Protein AF-A0A1Y1XGJ1-F1 (afdb_monomer)

pLDDT: mean 75.58, std 24.19, range [23.09, 98.88]

Sequence (1245 aa):
MKKKKKKLYKRKLYNNNNSNNNNNTNNNNNNNKIDYYIFINKLYLKNTPDSFKKGNGTKIDIKNDQENFYNLPSVIEEHLYDDELILFFPDSYYDMTKVEGDIIFYVYTNITIKGNIEGTIFDYKNEMVWGLLIEFIEVNTSFIFENILIKNFGNEETDSYAIPVLDIYTNFSNITFIINNCNFQNNYNTVLLVDMIDPCFYYNDCYDKTGLMKDEPFMIINNTTFYNNNRSMYLFNIYVDYDILVEFNDCTIDSNVEFLYSDFASFFTFNNCYITGVVNGDNHDNYASFLHSSGYDTLTINNSKIENLYLKNHNPLIESNALSLNIINTTISNCYSDYDYLIKINENMNFNVKFTEYNEGYVTIENSVIKNTFNIFTGKYCNFYIKKTTFSDIIKNKSYYPAISNFKNSEITIIDSKFLNLELVSSLFNKDSTYKFINVNLKDINTNFEALFYFNGLETYINNMTIENVRCSGDGGDSSLFLLNYYKYDSDFNYNTLVKINDLKIINSRSNGPIIKIDGYYNDITITNSTFQSITSYGAIIHNESKVTLNITNVNFINNKNINKYDCGLLHFSGDDTKLSIENSLFENNESKSNGGAICFNDITNMELNLNSNLFNNNKAVNGGALSFEDNKGIIKNNINYRKRRKRNEIIENDNSLNNIIINMENNIFEKNQAENYGGAIYSNYNSINSYINKNNKIKYNEAGIMGGGIYSKNIWNNSKCIFIFDHSSDFQENISNNHLNNYSSKPSYISLDNKIKGNKISLYSGDLLPLSFSLYDEYDNIVEDKAKFLSYVMLTLSLKEKYSNSTTSTNNITRRNNINEKYNTSENINKNIIVDNNTDDIGLIKKINTKLLGNVSSLMGGHFKFNDFKIIGNANTYILNLSINDYNEDVIFKIPEIEITINQGCSENYIKFYDKNDFLSCEIPKCFSSCPVDITAECIANTTIINKNDPHLNKCQCLPGWTGSLCNEKVFINFSGVKKFTNMILKYSTYMNYSECSLNFLFKHIGSSAVIFFYYTFISQGFILGVKVLKKGKNNKYELDDESSLGFEVCGNEIRIIIEEDDNIYNNNDNDSYDGKEGAIMKSKNDKKKSVMITNYYGSVSFSTIDQNNINSFEYFNYIINKSEKRVHSEFIEATLIYIAYFILLLILIIFFKMQNIMRSKNIMDYRLVKDTNNDWPNSKCKLISYSFLDNQRYAKVKFEKADDPSVYFKYKNMNNIEITRENYIQVYKKSSTIIGKKYFILN

Structure (mmCIF, N/CA/C/O backbone):
data_AF-A0A1Y1XGJ1-F1
#
_entry.id   AF-A0A1Y1XGJ1-F1
#
loop_
_atom_site.group_PDB
_atom_site.id
_atom_site.type_symbol
_atom_site.label_atom_id
_atom_site.label_alt_id
_atom_site.label_comp_id
_atom_site.label_asym_id
_atom_site.label_entity_id
_atom_site.label_seq_id
_atom_site.pdbx_PDB_ins_code
_atom_site.Cartn_x
_atom_site.Cartn_y
_atom_site.Cartn_z
_atom_site.occupancy
_atom_site.B_iso_or_equiv
_atom_site.auth_seq_id
_atom_site.auth_comp_id
_atom_site.auth_asym_id
_atom_site.auth_atom_id
_atom_site.pdbx_PDB_model_num
ATOM 1 N N . MET A 1 1 ? -50.749 8.173 63.214 1.00 31.83 1 MET A N 1
ATOM 2 C CA . MET A 1 1 ? -51.413 9.031 62.202 1.00 31.83 1 MET A CA 1
ATOM 3 C C . MET A 1 1 ? -51.655 8.247 60.901 1.00 31.83 1 MET A C 1
ATOM 5 O O . MET A 1 1 ? -50.992 8.481 59.905 1.00 31.83 1 MET A O 1
ATOM 9 N N . LYS A 1 2 ? -52.594 7.286 60.900 1.00 29.39 2 LYS A N 1
ATOM 10 C CA . LYS A 1 2 ? -52.693 6.206 59.888 1.00 29.39 2 LYS A CA 1
ATOM 11 C C . LYS A 1 2 ? -53.858 6.322 58.870 1.00 29.39 2 LYS A C 1
ATOM 13 O O . LYS A 1 2 ? -54.238 5.318 58.289 1.00 29.39 2 LYS A O 1
ATOM 18 N N . LYS A 1 3 ? -54.480 7.494 58.630 1.00 32.25 3 LYS A N 1
ATOM 19 C CA . LYS A 1 3 ? -55.719 7.554 57.796 1.00 32.25 3 LYS A CA 1
ATOM 20 C C . LYS A 1 3 ? -55.912 8.720 56.805 1.00 32.25 3 LYS A C 1
ATOM 22 O O . LYS A 1 3 ? -57.041 8.993 56.413 1.00 32.25 3 LYS A O 1
ATOM 27 N N . LYS A 1 4 ? -54.857 9.380 56.315 1.00 33.22 4 LYS A N 1
ATOM 28 C CA . LYS A 1 4 ? -54.992 10.394 55.239 1.00 33.22 4 LYS A CA 1
ATOM 29 C C . LYS A 1 4 ? -53.827 10.362 54.237 1.00 33.22 4 LYS A C 1
ATOM 31 O O . LYS A 1 4 ? -53.034 11.288 54.188 1.00 33.22 4 LYS A O 1
ATOM 36 N N . LYS A 1 5 ? -53.730 9.310 53.418 1.00 33.22 5 LYS A N 1
ATOM 37 C CA . LYS A 1 5 ? -52.833 9.262 52.240 1.00 33.22 5 LYS A CA 1
ATOM 38 C C . LYS A 1 5 ? -53.422 8.390 51.115 1.00 33.22 5 LYS A C 1
ATOM 40 O O . LYS A 1 5 ? -52.803 7.461 50.628 1.00 33.22 5 LYS A O 1
ATOM 45 N N . LYS A 1 6 ? -54.668 8.658 50.707 1.00 31.70 6 LYS A N 1
ATOM 46 C CA . LYS A 1 6 ? -55.286 7.969 49.556 1.00 31.70 6 LYS A CA 1
ATOM 47 C C . LYS A 1 6 ? -56.127 8.935 48.717 1.00 31.70 6 LYS A C 1
ATOM 49 O O . LYS A 1 6 ? -57.343 8.791 48.668 1.00 31.70 6 LYS A O 1
ATOM 54 N N . LYS A 1 7 ? -55.504 9.983 48.143 1.00 30.27 7 LYS A N 1
ATOM 55 C CA . LYS A 1 7 ? -56.129 10.807 47.075 1.00 30.27 7 LYS A CA 1
ATOM 56 C C . LYS A 1 7 ? -55.228 11.822 46.338 1.00 30.27 7 LYS A C 1
ATOM 58 O O . LYS A 1 7 ? -55.722 12.881 45.967 1.00 30.27 7 LYS A O 1
ATOM 63 N N . LEU A 1 8 ? -53.939 11.548 46.108 1.00 29.52 8 LEU A N 1
ATOM 64 C CA . LEU A 1 8 ? -53.061 12.538 45.448 1.00 29.52 8 LEU A CA 1
ATOM 65 C C . LEU A 1 8 ? -52.013 11.962 44.483 1.00 29.52 8 LEU A C 1
ATOM 67 O O . LEU A 1 8 ? -50.947 12.537 44.333 1.00 29.52 8 LEU A O 1
ATOM 71 N N . TYR A 1 9 ? -52.336 10.880 43.772 1.00 32.56 9 TYR A N 1
ATOM 72 C CA . TYR A 1 9 ? -51.568 10.471 42.592 1.00 32.56 9 TYR A CA 1
ATOM 73 C C . TYR A 1 9 ? -52.515 10.145 41.435 1.00 32.56 9 TYR A C 1
ATOM 75 O O . TYR A 1 9 ? -53.090 9.067 41.341 1.00 32.56 9 TYR A O 1
ATOM 83 N N . LYS A 1 10 ? -52.723 11.144 40.576 1.00 28.08 10 LYS A N 1
ATOM 84 C CA . LYS A 1 10 ? -53.200 10.978 39.200 1.00 28.08 10 LYS A CA 1
ATOM 85 C C . LYS A 1 10 ? -52.397 11.975 38.361 1.00 28.08 10 LYS A C 1
ATOM 87 O O . LYS A 1 10 ? -52.770 13.142 38.250 1.00 28.08 10 LYS A O 1
ATOM 92 N N . ARG A 1 11 ? -51.219 11.539 37.899 1.00 32.34 11 ARG A N 1
ATOM 93 C CA . ARG A 1 11 ? -50.326 12.300 37.010 1.00 32.34 11 ARG A CA 1
ATOM 94 C C . ARG A 1 11 ? -51.017 12.458 35.649 1.00 32.34 11 ARG A C 1
ATOM 96 O O . ARG A 1 11 ? -51.520 11.486 35.093 1.00 32.34 11 ARG A O 1
ATOM 103 N N . LYS A 1 12 ? -51.081 13.695 35.150 1.00 28.39 12 LYS A N 1
ATOM 104 C CA . LYS A 1 12 ? -51.409 14.013 33.755 1.00 28.39 12 LYS A CA 1
ATOM 105 C C . LYS A 1 12 ? -50.150 13.782 32.920 1.00 28.39 12 LYS A C 1
ATOM 107 O O . LYS A 1 12 ? -49.112 14.351 33.243 1.00 28.39 12 LYS A O 1
ATOM 112 N N . LEU A 1 13 ? -50.288 12.976 31.873 1.00 30.11 13 LEU A N 1
ATOM 113 C CA . LEU A 1 13 ? -49.337 12.850 30.773 1.00 30.11 13 LEU A CA 1
ATOM 114 C C . LEU A 1 13 ? -49.080 14.223 30.135 1.00 30.11 13 LEU A C 1
ATOM 116 O O . LEU A 1 13 ? -50.014 14.996 29.896 1.00 30.11 13 LEU A O 1
ATOM 120 N N . TYR A 1 14 ? -47.801 14.513 29.916 1.00 31.12 14 TYR A N 1
ATOM 121 C CA . TYR A 1 14 ? -47.296 15.672 29.195 1.00 31.12 14 TYR A CA 1
ATOM 122 C C . TYR A 1 14 ? -47.614 15.525 27.701 1.00 31.12 14 TYR A C 1
ATOM 124 O O . TYR A 1 14 ? -47.313 14.502 27.101 1.00 31.12 14 TYR A O 1
ATOM 132 N N . ASN A 1 15 ? -48.188 16.570 27.108 1.00 30.42 15 ASN A N 1
ATOM 133 C CA . ASN A 1 15 ? -48.157 16.823 25.672 1.00 30.42 15 ASN A CA 1
ATOM 134 C C . ASN A 1 15 ? -47.327 18.095 25.512 1.00 30.42 15 ASN A C 1
ATOM 136 O O . ASN A 1 15 ? -47.797 19.169 25.888 1.00 30.42 15 ASN A O 1
ATOM 140 N N . ASN A 1 16 ? -46.098 17.980 25.020 1.00 30.44 16 ASN A N 1
ATOM 141 C CA . ASN A 1 16 ? -45.321 19.142 24.612 1.00 30.44 16 ASN A CA 1
ATOM 142 C C . ASN A 1 16 ? -44.412 18.745 23.449 1.00 30.44 16 ASN A C 1
ATOM 144 O O . ASN A 1 16 ? -43.295 18.296 23.651 1.00 30.44 16 ASN A O 1
ATOM 148 N N . ASN A 1 17 ? -44.924 18.908 22.231 1.00 30.72 17 ASN A N 1
ATOM 149 C CA . ASN A 1 17 ? -44.111 19.021 21.030 1.00 30.72 17 ASN A CA 1
ATOM 150 C C . ASN A 1 17 ? -44.609 20.227 20.228 1.00 30.72 17 ASN A C 1
ATOM 152 O O . ASN A 1 17 ? -45.816 20.429 20.089 1.00 30.72 17 ASN A O 1
ATOM 156 N N . ASN A 1 18 ? -43.640 20.984 19.707 1.00 35.47 18 ASN A N 1
ATOM 157 C CA . ASN A 1 18 ? -43.704 22.223 18.921 1.00 35.47 18 ASN A CA 1
ATOM 158 C C . ASN A 1 18 ? -43.711 23.555 19.693 1.00 35.47 18 ASN A C 1
ATOM 160 O O . ASN A 1 18 ? -44.754 24.176 19.875 1.00 35.47 18 ASN A O 1
ATOM 164 N N . SER A 1 19 ? -42.515 24.107 19.932 1.00 27.89 19 SER A N 1
ATOM 165 C CA . SER A 1 19 ? -42.176 25.412 19.339 1.00 27.89 19 SER A CA 1
ATOM 166 C C . SER A 1 19 ? -40.664 25.639 19.284 1.00 27.89 19 SER A C 1
ATOM 168 O O . SER A 1 19 ? -39.977 25.562 20.299 1.00 27.89 19 SER A O 1
ATOM 170 N N . ASN A 1 20 ? -40.195 25.967 18.084 1.00 33.31 20 ASN A N 1
ATOM 171 C CA . ASN A 1 20 ? -38.845 26.403 17.756 1.00 33.31 20 ASN A CA 1
ATOM 172 C C . ASN A 1 20 ? -38.313 27.549 18.631 1.00 33.31 20 ASN A C 1
ATOM 174 O O . ASN A 1 20 ? -39.044 28.459 19.018 1.00 33.31 20 ASN A O 1
ATOM 178 N N . ASN A 1 21 ? -36.991 27.498 18.806 1.00 39.00 21 ASN A N 1
ATOM 179 C CA . ASN A 1 21 ? -36.059 28.534 19.243 1.00 39.00 21 ASN A CA 1
ATOM 180 C C . ASN A 1 21 ? -36.500 29.985 19.001 1.00 39.00 21 ASN A C 1
ATOM 182 O O . ASN A 1 21 ? -36.663 30.415 17.859 1.00 39.00 21 ASN A O 1
ATOM 186 N N . ASN A 1 22 ? -36.567 30.753 20.091 1.00 37.31 22 ASN A N 1
ATOM 187 C CA . ASN A 1 22 ? -35.814 31.996 20.297 1.00 37.31 22 ASN A CA 1
ATOM 188 C C . ASN A 1 22 ? -36.248 32.632 21.625 1.00 37.31 22 ASN A C 1
ATOM 190 O O . ASN A 1 22 ? -37.399 33.042 21.753 1.00 37.31 22 ASN A O 1
ATOM 194 N N . ASN A 1 23 ? -35.332 32.730 22.596 1.00 29.72 23 ASN A N 1
ATOM 195 C CA . ASN A 1 23 ? -34.997 33.977 23.300 1.00 29.72 23 ASN A CA 1
ATOM 196 C C . ASN A 1 23 ? -34.172 33.714 24.566 1.00 29.72 23 ASN A C 1
ATOM 198 O O . ASN A 1 23 ? -34.640 33.127 25.540 1.00 29.72 23 ASN A O 1
ATOM 202 N N . ASN A 1 24 ? -32.966 34.285 24.558 1.00 41.78 24 ASN A N 1
ATOM 203 C CA . ASN A 1 24 ? -32.288 34.792 25.742 1.00 41.78 24 ASN A CA 1
ATOM 204 C C . ASN A 1 24 ? -33.213 35.770 26.477 1.00 41.78 24 ASN A C 1
ATOM 206 O O . ASN A 1 24 ? -33.449 36.856 25.961 1.00 41.78 24 ASN A O 1
ATOM 210 N N . THR A 1 25 ? -33.664 35.423 27.682 1.00 34.25 25 THR A N 1
ATOM 211 C CA . THR A 1 25 ? -33.874 36.376 28.786 1.00 34.25 25 THR A CA 1
ATOM 212 C C . THR A 1 25 ? -34.072 35.622 30.100 1.00 34.25 25 THR A C 1
ATOM 214 O O . THR A 1 25 ? -35.023 34.860 30.238 1.00 34.25 25 THR A O 1
ATOM 217 N N . ASN A 1 26 ? -33.167 35.886 31.048 1.00 44.06 26 ASN A N 1
ATOM 218 C CA . ASN A 1 26 ? -33.301 35.820 32.507 1.00 44.06 26 ASN A CA 1
ATOM 219 C C . ASN A 1 26 ? -34.525 35.087 33.076 1.00 44.06 26 ASN A C 1
ATOM 221 O O . ASN A 1 26 ? -35.620 35.646 33.126 1.00 44.06 26 ASN A O 1
ATOM 225 N N . ASN A 1 27 ? -34.290 33.918 33.677 1.00 31.39 27 ASN A N 1
ATOM 226 C CA . ASN A 1 27 ? -35.223 33.321 34.629 1.00 31.39 27 ASN A CA 1
ATOM 227 C C . ASN A 1 27 ? -34.479 32.887 35.899 1.00 31.39 27 ASN A C 1
ATOM 229 O O . ASN A 1 27 ? -34.024 31.759 36.031 1.00 31.39 27 ASN A O 1
ATOM 233 N N . ASN A 1 28 ? -34.359 33.828 36.839 1.00 38.03 28 ASN A N 1
ATOM 234 C CA . ASN A 1 28 ? -33.647 33.683 38.111 1.00 38.03 28 ASN A CA 1
ATOM 235 C C . ASN A 1 28 ? -34.605 33.423 39.296 1.00 38.03 28 ASN A C 1
ATOM 237 O O . ASN A 1 28 ? -34.380 33.922 40.390 1.00 38.03 28 ASN A O 1
ATOM 241 N N . ASN A 1 29 ? -35.717 32.701 39.087 1.00 38.75 29 ASN A N 1
ATOM 242 C CA . ASN A 1 29 ? -36.775 32.565 40.107 1.00 38.75 29 ASN A CA 1
ATOM 243 C C . ASN A 1 29 ? -37.316 31.142 40.349 1.00 38.75 29 ASN A C 1
ATOM 245 O O . ASN A 1 29 ? -38.343 30.997 41.009 1.00 38.75 29 ASN A O 1
ATOM 249 N N . ASN A 1 30 ? -36.623 30.087 39.902 1.00 37.97 30 ASN A N 1
ATOM 250 C CA . ASN A 1 30 ? -37.012 28.697 40.209 1.00 37.97 30 ASN A CA 1
ATOM 251 C C . ASN A 1 30 ? -36.087 27.950 41.193 1.00 37.97 30 ASN A C 1
ATOM 253 O O . ASN A 1 30 ? -36.411 26.822 41.558 1.00 37.97 30 ASN A O 1
ATOM 257 N N . ASN A 1 31 ? -35.028 28.578 41.720 1.00 38.91 31 ASN A N 1
ATOM 258 C CA . ASN A 1 31 ? -34.104 27.907 42.653 1.00 38.91 31 ASN A CA 1
ATOM 259 C C . ASN A 1 31 ? -34.691 27.682 44.065 1.00 38.91 31 ASN A C 1
ATOM 261 O O . ASN A 1 31 ? -34.346 26.712 44.728 1.00 38.91 31 ASN A O 1
ATOM 265 N N . ASN A 1 32 ? -35.694 28.456 44.493 1.00 41.25 32 ASN A N 1
ATOM 266 C CA . ASN A 1 32 ? -36.212 28.373 45.871 1.00 41.25 32 ASN A CA 1
ATOM 267 C C . ASN A 1 32 ? -37.115 27.155 46.174 1.00 41.25 32 ASN A C 1
ATOM 269 O O . ASN A 1 32 ? -37.531 26.979 47.319 1.00 41.25 32 ASN A O 1
ATOM 273 N N . LYS A 1 33 ? -37.477 26.328 45.180 1.00 38.69 33 LYS A N 1
ATOM 274 C CA . LYS A 1 33 ? -38.339 25.145 45.397 1.00 38.69 33 LYS A CA 1
ATOM 275 C C . LYS A 1 33 ? -37.566 23.839 45.582 1.00 38.69 33 LYS A C 1
ATOM 277 O O . LYS A 1 33 ? -38.102 22.930 46.211 1.00 38.69 33 LYS A O 1
ATOM 282 N N . ILE A 1 34 ? -36.336 23.763 45.077 1.00 45.53 34 ILE A N 1
ATOM 283 C CA . ILE A 1 34 ? -35.458 22.592 45.218 1.00 45.53 34 ILE A CA 1
ATOM 284 C C . ILE A 1 34 ? -34.718 22.649 46.563 1.00 45.53 34 ILE A C 1
ATOM 286 O O . ILE A 1 34 ? -34.665 21.645 47.273 1.00 45.53 34 ILE A O 1
ATOM 290 N N . ASP A 1 35 ? -34.332 23.850 47.007 1.00 40.59 35 ASP A N 1
ATOM 291 C CA . ASP A 1 35 ? -33.740 24.072 48.335 1.00 40.59 35 ASP A CA 1
ATOM 292 C C . ASP A 1 35 ? -34.654 23.618 49.491 1.00 40.59 35 ASP A C 1
ATOM 294 O O . ASP A 1 35 ? -34.175 23.209 50.547 1.00 40.59 35 ASP A O 1
ATOM 298 N N . TYR A 1 36 ? -35.980 23.614 49.299 1.00 40.88 36 TYR A N 1
ATOM 299 C CA . TYR A 1 36 ? -36.936 23.236 50.346 1.00 40.88 36 TYR A CA 1
ATOM 300 C C . TYR A 1 36 ? -37.002 21.719 50.609 1.00 40.88 36 TYR A C 1
ATOM 302 O O . TYR A 1 36 ? -37.255 21.311 51.742 1.00 40.88 36 TYR A O 1
ATOM 310 N N . TYR A 1 37 ? -36.762 20.872 49.600 1.00 41.91 37 TYR A N 1
ATOM 311 C CA . TYR A 1 37 ? -36.787 19.410 49.766 1.00 41.91 37 TYR A CA 1
ATOM 312 C C . TYR A 1 37 ? -35.488 18.883 50.395 1.00 41.91 37 TYR A C 1
ATOM 314 O O . TYR A 1 37 ? -35.533 18.048 51.298 1.00 41.91 37 TYR A O 1
ATOM 322 N N . ILE A 1 38 ? -34.339 19.448 50.011 1.00 47.97 38 ILE A N 1
ATOM 323 C CA . ILE A 1 38 ? -33.024 19.073 50.558 1.00 47.97 38 ILE A CA 1
ATOM 324 C C . ILE A 1 38 ? -32.862 19.577 52.005 1.00 47.97 38 ILE A C 1
ATOM 326 O O . ILE A 1 38 ? -32.312 18.879 52.862 1.00 47.97 38 ILE A O 1
ATOM 330 N N . PHE A 1 39 ? -33.411 20.756 52.329 1.00 44.12 39 PHE A N 1
ATOM 331 C CA . PHE A 1 39 ? -33.395 21.296 53.692 1.00 44.12 39 PHE A CA 1
ATOM 332 C C . PHE A 1 39 ? -34.198 20.440 54.690 1.00 44.12 39 PHE A C 1
ATOM 334 O O . PHE A 1 39 ? -33.794 20.322 55.848 1.00 44.12 39 PHE A O 1
ATOM 341 N N . ILE A 1 40 ? -35.288 19.789 54.259 1.00 47.75 40 ILE A N 1
ATOM 342 C CA . ILE A 1 40 ? -36.094 18.906 55.124 1.00 47.75 40 ILE A CA 1
ATOM 343 C C . ILE A 1 40 ? -35.353 17.602 55.461 1.00 47.75 40 ILE A C 1
ATOM 345 O O . ILE A 1 40 ? -35.381 17.190 56.622 1.00 47.75 40 ILE A O 1
ATOM 349 N N . ASN A 1 41 ? -34.619 17.002 54.516 1.00 46.16 41 ASN A N 1
ATOM 350 C CA . ASN A 1 41 ? -33.834 15.788 54.788 1.00 46.16 41 ASN A CA 1
ATOM 351 C C . ASN A 1 41 ? -32.653 16.062 55.737 1.00 46.16 41 ASN A C 1
ATOM 353 O O . ASN A 1 41 ? -32.426 15.300 56.677 1.00 46.16 41 ASN A O 1
ATOM 357 N N . LYS A 1 42 ? -31.973 17.213 55.605 1.00 45.03 42 LYS A N 1
ATOM 358 C CA . LYS A 1 42 ? -30.940 17.641 56.573 1.00 45.03 42 LYS A CA 1
ATOM 359 C C . LYS A 1 42 ? -31.499 17.931 57.974 1.00 45.03 42 LYS A C 1
ATOM 361 O O . LYS A 1 42 ? -30.800 17.713 58.961 1.00 45.03 42 LYS A O 1
ATOM 366 N N . LEU A 1 43 ? -32.743 18.404 58.088 1.00 47.31 43 LEU A N 1
ATOM 367 C CA . LEU A 1 43 ? -33.412 18.618 59.381 1.00 47.31 43 LEU A CA 1
ATOM 368 C C . LEU A 1 43 ? -33.844 17.308 60.054 1.00 47.31 43 LEU A C 1
ATOM 370 O O . LEU A 1 43 ? -33.859 17.242 61.283 1.00 47.31 43 LEU A O 1
ATOM 374 N N . TYR A 1 44 ? -34.146 16.269 59.272 1.00 51.31 44 TYR A N 1
ATOM 375 C CA . TYR A 1 44 ? -34.367 14.917 59.790 1.00 51.31 44 TYR A CA 1
ATOM 376 C C . TYR A 1 44 ? -33.059 14.274 60.278 1.00 51.31 44 TYR A C 1
ATOM 378 O O . TYR A 1 44 ? -33.033 13.710 61.370 1.00 51.31 44 TYR A O 1
ATOM 386 N N . LEU A 1 45 ? -31.955 14.459 59.545 1.00 51.44 45 LEU A N 1
ATOM 387 C CA . LEU A 1 45 ? -30.630 13.935 59.908 1.00 51.44 45 LEU A CA 1
ATOM 388 C C . LEU A 1 45 ? -29.993 14.642 61.114 1.00 51.44 45 LEU A C 1
ATOM 390 O O . LEU A 1 45 ? -29.223 14.041 61.847 1.00 51.44 45 LEU A O 1
ATOM 394 N N . LYS A 1 46 ? -30.336 15.902 61.402 1.00 45.69 46 LYS A N 1
ATOM 395 C CA . LYS A 1 46 ? -29.827 16.592 62.605 1.00 45.69 46 LYS A CA 1
ATOM 396 C C . LYS A 1 46 ? -30.435 16.086 63.924 1.00 45.69 46 LYS A C 1
ATOM 398 O O . LYS A 1 46 ? -29.985 16.507 64.985 1.00 45.69 46 LYS A O 1
ATOM 403 N N . ASN A 1 47 ? -31.454 15.224 63.858 1.00 49.09 47 ASN A N 1
ATOM 404 C CA . ASN A 1 47 ? -32.125 14.626 65.017 1.00 49.09 47 ASN A CA 1
ATOM 405 C C . ASN A 1 47 ? -31.815 13.127 65.197 1.00 49.09 47 ASN A C 1
ATOM 407 O O . ASN A 1 47 ? -32.445 12.484 66.039 1.00 49.09 47 ASN A O 1
ATOM 411 N N . THR A 1 48 ? -30.868 12.553 64.447 1.00 50.47 48 THR A N 1
ATOM 412 C CA . THR A 1 48 ? -30.407 11.180 64.698 1.00 50.47 48 THR A CA 1
ATOM 413 C C . THR A 1 48 ? -29.510 11.153 65.944 1.00 50.47 48 THR A C 1
ATOM 415 O O . THR A 1 48 ? -28.559 11.930 66.011 1.00 50.47 48 THR A O 1
ATOM 418 N N . PRO A 1 49 ? -29.790 10.311 66.957 1.00 49.06 49 PRO A N 1
ATOM 419 C CA . PRO A 1 49 ? -28.990 10.249 68.179 1.00 49.06 49 PRO A CA 1
ATOM 420 C C . PRO A 1 49 ? -27.536 9.839 67.899 1.00 49.06 49 PRO A C 1
ATOM 422 O O . PRO A 1 49 ? -27.312 8.806 67.275 1.00 49.06 49 PRO A O 1
ATOM 425 N N . ASP A 1 50 ? -26.564 10.562 68.468 1.00 52.81 50 ASP A N 1
ATOM 426 C CA . ASP A 1 50 ? -25.107 10.293 68.420 1.00 52.81 50 ASP A CA 1
ATOM 427 C C . ASP A 1 50 ? -24.669 8.947 69.067 1.00 52.81 50 ASP A C 1
ATOM 429 O O . ASP A 1 50 ? -23.524 8.779 69.482 1.00 52.81 50 ASP A O 1
ATOM 433 N N . SER A 1 51 ? -25.567 7.969 69.236 1.00 48.16 51 SER A N 1
ATOM 434 C CA . SER A 1 51 ? -25.302 6.747 70.012 1.00 48.16 51 SER A CA 1
ATOM 435 C C . SER A 1 51 ? -25.964 5.476 69.473 1.00 48.16 51 SER A C 1
ATOM 437 O O . SER A 1 51 ? -26.343 4.599 70.255 1.00 48.16 51 SER A O 1
ATOM 439 N N . PHE A 1 52 ? -26.071 5.322 68.150 1.00 54.09 52 PHE A N 1
ATOM 440 C CA . PHE A 1 52 ? -26.352 3.998 67.590 1.00 54.09 52 PHE A CA 1
ATOM 441 C C . PHE A 1 52 ? -25.176 3.061 67.900 1.00 54.09 52 PHE A C 1
ATOM 443 O O . PHE A 1 52 ? -24.063 3.210 67.396 1.00 54.09 52 PHE A O 1
ATOM 450 N N . LYS A 1 53 ? -25.407 2.130 68.831 1.00 53.41 53 LYS A N 1
ATOM 451 C CA . LYS A 1 53 ? -24.488 1.031 69.119 1.00 53.41 53 LYS A CA 1
ATOM 452 C C . LYS A 1 53 ? -24.457 0.124 67.893 1.00 53.41 53 LYS A C 1
ATOM 454 O O . LYS A 1 53 ? -25.486 -0.464 67.581 1.00 53.41 53 LYS A O 1
ATOM 459 N N . LYS A 1 54 ? -23.277 -0.005 67.284 1.00 51.41 54 LYS A N 1
ATOM 460 C CA . LYS A 1 54 ? -22.949 -1.031 66.286 1.00 51.41 54 LYS A CA 1
ATOM 461 C C . LYS A 1 54 ? -23.486 -2.394 66.727 1.00 51.41 54 LYS A C 1
ATOM 463 O O . LYS A 1 54 ? -23.134 -2.869 67.814 1.00 51.41 54 LYS A O 1
ATOM 468 N N . GLY A 1 55 ? -24.424 -2.933 65.960 1.00 58.44 55 GLY A N 1
ATOM 469 C CA . GLY A 1 55 ? -25.110 -4.193 66.224 1.00 58.44 55 GLY A CA 1
ATOM 470 C C . GLY A 1 55 ? -24.666 -5.239 65.211 1.00 58.44 55 GLY A C 1
ATOM 471 O O . GLY A 1 55 ? -24.544 -4.918 64.040 1.00 58.44 55 GLY A O 1
ATOM 472 N N . ASN A 1 56 ? -24.438 -6.480 65.658 1.00 78.06 56 ASN A N 1
ATOM 473 C CA . ASN A 1 56 ? -24.030 -7.601 64.800 1.00 78.06 56 ASN A CA 1
ATOM 474 C C . ASN A 1 56 ? -24.875 -7.689 63.512 1.00 78.06 56 ASN A C 1
ATOM 476 O O . ASN A 1 56 ? -26.084 -7.494 63.584 1.00 78.06 56 ASN A O 1
ATOM 480 N N . GLY A 1 57 ? -24.255 -8.060 62.385 1.00 87.31 57 GLY A N 1
ATOM 481 C CA . GLY A 1 57 ? -24.937 -8.201 61.093 1.00 87.31 57 GLY A CA 1
ATOM 482 C C . GLY A 1 57 ? -26.222 -9.038 61.151 1.00 87.31 57 GLY A C 1
ATOM 483 O O . GLY A 1 57 ? -26.272 -10.092 61.797 1.00 87.31 57 GLY A O 1
ATOM 484 N N . THR A 1 58 ? -27.258 -8.564 60.461 1.00 94.81 58 THR A N 1
ATOM 485 C CA . THR A 1 58 ? -28.605 -9.139 60.445 1.00 94.81 58 THR A CA 1
ATOM 486 C C . THR A 1 58 ? -28.854 -9.876 59.136 1.00 94.81 58 THR A C 1
ATOM 488 O O . THR A 1 58 ? -28.692 -9.327 58.049 1.00 94.81 58 THR A O 1
ATOM 491 N N . LYS A 1 59 ? -29.319 -11.127 59.229 1.00 96.50 59 LYS A N 1
ATOM 492 C CA . LYS A 1 59 ? -29.803 -11.906 58.084 1.00 96.50 59 LYS A CA 1
ATOM 493 C C . LYS A 1 59 ? -31.313 -12.117 58.185 1.00 96.50 59 LYS A C 1
ATOM 495 O O . LYS A 1 59 ? -31.788 -12.615 59.204 1.00 96.50 59 LYS A O 1
ATOM 500 N N . ILE A 1 60 ? -32.039 -11.811 57.111 1.00 96.44 60 ILE A N 1
ATOM 501 C CA . ILE A 1 60 ? -33.496 -11.948 57.016 1.00 96.44 60 ILE A CA 1
ATOM 502 C C . ILE A 1 60 ? -33.841 -12.863 55.844 1.00 96.44 60 ILE A C 1
ATOM 504 O O . ILE A 1 60 ? -33.466 -12.590 54.707 1.00 96.44 60 ILE A O 1
ATOM 508 N N . ASP A 1 61 ? -34.586 -13.934 56.116 1.00 97.06 61 ASP A N 1
ATOM 509 C CA . ASP A 1 61 ? -35.116 -14.814 55.074 1.00 97.06 61 ASP A CA 1
ATOM 510 C C . ASP A 1 61 ? -36.470 -14.263 54.575 1.00 97.06 61 ASP A C 1
ATOM 512 O O . ASP A 1 61 ? -37.433 -14.177 55.340 1.00 97.06 61 ASP A O 1
ATOM 516 N N . ILE A 1 62 ? -36.560 -13.899 53.294 1.00 97.25 62 ILE A N 1
ATOM 517 C CA . ILE A 1 62 ? -37.754 -13.338 52.644 1.00 97.25 62 ILE A CA 1
ATOM 518 C C . ILE A 1 62 ? -38.420 -14.423 51.800 1.00 97.25 62 ILE A C 1
ATOM 520 O O . ILE A 1 62 ? -37.910 -14.758 50.740 1.00 97.25 62 ILE A O 1
ATOM 524 N N . LYS A 1 63 ? -39.558 -14.984 52.220 1.00 95.69 63 LYS A N 1
ATOM 525 C CA . LYS A 1 63 ? -40.295 -16.004 51.440 1.00 95.69 63 LYS A CA 1
ATOM 526 C C . LYS A 1 63 ? -41.447 -15.398 50.636 1.00 95.69 63 LYS A C 1
ATOM 528 O O . LYS A 1 63 ? -42.091 -14.462 51.102 1.00 95.69 63 LYS A O 1
ATOM 533 N N . ASN A 1 64 ? -41.723 -15.940 49.448 1.00 90.25 64 ASN A N 1
ATOM 534 C CA . ASN A 1 64 ? -42.663 -15.380 48.458 1.00 90.25 64 ASN A CA 1
ATOM 535 C C . ASN A 1 64 ? -44.122 -15.304 48.970 1.00 90.25 64 ASN A C 1
ATOM 537 O O . ASN A 1 64 ? -44.920 -14.486 48.519 1.00 90.25 64 ASN A O 1
ATOM 541 N N . ASP A 1 65 ? -44.495 -16.141 49.937 1.00 86.44 65 ASP A N 1
ATOM 542 C CA . ASP A 1 65 ? -45.841 -16.204 50.516 1.00 86.44 65 ASP A CA 1
ATOM 543 C C . ASP A 1 65 ? -45.980 -15.499 51.878 1.00 86.44 65 ASP A C 1
ATOM 545 O O . ASP A 1 65 ? -47.047 -15.553 52.493 1.00 86.44 65 ASP A O 1
ATOM 549 N N . GLN A 1 66 ? -44.937 -14.807 52.345 1.00 92.31 66 GLN A N 1
ATOM 550 C CA . GLN A 1 66 ? -44.925 -14.145 53.649 1.00 92.31 66 GLN A CA 1
ATOM 551 C C . GLN A 1 66 ? -45.168 -12.637 53.552 1.00 92.31 66 GLN A C 1
ATOM 553 O O . GLN A 1 66 ? -44.771 -11.986 52.589 1.00 92.31 66 GLN A O 1
ATOM 558 N N . GLU A 1 67 ? -45.778 -12.065 54.598 1.00 91.75 67 GLU A N 1
ATOM 559 C CA . GLU A 1 67 ? -46.053 -10.621 54.722 1.00 91.75 67 GLU A CA 1
ATOM 560 C C . GLU A 1 67 ? -44.795 -9.763 54.500 1.00 91.75 67 GLU A C 1
ATOM 562 O O . GLU A 1 67 ? -44.874 -8.705 53.879 1.00 91.75 67 GLU A O 1
ATOM 567 N N . ASN A 1 68 ? -43.626 -10.270 54.904 1.00 90.88 68 ASN A N 1
ATOM 568 C CA . ASN A 1 68 ? -42.330 -9.621 54.706 1.00 90.88 68 ASN A CA 1
ATOM 569 C C . ASN A 1 68 ? -41.985 -9.362 53.228 1.00 90.88 68 ASN A C 1
ATOM 571 O O . ASN A 1 68 ? -41.317 -8.377 52.945 1.00 90.88 68 ASN A O 1
ATOM 575 N N . PHE A 1 69 ? -42.422 -10.209 52.286 1.00 94.94 69 PHE A N 1
ATOM 576 C CA . PHE A 1 69 ? -42.190 -9.983 50.854 1.00 94.94 69 PHE A CA 1
ATOM 577 C C . PHE A 1 69 ? -43.120 -8.899 50.296 1.00 94.94 69 PHE A C 1
ATOM 579 O O . PHE A 1 69 ? -42.665 -7.971 49.632 1.00 94.94 69 PHE A O 1
ATOM 586 N N . TYR A 1 70 ? -44.416 -8.968 50.618 1.00 93.50 70 TYR A N 1
ATOM 587 C CA . TYR A 1 70 ? -45.395 -7.958 50.191 1.00 93.50 70 TYR A CA 1
ATOM 588 C C . TYR A 1 70 ? -45.061 -6.561 50.732 1.00 93.50 70 TYR A C 1
ATOM 590 O O . TYR A 1 70 ? -45.306 -5.566 50.054 1.00 93.50 70 TYR A O 1
ATOM 598 N N . ASN A 1 71 ? -44.481 -6.496 51.936 1.00 93.38 71 ASN A N 1
ATOM 599 C CA . ASN A 1 71 ? -44.091 -5.267 52.623 1.00 93.38 71 ASN A CA 1
ATOM 600 C C . ASN A 1 71 ? -42.561 -5.100 52.729 1.00 93.38 71 ASN A C 1
ATOM 602 O O . ASN A 1 71 ? -42.056 -4.573 53.725 1.00 93.38 71 ASN A O 1
ATOM 606 N N . LEU A 1 72 ? -41.823 -5.552 51.708 1.00 93.69 72 LEU A N 1
ATOM 607 C CA . LEU A 1 72 ? -40.358 -5.502 51.665 1.00 93.69 72 LEU A CA 1
ATOM 608 C C . LEU A 1 72 ? -39.765 -4.112 51.990 1.00 93.69 72 LEU A C 1
ATOM 610 O O . LEU A 1 72 ? -38.795 -4.076 52.748 1.00 93.69 72 LEU A O 1
ATOM 614 N N . PRO A 1 73 ? -40.343 -2.973 51.541 1.00 92.81 73 PRO A N 1
ATOM 615 C CA . PRO A 1 73 ? -39.839 -1.650 51.918 1.00 92.81 73 PRO A CA 1
ATOM 616 C C . PRO A 1 73 ? -39.810 -1.409 53.434 1.00 92.81 73 PRO A C 1
ATOM 618 O O . PRO A 1 73 ? -38.825 -0.893 53.951 1.00 92.81 73 PRO A O 1
ATOM 621 N N . SER A 1 74 ? -40.843 -1.842 54.171 1.00 92.81 74 SER A N 1
ATOM 622 C CA . SER A 1 74 ? -40.859 -1.683 55.635 1.00 92.81 74 SER A CA 1
ATOM 623 C C . SER A 1 74 ? -39.812 -2.567 56.315 1.00 92.81 74 SER A C 1
ATOM 625 O O . SER A 1 74 ? -39.212 -2.150 57.299 1.00 92.81 74 SER A O 1
ATOM 627 N N . VAL A 1 75 ? -39.580 -3.778 55.791 1.00 93.19 75 VAL A N 1
ATOM 628 C CA . VAL A 1 75 ? -38.549 -4.690 56.315 1.00 93.19 75 VAL A CA 1
ATOM 629 C C . VAL A 1 75 ? -37.158 -4.081 56.141 1.00 93.19 75 VAL A C 1
ATOM 631 O O . VAL A 1 75 ? -36.334 -4.173 57.043 1.00 93.19 75 VAL A O 1
ATOM 634 N N . ILE A 1 76 ? -36.904 -3.428 55.005 1.00 92.81 76 ILE A N 1
ATOM 635 C CA . ILE A 1 76 ? -35.647 -2.715 54.763 1.00 92.81 76 ILE A CA 1
ATOM 636 C C . ILE A 1 76 ? -35.511 -1.551 55.749 1.00 92.81 76 ILE A C 1
ATOM 638 O O . ILE A 1 76 ? -34.511 -1.495 56.460 1.00 92.81 76 ILE A O 1
ATOM 642 N N . GLU A 1 77 ? -36.523 -0.676 55.852 1.00 91.31 77 GLU A N 1
ATOM 643 C CA . GLU A 1 77 ? -36.511 0.497 56.746 1.00 91.31 77 GLU A CA 1
ATOM 644 C C . GLU A 1 77 ? -36.215 0.144 58.216 1.00 91.31 77 GLU A C 1
ATOM 646 O O . GLU A 1 77 ? -35.512 0.894 58.895 1.00 91.31 77 GLU A O 1
ATOM 651 N N . GLU A 1 78 ? -36.714 -0.995 58.710 1.00 93.12 78 GLU A N 1
ATOM 652 C CA . GLU A 1 78 ? -36.489 -1.457 60.088 1.00 93.12 78 GLU A CA 1
ATOM 653 C C . GLU A 1 78 ? -35.030 -1.864 60.375 1.00 93.12 78 GLU A C 1
ATOM 655 O O . GLU A 1 78 ? -34.620 -1.843 61.537 1.00 93.12 78 GLU A O 1
ATOM 660 N N . HIS A 1 79 ? -34.242 -2.175 59.339 1.00 92.25 79 HIS A N 1
ATOM 661 C CA . HIS A 1 79 ? -32.894 -2.749 59.443 1.00 92.25 79 HIS A CA 1
ATOM 662 C C . HIS A 1 79 ? -31.785 -1.923 58.761 1.00 92.25 79 HIS A C 1
ATOM 664 O O . HIS A 1 79 ? -30.641 -2.368 58.681 1.00 92.25 79 HIS A O 1
ATOM 670 N N . LEU A 1 80 ? -32.079 -0.697 58.305 1.00 85.50 80 LEU A N 1
ATOM 671 C CA . LEU A 1 80 ? -31.117 0.182 57.609 1.00 85.50 80 LEU A CA 1
ATOM 672 C C . LEU A 1 80 ? -29.868 0.562 58.432 1.00 85.50 80 LEU A C 1
ATOM 674 O O . LEU A 1 80 ? -28.881 1.012 57.854 1.00 85.50 80 LEU A O 1
ATOM 678 N N . TYR A 1 81 ? -29.913 0.426 59.761 1.00 86.75 81 TYR A N 1
ATOM 679 C CA . TYR A 1 81 ? -28.855 0.871 60.681 1.00 86.75 81 TYR A CA 1
ATOM 680 C C . TYR A 1 81 ? -28.042 -0.276 61.313 1.00 86.75 81 TYR A C 1
ATOM 682 O O . TYR A 1 81 ? -27.282 -0.030 62.252 1.00 86.75 81 TYR A O 1
ATOM 690 N N . ASP A 1 82 ? -28.210 -1.513 60.840 1.00 89.50 82 ASP A N 1
ATOM 691 C CA . ASP A 1 82 ? -27.435 -2.673 61.306 1.00 89.50 82 ASP A CA 1
ATOM 692 C C . ASP A 1 82 ? -25.995 -2.660 60.725 1.00 89.50 82 ASP A C 1
ATOM 694 O O . ASP A 1 82 ? -25.742 -2.036 59.695 1.00 89.50 82 ASP A O 1
ATOM 698 N N . ASP A 1 83 ? -25.015 -3.344 61.344 1.00 89.19 83 ASP A N 1
ATOM 699 C CA . ASP A 1 83 ? -23.613 -3.347 60.845 1.00 89.19 83 ASP A CA 1
ATOM 700 C C . ASP A 1 83 ? -23.451 -4.057 59.484 1.00 89.1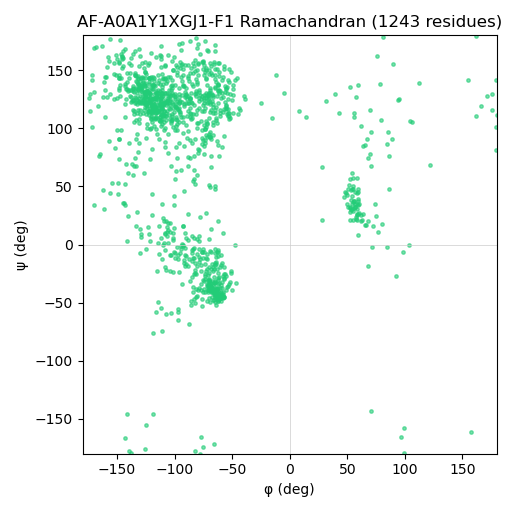9 83 ASP A C 1
ATOM 702 O O . ASP A 1 83 ? -22.447 -3.868 58.799 1.00 89.19 83 ASP A O 1
ATOM 706 N N . GLU A 1 84 ? -24.414 -4.898 59.114 1.00 95.00 84 GLU A N 1
ATOM 707 C CA . GLU A 1 84 ? -24.541 -5.547 57.809 1.00 95.00 84 GLU A CA 1
ATOM 708 C C . GLU A 1 84 ? -25.987 -6.039 57.667 1.00 95.00 84 GLU A C 1
ATOM 710 O O . GLU A 1 84 ? -26.550 -6.570 58.628 1.00 95.00 84 GLU A O 1
ATOM 715 N N . LEU A 1 85 ? -26.585 -5.903 56.484 1.00 96.12 85 LEU A N 1
ATOM 716 C CA . LEU A 1 85 ? -27.925 -6.412 56.190 1.00 96.12 85 LEU A CA 1
ATOM 717 C C . LEU A 1 85 ? -27.876 -7.434 55.053 1.00 96.12 85 LEU A C 1
ATOM 719 O O . LEU A 1 85 ? -27.543 -7.096 53.922 1.00 96.12 85 LEU A O 1
ATOM 723 N N . ILE A 1 86 ? -28.276 -8.675 55.329 1.00 97.31 86 ILE A N 1
ATOM 724 C CA . ILE A 1 86 ? -28.379 -9.747 54.333 1.00 97.31 86 ILE A CA 1
ATOM 725 C C . ILE A 1 86 ? -29.851 -10.125 54.138 1.00 97.31 86 ILE A C 1
ATOM 727 O O . ILE A 1 86 ? -30.456 -10.767 54.997 1.00 97.31 86 ILE A O 1
ATOM 731 N N . LEU A 1 87 ? -30.415 -9.788 52.981 1.00 97.56 87 LEU A N 1
ATOM 732 C CA . LEU A 1 87 ? -31.743 -10.215 52.544 1.00 97.56 87 LEU A CA 1
ATOM 733 C C . LEU A 1 87 ? -31.615 -11.491 51.707 1.00 97.56 87 LEU A C 1
ATOM 735 O O . LEU A 1 87 ? -31.170 -11.458 50.559 1.00 97.56 87 LEU A O 1
ATOM 739 N N . PHE A 1 88 ? -31.989 -12.630 52.289 1.00 98.19 88 PHE A N 1
ATOM 740 C CA . PHE A 1 88 ? -31.907 -13.936 51.642 1.00 98.19 88 PHE A CA 1
ATOM 741 C C . PHE A 1 88 ? -33.270 -14.366 51.089 1.00 98.19 88 PHE A C 1
ATOM 743 O O . PHE A 1 88 ? -34.243 -14.452 51.832 1.00 98.19 88 PHE A O 1
ATOM 750 N N . PHE A 1 89 ? -33.333 -14.684 49.799 1.00 98.06 89 PHE A N 1
ATOM 751 C CA . PHE A 1 89 ? -34.535 -15.100 49.074 1.00 98.06 89 PHE A CA 1
ATOM 752 C C . PHE A 1 89 ? -34.453 -16.603 48.752 1.00 98.06 89 PHE A C 1
ATOM 754 O O . PHE A 1 89 ? -33.988 -16.976 47.671 1.00 98.06 89 PHE A O 1
ATOM 761 N N . PRO A 1 90 ? -34.839 -17.492 49.691 1.00 97.69 90 PRO A N 1
ATOM 762 C CA . PRO A 1 90 ? -34.627 -18.933 49.560 1.00 97.69 90 PRO A CA 1
ATOM 763 C C . PRO A 1 90 ? -35.492 -19.608 48.491 1.00 97.69 90 PRO A C 1
ATOM 765 O O . PRO A 1 90 ? -35.113 -20.678 48.015 1.00 97.69 90 PRO A O 1
ATOM 768 N N . ASP A 1 91 ? -36.647 -19.041 48.135 1.00 97.88 91 ASP A N 1
ATOM 769 C CA . ASP A 1 91 ? -37.545 -19.667 47.164 1.00 97.88 91 ASP A CA 1
ATOM 770 C C . ASP A 1 91 ? -36.986 -19.506 45.740 1.00 97.88 91 ASP A C 1
ATOM 772 O O . ASP A 1 91 ? -36.188 -18.613 45.461 1.00 97.88 91 ASP A O 1
ATOM 776 N N . SER A 1 92 ? -37.376 -20.375 44.807 1.00 97.69 92 SER A N 1
ATOM 777 C CA . SER A 1 92 ? -36.882 -20.314 43.421 1.00 97.69 92 SER A CA 1
ATOM 778 C C . SER A 1 92 ? -37.555 -19.242 42.566 1.00 97.69 92 SER A C 1
ATOM 780 O O . SER A 1 92 ? -37.049 -18.904 41.498 1.00 97.69 92 SER A O 1
ATOM 782 N N . TYR A 1 93 ? -38.689 -18.697 43.009 1.00 98.12 93 TYR A N 1
ATOM 783 C CA . TYR A 1 93 ? -39.494 -17.768 42.223 1.00 98.12 93 TYR A CA 1
ATOM 784 C C . TYR A 1 93 ? -40.212 -16.753 43.107 1.00 98.12 93 TYR A C 1
ATOM 786 O O . TYR A 1 93 ? -40.857 -17.141 44.083 1.00 98.12 93 TYR A O 1
ATOM 794 N N . TYR A 1 94 ? -40.168 -15.485 42.697 1.00 97.56 94 TYR A N 1
ATOM 795 C CA . TYR A 1 94 ? -40.868 -14.347 43.284 1.00 97.56 94 TYR A CA 1
ATOM 796 C C . TYR A 1 94 ? -41.568 -13.548 42.186 1.00 97.56 94 TYR A C 1
ATOM 798 O O . TYR A 1 94 ? -40.997 -13.237 41.140 1.00 97.56 94 TYR A O 1
ATOM 806 N N . ASP A 1 95 ? -42.831 -13.224 42.447 1.00 96.44 95 ASP A N 1
ATOM 807 C CA . ASP A 1 95 ? -43.655 -12.390 41.578 1.00 96.44 95 ASP A CA 1
ATOM 808 C C . ASP A 1 95 ? -43.531 -10.937 42.037 1.00 96.44 95 ASP A C 1
ATOM 810 O O . ASP A 1 95 ? -44.213 -10.518 42.975 1.00 96.44 95 ASP A O 1
ATOM 814 N N . MET A 1 96 ? -42.631 -10.186 41.400 1.00 95.88 96 MET A N 1
ATOM 815 C CA . MET A 1 96 ? -42.256 -8.839 41.843 1.00 95.88 96 MET A CA 1
ATOM 816 C C . MET A 1 96 ? -43.398 -7.830 41.699 1.00 95.88 96 MET A C 1
ATOM 818 O O . MET A 1 96 ? -43.404 -6.809 42.381 1.00 95.88 96 MET A O 1
ATOM 822 N N . THR A 1 97 ? -44.427 -8.150 40.906 1.00 93.56 97 THR A N 1
ATOM 823 C CA . THR A 1 97 ? -45.645 -7.330 40.776 1.00 93.56 97 THR A CA 1
ATOM 824 C C . THR A 1 97 ? -46.463 -7.237 42.070 1.00 93.56 97 THR A C 1
ATOM 826 O O . THR A 1 97 ? -47.329 -6.373 42.207 1.00 93.56 97 THR A O 1
ATOM 829 N N . LYS A 1 98 ? -46.196 -8.120 43.042 1.00 94.69 98 LYS A N 1
ATOM 830 C CA . LYS A 1 98 ? -46.897 -8.172 44.330 1.00 94.69 98 LYS A CA 1
ATOM 831 C C . LYS A 1 98 ? -46.269 -7.313 45.426 1.00 94.69 98 LYS A C 1
ATOM 833 O O . LYS A 1 98 ? -46.886 -7.185 46.483 1.00 94.69 98 LYS A O 1
ATOM 838 N N . VAL A 1 99 ? -45.071 -6.765 45.219 1.00 93.56 99 VAL A N 1
ATOM 839 C CA . VAL A 1 99 ? -44.428 -5.907 46.224 1.00 93.56 99 VAL A CA 1
ATOM 840 C C . VAL A 1 99 ? -45.146 -4.556 46.262 1.00 93.56 99 VAL A C 1
ATOM 842 O O . VAL A 1 99 ? -45.322 -3.899 45.236 1.00 93.56 99 VAL A O 1
ATOM 845 N N . GLU A 1 100 ? -45.602 -4.137 47.444 1.00 90.31 100 GLU A N 1
ATOM 846 C CA . GLU A 1 100 ? -46.321 -2.874 47.598 1.00 90.31 100 GLU A CA 1
ATOM 847 C C . GLU A 1 100 ? -45.351 -1.698 47.811 1.00 90.31 100 GLU A C 1
ATOM 849 O O . GLU A 1 100 ? -44.793 -1.525 48.891 1.00 90.31 100 GLU A O 1
ATOM 854 N N . GLY A 1 101 ? -45.234 -0.825 46.804 1.00 86.31 101 GLY A N 1
ATOM 855 C CA . GLY A 1 101 ? -44.504 0.448 46.900 1.00 86.31 101 GLY A CA 1
ATOM 856 C C . GLY A 1 101 ? -43.091 0.424 46.313 1.00 86.31 101 GLY A C 1
ATOM 857 O O . GLY A 1 101 ? -42.655 -0.584 45.764 1.00 86.31 101 GLY A O 1
ATOM 858 N N . ASP A 1 102 ? -42.416 1.571 46.399 1.00 85.81 102 ASP A N 1
ATOM 859 C CA . ASP A 1 102 ? -41.024 1.747 45.979 1.00 85.81 102 ASP A CA 1
ATOM 860 C C . ASP A 1 102 ? -40.080 0.993 46.917 1.00 85.81 102 ASP A C 1
ATOM 862 O O . ASP A 1 102 ? -40.207 1.105 48.140 1.00 85.81 102 ASP A O 1
ATOM 866 N N . ILE A 1 103 ? -39.111 0.265 46.362 1.00 93.56 103 ILE A N 1
ATOM 867 C CA . ILE A 1 103 ? -38.051 -0.361 47.152 1.00 93.56 103 ILE A CA 1
ATOM 868 C C . ILE A 1 103 ? -36.843 0.575 47.124 1.00 93.56 103 ILE A C 1
ATOM 870 O O . ILE A 1 103 ? -36.161 0.681 46.107 1.00 93.56 103 ILE A O 1
ATOM 874 N N . ILE A 1 104 ? -36.601 1.262 48.242 1.00 94.94 104 ILE A N 1
ATOM 875 C CA . ILE A 1 104 ? -35.511 2.232 48.388 1.00 94.94 104 ILE A CA 1
ATOM 876 C C . ILE A 1 104 ? -34.526 1.726 49.445 1.00 94.94 104 ILE A C 1
ATOM 878 O O . ILE A 1 104 ? -34.911 1.454 50.582 1.00 94.94 104 ILE A O 1
ATOM 882 N N . PHE A 1 105 ? -33.252 1.627 49.078 1.00 94.69 105 PHE A N 1
ATOM 883 C CA . PHE A 1 105 ? -32.139 1.282 49.952 1.00 94.69 105 PHE A CA 1
ATOM 884 C C . PHE A 1 105 ? -31.291 2.521 50.225 1.00 94.69 105 PHE A C 1
ATOM 886 O O . PHE A 1 105 ? -30.615 3.015 49.330 1.00 94.69 105 PHE A O 1
ATOM 893 N N . TYR A 1 106 ? -31.276 2.986 51.473 1.00 94.50 106 TYR A N 1
ATOM 894 C CA . TYR A 1 106 ? -30.309 3.983 51.934 1.00 94.50 106 TYR A CA 1
ATOM 895 C C . TYR A 1 106 ? -29.076 3.259 52.487 1.00 94.50 106 TYR A C 1
ATOM 897 O O . TYR A 1 106 ? -29.116 2.693 53.579 1.00 94.50 106 TYR A O 1
ATOM 905 N N . VAL A 1 107 ? -27.986 3.222 51.724 1.00 92.12 107 VAL A N 1
ATOM 906 C CA . VAL A 1 107 ? -26.804 2.410 52.045 1.00 92.12 107 VAL A CA 1
ATOM 907 C C . VAL A 1 107 ? -25.921 3.145 53.062 1.00 92.12 107 VAL A C 1
ATOM 909 O O . VAL A 1 107 ? -25.055 3.945 52.701 1.00 92.12 107 VAL A O 1
ATOM 912 N N . TYR A 1 108 ? -26.172 2.884 54.348 1.00 91.06 108 TYR A N 1
ATOM 913 C CA . TYR A 1 108 ? -25.324 3.295 55.484 1.00 91.06 108 TYR A CA 1
ATOM 914 C C . TYR A 1 108 ? -24.289 2.232 55.873 1.00 91.06 108 TYR A C 1
ATOM 916 O O . TYR A 1 108 ? -23.364 2.489 56.632 1.00 91.06 108 TYR A O 1
ATOM 924 N N . THR A 1 109 ? -24.485 1.009 55.397 1.00 92.12 109 THR A N 1
ATOM 925 C CA . THR A 1 109 ? -23.799 -0.199 55.846 1.00 92.12 109 THR A CA 1
ATOM 926 C C . THR A 1 109 ? -23.645 -1.163 54.674 1.00 92.12 109 THR A C 1
ATOM 928 O O . THR A 1 109 ? -24.159 -0.895 53.588 1.00 92.12 109 THR A O 1
ATOM 931 N N . ASN A 1 110 ? -22.964 -2.291 54.865 1.00 94.88 110 ASN A N 1
ATOM 932 C CA . ASN A 1 110 ? -22.900 -3.317 53.829 1.00 94.88 110 ASN A CA 1
ATOM 933 C C . ASN A 1 110 ? -24.263 -4.002 53.677 1.00 94.88 110 ASN A C 1
ATOM 935 O O . ASN A 1 110 ? -24.821 -4.508 54.651 1.00 94.88 110 ASN A O 1
ATOM 939 N N . ILE A 1 111 ? -24.792 -4.040 52.455 1.00 96.56 111 ILE A N 1
ATOM 940 C CA . ILE A 1 111 ? -26.081 -4.670 52.149 1.00 96.56 111 ILE A CA 1
ATOM 941 C C . ILE A 1 111 ? -25.864 -5.787 51.131 1.00 96.56 111 ILE A C 1
ATOM 943 O O . ILE A 1 111 ? -25.184 -5.597 50.129 1.00 96.56 111 ILE A O 1
ATOM 947 N N . THR A 1 112 ? -26.458 -6.955 51.366 1.00 97.81 112 THR A N 1
ATOM 948 C CA . THR A 1 112 ? -26.435 -8.095 50.445 1.00 97.81 112 THR A CA 1
ATOM 949 C C . THR A 1 112 ? -27.852 -8.571 50.140 1.00 97.81 112 THR A C 1
ATOM 951 O O . THR A 1 112 ? -28.580 -8.981 51.042 1.00 97.81 112 THR A O 1
ATOM 954 N N . ILE A 1 113 ? -28.231 -8.595 48.863 1.00 97.94 113 ILE A N 1
ATOM 955 C CA . ILE A 1 113 ? -29.427 -9.271 48.351 1.00 97.94 113 ILE A CA 1
ATOM 956 C C . ILE A 1 113 ? -28.982 -10.585 47.715 1.00 97.94 113 ILE A C 1
ATOM 958 O O . ILE A 1 113 ? -28.217 -10.594 46.751 1.00 97.94 113 ILE A O 1
ATOM 962 N N . LYS A 1 114 ? -29.455 -11.708 48.259 1.00 98.38 114 LYS A N 1
ATOM 963 C CA . LYS A 1 114 ? -28.965 -13.037 47.889 1.00 98.38 114 LYS A CA 1
ATOM 964 C C . LYS A 1 114 ? -30.099 -14.006 47.582 1.00 98.38 114 LYS A C 1
ATOM 966 O O . LYS A 1 114 ? -30.928 -14.277 48.447 1.00 98.38 114 LYS A O 1
ATOM 971 N N . GLY A 1 115 ? -30.095 -14.578 46.384 1.00 98.19 115 GLY A N 1
ATOM 972 C CA . GLY A 1 115 ? -30.940 -15.707 46.006 1.00 98.19 115 GLY A CA 1
ATOM 973 C C . GLY A 1 115 ? -30.387 -17.059 46.464 1.00 98.19 115 GLY A C 1
ATOM 974 O O . GLY A 1 115 ? -29.307 -17.165 47.058 1.00 98.19 115 GLY A O 1
ATOM 975 N N . ASN A 1 116 ? -31.136 -18.122 46.188 1.00 96.75 116 ASN A N 1
ATOM 976 C CA . ASN A 1 116 ? -30.701 -19.492 46.430 1.00 96.75 116 ASN A CA 1
ATOM 977 C C . ASN A 1 116 ? -29.584 -19.910 45.446 1.00 96.75 116 ASN A C 1
ATOM 979 O O . ASN A 1 116 ? -29.332 -19.249 44.445 1.00 96.75 116 ASN A O 1
ATOM 983 N N . ILE A 1 117 ? -28.908 -21.028 45.723 1.00 94.38 117 ILE A N 1
ATOM 984 C CA . ILE A 1 117 ? -27.745 -21.482 44.936 1.00 94.38 117 ILE A CA 1
ATOM 985 C C . ILE A 1 117 ? -28.077 -21.894 43.491 1.00 94.38 117 ILE A C 1
ATOM 987 O O . ILE A 1 117 ? -27.193 -21.899 42.640 1.00 94.38 117 ILE A O 1
ATOM 991 N N . GLU A 1 118 ? -29.332 -22.248 43.213 1.00 94.00 118 GLU A N 1
ATOM 992 C CA . GLU A 1 118 ? -29.812 -22.596 41.869 1.00 94.00 118 GLU A CA 1
ATOM 993 C C . GLU A 1 118 ? -30.224 -21.349 41.065 1.00 94.00 118 GLU A C 1
ATOM 995 O O . GLU A 1 118 ? -30.493 -21.449 39.868 1.00 94.00 118 GLU A O 1
ATOM 1000 N N . GLY A 1 119 ? -30.238 -20.177 41.708 1.00 94.75 119 GLY A N 1
ATOM 1001 C CA . GLY A 1 119 ? -30.733 -18.923 41.162 1.00 94.75 119 GLY A CA 1
ATOM 1002 C C . GLY A 1 119 ? -32.190 -18.672 41.551 1.00 94.75 119 GLY A C 1
ATOM 1003 O O . GLY A 1 119 ? -33.084 -19.478 41.287 1.00 94.75 119 GLY A O 1
ATOM 1004 N N . THR A 1 120 ? -32.451 -17.516 42.155 1.00 98.25 120 THR A N 1
ATOM 1005 C CA . THR A 1 120 ? -33.813 -17.069 42.477 1.00 98.25 120 THR A CA 1
ATOM 1006 C C . THR A 1 120 ? -34.371 -16.189 41.363 1.00 98.25 120 THR A C 1
ATOM 1008 O O . THR A 1 120 ? -33.739 -15.211 40.981 1.00 98.25 120 THR A O 1
ATOM 1011 N N . ILE A 1 121 ? -35.570 -16.491 40.855 1.00 98.44 121 ILE A N 1
ATOM 1012 C CA . ILE A 1 121 ? -36.216 -15.712 39.788 1.00 98.44 121 ILE A CA 1
ATOM 1013 C C . ILE A 1 121 ? -37.038 -14.557 40.371 1.00 98.44 121 ILE A C 1
ATOM 1015 O O . ILE A 1 121 ? -37.997 -14.793 41.101 1.00 98.44 121 ILE A O 1
ATOM 1019 N N . PHE A 1 122 ? -36.719 -13.330 39.969 1.00 97.88 122 PHE A N 1
ATOM 1020 C CA . PHE A 1 122 ? -37.511 -12.112 40.132 1.00 97.88 122 PHE A CA 1
ATOM 1021 C C . PHE A 1 122 ? -38.214 -11.800 38.804 1.00 97.88 122 PHE A C 1
ATOM 1023 O O . PHE A 1 122 ? -37.601 -11.324 37.848 1.00 97.88 122 PHE A O 1
ATOM 1030 N N . ASP A 1 123 ? -39.505 -12.128 38.720 1.00 97.56 123 ASP A N 1
ATOM 1031 C CA . ASP A 1 123 ? -40.308 -11.964 37.504 1.00 97.56 123 ASP A CA 1
ATOM 1032 C C . ASP A 1 123 ? -41.247 -10.764 37.629 1.00 97.56 123 ASP A C 1
ATOM 1034 O O . ASP A 1 123 ? -42.089 -10.710 38.529 1.00 97.56 123 ASP A O 1
ATOM 1038 N N . TYR A 1 124 ? -41.107 -9.822 36.702 1.00 96.25 124 TYR A N 1
ATOM 1039 C CA . TYR A 1 124 ? -41.873 -8.579 36.661 1.00 96.25 124 TYR A CA 1
ATOM 1040 C C . TYR A 1 124 ? -43.067 -8.635 35.695 1.00 96.25 124 TYR A C 1
ATOM 1042 O O . TYR A 1 124 ? -43.841 -7.685 35.626 1.00 96.25 124 TYR A O 1
ATOM 1050 N N . LYS A 1 125 ? -43.265 -9.756 34.979 1.00 95.62 125 LYS A N 1
ATOM 1051 C CA . LYS A 1 125 ? -44.442 -10.031 34.123 1.00 95.62 125 LYS A CA 1
ATOM 1052 C C . LYS A 1 125 ? -44.770 -8.962 33.068 1.00 95.62 125 LYS A C 1
ATOM 1054 O O . LYS A 1 125 ? -45.922 -8.825 32.663 1.00 95.62 125 LYS A O 1
ATOM 1059 N N . ASN A 1 126 ? -43.758 -8.254 32.583 1.00 93.75 126 ASN A N 1
ATOM 1060 C CA . ASN A 1 126 ? -43.863 -7.110 31.677 1.00 93.75 126 ASN A CA 1
ATOM 1061 C C . ASN A 1 126 ? -44.705 -5.958 32.255 1.00 93.75 126 ASN A C 1
ATOM 1063 O O . ASN A 1 126 ? -45.317 -5.175 31.523 1.00 93.75 126 ASN A O 1
ATOM 1067 N N . GLU A 1 127 ? -44.786 -5.862 33.582 1.00 90.62 127 GLU A N 1
ATOM 1068 C CA . GLU A 1 127 ? -45.417 -4.740 34.257 1.00 90.62 127 GLU A CA 1
ATOM 1069 C C . GLU A 1 127 ? -44.369 -3.687 34.613 1.00 90.62 127 GLU A C 1
ATOM 1071 O O . GLU A 1 127 ? -43.249 -3.986 35.032 1.00 90.62 127 GLU A O 1
ATOM 1076 N N . MET A 1 128 ? -44.754 -2.423 34.457 1.00 79.62 128 MET A N 1
ATOM 1077 C CA . MET A 1 128 ? -43.968 -1.290 34.924 1.00 79.62 128 MET A CA 1
ATOM 1078 C C . MET A 1 128 ? -44.265 -1.069 36.411 1.00 79.62 128 MET A C 1
ATOM 1080 O O . MET A 1 128 ? -45.047 -0.191 36.786 1.00 79.62 128 MET A O 1
ATOM 1084 N N . VAL A 1 129 ? -43.690 -1.922 37.254 1.00 82.50 129 VAL A N 1
ATOM 1085 C CA . VAL A 1 129 ? -43.649 -1.713 38.706 1.00 82.50 129 VAL A CA 1
ATOM 1086 C C . VAL A 1 129 ? -42.347 -1.016 39.105 1.00 82.50 129 VAL A C 1
ATOM 1088 O O . VAL A 1 129 ? -41.483 -0.751 38.272 1.00 82.50 129 VAL A O 1
ATOM 1091 N N . TRP A 1 130 ? -42.241 -0.645 40.376 1.00 82.19 130 TRP A N 1
ATOM 1092 C CA . TRP A 1 130 ? -41.103 0.095 40.907 1.00 82.19 130 TRP A CA 1
ATOM 1093 C C . TRP A 1 130 ? -39.812 -0.741 40.846 1.00 82.19 130 TRP A C 1
ATOM 1095 O O . TRP A 1 130 ? -39.822 -1.930 41.173 1.00 82.19 130 TRP A O 1
ATOM 1105 N N . GLY A 1 131 ? -38.716 -0.119 40.401 1.00 88.12 131 GLY A N 1
ATOM 1106 C CA . GLY A 1 131 ? -37.368 -0.691 40.464 1.00 88.12 131 GLY A CA 1
ATOM 1107 C C . GLY A 1 131 ? -36.782 -0.652 41.880 1.00 88.12 131 GLY A C 1
ATOM 1108 O O . GLY A 1 131 ? -37.458 -0.273 42.840 1.00 88.12 131 GLY A O 1
ATOM 1109 N N . LEU A 1 132 ? -35.515 -1.043 42.010 1.00 94.69 132 LEU A N 1
ATOM 1110 C CA . LEU A 1 132 ? -34.728 -0.915 43.236 1.00 94.69 132 LEU A CA 1
ATOM 1111 C C . LEU A 1 132 ? -33.927 0.389 43.177 1.00 94.69 132 LEU A C 1
ATOM 1113 O O . LEU A 1 132 ? -32.974 0.475 42.408 1.00 94.69 132 LEU A O 1
ATOM 1117 N N . LEU A 1 133 ? -34.290 1.379 43.993 1.00 95.56 133 LEU A N 1
ATOM 1118 C CA . LEU A 1 133 ? -33.509 2.607 44.159 1.00 95.56 133 LEU A CA 1
ATOM 1119 C C . LEU A 1 133 ? -32.482 2.413 45.274 1.00 95.56 133 LEU A C 1
ATOM 1121 O O . LEU A 1 133 ? -32.843 2.053 46.390 1.00 95.56 133 LEU A O 1
ATOM 1125 N N . ILE A 1 134 ? -31.209 2.649 44.987 1.00 96.19 134 ILE A N 1
ATOM 1126 C CA . ILE A 1 134 ? -30.072 2.395 45.870 1.00 96.19 134 ILE A CA 1
ATOM 1127 C C . ILE A 1 134 ? -29.304 3.702 46.026 1.00 96.19 134 ILE A C 1
ATOM 1129 O O . ILE A 1 134 ? -28.572 4.115 45.134 1.00 96.19 134 ILE A O 1
ATOM 1133 N N . GLU A 1 135 ? -29.473 4.361 47.167 1.00 95.69 135 GLU A N 1
ATOM 1134 C CA . GLU A 1 135 ? -28.844 5.640 47.478 1.00 95.69 135 GLU A CA 1
ATOM 1135 C C . GLU A 1 135 ? -27.689 5.431 48.464 1.00 95.69 135 GLU A C 1
ATOM 1137 O O . GLU A 1 135 ? -27.905 5.096 49.632 1.00 95.69 135 GLU A O 1
ATOM 1142 N N . PHE A 1 136 ? -26.451 5.630 48.013 1.00 93.25 136 PHE A N 1
ATOM 1143 C CA . PHE A 1 136 ? -25.275 5.540 48.877 1.00 93.25 136 PHE A CA 1
ATOM 1144 C C . PHE A 1 136 ? -25.113 6.806 49.718 1.00 93.25 136 PHE A C 1
ATOM 1146 O O . PHE A 1 136 ? -24.902 7.901 49.192 1.00 93.25 136 PHE A O 1
ATOM 1153 N N . ILE A 1 137 ? -25.184 6.648 51.045 1.00 90.62 137 ILE A N 1
ATOM 1154 C CA . ILE A 1 137 ? -25.099 7.760 52.004 1.00 90.62 137 ILE A CA 1
ATOM 1155 C C . ILE A 1 137 ? -23.729 7.815 52.704 1.00 90.62 137 ILE A C 1
ATOM 1157 O O . ILE A 1 137 ? -23.320 8.889 53.151 1.00 90.62 137 ILE A O 1
ATOM 1161 N N . GLU A 1 138 ? -22.993 6.698 52.758 1.00 85.88 138 GLU A N 1
ATOM 1162 C CA . GLU A 1 138 ? -21.655 6.607 53.359 1.00 85.88 138 GLU A CA 1
ATOM 1163 C C . GLU A 1 138 ? -20.588 6.039 52.405 1.00 85.88 138 GLU A C 1
ATOM 1165 O O . GLU A 1 138 ? -20.859 5.174 51.573 1.00 85.88 138 GLU A O 1
ATOM 1170 N N . VAL A 1 139 ? -19.340 6.495 52.573 1.00 85.88 139 VAL A N 1
ATOM 1171 C CA . VAL A 1 139 ? -18.148 5.974 51.874 1.00 85.88 139 VAL A CA 1
ATOM 1172 C C . VAL A 1 139 ? -17.684 4.633 52.455 1.00 85.88 139 VAL A C 1
ATOM 1174 O O . VAL A 1 139 ? -17.875 4.361 53.635 1.00 85.88 139 VAL A O 1
ATOM 1177 N N . ASN A 1 140 ? -16.957 3.840 51.665 1.00 88.56 140 ASN A N 1
ATOM 1178 C CA . ASN A 1 140 ? -16.468 2.494 52.002 1.00 88.56 140 ASN A CA 1
ATOM 1179 C C . ASN A 1 140 ? -17.582 1.493 52.358 1.00 88.56 140 ASN A C 1
ATOM 1181 O O . ASN A 1 140 ? -17.345 0.552 53.116 1.00 88.56 140 ASN A O 1
ATOM 1185 N N . THR A 1 141 ? -18.789 1.701 51.840 1.00 92.88 141 THR A N 1
ATOM 1186 C CA . THR A 1 141 ? -19.889 0.742 51.946 1.00 92.88 141 THR A CA 1
ATOM 1187 C C . THR A 1 141 ? -19.994 -0.071 50.662 1.00 92.88 141 THR A C 1
ATOM 1189 O O . THR A 1 141 ? -19.561 0.365 49.588 1.00 92.88 141 THR A O 1
ATOM 1192 N N . SER A 1 142 ? -20.548 -1.275 50.782 1.00 95.06 142 SER A N 1
ATOM 1193 C CA . SER A 1 142 ? -20.770 -2.162 49.647 1.00 95.06 142 SER A CA 1
ATOM 1194 C C . SER A 1 142 ? -22.222 -2.598 49.530 1.00 95.06 142 SER A C 1
ATOM 1196 O O . SER A 1 142 ? -22.922 -2.781 50.528 1.00 95.06 142 SER A O 1
ATOM 1198 N N . PHE A 1 143 ? -22.664 -2.785 48.291 1.00 97.19 143 PHE A N 1
ATOM 1199 C CA . PHE A 1 143 ? -23.960 -3.368 47.983 1.00 97.19 143 PHE A CA 1
ATOM 1200 C C . PHE A 1 143 ? -23.756 -4.573 47.068 1.00 97.19 143 PHE A C 1
ATOM 1202 O O . PHE A 1 143 ? -23.195 -4.441 45.982 1.00 97.19 143 PHE A O 1
ATOM 1209 N N . ILE A 1 144 ? -24.185 -5.751 47.516 1.00 98.00 144 ILE A N 1
ATOM 1210 C CA . ILE A 1 144 ? -23.942 -7.031 46.848 1.00 98.00 144 ILE A CA 1
ATOM 1211 C C . ILE A 1 144 ? -25.269 -7.624 46.371 1.00 98.00 144 ILE A C 1
ATOM 1213 O O . ILE A 1 144 ? -26.214 -7.757 47.145 1.00 98.00 144 ILE A O 1
ATOM 1217 N N . PHE A 1 145 ? -25.324 -8.034 45.109 1.00 96.94 145 PHE A N 1
ATOM 1218 C CA . PHE A 1 145 ? -26.445 -8.727 44.481 1.00 96.94 145 PHE A CA 1
ATOM 1219 C C . PHE A 1 145 ? -25.967 -10.099 43.989 1.00 96.94 145 PHE A C 1
ATOM 1221 O O . PHE A 1 145 ? -25.055 -10.170 43.168 1.00 96.94 145 PHE A O 1
ATOM 1228 N N . GLU A 1 146 ? -26.516 -11.200 44.509 1.00 98.38 146 GLU A N 1
ATOM 1229 C CA . GLU A 1 146 ? -25.952 -12.542 44.291 1.00 98.38 146 GLU A CA 1
ATOM 1230 C C . GLU A 1 146 ? -27.013 -13.609 43.971 1.00 98.38 146 GLU A C 1
ATOM 1232 O O . GLU A 1 146 ? -27.988 -13.751 44.706 1.00 98.38 146 GLU A O 1
ATOM 1237 N N . ASN A 1 147 ? -26.773 -14.440 42.949 1.00 98.31 147 ASN A N 1
ATOM 1238 C CA . ASN A 1 147 ? -27.593 -15.609 42.577 1.00 98.31 147 ASN A CA 1
ATOM 1239 C C . ASN A 1 147 ? -29.061 -15.284 42.232 1.00 98.31 147 ASN A C 1
ATOM 1241 O O . ASN A 1 147 ? -29.984 -15.966 42.691 1.00 98.31 147 ASN A O 1
ATOM 1245 N N . ILE A 1 148 ? -29.303 -14.237 41.440 1.00 98.25 148 ILE A N 1
ATOM 1246 C CA . ILE A 1 148 ? -30.659 -13.783 41.090 1.00 98.25 148 ILE A CA 1
ATOM 1247 C C . ILE A 1 148 ? -30.831 -13.692 39.570 1.00 98.25 148 ILE A C 1
ATOM 1249 O O . ILE A 1 148 ? -29.964 -13.195 38.853 1.00 98.25 148 ILE A O 1
ATOM 1253 N N . LEU A 1 149 ? -31.982 -14.150 39.079 1.00 98.19 149 LEU A N 1
ATOM 1254 C CA . LEU A 1 149 ? -32.441 -13.961 37.708 1.00 98.19 149 LEU A CA 1
ATOM 1255 C C . LEU A 1 149 ? -33.565 -12.927 37.688 1.00 98.19 149 LEU A C 1
ATOM 1257 O O . LEU A 1 149 ? -34.647 -13.192 38.197 1.00 98.19 149 LEU A O 1
ATOM 1261 N N . ILE A 1 150 ? -33.342 -11.780 37.062 1.00 97.62 150 ILE A N 1
ATOM 1262 C CA . ILE A 1 150 ? -34.341 -10.733 36.835 1.00 97.62 150 ILE A CA 1
ATOM 1263 C C . ILE A 1 150 ? -34.867 -10.859 35.411 1.00 97.62 150 ILE A C 1
ATOM 1265 O O . ILE A 1 150 ? -34.080 -10.889 34.460 1.00 97.62 150 ILE A O 1
ATOM 1269 N N . LYS A 1 151 ? -36.192 -10.888 35.240 1.00 97.44 151 LYS A N 1
ATOM 1270 C CA . LYS A 1 151 ? -36.780 -10.915 33.898 1.00 97.44 151 LYS A CA 1
ATOM 1271 C C . LYS A 1 151 ? -38.086 -10.156 33.737 1.00 97.44 151 LYS A C 1
ATOM 1273 O O . LYS A 1 151 ? -38.844 -9.990 34.695 1.00 97.44 151 LYS A O 1
ATOM 1278 N N . ASN A 1 152 ? -38.387 -9.845 32.474 1.00 95.88 152 ASN A N 1
ATOM 1279 C CA . ASN A 1 152 ? -39.662 -9.289 32.021 1.00 95.88 152 ASN A CA 1
ATOM 1280 C C . ASN A 1 152 ? -39.994 -7.945 32.696 1.00 95.88 152 ASN A C 1
ATOM 1282 O O . ASN A 1 152 ? -41.131 -7.734 33.113 1.00 95.88 152 ASN A O 1
ATOM 1286 N N . PHE A 1 153 ? -39.013 -7.064 32.898 1.00 94.50 153 PHE A N 1
ATOM 1287 C CA . PHE A 1 153 ? -39.247 -5.743 33.482 1.00 94.50 153 PHE A CA 1
ATOM 1288 C C . PHE A 1 153 ? -39.626 -4.710 32.408 1.00 94.50 153 PHE A C 1
ATOM 1290 O O . PHE A 1 153 ? -38.877 -4.514 31.447 1.00 94.50 153 PHE A O 1
ATOM 1297 N N . GLY A 1 154 ? -40.760 -4.022 32.589 1.00 91.31 154 GLY A N 1
ATOM 1298 C CA . GLY A 1 154 ? -41.275 -3.022 31.638 1.00 91.31 154 GLY A CA 1
ATOM 1299 C C . GLY A 1 154 ? -42.027 -3.616 30.436 1.00 91.31 154 GLY A C 1
ATOM 1300 O O . GLY A 1 154 ? -42.164 -4.831 30.312 1.00 91.31 154 GLY A O 1
ATOM 1301 N N . ASN A 1 155 ? -42.554 -2.760 29.552 1.00 89.00 155 ASN A N 1
ATOM 1302 C CA . ASN A 1 155 ? -43.260 -3.177 28.331 1.00 89.00 155 ASN A CA 1
ATOM 1303 C C . ASN A 1 155 ? -43.057 -2.211 27.157 1.00 89.00 155 ASN A C 1
ATOM 1305 O O . ASN A 1 155 ? -42.687 -1.055 27.354 1.00 89.00 155 ASN A O 1
ATOM 1309 N N . GLU A 1 156 ? -43.381 -2.680 25.947 1.00 82.12 156 GLU A N 1
ATOM 1310 C CA . GLU A 1 156 ? -43.173 -1.954 24.685 1.00 82.12 156 GLU A CA 1
ATOM 1311 C C . GLU A 1 156 ? -43.821 -0.563 24.607 1.00 82.12 156 GLU A C 1
ATOM 1313 O O . GLU A 1 156 ? -43.349 0.297 23.866 1.00 82.12 156 GLU A O 1
ATOM 1318 N N . GLU A 1 157 ? -44.886 -0.313 25.373 1.00 82.31 157 GLU A N 1
ATOM 1319 C CA . GLU A 1 157 ? -45.605 0.968 25.354 1.00 82.31 157 GLU A CA 1
ATOM 1320 C C . GLU A 1 157 ? -44.894 2.072 26.152 1.00 82.31 157 GLU A C 1
ATOM 1322 O O . GLU A 1 157 ? -45.290 3.239 26.087 1.00 82.31 157 GLU A O 1
ATOM 1327 N N . THR A 1 158 ? -43.873 1.716 26.934 1.00 70.69 158 THR A N 1
ATOM 1328 C CA . THR A 1 158 ? -43.152 2.658 27.792 1.00 70.69 158 THR A CA 1
ATOM 1329 C C . THR A 1 158 ? -41.916 3.213 27.098 1.00 70.69 158 THR A C 1
ATOM 1331 O O . THR A 1 158 ? -41.262 2.535 26.315 1.00 70.69 158 THR A O 1
ATOM 1334 N N . ASP A 1 159 ? -41.610 4.483 27.351 1.00 71.06 159 ASP A N 1
ATOM 1335 C CA . ASP A 1 159 ? -40.372 5.090 26.868 1.00 71.06 159 ASP A CA 1
ATOM 1336 C C . ASP A 1 159 ? -39.182 4.342 27.491 1.00 71.06 159 ASP A C 1
ATOM 1338 O O . ASP A 1 159 ? -39.194 4.090 28.695 1.00 71.06 159 ASP A O 1
ATOM 1342 N N . SER A 1 160 ? -38.161 3.968 26.719 1.00 62.19 160 SER A N 1
ATOM 1343 C CA . SER A 1 160 ? -37.020 3.186 27.229 1.00 62.19 160 SER A CA 1
ATOM 1344 C C . SER A 1 160 ? -36.202 3.930 28.292 1.00 62.19 160 SER A C 1
ATOM 1346 O O . SER A 1 160 ? -35.446 3.305 29.032 1.00 62.19 160 SER A O 1
ATOM 1348 N N . TYR A 1 161 ? -36.390 5.249 28.409 1.00 63.59 161 TYR A N 1
ATOM 1349 C CA . TYR A 1 161 ? -35.874 6.096 29.494 1.00 63.59 161 TYR A CA 1
ATOM 1350 C C . TYR A 1 161 ? -36.691 6.022 30.797 1.00 63.59 161 TYR A C 1
ATOM 1352 O O . TYR A 1 161 ? -36.479 6.803 31.724 1.00 63.59 161 TYR A O 1
ATOM 1360 N N . ALA A 1 162 ? -37.666 5.121 30.871 1.00 69.62 162 ALA A N 1
ATOM 1361 C CA . ALA A 1 162 ? -38.436 4.853 32.072 1.00 69.62 162 ALA A CA 1
ATOM 1362 C C . ALA A 1 162 ? -37.585 4.259 33.216 1.00 69.62 162 ALA A C 1
ATOM 1364 O O . ALA A 1 162 ? -36.420 3.913 33.042 1.00 69.62 162 ALA A O 1
ATOM 1365 N N . ILE A 1 163 ? -38.215 4.153 34.395 1.00 87.75 163 ILE A N 1
ATOM 1366 C CA . ILE A 1 163 ? -37.665 3.629 35.661 1.00 87.75 163 ILE A CA 1
ATOM 1367 C C . ILE A 1 163 ? -36.766 2.408 35.384 1.00 87.75 163 ILE A C 1
ATOM 1369 O O . ILE A 1 163 ? -37.265 1.482 34.740 1.00 87.75 163 ILE A O 1
ATOM 1373 N N . PRO A 1 164 ? -35.494 2.393 35.824 1.00 92.81 164 PRO A N 1
ATOM 1374 C CA . PRO A 1 164 ? -34.587 1.262 35.634 1.00 92.81 164 PRO A CA 1
ATOM 1375 C C . PRO A 1 164 ? -34.885 0.130 36.634 1.00 92.81 164 PRO A C 1
ATOM 1377 O O . PRO A 1 164 ? -35.557 0.348 37.645 1.00 92.81 164 PRO A O 1
ATOM 1380 N N . VAL A 1 165 ? -34.374 -1.083 36.389 1.00 94.19 165 VAL A N 1
ATOM 1381 C CA . VAL A 1 165 ? -34.496 -2.176 37.377 1.00 94.19 165 VAL A CA 1
ATOM 1382 C C . VAL A 1 165 ? -33.686 -1.858 38.632 1.00 94.19 165 VAL A C 1
ATOM 1384 O O . VAL A 1 165 ? -34.189 -2.021 39.742 1.00 94.19 165 VAL A O 1
ATOM 1387 N N . LEU A 1 166 ? -32.439 -1.429 38.447 1.00 95.69 166 LEU A N 1
ATOM 1388 C CA . LEU A 1 166 ? -31.507 -1.017 39.489 1.00 95.69 166 LEU A CA 1
ATOM 1389 C C . LEU A 1 166 ? -31.138 0.446 39.232 1.00 95.69 166 LEU A C 1
ATOM 1391 O O . LEU A 1 166 ? -30.510 0.745 38.219 1.00 95.69 166 LEU A O 1
ATOM 1395 N N . ASP A 1 167 ? -31.550 1.340 40.124 1.00 95.38 167 ASP A N 1
ATOM 1396 C CA . ASP A 1 167 ? -31.253 2.772 40.080 1.00 95.38 167 ASP A CA 1
ATOM 1397 C C . ASP A 1 167 ? -30.243 3.101 41.180 1.00 95.38 167 ASP A C 1
ATOM 1399 O O . ASP A 1 167 ? -30.581 3.043 42.360 1.00 95.38 167 ASP A O 1
ATOM 1403 N N . ILE A 1 168 ? -28.989 3.368 40.828 1.00 95.00 168 ILE A N 1
ATOM 1404 C CA . ILE A 1 168 ? -27.921 3.637 41.791 1.00 95.00 168 ILE A CA 1
ATOM 1405 C C . ILE A 1 168 ? -27.645 5.129 41.814 1.00 95.00 168 ILE A C 1
ATOM 1407 O O . ILE A 1 168 ? -27.139 5.686 40.847 1.00 95.00 168 ILE A O 1
ATOM 1411 N N . TYR A 1 169 ? -27.879 5.750 42.960 1.00 93.81 169 TYR A N 1
ATOM 1412 C CA . TYR A 1 169 ? -27.558 7.143 43.203 1.00 93.81 169 TYR A CA 1
ATOM 1413 C C . TYR A 1 169 ? -26.414 7.253 44.211 1.00 93.81 169 TYR A C 1
ATOM 1415 O O . TYR A 1 169 ? -26.472 6.696 45.311 1.00 93.81 169 TYR A O 1
ATOM 1423 N N . THR A 1 170 ? -25.367 8.001 43.871 1.00 91.00 170 THR A N 1
ATOM 1424 C CA . THR A 1 170 ? -24.249 8.243 44.790 1.00 91.00 170 THR A CA 1
ATOM 1425 C C . THR A 1 170 ? -23.612 9.610 44.580 1.00 91.00 170 THR A C 1
ATOM 1427 O O . THR A 1 170 ? -23.498 10.110 43.465 1.00 91.00 170 THR A O 1
ATOM 1430 N N . ASN A 1 171 ? -23.148 10.200 45.683 1.00 86.62 171 ASN A N 1
ATOM 1431 C CA . ASN A 1 171 ? -22.297 11.394 45.677 1.00 86.62 171 ASN A CA 1
ATOM 1432 C C . ASN A 1 171 ? -20.836 11.047 46.035 1.00 86.62 171 ASN A C 1
ATOM 1434 O O . ASN A 1 171 ? -20.042 11.928 46.371 1.00 86.62 171 ASN A O 1
ATOM 1438 N N . PHE A 1 172 ? -20.501 9.754 46.066 1.00 84.69 172 PHE A N 1
ATOM 1439 C CA . PHE A 1 172 ? -19.227 9.228 46.538 1.00 84.69 172 PHE A CA 1
ATOM 1440 C C . PHE A 1 172 ? -18.614 8.283 45.506 1.00 84.69 172 PHE A C 1
ATOM 1442 O O . PHE A 1 172 ? -19.283 7.370 45.029 1.00 84.69 172 PHE A O 1
ATOM 1449 N N . SER A 1 173 ? -17.319 8.454 45.236 1.00 80.50 173 SER A N 1
ATOM 1450 C CA . SER A 1 173 ? -16.544 7.572 44.353 1.00 80.50 173 SER A CA 1
ATOM 1451 C C . SER A 1 173 ? -16.032 6.306 45.051 1.00 80.50 173 SER A C 1
ATOM 1453 O O . SER A 1 173 ? -15.802 5.290 44.411 1.00 80.50 173 SER A O 1
ATOM 1455 N N . ASN A 1 174 ? -15.856 6.346 46.373 1.00 84.94 174 ASN A N 1
ATOM 1456 C CA . ASN A 1 174 ? -15.297 5.243 47.158 1.00 84.94 174 ASN A CA 1
ATOM 1457 C C . ASN A 1 174 ? -16.414 4.363 47.743 1.00 84.94 174 ASN A C 1
ATOM 1459 O O . ASN A 1 174 ? -16.603 4.322 48.960 1.00 84.94 174 ASN A O 1
ATOM 1463 N N . ILE A 1 175 ? -17.182 3.722 46.870 1.00 91.25 175 ILE A N 1
ATOM 1464 C CA . ILE A 1 175 ? -18.191 2.706 47.198 1.00 91.25 175 ILE A CA 1
ATOM 1465 C C . ILE A 1 175 ? -17.964 1.483 46.308 1.00 91.25 175 ILE A C 1
ATOM 1467 O O . ILE A 1 175 ? -17.283 1.589 45.290 1.00 91.25 175 ILE A O 1
ATOM 1471 N N . THR A 1 176 ? -18.526 0.330 46.672 1.00 94.56 176 THR A N 1
ATOM 1472 C CA . THR A 1 176 ? -18.389 -0.885 45.855 1.00 94.56 176 THR A CA 1
ATOM 1473 C C . THR A 1 176 ? -19.743 -1.531 45.600 1.00 94.56 176 THR A C 1
ATOM 1475 O O . THR A 1 176 ? -20.398 -2.022 46.519 1.00 94.56 176 THR A O 1
ATOM 1478 N N . PHE A 1 177 ? -20.155 -1.580 44.338 1.00 96.50 177 PHE A N 1
ATOM 1479 C CA . PHE A 1 177 ? -21.350 -2.298 43.907 1.00 96.50 177 PHE A CA 1
ATOM 1480 C C . PHE A 1 177 ? -20.966 -3.627 43.250 1.00 96.50 177 PHE A C 1
ATOM 1482 O O . PHE A 1 177 ? -20.202 -3.641 42.289 1.00 96.50 177 PHE A O 1
ATOM 1489 N N . ILE A 1 178 ? -21.472 -4.754 43.752 1.00 98.00 178 ILE A N 1
ATOM 1490 C CA . ILE A 1 178 ? -21.075 -6.088 43.285 1.00 98.00 178 ILE A CA 1
ATOM 1491 C C . ILE A 1 178 ? -22.296 -6.860 42.787 1.00 98.00 178 ILE A C 1
ATOM 1493 O O . ILE A 1 178 ? -23.215 -7.116 43.559 1.00 98.00 178 ILE A O 1
ATOM 1497 N N . ILE A 1 179 ? -22.279 -7.308 41.531 1.00 98.12 179 ILE A N 1
ATOM 1498 C CA . ILE A 1 179 ? -23.244 -8.271 40.981 1.00 98.12 179 ILE A CA 1
ATOM 1499 C C . ILE A 1 179 ? -22.517 -9.594 40.744 1.00 98.12 179 ILE A C 1
ATOM 1501 O O . ILE A 1 179 ? -21.568 -9.653 39.971 1.00 98.12 179 ILE A O 1
ATOM 1505 N N . ASN A 1 180 ? -22.976 -10.673 41.369 1.00 98.38 180 ASN A N 1
ATOM 1506 C CA . ASN A 1 180 ? -22.355 -11.991 41.288 1.00 98.38 180 ASN A CA 1
ATOM 1507 C C . ASN A 1 180 ? -23.366 -13.051 40.845 1.00 98.38 180 ASN A C 1
ATOM 1509 O O . ASN A 1 180 ? -24.406 -13.233 41.478 1.00 98.38 180 ASN A O 1
ATOM 1513 N N . ASN A 1 181 ? -23.028 -13.818 39.807 1.00 98.06 181 ASN A N 1
ATOM 1514 C CA . ASN A 1 181 ? -23.812 -14.977 39.368 1.00 98.06 181 ASN A CA 1
ATOM 1515 C C . ASN A 1 181 ? -25.295 -14.643 39.099 1.00 98.06 181 ASN A C 1
ATOM 1517 O O . ASN A 1 181 ? -26.197 -15.312 39.604 1.00 98.06 181 ASN A O 1
ATOM 1521 N N . CYS A 1 182 ? -25.552 -13.561 38.362 1.00 98.25 182 CYS A N 1
ATOM 1522 C CA . CYS A 1 182 ? -26.907 -13.089 38.072 1.00 98.25 182 CYS A CA 1
ATOM 1523 C C . CYS A 1 182 ? -27.274 -13.233 36.587 1.00 98.25 182 CYS A C 1
ATOM 1525 O O . CYS A 1 182 ? -26.416 -13.403 35.721 1.00 98.25 182 CYS A O 1
ATOM 1527 N N . ASN A 1 183 ? -28.568 -13.164 36.273 1.00 97.88 183 ASN A N 1
ATOM 1528 C CA . ASN A 1 183 ? -29.060 -13.154 34.895 1.00 97.88 183 ASN A CA 1
ATOM 1529 C C . ASN A 1 183 ? -30.128 -12.071 34.714 1.00 97.88 183 ASN A C 1
ATOM 1531 O O . ASN A 1 183 ? -31.105 -12.041 35.454 1.00 97.88 183 ASN A O 1
ATOM 1535 N N . PHE A 1 184 ? -29.956 -11.207 33.720 1.00 97.56 184 PHE A N 1
ATOM 1536 C CA . PHE A 1 184 ? -30.919 -10.185 33.331 1.00 97.56 184 PHE A CA 1
ATOM 1537 C C . PHE A 1 184 ? -31.480 -10.537 31.959 1.00 97.56 184 PHE A C 1
ATOM 1539 O O . PHE A 1 184 ? -30.750 -10.514 30.966 1.00 97.56 184 PHE A O 1
ATOM 1546 N N . GLN A 1 185 ? -32.767 -10.877 31.904 1.00 96.75 185 GLN A N 1
ATOM 1547 C CA . GLN A 1 185 ? -33.388 -11.447 30.715 1.00 96.75 185 GLN A CA 1
ATOM 1548 C C . GLN A 1 185 ? -34.677 -10.730 30.290 1.00 96.75 185 GLN A C 1
ATOM 1550 O O . GLN A 1 185 ? -35.609 -10.608 31.079 1.00 96.75 185 GLN A O 1
ATOM 1555 N N . ASN A 1 186 ? -34.805 -10.400 29.001 1.00 94.94 186 ASN A N 1
ATOM 1556 C CA . ASN A 1 186 ? -36.044 -9.867 28.412 1.00 94.94 186 ASN A CA 1
ATOM 1557 C C . ASN A 1 186 ? -36.563 -8.603 29.126 1.00 94.94 186 ASN A C 1
ATOM 1559 O O . ASN A 1 186 ? -37.769 -8.463 29.337 1.00 94.94 186 ASN A O 1
ATOM 1563 N N . ASN A 1 187 ? -35.672 -7.713 29.563 1.00 93.75 187 ASN A N 1
ATOM 1564 C CA . ASN A 1 187 ? -36.073 -6.450 30.180 1.00 93.75 187 ASN A CA 1
ATOM 1565 C C . ASN A 1 187 ? -36.197 -5.365 29.105 1.00 93.75 187 ASN A C 1
ATOM 1567 O O . ASN A 1 187 ? -35.281 -5.158 28.305 1.00 93.75 187 ASN A O 1
ATOM 1571 N N . TYR A 1 188 ? -37.347 -4.694 29.068 1.00 90.50 188 TYR A N 1
ATOM 1572 C CA . TYR A 1 188 ? -37.649 -3.669 28.070 1.00 90.50 188 TYR A CA 1
ATOM 1573 C C . TYR A 1 188 ? -37.106 -2.282 28.453 1.00 90.50 188 TYR A C 1
ATOM 1575 O O . TYR A 1 188 ? -36.779 -1.481 27.577 1.00 90.50 188 TYR A O 1
ATOM 1583 N N . ASN A 1 189 ? -36.965 -2.007 29.750 1.00 90.31 189 ASN A N 1
ATOM 1584 C CA . ASN A 1 189 ? -36.334 -0.783 30.253 1.00 90.31 189 ASN A CA 1
ATOM 1585 C C . ASN A 1 189 ? -34.855 -1.023 30.590 1.00 90.31 189 ASN A C 1
ATOM 1587 O O . ASN A 1 189 ? -34.394 -2.166 30.613 1.00 90.31 189 ASN A O 1
ATOM 1591 N N . THR A 1 190 ? -34.139 0.058 30.912 1.00 91.75 190 THR A N 1
ATOM 1592 C CA . THR A 1 190 ? -32.774 0.026 31.450 1.00 91.75 190 THR A CA 1
ATOM 1593 C C . THR A 1 190 ? -32.658 -0.940 32.633 1.00 91.75 190 THR A C 1
ATOM 1595 O O . THR A 1 190 ? -33.374 -0.808 33.626 1.00 91.75 190 THR A O 1
ATOM 1598 N N . VAL A 1 191 ? -31.742 -1.906 32.560 1.00 94.19 191 VAL A N 1
ATOM 1599 C CA . VAL A 1 191 ? -31.485 -2.814 33.689 1.00 94.19 191 VAL A CA 1
ATOM 1600 C C . VAL A 1 191 ? -30.763 -2.077 34.817 1.00 94.19 191 VAL A C 1
ATOM 1602 O O . VAL A 1 191 ? -31.193 -2.147 35.963 1.00 94.19 191 VAL A O 1
ATOM 1605 N N . LEU A 1 192 ? -29.699 -1.344 34.502 1.00 95.12 192 LEU A N 1
ATOM 1606 C CA . LEU A 1 192 ? -28.871 -0.660 35.487 1.00 95.12 192 LEU A CA 1
ATOM 1607 C C . LEU A 1 192 ? -28.666 0.809 35.105 1.00 95.12 192 LEU A C 1
ATOM 1609 O O . LEU A 1 192 ? -28.142 1.100 34.032 1.00 95.12 192 LEU A O 1
ATOM 1613 N N . LEU A 1 193 ? -29.058 1.720 35.990 1.00 94.38 193 LEU A N 1
ATOM 1614 C CA . LEU A 1 193 ? -28.769 3.149 35.915 1.00 94.38 193 LEU A CA 1
ATOM 1615 C C . LEU A 1 193 ? -27.826 3.512 37.061 1.00 94.38 193 LEU A C 1
ATOM 1617 O O . LEU A 1 193 ? -28.074 3.119 38.198 1.00 94.38 193 LEU A O 1
ATOM 1621 N N . VAL A 1 194 ? -26.756 4.247 36.770 1.00 93.00 194 VAL A N 1
ATOM 1622 C CA . VAL A 1 194 ? -25.909 4.851 37.805 1.00 93.00 194 VAL A CA 1
ATOM 1623 C C . VAL A 1 194 ? -25.871 6.351 37.592 1.00 93.00 194 VAL A C 1
ATOM 1625 O O . VAL A 1 194 ? -25.310 6.817 36.603 1.00 93.00 194 VAL A O 1
ATOM 1628 N N . ASP A 1 195 ? -26.420 7.079 38.553 1.00 91.62 195 ASP A N 1
ATOM 1629 C CA . ASP A 1 195 ? -26.371 8.527 38.644 1.00 91.62 195 ASP A CA 1
ATOM 1630 C C . ASP A 1 195 ? -25.320 8.920 39.685 1.00 91.62 195 ASP A C 1
ATOM 1632 O O . ASP A 1 195 ? -25.521 8.780 40.899 1.00 91.62 195 ASP A O 1
ATOM 1636 N N . MET A 1 196 ? -24.184 9.432 39.208 1.00 88.25 196 MET A N 1
ATOM 1637 C CA . MET A 1 196 ? -23.175 10.019 40.083 1.00 88.25 196 MET A CA 1
ATOM 1638 C C . MET A 1 196 ? -23.256 11.541 40.021 1.00 88.25 196 MET A C 1
ATOM 1640 O O . MET A 1 196 ? -22.961 12.164 38.998 1.00 88.25 196 MET A O 1
ATOM 1644 N N . ILE A 1 197 ? -23.674 12.148 41.132 1.00 83.69 197 ILE A N 1
ATOM 1645 C CA . ILE A 1 197 ? -23.818 13.600 41.243 1.00 83.69 197 ILE A CA 1
ATOM 1646 C C . ILE A 1 197 ? -22.688 14.140 42.105 1.00 83.69 197 ILE A C 1
ATOM 1648 O O . ILE A 1 197 ? -22.541 13.772 43.269 1.00 83.69 197 ILE A O 1
ATOM 1652 N N . ASP A 1 198 ? -21.897 15.052 41.542 1.00 75.94 198 ASP A N 1
ATOM 1653 C CA . ASP A 1 198 ? -20.874 15.742 42.310 1.00 75.94 198 ASP A CA 1
ATOM 1654 C C . ASP A 1 198 ? -21.552 16.592 43.402 1.00 75.94 198 ASP A C 1
ATOM 1656 O O . ASP A 1 198 ? -22.308 17.527 43.089 1.00 75.94 198 ASP A O 1
ATOM 1660 N N . PRO A 1 199 ? -21.292 16.321 44.696 1.00 70.62 199 PRO A N 1
ATOM 1661 C CA . PRO A 1 199 ? -21.826 17.151 45.762 1.00 70.62 199 PRO A CA 1
ATOM 1662 C C . PRO A 1 199 ? -21.398 18.620 45.608 1.00 70.62 199 PRO A C 1
ATOM 1664 O O . PRO A 1 199 ? -22.127 19.508 46.052 1.00 70.62 199 PRO A O 1
ATOM 1667 N N . CYS A 1 200 ? -20.273 18.907 44.946 1.00 73.25 200 CYS A N 1
ATOM 1668 C CA . CYS A 1 200 ? -19.802 20.257 44.651 1.00 73.25 200 CYS A CA 1
ATOM 1669 C C . CYS A 1 200 ? -20.732 21.089 43.781 1.00 73.25 200 CYS A C 1
ATOM 1671 O O . CYS A 1 200 ? -20.741 22.311 43.929 1.00 73.25 200 CYS A O 1
ATOM 1673 N N . PHE A 1 201 ? -21.536 20.477 42.907 1.00 70.06 201 PHE A N 1
ATOM 1674 C CA . PHE A 1 201 ? -22.427 21.234 42.022 1.00 70.06 201 PHE A CA 1
ATOM 1675 C C . PHE A 1 201 ? -23.379 22.145 42.813 1.00 70.06 201 PHE A C 1
ATOM 1677 O O . PHE A 1 201 ? -23.760 23.226 42.364 1.00 70.06 201 PHE A O 1
ATOM 1684 N N . TYR A 1 202 ? -23.720 21.738 44.038 1.00 70.88 202 TYR A N 1
ATOM 1685 C CA . TYR A 1 202 ? -24.580 22.501 44.937 1.00 70.88 202 TYR A CA 1
ATOM 1686 C C . TYR A 1 202 ? -23.819 23.343 45.970 1.00 70.88 202 TYR A C 1
ATOM 1688 O O . TYR A 1 202 ? -24.432 24.193 46.621 1.00 70.88 202 TYR A O 1
ATOM 1696 N N . TYR A 1 203 ? -22.510 23.136 46.150 1.00 70.12 203 TYR A N 1
ATOM 1697 C CA . TYR A 1 203 ? -21.734 23.777 47.212 1.00 70.12 203 TYR A CA 1
ATOM 1698 C C . TYR A 1 203 ? -20.398 24.321 46.696 1.00 70.12 203 TYR A C 1
ATOM 1700 O O . TYR A 1 203 ? -19.485 23.568 46.384 1.00 70.12 203 TYR A O 1
ATOM 1708 N N . ASN A 1 204 ? -20.243 25.646 46.738 1.00 68.94 204 ASN A N 1
ATOM 1709 C CA . ASN A 1 204 ? -19.047 26.358 46.264 1.00 68.94 204 ASN A CA 1
ATOM 1710 C C . ASN A 1 204 ? -17.725 26.042 47.019 1.00 68.94 204 ASN A C 1
ATOM 1712 O O . ASN A 1 204 ? -16.679 26.504 46.577 1.00 68.94 204 ASN A O 1
ATOM 1716 N N . ASP A 1 205 ? -17.738 25.273 48.119 1.00 64.81 205 ASP A N 1
ATOM 1717 C CA . ASP A 1 205 ? -16.602 25.115 49.061 1.00 64.81 205 ASP A CA 1
ATOM 1718 C C . ASP A 1 205 ? -16.071 23.664 49.198 1.00 64.81 205 ASP A C 1
ATOM 1720 O O . ASP A 1 205 ? -15.538 23.265 50.233 1.00 64.81 205 ASP A O 1
ATOM 1724 N N . CYS A 1 206 ? -16.252 22.813 48.195 1.00 65.12 206 CYS A N 1
ATOM 1725 C CA . CYS A 1 206 ? -16.021 21.363 48.312 1.00 65.12 206 CYS A CA 1
ATOM 1726 C C . CYS A 1 206 ? -14.624 20.855 47.877 1.00 65.12 206 CYS A C 1
ATOM 1728 O O . CYS A 1 206 ? -14.332 19.674 48.074 1.00 65.12 206 CYS A O 1
ATOM 1730 N N . TYR A 1 207 ? -13.749 21.725 47.355 1.00 61.91 207 TYR A N 1
ATOM 1731 C CA . TYR A 1 207 ? -12.448 21.347 46.772 1.00 61.91 207 TYR A CA 1
ATOM 1732 C C . TYR A 1 207 ? -11.473 20.633 47.733 1.00 61.91 207 TYR A C 1
ATOM 1734 O O . TYR A 1 207 ? -10.560 19.959 47.274 1.00 61.91 207 TYR A O 1
ATOM 1742 N N . ASP A 1 208 ? -11.675 20.712 49.053 1.00 60.00 208 ASP A N 1
ATOM 1743 C CA . ASP A 1 208 ? -10.772 20.096 50.041 1.00 60.00 208 ASP A CA 1
ATOM 1744 C C . ASP A 1 208 ? -11.195 18.685 50.504 1.00 60.00 208 ASP A C 1
ATOM 1746 O O . ASP A 1 208 ? -10.513 18.077 51.333 1.00 60.00 208 ASP A O 1
ATOM 1750 N N . LYS A 1 209 ? -12.328 18.145 50.026 1.00 54.81 209 LYS A N 1
ATOM 1751 C CA . LYS A 1 209 ? -12.888 16.867 50.525 1.00 54.81 209 LYS A CA 1
ATOM 1752 C C . LYS A 1 209 ? -12.917 15.717 49.526 1.00 54.81 209 LYS A C 1
ATOM 1754 O O . LYS A 1 209 ? -13.354 14.626 49.896 1.00 54.81 209 LYS A O 1
ATOM 1759 N N . THR A 1 210 ? -12.435 15.911 48.306 1.00 56.34 210 THR A N 1
ATOM 1760 C CA . THR A 1 210 ? -12.290 14.822 47.339 1.00 56.34 210 THR A CA 1
ATOM 1761 C C . THR A 1 210 ? -11.107 13.955 47.763 1.00 56.34 210 THR A C 1
ATOM 1763 O O . THR A 1 210 ? -9.959 14.208 47.401 1.00 56.34 210 THR A O 1
ATOM 1766 N N . GLY A 1 211 ? -11.374 12.971 48.624 1.00 58.03 211 GLY A N 1
ATOM 1767 C CA . GLY A 1 211 ? -10.402 11.932 48.944 1.00 58.03 211 GLY A CA 1
ATOM 1768 C C . GLY A 1 211 ? -9.845 11.354 47.645 1.00 58.03 211 GLY A C 1
ATOM 1769 O O . GLY A 1 211 ? -10.612 11.112 46.715 1.00 58.03 211 GLY A O 1
ATOM 1770 N N . LEU A 1 212 ? -8.518 11.206 47.589 1.00 58.81 212 LEU A N 1
ATOM 1771 C CA . LEU A 1 212 ? -7.789 10.609 46.469 1.00 58.81 212 LEU A CA 1
ATOM 1772 C C . LEU A 1 212 ? -8.562 9.403 45.930 1.00 58.81 212 LEU A C 1
ATOM 1774 O O . LEU A 1 212 ? -8.936 8.526 46.716 1.00 58.81 212 LEU A O 1
ATOM 1778 N N . MET A 1 213 ? -8.807 9.384 44.617 1.00 61.47 213 MET A N 1
ATOM 1779 C CA . MET A 1 213 ? -9.395 8.221 43.960 1.00 61.47 213 MET A CA 1
ATOM 1780 C C . MET A 1 213 ? -8.572 6.990 44.336 1.00 61.47 213 MET A C 1
ATOM 1782 O O . MET A 1 213 ? -7.340 7.019 44.296 1.00 61.47 213 MET A O 1
ATOM 1786 N N . LYS A 1 214 ? -9.254 5.938 44.782 1.00 65.56 214 LYS A N 1
ATOM 1787 C CA . LYS A 1 214 ? -8.617 4.641 44.974 1.00 65.56 214 LYS A CA 1
ATOM 1788 C C . LYS A 1 214 ? -8.563 3.925 43.633 1.00 65.56 214 LYS A C 1
ATOM 1790 O O . LYS A 1 214 ? -9.503 4.028 42.856 1.00 65.56 214 LYS A O 1
ATOM 1795 N N . ASP A 1 215 ? -7.543 3.096 43.454 1.00 79.38 215 ASP A N 1
ATOM 1796 C CA . ASP A 1 215 ? -7.429 2.147 42.339 1.00 79.38 215 ASP A CA 1
ATOM 1797 C C . ASP A 1 215 ? -8.467 0.993 42.409 1.00 79.38 215 ASP A C 1
ATOM 1799 O O . ASP A 1 215 ? -8.305 -0.029 41.746 1.00 79.38 215 ASP A O 1
ATOM 1803 N N . GLU A 1 216 ? -9.501 1.097 43.255 1.00 87.69 216 GLU A N 1
ATOM 1804 C CA . GLU A 1 216 ? -10.515 0.054 43.452 1.00 87.69 216 GLU A CA 1
ATOM 1805 C C . GLU A 1 216 ? -11.718 0.298 42.522 1.00 87.69 216 GLU A C 1
ATOM 1807 O O . GLU A 1 216 ? -12.178 1.437 42.411 1.00 87.69 216 GLU A O 1
ATOM 1812 N N . PRO A 1 217 ? -12.261 -0.746 41.869 1.00 90.69 217 PRO A N 1
ATOM 1813 C CA . PRO A 1 217 ? -13.416 -0.608 40.993 1.00 90.69 217 PRO A CA 1
ATOM 1814 C C . PRO A 1 217 ? -14.669 -0.183 41.764 1.00 90.69 217 PRO A C 1
ATOM 1816 O O . PRO A 1 217 ? -15.014 -0.754 42.801 1.00 90.69 217 PRO A O 1
ATOM 1819 N N . PHE A 1 218 ? -15.381 0.793 41.202 1.00 92.88 218 PHE A N 1
ATOM 1820 C CA . PHE A 1 218 ? -16.677 1.260 41.689 1.00 92.88 218 PHE A CA 1
ATOM 1821 C C . PHE A 1 218 ? -17.733 0.155 41.583 1.00 92.88 218 PHE A C 1
ATOM 1823 O O . PHE A 1 218 ? -18.555 -0.041 42.481 1.00 92.88 218 PHE A O 1
ATOM 1830 N N . MET A 1 219 ? -17.698 -0.592 40.477 1.00 95.62 219 MET A N 1
ATOM 1831 C CA . MET A 1 219 ? -18.643 -1.664 40.205 1.00 95.62 219 MET A CA 1
ATOM 1832 C C . MET A 1 219 ? -17.942 -2.905 39.661 1.00 95.62 219 MET A C 1
ATOM 1834 O O . MET A 1 219 ? -17.114 -2.812 38.758 1.00 95.62 219 MET A O 1
ATOM 1838 N N . ILE A 1 220 ? -18.315 -4.071 40.191 1.00 97.56 220 ILE A N 1
ATOM 1839 C CA . ILE A 1 220 ? -17.792 -5.378 39.790 1.00 97.56 220 ILE A CA 1
ATOM 1840 C C . ILE A 1 220 ? -18.963 -6.294 39.430 1.00 97.56 220 ILE A C 1
ATOM 1842 O O . ILE A 1 220 ? -19.837 -6.557 40.254 1.00 97.56 220 ILE A O 1
ATOM 1846 N N . ILE A 1 221 ? -18.970 -6.820 38.211 1.00 98.19 221 ILE A N 1
ATOM 1847 C CA . ILE A 1 221 ? -20.007 -7.707 37.684 1.00 98.19 221 ILE A CA 1
ATOM 1848 C C . ILE A 1 221 ? -19.345 -9.029 37.297 1.00 98.19 221 ILE A C 1
ATOM 1850 O O . ILE A 1 221 ? -18.605 -9.097 36.322 1.00 98.19 221 ILE A O 1
ATOM 1854 N N . ASN A 1 222 ? -19.606 -10.093 38.054 1.00 98.50 222 ASN A N 1
ATOM 1855 C CA . ASN A 1 222 ? -18.979 -11.400 37.873 1.00 98.50 222 ASN A CA 1
ATOM 1856 C C . ASN A 1 222 ? -19.993 -12.462 37.442 1.00 98.50 222 ASN A C 1
ATOM 1858 O O . ASN A 1 222 ? -21.093 -12.550 38.001 1.00 98.50 222 ASN A O 1
ATOM 1862 N N . ASN A 1 223 ? -19.594 -13.320 36.500 1.00 98.12 223 ASN A N 1
ATOM 1863 C CA . ASN A 1 223 ? -20.345 -14.498 36.057 1.00 98.12 223 ASN A CA 1
ATOM 1864 C C . ASN A 1 223 ? -21.821 -14.188 35.747 1.00 98.12 223 ASN A C 1
ATOM 1866 O O . ASN A 1 223 ? -22.727 -14.882 36.206 1.00 98.12 223 ASN A O 1
ATOM 1870 N N . THR A 1 224 ? -22.074 -13.080 35.050 1.00 97.88 224 THR A N 1
ATOM 1871 C CA . THR A 1 224 ? -23.428 -12.553 34.838 1.00 97.88 224 THR A CA 1
ATOM 1872 C C . THR A 1 224 ? -23.823 -12.630 33.370 1.00 97.88 224 THR A C 1
ATOM 1874 O O . THR A 1 224 ? -23.006 -12.403 32.478 1.00 97.88 224 THR A O 1
ATOM 1877 N N . THR A 1 225 ? -25.087 -12.968 33.109 1.00 97.75 225 THR A N 1
ATOM 1878 C CA . THR A 1 225 ? -25.648 -13.012 31.751 1.00 97.75 225 THR A CA 1
ATOM 1879 C C . THR A 1 225 ? -26.620 -11.858 31.524 1.00 97.75 225 THR A C 1
ATOM 1881 O O . THR A 1 225 ? -27.529 -11.652 32.322 1.00 97.75 225 THR A O 1
ATOM 1884 N N . PHE A 1 226 ? -26.459 -11.135 30.418 1.00 96.44 226 PHE A N 1
ATOM 1885 C CA . PHE A 1 226 ? -27.416 -10.151 29.913 1.00 96.44 226 PHE A CA 1
ATOM 1886 C C . PHE A 1 226 ? -27.999 -10.688 28.612 1.00 96.44 226 PHE A C 1
ATOM 1888 O O . PHE A 1 226 ? -27.298 -10.724 27.601 1.00 96.44 226 PHE A O 1
ATOM 1895 N N . TYR A 1 227 ? -29.257 -11.122 28.633 1.00 95.94 227 TYR A N 1
ATOM 1896 C CA . TYR A 1 227 ? -29.908 -11.755 27.491 1.00 95.94 227 TYR A CA 1
ATOM 1897 C C . TYR A 1 227 ? -31.144 -10.978 27.025 1.00 95.94 227 TYR A C 1
ATOM 1899 O O . TYR A 1 227 ? -32.124 -10.856 27.760 1.00 95.94 227 TYR A O 1
ATOM 1907 N N . ASN A 1 228 ? -31.140 -10.532 25.768 1.00 92.94 228 ASN A N 1
ATOM 1908 C CA . ASN A 1 228 ? -32.307 -9.941 25.108 1.00 92.94 228 ASN A CA 1
ATOM 1909 C C . ASN A 1 228 ? -32.931 -8.763 25.885 1.00 92.94 228 ASN A C 1
ATOM 1911 O O . ASN A 1 228 ? -34.151 -8.677 26.025 1.00 92.94 228 ASN A O 1
ATOM 1915 N N . ASN A 1 229 ? -32.101 -7.877 26.442 1.00 91.50 229 ASN A N 1
ATOM 1916 C CA . ASN A 1 229 ? -32.568 -6.634 27.055 1.00 91.50 229 ASN A CA 1
ATOM 1917 C C . ASN A 1 229 ? -32.540 -5.497 26.026 1.00 91.50 229 ASN A C 1
ATOM 1919 O O . ASN A 1 229 ? -31.662 -5.446 25.163 1.00 91.50 229 ASN A O 1
ATOM 1923 N N . ASN A 1 230 ? -33.486 -4.567 26.121 1.00 86.94 230 ASN A N 1
ATOM 1924 C CA . ASN A 1 230 ? -33.510 -3.392 25.249 1.00 86.94 230 ASN A CA 1
ATOM 1925 C C . ASN A 1 230 ? -32.363 -2.429 25.602 1.00 86.94 230 ASN A C 1
ATOM 1927 O O . ASN A 1 230 ? -31.620 -1.998 24.729 1.00 86.94 230 ASN A O 1
ATOM 1931 N N . ARG A 1 231 ? -32.163 -2.153 26.895 1.00 83.44 231 ARG A N 1
ATOM 1932 C CA . ARG A 1 231 ? -31.011 -1.396 27.395 1.00 83.44 231 ARG A CA 1
ATOM 1933 C C . ARG A 1 231 ? -30.466 -2.051 28.658 1.00 83.44 231 ARG A C 1
ATOM 1935 O O . ARG A 1 231 ? -31.199 -2.210 29.632 1.00 83.44 231 ARG A O 1
ATOM 1942 N N . SER A 1 232 ? -29.192 -2.429 28.663 1.00 83.25 232 SER A N 1
ATOM 1943 C CA . SER A 1 232 ? -28.589 -3.065 29.841 1.00 83.25 232 SER A CA 1
ATOM 1944 C C . SER A 1 232 ? -28.072 -2.047 30.853 1.00 83.25 232 SER A C 1
ATOM 1946 O O . SER A 1 232 ? -28.434 -2.126 32.021 1.00 83.25 232 SER A O 1
ATOM 1948 N N . MET A 1 233 ? -27.257 -1.077 30.445 1.00 86.81 233 MET A N 1
ATOM 1949 C CA . MET A 1 233 ? -26.614 -0.172 31.395 1.00 86.81 233 MET A CA 1
ATOM 1950 C C . MET A 1 233 ? -26.534 1.260 30.874 1.00 86.81 233 MET A C 1
ATOM 1952 O O . MET A 1 233 ? -26.128 1.497 29.738 1.00 86.81 233 MET A O 1
ATOM 1956 N N . TYR A 1 234 ? -26.892 2.208 31.736 1.00 87.50 234 TYR A N 1
ATOM 1957 C CA . TYR A 1 234 ? -26.764 3.641 31.510 1.00 87.50 234 TYR A CA 1
ATOM 1958 C C . TYR A 1 234 ? -25.969 4.247 32.669 1.00 87.50 234 TYR A C 1
ATOM 1960 O O . TYR A 1 234 ? -26.379 4.155 33.824 1.00 87.50 234 TYR A O 1
ATOM 1968 N N . LEU A 1 235 ? -24.818 4.840 32.371 1.00 84.31 235 LEU A N 1
ATOM 1969 C CA . LEU A 1 235 ? -23.995 5.546 33.345 1.00 84.31 235 LEU A CA 1
ATOM 1970 C C . LEU A 1 235 ? -24.085 7.043 33.082 1.00 84.31 235 LEU A C 1
ATOM 1972 O O . LEU A 1 235 ? -23.565 7.557 32.088 1.00 84.31 235 LEU A O 1
ATOM 1976 N N . PHE A 1 236 ? -24.741 7.741 34.000 1.00 83.56 236 PHE A N 1
ATOM 1977 C CA . PHE A 1 236 ? -24.849 9.183 33.983 1.00 83.56 236 PHE A CA 1
ATOM 1978 C C . PHE A 1 236 ? -23.806 9.784 34.923 1.00 83.56 236 PHE A C 1
ATOM 1980 O O . PHE A 1 236 ? -23.988 9.858 36.141 1.00 83.56 236 PHE A O 1
ATOM 1987 N N . ASN A 1 237 ? -22.692 10.223 34.341 1.00 76.69 237 ASN A N 1
ATOM 1988 C CA . ASN A 1 237 ? -21.681 10.986 35.057 1.00 76.69 237 ASN A CA 1
ATOM 1989 C C . ASN A 1 237 ? -21.736 12.442 34.595 1.00 76.69 237 ASN A C 1
ATOM 1991 O O . ASN A 1 237 ? -21.402 12.762 33.454 1.00 76.69 237 ASN A O 1
ATOM 1995 N N . ILE A 1 238 ? -22.180 13.334 35.480 1.00 72.88 238 ILE A N 1
ATOM 1996 C CA . ILE A 1 238 ? -22.329 14.762 35.161 1.00 72.88 238 ILE A CA 1
ATOM 1997 C C . ILE A 1 238 ? -20.956 15.471 35.135 1.00 72.88 238 ILE A C 1
ATOM 1999 O O . ILE A 1 238 ? -20.864 16.607 34.670 1.00 72.88 238 ILE A O 1
ATOM 2003 N N . TYR A 1 239 ? -19.880 14.826 35.609 1.00 69.12 239 TYR A N 1
ATOM 2004 C CA . TYR A 1 239 ? -18.590 15.476 35.845 1.00 69.12 239 TYR A CA 1
ATOM 2005 C C . TYR A 1 239 ? -17.387 14.760 35.224 1.00 69.12 239 TYR A C 1
ATOM 2007 O O . TYR A 1 239 ? -17.291 13.540 35.204 1.00 69.12 239 TYR A O 1
ATOM 2015 N N . VAL A 1 240 ? -16.436 15.570 34.749 1.00 62.81 240 VAL A N 1
ATOM 2016 C CA . VAL A 1 240 ? -15.225 15.136 34.028 1.00 62.81 240 VAL A CA 1
ATOM 2017 C C . VAL A 1 240 ? -14.121 14.640 34.975 1.00 62.81 240 VAL A C 1
ATOM 2019 O O . VAL A 1 240 ? -13.223 13.936 34.533 1.00 62.81 240 VAL A O 1
ATOM 2022 N N . ASP A 1 241 ? -14.185 14.978 36.268 1.00 69.50 241 ASP A N 1
ATOM 2023 C CA . ASP A 1 241 ? -13.072 14.777 37.212 1.00 69.50 241 ASP A CA 1
ATOM 2024 C C . ASP A 1 241 ? -13.115 13.441 37.980 1.00 69.50 241 ASP A C 1
ATOM 2026 O O . ASP A 1 241 ? -12.232 13.177 38.798 1.00 69.50 241 ASP A O 1
ATOM 2030 N N . TYR A 1 242 ? -14.134 12.606 37.756 1.00 73.44 242 TYR A N 1
ATOM 2031 C CA . TYR A 1 242 ? -14.268 11.325 38.446 1.00 73.44 242 TYR A CA 1
ATOM 2032 C C . TYR A 1 242 ? -14.290 10.153 37.467 1.00 73.44 242 TYR A C 1
ATOM 2034 O O . TYR A 1 242 ? -15.284 9.926 36.778 1.00 73.44 242 TYR A O 1
ATOM 2042 N N . ASP A 1 243 ? -13.218 9.372 37.510 1.00 82.00 243 ASP A N 1
ATOM 2043 C CA . ASP A 1 243 ? -13.046 8.102 36.814 1.00 82.00 243 ASP A CA 1
ATOM 2044 C C . ASP A 1 243 ? -13.913 6.988 37.443 1.00 82.00 243 ASP A C 1
ATOM 2046 O O . ASP A 1 243 ? -13.594 6.442 38.504 1.00 82.00 243 ASP A O 1
ATOM 2050 N N . ILE A 1 244 ? -15.030 6.622 36.806 1.00 88.50 244 ILE A N 1
ATOM 2051 C CA . ILE A 1 244 ? -15.859 5.488 37.260 1.00 88.50 244 ILE A CA 1
ATOM 2052 C C . ILE A 1 244 ? -15.303 4.192 36.666 1.00 88.50 244 ILE A C 1
ATOM 2054 O O . ILE A 1 244 ? -15.475 3.935 35.476 1.00 88.50 244 ILE A O 1
ATOM 2058 N N . LEU A 1 245 ? -14.669 3.352 37.489 1.00 92.75 245 LEU A N 1
ATOM 2059 C CA . LEU A 1 245 ? -14.172 2.038 37.066 1.00 92.75 245 LEU A CA 1
ATOM 2060 C C . LEU A 1 245 ? -15.244 0.946 37.226 1.00 92.75 245 LEU A C 1
ATOM 2062 O O . LEU A 1 245 ? -15.639 0.609 38.343 1.00 92.75 245 LEU A O 1
ATOM 2066 N N . VAL A 1 246 ? -15.677 0.368 36.105 1.00 94.94 246 VAL A N 1
ATOM 2067 C CA . VAL A 1 246 ? -16.626 -0.752 36.027 1.00 94.94 246 VAL A CA 1
ATOM 2068 C C . VAL A 1 246 ? -15.946 -1.980 35.424 1.00 94.94 246 VAL A C 1
ATOM 2070 O O . VAL A 1 246 ? -15.458 -1.946 34.292 1.00 94.94 246 VAL A O 1
ATOM 2073 N N . GLU A 1 247 ? -15.957 -3.089 36.159 1.00 97.56 247 GLU A N 1
ATOM 2074 C CA . GLU A 1 247 ? -15.369 -4.362 35.743 1.00 97.56 247 GLU A CA 1
ATOM 2075 C C . GLU A 1 247 ? -16.434 -5.430 35.480 1.00 97.56 247 GLU A C 1
ATOM 2077 O O . GLU A 1 247 ? -17.286 -5.706 36.320 1.00 97.56 247 GLU A O 1
ATOM 2082 N N . PHE A 1 248 ? -16.338 -6.086 34.327 1.00 98.06 248 PHE A N 1
ATOM 2083 C CA . PHE A 1 248 ? -17.115 -7.254 33.933 1.00 98.06 248 PHE A CA 1
ATOM 2084 C C . PHE A 1 248 ? -16.179 -8.457 33.839 1.00 98.06 248 PHE A C 1
ATOM 2086 O O . PHE A 1 248 ? -15.259 -8.459 33.023 1.00 98.06 248 PHE A O 1
ATOM 2093 N N . ASN A 1 249 ? -16.421 -9.499 34.627 1.00 98.56 249 ASN A N 1
ATOM 2094 C CA . ASN A 1 249 ? -15.620 -10.720 34.637 1.00 98.56 249 ASN A CA 1
ATOM 2095 C C . ASN A 1 249 ? -16.504 -11.931 34.327 1.00 98.56 249 ASN A C 1
ATOM 2097 O O . ASN A 1 249 ? -17.574 -12.092 34.916 1.00 98.56 249 ASN A O 1
ATOM 2101 N N . ASP A 1 250 ? -16.068 -12.786 33.402 1.00 98.38 250 ASP A N 1
ATOM 2102 C CA . ASP A 1 250 ? -16.760 -14.035 33.041 1.00 98.38 250 ASP A CA 1
ATOM 2103 C C . ASP A 1 250 ? -18.228 -13.825 32.609 1.00 98.38 250 ASP A C 1
ATOM 2105 O O . ASP A 1 250 ? -19.100 -14.657 32.861 1.00 98.38 250 ASP A O 1
ATOM 2109 N N . CYS A 1 251 ? -18.537 -12.682 31.990 1.00 98.12 251 CYS A N 1
ATOM 2110 C CA . CYS A 1 251 ? -19.908 -12.313 31.635 1.00 98.12 251 CYS A CA 1
ATOM 2111 C C . CYS A 1 251 ? -20.293 -12.750 30.216 1.00 98.12 251 CYS A C 1
ATOM 2113 O O . CYS A 1 251 ? -19.460 -12.805 29.311 1.00 98.12 251 CYS A O 1
ATOM 2115 N N . THR A 1 252 ? -21.584 -13.008 30.007 1.00 97.62 252 THR A N 1
ATOM 2116 C CA . THR A 1 252 ? -22.168 -13.263 28.681 1.00 97.62 252 THR A CA 1
ATOM 2117 C C . THR A 1 252 ? -23.162 -12.165 28.327 1.00 97.62 252 THR A C 1
ATOM 2119 O O . THR A 1 252 ? -24.082 -11.883 29.088 1.00 97.62 252 THR A O 1
ATOM 2122 N N . ILE A 1 253 ? -22.989 -11.546 27.165 1.00 95.75 253 ILE A N 1
ATOM 2123 C CA . ILE A 1 253 ? -23.833 -10.469 26.650 1.00 95.75 253 ILE A CA 1
ATOM 2124 C C . ILE A 1 253 ? -24.391 -10.966 25.323 1.00 95.75 253 ILE A C 1
ATOM 2126 O O . ILE A 1 253 ? -23.641 -11.101 24.359 1.00 95.75 253 ILE A O 1
ATOM 2130 N N . ASP A 1 254 ? -25.684 -11.286 25.307 1.00 95.38 254 ASP A N 1
ATOM 2131 C CA . ASP A 1 254 ? -26.360 -11.921 24.178 1.00 95.38 254 ASP A CA 1
ATOM 2132 C C . ASP A 1 254 ? -27.657 -11.201 23.794 1.00 95.38 254 ASP A C 1
ATOM 2134 O O . ASP A 1 254 ? -28.580 -11.055 24.592 1.00 95.38 254 ASP A O 1
ATOM 2138 N N . SER A 1 255 ? -27.746 -10.776 22.540 1.00 90.56 255 SER A N 1
ATOM 2139 C CA . SER A 1 255 ? -28.961 -10.270 21.891 1.00 90.56 255 SER A CA 1
ATOM 2140 C C . SER A 1 255 ? -29.550 -9.002 22.518 1.00 90.56 255 SER A C 1
ATOM 2142 O O . SER A 1 255 ? -30.741 -8.750 22.377 1.00 90.56 255 SER A O 1
ATOM 2144 N N . ASN A 1 256 ? -28.737 -8.181 23.187 1.00 87.44 256 ASN A N 1
ATOM 2145 C CA . ASN A 1 256 ? -29.187 -6.890 23.726 1.00 87.44 256 ASN A CA 1
ATOM 2146 C C . ASN A 1 256 ? -29.237 -5.829 22.612 1.00 87.44 256 ASN A C 1
ATOM 2148 O O . ASN A 1 256 ? -28.405 -5.869 21.704 1.00 87.44 256 ASN A O 1
ATOM 2152 N N . VAL A 1 257 ? -30.196 -4.898 22.668 1.00 86.25 257 VAL A N 1
ATOM 2153 C CA . VAL A 1 257 ? -30.314 -3.810 21.672 1.00 86.25 257 VAL A CA 1
ATOM 2154 C C . VAL A 1 257 ? -29.253 -2.736 21.930 1.00 86.25 257 VAL A C 1
ATOM 2156 O O . VAL A 1 257 ? -28.475 -2.423 21.033 1.00 86.25 257 VAL A O 1
ATOM 2159 N N . GLU A 1 258 ? -29.183 -2.222 23.157 1.00 87.00 258 GLU A N 1
ATOM 2160 C CA . GLU A 1 258 ? -28.158 -1.294 23.643 1.00 87.00 258 GLU A CA 1
ATOM 2161 C C . GLU A 1 258 ? -27.524 -1.866 24.917 1.00 87.00 258 GLU A C 1
ATOM 2163 O O . GLU A 1 258 ? -28.230 -2.256 25.852 1.00 87.00 258 GLU A O 1
ATOM 2168 N N . PHE A 1 259 ? -26.192 -1.961 24.964 1.00 90.69 259 PHE A N 1
ATOM 2169 C CA . PHE A 1 259 ? -25.516 -2.522 26.137 1.00 90.69 259 PHE A CA 1
ATOM 2170 C C . PHE A 1 259 ? -25.019 -1.443 27.103 1.00 90.69 259 PHE A C 1
ATOM 2172 O O . PHE A 1 259 ? -25.539 -1.380 28.216 1.00 90.69 259 PHE A O 1
ATOM 2179 N N . LEU A 1 260 ? -24.061 -0.603 26.693 1.00 91.94 260 LEU A N 1
ATOM 2180 C CA . LEU A 1 260 ? -23.531 0.497 27.504 1.00 91.94 260 LEU A CA 1
ATOM 2181 C C . LEU A 1 260 ? -23.817 1.861 26.882 1.00 91.94 260 LEU A C 1
ATOM 2183 O O . LEU A 1 260 ? -23.437 2.114 25.739 1.00 91.94 260 LEU A O 1
ATOM 2187 N N . TYR A 1 261 ? -24.355 2.762 27.696 1.00 91.44 261 TYR A N 1
ATOM 2188 C CA . TYR A 1 261 ? -24.363 4.196 27.440 1.00 91.44 261 TYR A CA 1
ATOM 2189 C C . TYR A 1 261 ? -23.593 4.925 28.550 1.00 91.44 261 TYR A C 1
ATOM 2191 O O . TYR A 1 261 ? -23.811 4.642 29.729 1.00 91.44 261 TYR A O 1
ATOM 2199 N N . SER A 1 262 ? -22.710 5.855 28.185 1.00 91.31 262 SER A N 1
ATOM 2200 C CA . SER A 1 262 ? -21.881 6.634 29.114 1.00 91.31 262 SER A CA 1
ATOM 2201 C C . SER A 1 262 ? -21.811 8.099 28.695 1.00 91.31 262 SER A C 1
ATOM 2203 O O . SER A 1 262 ? -21.449 8.399 27.555 1.00 91.31 262 SER A O 1
ATOM 2205 N N . ASP A 1 263 ? -22.124 9.024 29.605 1.00 84.25 263 ASP A N 1
ATOM 2206 C CA . ASP A 1 263 ? -22.018 10.448 29.283 1.00 84.25 263 ASP A CA 1
ATOM 2207 C C . ASP A 1 263 ? -20.571 10.973 29.399 1.00 84.25 263 ASP A C 1
ATOM 2209 O O . ASP A 1 263 ? -20.137 11.607 28.441 1.00 84.25 263 ASP A O 1
ATOM 2213 N N . PHE A 1 264 ? -19.763 10.660 30.430 1.00 80.25 264 PHE A N 1
ATOM 2214 C CA . PHE A 1 264 ? -18.344 11.091 30.509 1.00 80.25 264 PHE A CA 1
ATOM 2215 C C . PHE A 1 264 ? -17.455 10.233 31.451 1.00 80.25 264 PHE A C 1
ATOM 2217 O O . PHE A 1 264 ? -17.931 9.697 32.453 1.00 80.25 264 PHE A O 1
ATOM 2224 N N . ALA A 1 265 ? -16.145 10.195 31.155 1.00 81.44 265 ALA A N 1
ATOM 2225 C CA . ALA A 1 265 ? -15.020 9.780 32.017 1.00 81.44 265 ALA A CA 1
ATOM 2226 C C . ALA A 1 265 ? -15.165 8.423 32.746 1.00 81.44 265 ALA A C 1
ATOM 2228 O O . ALA A 1 265 ? -14.831 8.278 33.919 1.00 81.44 265 ALA A O 1
ATOM 2229 N N . SER A 1 266 ? -15.664 7.401 32.055 1.00 88.50 266 SER A N 1
ATOM 2230 C CA . SER A 1 266 ? -15.823 6.049 32.603 1.00 88.50 266 SER A CA 1
ATOM 2231 C C . SER A 1 266 ? -14.753 5.079 32.090 1.00 88.50 266 SER A C 1
ATOM 2233 O O . SER A 1 266 ? -14.342 5.121 30.930 1.00 88.50 266 SER A O 1
ATOM 2235 N N . PHE A 1 267 ? -14.318 4.166 32.959 1.00 93.69 267 PHE A N 1
ATOM 2236 C CA . PHE A 1 267 ? -13.342 3.113 32.684 1.00 93.69 267 PHE A CA 1
ATOM 2237 C C . PHE A 1 267 ? -14.055 1.769 32.709 1.00 93.69 267 PHE A C 1
ATOM 2239 O O . PHE A 1 267 ? -14.424 1.258 33.761 1.00 93.69 267 PHE A O 1
ATOM 2246 N N . PHE A 1 268 ? -14.231 1.167 31.544 1.00 95.81 268 PHE A N 1
ATOM 2247 C CA . PHE A 1 268 ? -14.855 -0.139 31.399 1.00 95.81 268 PHE A CA 1
ATOM 2248 C C . PHE A 1 268 ? -13.797 -1.204 31.172 1.00 95.81 268 PHE A C 1
ATOM 2250 O O . PHE A 1 268 ? -12.978 -1.077 30.261 1.00 95.81 268 PHE A O 1
ATOM 2257 N N . THR A 1 269 ? -13.852 -2.292 31.934 1.00 97.69 269 THR A N 1
ATOM 2258 C CA . THR A 1 269 ? -12.992 -3.459 31.720 1.00 97.69 269 THR A CA 1
ATOM 2259 C C . THR A 1 269 ? -13.832 -4.719 31.563 1.00 97.69 269 THR A C 1
ATOM 2261 O O . THR A 1 269 ? -14.578 -5.078 32.461 1.00 97.69 269 THR A O 1
ATOM 2264 N N . PHE A 1 270 ? -13.685 -5.420 30.440 1.00 98.19 270 PHE A N 1
ATOM 2265 C CA . PHE A 1 270 ? -14.307 -6.715 30.164 1.00 98.19 270 PHE A CA 1
ATOM 2266 C C . PHE A 1 270 ? -13.239 -7.803 30.148 1.00 98.19 270 PHE A C 1
ATOM 2268 O O . PHE A 1 270 ? -12.423 -7.852 29.230 1.00 98.19 270 PHE A O 1
ATOM 2275 N N . ASN A 1 271 ? -13.253 -8.697 31.130 1.00 98.56 271 ASN A N 1
ATOM 2276 C CA . ASN A 1 271 ? -12.323 -9.811 31.255 1.00 98.56 271 ASN A CA 1
ATOM 2277 C C . ASN A 1 271 ? -13.045 -11.142 31.031 1.00 98.56 271 ASN A C 1
ATOM 2279 O O . ASN A 1 271 ? -14.028 -11.449 31.704 1.00 98.56 271 ASN A O 1
ATOM 2283 N N . ASN A 1 272 ? -12.529 -11.955 30.107 1.00 98.44 272 ASN A N 1
ATOM 2284 C CA . ASN A 1 272 ? -13.066 -13.287 29.801 1.00 98.44 272 ASN A CA 1
ATOM 2285 C C . ASN A 1 272 ? -14.575 -13.283 29.478 1.00 98.44 272 ASN A C 1
ATOM 2287 O O . ASN A 1 272 ? -15.323 -14.166 29.889 1.00 98.44 272 ASN A O 1
ATOM 2291 N N . CYS A 1 273 ? -15.035 -12.255 28.764 1.00 98.31 273 CYS A N 1
ATOM 2292 C CA . CYS A 1 273 ? -16.441 -12.078 28.430 1.00 98.31 273 CYS A CA 1
ATOM 2293 C C . CYS A 1 273 ? -16.773 -12.636 27.038 1.00 98.31 273 CYS A C 1
ATOM 2295 O O . CYS A 1 273 ? -15.942 -12.642 26.121 1.00 98.31 273 CYS A O 1
ATOM 2297 N N . TYR A 1 274 ? -18.022 -13.064 26.865 1.00 98.00 274 TYR A N 1
ATOM 2298 C CA . TYR A 1 274 ? -18.578 -13.497 25.588 1.00 98.00 274 TYR A CA 1
ATOM 2299 C C . TYR A 1 274 ? -19.672 -12.536 25.128 1.00 98.00 274 TYR A C 1
ATOM 2301 O O . TYR A 1 274 ? -20.706 -12.411 25.776 1.00 98.00 274 TYR A O 1
ATOM 2309 N N . ILE A 1 275 ? -19.437 -11.856 24.010 1.00 96.00 275 ILE A N 1
ATOM 2310 C CA . ILE A 1 275 ? -20.353 -10.884 23.413 1.00 96.00 275 ILE A CA 1
ATOM 2311 C C . ILE A 1 275 ? -20.831 -11.463 22.080 1.00 96.00 275 ILE A C 1
ATOM 2313 O O . ILE A 1 275 ? -20.048 -11.661 21.148 1.00 96.00 275 ILE A O 1
ATOM 2317 N N . THR A 1 276 ? -22.117 -11.761 21.977 1.00 95.25 276 THR A N 1
ATOM 2318 C CA . THR A 1 276 ? -22.740 -12.280 20.756 1.00 95.25 276 THR A CA 1
ATOM 2319 C C . THR A 1 276 ? -24.150 -11.738 20.619 1.00 95.25 276 THR A C 1
ATOM 2321 O O . THR A 1 276 ? -24.639 -11.152 21.566 1.00 95.25 276 THR A O 1
ATOM 2324 N N . GLY A 1 277 ? -24.783 -11.876 19.454 1.00 81.19 277 GLY A N 1
ATOM 2325 C CA . GLY A 1 277 ? -26.142 -11.390 19.216 1.00 81.19 277 GLY A CA 1
ATOM 2326 C C . GLY A 1 277 ? -26.323 -9.889 19.503 1.00 81.19 277 GLY A C 1
ATOM 2327 O O . GLY A 1 277 ? -26.374 -9.443 20.638 1.00 81.19 277 GLY A O 1
ATOM 2328 N N . VAL A 1 278 ? -26.507 -9.065 18.481 1.00 65.75 278 VAL A N 1
ATOM 2329 C CA . VAL A 1 278 ? -27.105 -7.735 18.686 1.00 65.75 278 VAL A CA 1
ATOM 2330 C C . VAL A 1 278 ? -28.219 -7.605 17.669 1.00 65.75 278 VAL A C 1
ATOM 2332 O O . VAL A 1 278 ? -28.032 -7.908 16.488 1.00 65.75 278 VAL A O 1
ATOM 2335 N N . VAL A 1 279 ? -29.398 -7.257 18.176 1.00 58.12 279 VAL A N 1
ATOM 2336 C CA . VAL A 1 279 ? -30.670 -7.266 17.458 1.00 58.12 279 VAL A CA 1
ATOM 2337 C C . VAL A 1 279 ? -31.075 -5.827 17.159 1.00 58.12 279 VAL A C 1
ATOM 2339 O O . VAL A 1 279 ? -30.891 -4.930 17.976 1.00 58.12 279 VAL A O 1
ATOM 2342 N N . ASN A 1 280 ? -31.624 -5.624 15.964 1.00 58.84 280 ASN A N 1
ATOM 2343 C CA . ASN A 1 280 ? -32.214 -4.375 15.501 1.00 58.84 280 ASN A CA 1
ATOM 2344 C C . ASN A 1 280 ? -33.133 -3.733 16.557 1.00 58.84 280 ASN A C 1
ATOM 2346 O O . ASN A 1 280 ? -34.224 -4.230 16.806 1.00 58.84 280 ASN A O 1
ATOM 2350 N N . GLY A 1 281 ? -32.754 -2.587 17.113 1.00 62.88 281 GLY A N 1
ATOM 2351 C CA . GLY A 1 281 ? -33.727 -1.614 17.612 1.00 62.88 281 GLY A CA 1
ATOM 2352 C C . GLY A 1 281 ? -34.615 -1.071 16.481 1.00 62.88 281 GLY A C 1
ATOM 2353 O O . GLY A 1 281 ? -34.179 -0.254 15.680 1.00 62.88 281 GLY A O 1
ATOM 2354 N N . ASP A 1 282 ? -35.867 -1.500 16.387 1.00 61.69 282 ASP A N 1
ATOM 2355 C CA . ASP A 1 282 ? -36.781 -1.033 15.329 1.00 61.69 282 ASP A CA 1
ATOM 2356 C C . ASP A 1 282 ? -37.190 0.458 15.471 1.00 61.69 282 ASP A C 1
ATOM 2358 O O . ASP A 1 282 ? -37.821 1.016 14.572 1.00 61.69 282 ASP A O 1
ATOM 2362 N N . ASN A 1 283 ? -36.810 1.130 16.567 1.00 61.81 283 ASN A N 1
ATOM 2363 C CA . ASN A 1 283 ? -37.200 2.509 16.878 1.00 61.81 283 ASN A CA 1
ATOM 2364 C C . ASN A 1 283 ? -36.081 3.529 16.602 1.00 61.81 283 ASN A C 1
ATOM 2366 O O . ASN A 1 283 ? -34.943 3.357 17.035 1.00 61.81 283 ASN A O 1
ATOM 2370 N N . HIS A 1 284 ? -36.443 4.630 15.930 1.00 56.91 284 HIS A N 1
ATOM 2371 C CA . HIS A 1 284 ? -35.543 5.706 15.483 1.00 56.91 284 HIS A CA 1
ATOM 2372 C C . HIS A 1 284 ? -34.741 6.416 16.590 1.00 56.91 284 HIS A C 1
ATOM 2374 O O . HIS A 1 284 ? -33.755 7.072 16.260 1.00 56.91 284 HIS A O 1
ATOM 2380 N N . ASP A 1 285 ? -35.121 6.268 17.862 1.00 63.72 285 ASP A N 1
ATOM 2381 C CA . ASP A 1 285 ? -34.509 6.994 18.983 1.00 63.72 285 ASP A CA 1
ATOM 2382 C C . ASP A 1 285 ? -33.523 6.149 19.817 1.00 63.72 285 ASP A C 1
ATOM 2384 O O . ASP A 1 285 ? -32.806 6.702 20.648 1.00 63.72 285 ASP A O 1
ATOM 2388 N N . ASN A 1 286 ? -33.439 4.827 19.598 1.00 62.03 286 ASN A N 1
ATOM 2389 C CA . ASN A 1 286 ? -32.579 3.960 20.412 1.00 62.03 286 ASN A CA 1
ATOM 2390 C C . ASN A 1 286 ? -31.210 3.738 19.766 1.00 62.03 286 ASN A C 1
ATOM 2392 O O . ASN A 1 286 ? -31.095 3.242 18.637 1.00 62.03 286 ASN A O 1
ATOM 2396 N N . TYR A 1 287 ? -30.153 4.069 20.514 1.00 71.38 287 TYR A N 1
ATOM 2397 C CA . TYR A 1 287 ? -28.779 3.870 20.082 1.00 71.38 287 TYR A CA 1
ATOM 2398 C C . TYR A 1 287 ? -28.403 2.389 20.165 1.00 71.38 287 TYR A C 1
ATOM 2400 O O . TYR A 1 287 ? -27.852 1.932 21.154 1.00 71.38 287 TYR A O 1
ATOM 2408 N N . ALA A 1 288 ? -28.713 1.610 19.125 1.00 79.50 288 ALA A N 1
ATOM 2409 C CA . ALA A 1 288 ? -28.320 0.202 19.083 1.00 79.50 288 ALA A CA 1
ATOM 2410 C C . ALA A 1 288 ? -26.789 0.061 18.940 1.00 79.50 288 ALA A C 1
ATOM 2412 O O . ALA A 1 288 ? -26.269 0.053 17.822 1.00 79.50 288 ALA A O 1
ATOM 2413 N N . SER A 1 289 ? -26.073 -0.010 20.064 1.00 87.94 289 SER A N 1
ATOM 2414 C CA . SER A 1 289 ? -24.617 -0.172 20.142 1.00 87.94 289 SER A CA 1
ATOM 2415 C C . SER A 1 289 ? -24.210 -1.013 21.363 1.00 87.94 289 SER A C 1
ATOM 2417 O O . SER A 1 289 ? -24.953 -1.175 22.333 1.00 87.94 289 SER A O 1
ATOM 2419 N N . PHE A 1 290 ? -23.001 -1.578 21.317 1.00 92.06 290 PHE A N 1
ATOM 2420 C CA . PHE A 1 290 ? -22.376 -2.194 22.491 1.00 92.06 290 PHE A CA 1
ATOM 2421 C C . PHE A 1 290 ? -21.862 -1.126 23.462 1.00 92.06 290 PHE A C 1
ATOM 2423 O O . PHE A 1 290 ? -22.036 -1.268 24.669 1.00 92.06 290 PHE A O 1
ATOM 2430 N N . LEU A 1 291 ? -21.264 -0.057 22.932 1.00 93.31 291 LEU A N 1
ATOM 2431 C CA . LEU A 1 291 ? -20.907 1.139 23.690 1.00 93.31 291 LEU A CA 1
ATOM 2432 C C . LEU A 1 291 ? -21.290 2.384 22.890 1.00 93.31 291 LEU A C 1
ATOM 2434 O O . LEU A 1 291 ? -20.827 2.562 21.761 1.00 93.31 291 LEU A O 1
ATOM 2438 N N . HIS A 1 292 ? -22.092 3.254 23.493 1.00 92.44 292 HIS A N 1
ATOM 2439 C CA . HIS A 1 292 ? -22.240 4.648 23.100 1.00 92.44 292 HIS A CA 1
ATOM 2440 C C . HIS A 1 292 ? -21.664 5.534 24.205 1.00 92.44 292 HIS A C 1
ATOM 2442 O O . HIS A 1 292 ? -22.042 5.407 25.367 1.00 92.44 292 HIS A O 1
ATOM 2448 N N . SER A 1 293 ? -20.736 6.415 23.852 1.00 91.25 293 SER A N 1
ATOM 2449 C CA . SER A 1 293 ? -20.053 7.271 24.815 1.00 91.25 293 SER A CA 1
ATOM 2450 C C . SER A 1 293 ? -19.946 8.707 24.315 1.00 91.25 293 SER A C 1
ATOM 2452 O O . SER A 1 293 ? -19.539 8.963 23.180 1.00 91.25 293 SER A O 1
ATOM 2454 N N . SER A 1 294 ? -20.298 9.666 25.165 1.00 87.62 294 SER A N 1
ATOM 2455 C CA . SER A 1 294 ? -20.259 11.085 24.807 1.00 87.62 294 SER A CA 1
ATOM 2456 C C . SER A 1 294 ? -18.918 11.767 25.152 1.00 87.62 294 SER A C 1
ATOM 2458 O O . SER A 1 294 ? -18.655 12.874 24.663 1.00 87.62 294 SER A O 1
ATOM 2460 N N . GLY A 1 295 ? -18.024 11.083 25.887 1.00 80.12 295 GLY A N 1
ATOM 2461 C CA . GLY A 1 295 ? -16.800 11.651 26.469 1.00 80.12 295 GLY A CA 1
ATOM 2462 C C . GLY A 1 295 ? -15.560 10.741 26.486 1.00 80.12 295 GLY A C 1
ATOM 2463 O O . GLY A 1 295 ? -15.524 9.706 25.829 1.00 80.12 295 GLY A O 1
ATOM 2464 N N . TYR A 1 296 ? -14.541 11.158 27.256 1.00 85.81 296 TYR A N 1
ATOM 2465 C CA . TYR A 1 296 ? -13.187 10.574 27.370 1.00 85.81 296 TYR A CA 1
ATOM 2466 C C . TYR A 1 296 ? -13.129 9.205 28.069 1.00 85.81 296 TYR A C 1
ATOM 2468 O O . TYR A 1 296 ? -12.367 9.000 29.015 1.00 85.81 296 TYR A O 1
ATOM 2476 N N . ASP A 1 297 ? -13.951 8.264 27.631 1.00 91.44 297 ASP A N 1
ATOM 2477 C CA . ASP A 1 297 ? -14.010 6.951 28.253 1.00 91.44 297 ASP A CA 1
ATOM 2478 C C . ASP A 1 297 ? -12.786 6.101 27.893 1.00 91.44 297 ASP A C 1
ATOM 2480 O O . ASP A 1 297 ? -12.153 6.253 26.841 1.00 91.44 297 ASP A O 1
ATOM 2484 N N . THR A 1 298 ? -12.474 5.153 28.771 1.00 94.56 298 THR A N 1
ATOM 2485 C CA . THR A 1 298 ? -11.529 4.074 28.495 1.00 94.56 298 THR A CA 1
ATOM 2486 C C . THR A 1 298 ? -12.287 2.758 28.437 1.00 94.56 298 THR A C 1
ATOM 2488 O O . THR A 1 298 ? -12.982 2.395 29.379 1.00 94.56 298 THR A O 1
ATOM 2491 N N . LEU A 1 299 ? -12.137 2.006 27.350 1.00 96.62 299 LEU A N 1
ATOM 2492 C CA . LEU A 1 299 ? -12.711 0.674 27.195 1.00 96.62 299 LEU A CA 1
ATOM 2493 C C . LEU A 1 299 ? -11.592 -0.349 27.016 1.00 96.62 299 LEU A C 1
ATOM 2495 O O . LEU A 1 299 ? -10.866 -0.320 26.027 1.00 96.62 299 LEU A O 1
ATOM 2499 N N . THR A 1 300 ? -11.491 -1.295 27.942 1.00 98.12 300 THR A N 1
ATOM 2500 C CA . THR A 1 300 ? -10.576 -2.434 27.876 1.00 98.12 300 THR A CA 1
ATOM 2501 C C . THR A 1 300 ? -11.361 -3.728 27.696 1.00 98.12 300 THR A C 1
ATOM 2503 O O . THR A 1 300 ? -12.215 -4.066 28.506 1.00 98.12 300 THR A O 1
ATOM 2506 N N . ILE A 1 301 ? -11.059 -4.483 26.643 1.00 98.44 301 ILE A N 1
ATOM 2507 C CA . ILE A 1 301 ? -11.627 -5.800 26.344 1.00 98.44 301 ILE A CA 1
ATOM 2508 C C . ILE A 1 301 ? -10.483 -6.809 26.321 1.00 98.44 301 ILE A C 1
ATOM 2510 O O . ILE A 1 301 ? -9.601 -6.748 25.465 1.00 98.44 301 ILE A O 1
ATOM 2514 N N . ASN A 1 302 ? -10.488 -7.737 27.268 1.00 98.62 302 ASN A N 1
ATOM 2515 C CA . ASN A 1 302 ? -9.386 -8.641 27.551 1.00 98.62 302 ASN A CA 1
ATOM 2516 C C . ASN A 1 302 ? -9.853 -10.101 27.598 1.00 98.62 302 ASN A C 1
ATOM 2518 O O . ASN A 1 302 ? -10.882 -10.417 28.198 1.00 98.62 302 ASN A O 1
ATOM 2522 N N . ASN A 1 303 ? -9.085 -11.008 26.989 1.00 98.50 303 ASN A N 1
ATOM 2523 C CA . ASN A 1 303 ? -9.359 -12.453 26.963 1.00 98.50 303 ASN A CA 1
ATOM 2524 C C . ASN A 1 303 ? -10.778 -12.805 26.481 1.00 98.50 303 ASN A C 1
ATOM 2526 O O . ASN A 1 303 ? -11.344 -13.805 26.908 1.00 98.50 303 ASN A O 1
ATOM 2530 N N . SER A 1 304 ? -11.384 -11.961 25.648 1.00 98.62 304 SER A N 1
ATOM 2531 C CA . SER A 1 304 ? -12.818 -12.016 25.364 1.00 98.62 304 SER A CA 1
ATOM 2532 C C . SER A 1 304 ? -13.101 -12.457 23.928 1.00 98.62 304 SER A C 1
ATOM 2534 O O . SER A 1 304 ? -12.209 -12.573 23.079 1.00 98.62 304 SER A O 1
ATOM 2536 N N . LYS A 1 305 ? -14.371 -12.719 23.631 1.00 98.44 305 LYS A N 1
ATOM 2537 C CA . LYS A 1 305 ? -14.816 -13.100 22.290 1.00 98.44 305 LYS A CA 1
ATOM 2538 C C . LYS A 1 305 ? -16.049 -12.298 21.892 1.00 98.44 305 LYS A C 1
ATOM 2540 O O . LYS A 1 305 ? -17.038 -12.310 22.612 1.00 98.44 305 LYS A O 1
ATOM 2545 N N . ILE A 1 306 ? -15.975 -11.639 20.739 1.00 97.06 306 ILE A N 1
ATOM 2546 C CA . ILE A 1 306 ? -17.053 -10.869 20.117 1.00 97.06 306 ILE A CA 1
ATOM 2547 C C . ILE A 1 306 ? -17.400 -11.549 18.795 1.00 97.06 306 ILE A C 1
ATOM 2549 O O . ILE A 1 306 ? -16.570 -11.570 17.885 1.00 97.06 306 ILE A O 1
ATOM 2553 N N . GLU A 1 307 ? -18.588 -12.134 18.655 1.00 96.56 307 GLU A N 1
ATOM 2554 C CA . GLU A 1 307 ? -18.932 -12.800 17.397 1.00 96.56 307 GLU A CA 1
ATOM 2555 C C . GLU A 1 307 ? -20.407 -12.824 17.014 1.00 96.56 307 GLU A C 1
ATOM 2557 O O . GLU A 1 307 ? -21.294 -12.740 17.858 1.00 96.56 307 GLU A O 1
ATOM 2562 N N . ASN A 1 308 ? -20.652 -13.043 15.719 1.00 94.56 308 ASN A N 1
ATOM 2563 C CA . ASN A 1 308 ? -21.984 -13.219 15.135 1.00 94.56 308 ASN A CA 1
ATOM 2564 C C . ASN A 1 308 ? -22.889 -12.001 15.376 1.00 94.56 308 ASN A C 1
ATOM 2566 O O . ASN A 1 308 ? -24.036 -12.129 15.801 1.00 94.56 308 ASN A O 1
ATOM 2570 N N . LEU A 1 309 ? -22.349 -10.814 15.098 1.00 91.56 309 LEU A N 1
ATOM 2571 C CA . LEU A 1 309 ? -23.053 -9.543 15.229 1.00 91.56 309 LEU A CA 1
ATOM 2572 C C . LEU A 1 309 ? -23.436 -9.014 13.851 1.00 91.56 309 LEU A C 1
ATOM 2574 O O . LEU A 1 309 ? -22.600 -8.970 12.947 1.00 91.56 309 LEU A O 1
ATOM 2578 N N . TYR A 1 310 ? -24.683 -8.574 13.690 1.00 90.38 310 TYR A N 1
ATOM 2579 C CA . TYR A 1 310 ? -25.095 -7.840 12.499 1.00 90.38 310 TYR A CA 1
ATOM 2580 C C . TYR A 1 310 ? -25.944 -6.624 12.871 1.00 90.38 310 TYR A C 1
ATOM 2582 O O . TYR A 1 310 ? -27.111 -6.756 13.224 1.00 90.38 310 TYR A O 1
ATOM 2590 N N . LEU A 1 311 ? -25.339 -5.441 12.776 1.00 87.94 311 LEU A N 1
ATOM 2591 C CA . LEU A 1 311 ? -25.937 -4.164 13.156 1.00 87.94 311 LEU A CA 1
ATOM 2592 C C . LEU A 1 311 ? -26.678 -3.555 11.954 1.00 87.94 311 LEU A C 1
ATOM 2594 O O . LEU A 1 311 ? -26.026 -3.138 10.997 1.00 87.94 311 LEU A O 1
ATOM 2598 N N . LYS A 1 312 ? -28.020 -3.501 11.983 1.00 81.50 312 LYS A N 1
ATOM 2599 C CA . LYS A 1 312 ? -28.839 -2.971 10.864 1.00 81.50 312 LYS A CA 1
ATOM 2600 C C . LYS A 1 312 ? -29.418 -1.557 11.072 1.00 81.50 312 LYS A C 1
ATOM 2602 O O . LYS A 1 312 ? -30.279 -1.141 10.304 1.00 81.50 312 LYS A O 1
ATOM 2607 N N . ASN A 1 313 ? -28.985 -0.824 12.102 1.00 73.12 313 ASN A N 1
ATOM 2608 C CA . ASN A 1 313 ? -29.646 0.416 12.552 1.00 73.12 313 ASN A CA 1
ATOM 2609 C C . ASN A 1 313 ? -28.780 1.663 12.473 1.00 73.12 313 ASN A C 1
ATOM 2611 O O . ASN A 1 313 ? -28.041 1.769 11.509 1.00 73.12 313 ASN A O 1
ATOM 2615 N N . HIS A 1 314 ? -28.944 2.618 13.411 1.00 73.12 314 HIS A N 1
ATOM 2616 C CA . HIS A 1 314 ? -28.400 3.967 13.349 1.00 73.12 314 HIS A CA 1
ATOM 2617 C C . HIS A 1 314 ? -27.005 4.179 13.988 1.00 73.12 314 HIS A C 1
ATOM 2619 O O . HIS A 1 314 ? -26.460 5.277 13.866 1.00 73.12 314 HIS A O 1
ATOM 2625 N N . ASN A 1 315 ? -26.394 3.160 14.611 1.00 86.75 315 ASN A N 1
ATOM 2626 C CA . ASN A 1 315 ? -25.070 3.301 15.233 1.00 86.75 315 ASN A CA 1
ATOM 2627 C C . ASN A 1 315 ? -24.134 2.101 14.975 1.00 86.75 315 ASN A C 1
ATOM 2629 O O . ASN A 1 315 ? -24.602 0.990 14.709 1.00 86.75 315 ASN A O 1
ATOM 2633 N N . PRO A 1 316 ? -22.805 2.317 15.015 1.00 92.38 316 PRO A N 1
ATOM 2634 C CA . PRO A 1 316 ? -21.804 1.251 14.967 1.00 92.38 316 PRO A CA 1
ATOM 2635 C C . PRO A 1 316 ? -21.740 0.468 16.296 1.00 92.38 316 PRO A C 1
ATOM 2637 O O . PRO A 1 316 ? -22.391 0.824 17.274 1.00 92.38 316 PRO A O 1
ATOM 2640 N N . LEU A 1 317 ? -20.934 -0.603 16.352 1.00 93.12 317 LEU A N 1
ATOM 2641 C CA . LEU A 1 317 ? -20.766 -1.430 17.559 1.00 93.12 317 LEU A CA 1
ATOM 2642 C C . LEU A 1 317 ? -20.272 -0.585 18.734 1.00 93.12 317 LEU A C 1
ATOM 2644 O O . LEU A 1 317 ? -20.774 -0.713 19.844 1.00 93.12 317 LEU A O 1
ATOM 2648 N N . ILE A 1 318 ? -19.283 0.266 18.475 1.00 94.75 318 ILE A N 1
ATOM 2649 C CA . ILE A 1 318 ? -18.753 1.224 19.439 1.00 94.75 318 ILE A CA 1
ATOM 2650 C C . ILE A 1 318 ? -18.785 2.599 18.783 1.00 94.75 318 ILE A C 1
ATOM 2652 O O . ILE A 1 318 ? -18.191 2.789 17.719 1.00 94.75 318 ILE A O 1
ATOM 2656 N N . GLU A 1 319 ? -19.444 3.554 19.426 1.00 94.19 319 GLU A N 1
ATOM 2657 C CA . GLU A 1 319 ? -19.374 4.971 19.089 1.00 94.19 319 GLU A CA 1
ATOM 2658 C C . GLU A 1 319 ? -18.944 5.761 20.315 1.00 94.19 319 GLU A C 1
ATOM 2660 O O . GLU A 1 319 ? -19.555 5.646 21.373 1.00 94.19 319 GLU A O 1
ATOM 2665 N N . SER A 1 320 ? -17.885 6.554 20.184 1.00 93.31 320 SER A N 1
ATOM 2666 C CA . SER A 1 320 ? -17.416 7.391 21.283 1.00 93.31 320 SER A CA 1
ATOM 2667 C C . SER A 1 320 ? -16.693 8.647 20.797 1.00 93.31 320 SER A C 1
ATOM 2669 O O . SER A 1 320 ? -16.173 8.678 19.678 1.00 93.31 320 SER A O 1
ATOM 2671 N N . ASN A 1 321 ? -16.646 9.688 21.627 1.00 90.19 321 ASN A N 1
ATOM 2672 C CA . ASN A 1 321 ? -15.832 10.882 21.404 1.00 9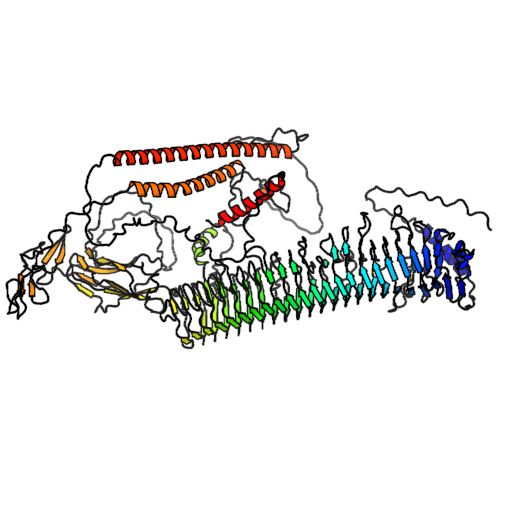0.19 321 ASN A CA 1
ATOM 2673 C C . ASN A 1 321 ? -14.534 10.774 22.223 1.00 90.19 321 ASN A C 1
ATOM 2675 O O . ASN A 1 321 ? -14.593 10.760 23.440 1.00 90.19 321 ASN A O 1
ATOM 2679 N N . ALA A 1 322 ? -13.361 10.759 21.582 1.00 88.69 322 ALA A N 1
ATOM 2680 C CA . ALA A 1 322 ? -12.061 10.655 22.273 1.00 88.69 322 ALA A CA 1
ATOM 2681 C C . ALA A 1 322 ? -11.854 9.388 23.151 1.00 88.69 322 ALA A C 1
ATOM 2683 O O . ALA A 1 322 ? -11.200 9.443 24.191 1.00 88.69 322 ALA A O 1
ATOM 2684 N N . LEU A 1 323 ? -12.354 8.232 22.698 1.00 93.06 323 LEU A N 1
ATOM 2685 C CA . LEU A 1 323 ? -12.175 6.929 23.356 1.00 93.06 323 LEU A CA 1
ATOM 2686 C C . LEU A 1 323 ? -10.709 6.485 23.443 1.00 93.06 323 LEU A C 1
ATOM 2688 O O . LEU A 1 323 ? -9.983 6.504 22.444 1.00 93.06 323 LEU A O 1
ATOM 2692 N N . SER A 1 324 ? -10.335 5.943 24.600 1.00 94.88 324 SER A N 1
ATOM 2693 C CA . SER A 1 324 ? -9.151 5.096 24.773 1.00 94.88 324 SER A CA 1
ATOM 2694 C C . SER A 1 324 ? -9.549 3.620 24.737 1.00 94.88 324 SER A C 1
ATOM 2696 O O . SER A 1 324 ? -10.175 3.116 25.663 1.00 94.88 324 SER A O 1
ATOM 2698 N N . LEU A 1 325 ? -9.226 2.908 23.659 1.00 97.06 325 LEU A N 1
ATOM 2699 C CA . LEU A 1 325 ? -9.690 1.540 23.416 1.00 97.06 325 LEU A CA 1
ATOM 2700 C C . LEU A 1 325 ? -8.540 0.532 23.477 1.00 97.06 325 LEU A C 1
ATOM 2702 O O . LEU A 1 325 ? -7.627 0.585 22.660 1.00 97.06 325 LEU A O 1
ATOM 2706 N N . ASN A 1 326 ? -8.627 -0.454 24.367 1.00 98.38 326 ASN A N 1
ATOM 2707 C CA . ASN A 1 326 ? -7.664 -1.545 24.503 1.00 98.38 326 ASN A CA 1
ATOM 2708 C C . ASN A 1 326 ? -8.331 -2.895 24.210 1.00 98.38 326 ASN A C 1
ATOM 2710 O O . ASN A 1 326 ? -9.218 -3.322 24.938 1.00 98.38 326 ASN A O 1
ATOM 2714 N N . ILE A 1 327 ? -7.889 -3.603 23.171 1.00 98.50 327 ILE A N 1
ATOM 2715 C CA . ILE A 1 327 ? -8.372 -4.941 22.798 1.00 98.50 327 ILE A CA 1
ATOM 2716 C C . ILE A 1 327 ? -7.209 -5.928 22.928 1.00 98.50 327 ILE A C 1
ATOM 2718 O O . ILE A 1 327 ? -6.267 -5.897 22.137 1.00 98.50 327 ILE A O 1
ATOM 2722 N N . ILE A 1 328 ? -7.251 -6.807 23.927 1.00 98.75 328 ILE A N 1
ATOM 2723 C CA . ILE A 1 328 ? -6.135 -7.684 24.305 1.00 98.75 328 ILE A CA 1
ATOM 2724 C C . ILE A 1 328 ? -6.600 -9.141 24.318 1.00 98.75 328 ILE A C 1
ATOM 2726 O O . ILE A 1 328 ? -7.638 -9.464 24.893 1.00 98.75 328 ILE A O 1
ATOM 2730 N N . ASN A 1 329 ? -5.838 -10.034 23.679 1.00 98.56 329 ASN A N 1
ATOM 2731 C CA . ASN A 1 329 ? -6.128 -11.474 23.613 1.00 98.56 329 ASN A CA 1
ATOM 2732 C C . ASN A 1 329 ? -7.596 -11.782 23.255 1.00 98.56 329 ASN A C 1
ATOM 2734 O O . ASN A 1 329 ? -8.242 -12.630 23.868 1.00 98.56 329 ASN A O 1
ATOM 2738 N N . THR A 1 330 ? -8.149 -11.026 22.307 1.00 98.69 330 THR A N 1
ATOM 2739 C CA . THR A 1 330 ? -9.581 -11.037 22.004 1.00 98.69 330 THR A CA 1
ATOM 2740 C C . THR A 1 330 ? -9.823 -11.494 20.571 1.00 98.69 330 THR A C 1
ATOM 2742 O O . THR A 1 330 ? -9.048 -11.204 19.658 1.00 98.69 330 THR A O 1
ATOM 2745 N N . THR A 1 331 ? -10.905 -12.245 20.357 1.00 98.56 331 THR A N 1
ATOM 2746 C CA . THR A 1 331 ? -11.350 -12.636 19.011 1.00 98.56 331 THR A CA 1
ATOM 2747 C C . THR A 1 331 ? -12.586 -11.842 18.618 1.00 98.56 331 THR A C 1
ATOM 2749 O O . THR A 1 331 ? -13.594 -11.926 19.309 1.00 98.56 331 THR A O 1
ATOM 2752 N N . ILE A 1 332 ? -12.531 -11.126 17.494 1.00 97.62 332 ILE A N 1
ATOM 2753 C CA . ILE A 1 332 ? -13.680 -10.468 16.861 1.00 97.62 332 ILE A CA 1
ATOM 2754 C C . ILE A 1 332 ? -13.973 -11.199 15.551 1.00 97.62 332 ILE A C 1
ATOM 2756 O O . ILE A 1 332 ? -13.116 -11.238 14.665 1.00 97.62 332 ILE A O 1
ATOM 2760 N N . SER A 1 333 ? -15.150 -11.811 15.408 1.00 97.19 333 SER A N 1
ATOM 2761 C CA . SER A 1 333 ? -15.456 -12.570 14.191 1.00 97.19 333 SER A CA 1
ATOM 2762 C C . SER A 1 333 ? -16.910 -12.582 13.756 1.00 97.19 333 SER A C 1
ATOM 2764 O O . SER A 1 333 ? -17.796 -12.720 14.584 1.00 97.19 333 SER A O 1
ATOM 2766 N N . ASN A 1 334 ? -17.163 -12.556 12.445 1.00 95.19 334 ASN A N 1
ATOM 2767 C CA . ASN A 1 334 ? -18.526 -12.531 11.892 1.00 95.19 334 ASN A CA 1
ATOM 2768 C C . ASN A 1 334 ? -19.316 -11.311 12.404 1.00 95.19 334 ASN A C 1
ATOM 2770 O O . ASN A 1 334 ? -20.459 -11.443 12.842 1.00 95.19 334 ASN A O 1
ATOM 2774 N N . CYS A 1 335 ? -18.670 -10.142 12.409 1.00 93.44 335 CYS A N 1
ATOM 2775 C CA . CYS A 1 335 ? -19.258 -8.884 12.862 1.00 93.44 335 CYS A CA 1
ATOM 2776 C C . CYS A 1 335 ? -19.445 -7.943 11.670 1.00 93.44 335 CYS A C 1
ATOM 2778 O O . CYS A 1 335 ? -18.477 -7.577 10.994 1.00 93.44 335 CYS A O 1
ATOM 2780 N N . TYR A 1 336 ? -20.686 -7.536 11.431 1.00 91.31 336 TYR A N 1
ATOM 2781 C CA . TYR A 1 336 ? -21.097 -6.736 10.283 1.00 91.31 336 TYR A CA 1
ATOM 2782 C C . TYR A 1 336 ? -21.951 -5.553 10.727 1.00 91.31 336 TYR A C 1
ATOM 2784 O O . TYR A 1 336 ? -22.625 -5.605 11.755 1.00 91.31 336 TYR A O 1
ATOM 2792 N N . SER A 1 337 ? -21.939 -4.494 9.925 1.00 89.81 337 SER A N 1
ATOM 2793 C CA . SER A 1 337 ? -22.697 -3.276 10.187 1.00 89.81 337 SER A CA 1
ATOM 2794 C C . SER A 1 337 ? -23.146 -2.634 8.883 1.00 89.81 337 SER A C 1
ATOM 2796 O O . SER A 1 337 ? -22.352 -2.525 7.947 1.00 89.81 337 SER A O 1
ATOM 2798 N N . ASP A 1 338 ? -24.386 -2.160 8.831 1.00 88.62 338 ASP A N 1
ATOM 2799 C CA . ASP A 1 338 ? -24.892 -1.373 7.703 1.00 88.62 338 ASP A CA 1
ATOM 2800 C C . ASP A 1 338 ? -24.241 0.038 7.636 1.00 88.62 338 ASP A C 1
ATOM 2802 O O . ASP A 1 338 ? -24.406 0.739 6.640 1.00 88.62 338 ASP A O 1
ATOM 2806 N N . TYR A 1 339 ? -23.422 0.423 8.634 1.00 85.81 339 TYR A N 1
ATOM 2807 C CA . TYR A 1 339 ? -22.562 1.627 8.631 1.00 85.81 339 TYR A CA 1
ATOM 2808 C C . TYR A 1 339 ? -21.319 1.542 7.765 1.00 85.81 339 TYR A C 1
ATOM 2810 O O . TYR A 1 339 ? -20.565 2.511 7.691 1.00 85.81 339 TYR A O 1
ATOM 2818 N N . ASP A 1 340 ? -21.052 0.371 7.201 1.00 89.50 340 ASP A N 1
ATOM 2819 C CA . ASP A 1 340 ? -19.768 -0.038 6.651 1.00 89.50 340 ASP A CA 1
ATOM 2820 C C . ASP A 1 340 ? -18.640 -0.241 7.677 1.00 89.50 340 ASP A C 1
ATOM 2822 O O . ASP A 1 340 ? -17.672 -0.921 7.335 1.00 89.50 340 ASP A O 1
ATOM 2826 N N . TYR A 1 341 ? -18.744 0.294 8.904 1.00 93.31 341 TYR A N 1
ATOM 2827 C CA . TYR A 1 341 ? -17.735 0.171 9.965 1.00 93.31 341 TYR A CA 1
ATOM 2828 C C . TYR A 1 341 ? -18.287 -0.327 11.314 1.00 93.31 341 TYR A C 1
ATOM 2830 O O . TYR A 1 341 ? -19.472 -0.171 11.614 1.00 93.31 341 TYR A O 1
ATOM 2838 N N . LEU A 1 342 ? -17.416 -0.917 12.145 1.00 94.06 342 LEU A N 1
ATOM 2839 C CA . LEU A 1 342 ? -17.761 -1.422 13.483 1.00 94.06 342 LEU A CA 1
ATOM 2840 C C . LEU A 1 342 ? -17.502 -0.415 14.608 1.00 94.06 342 LEU A C 1
ATOM 2842 O O . LEU A 1 342 ? -18.233 -0.414 15.587 1.00 94.06 342 LEU A O 1
ATOM 2846 N N . ILE A 1 343 ? -16.469 0.416 14.505 1.00 95.69 343 ILE A N 1
ATOM 2847 C CA . ILE A 1 343 ? -15.997 1.277 15.592 1.00 95.69 343 ILE A CA 1
ATOM 2848 C C . ILE A 1 343 ? -15.787 2.687 15.050 1.00 95.69 343 ILE A C 1
ATOM 2850 O O . ILE A 1 343 ? -15.036 2.894 14.092 1.00 95.69 343 ILE A O 1
ATOM 2854 N N . LYS A 1 344 ? -16.437 3.661 15.681 1.00 95.25 344 LYS A N 1
ATOM 2855 C CA . LYS A 1 344 ? -16.327 5.086 15.377 1.00 95.25 344 LYS A CA 1
ATOM 2856 C C . LYS A 1 344 ? -15.804 5.829 16.594 1.00 95.25 344 LYS A C 1
ATOM 2858 O O . LYS A 1 344 ? -16.447 5.825 17.639 1.00 95.25 344 LYS A O 1
ATOM 2863 N N . ILE A 1 345 ? -14.657 6.486 16.436 1.00 94.25 345 ILE A N 1
ATOM 2864 C CA . ILE A 1 345 ? -14.107 7.378 17.461 1.00 94.25 345 ILE A CA 1
ATOM 2865 C C . ILE A 1 345 ? -14.053 8.780 16.864 1.00 94.25 345 ILE A C 1
ATOM 2867 O O . ILE A 1 345 ? -13.287 9.048 15.935 1.00 94.25 345 ILE A O 1
ATOM 2871 N N . ASN A 1 346 ? -14.922 9.660 17.345 1.00 90.19 346 ASN A N 1
ATOM 2872 C CA . ASN A 1 346 ? -14.974 11.040 16.893 1.00 90.19 346 ASN A CA 1
ATOM 2873 C C . ASN A 1 346 ? -13.888 11.876 17.571 1.00 90.19 346 ASN A C 1
ATOM 2875 O O . ASN A 1 346 ? -13.511 11.643 18.721 1.00 90.19 346 ASN A O 1
ATOM 2879 N N . GLU A 1 347 ? -13.442 12.900 16.848 1.00 82.06 347 GLU A N 1
ATOM 2880 C CA . GLU A 1 347 ? -12.671 14.002 17.412 1.00 82.06 347 GLU A CA 1
ATOM 2881 C C . GLU A 1 347 ? -13.542 14.783 18.403 1.00 82.06 347 GLU A C 1
ATOM 2883 O O . GLU A 1 347 ? -14.737 14.992 18.162 1.00 82.06 347 GLU A O 1
ATOM 2888 N N . ASN A 1 348 ? -12.948 15.253 19.498 1.00 68.94 348 ASN A N 1
ATOM 2889 C CA . ASN A 1 348 ? -13.658 16.101 20.442 1.00 68.94 348 ASN A CA 1
ATOM 2890 C C . ASN A 1 348 ? -13.857 17.508 19.847 1.00 68.94 348 ASN A C 1
ATOM 2892 O O . ASN A 1 348 ? -12.972 18.356 19.918 1.00 68.94 348 ASN A O 1
ATOM 2896 N N . MET A 1 349 ? -15.011 17.756 19.220 1.00 59.34 349 MET A N 1
ATOM 2897 C CA . MET A 1 349 ? -15.263 19.019 18.511 1.00 59.34 349 MET A CA 1
ATOM 2898 C C . MET A 1 349 ? -15.742 20.179 19.398 1.00 59.34 349 MET A C 1
ATOM 2900 O O . MET A 1 349 ? -15.777 21.307 18.911 1.00 59.34 349 MET A O 1
ATOM 2904 N N . ASN A 1 350 ? -16.132 19.956 20.661 1.00 55.19 350 ASN A N 1
ATOM 2905 C CA . ASN A 1 350 ? -17.033 20.905 21.338 1.00 55.19 350 ASN A CA 1
ATOM 2906 C C . ASN A 1 350 ? -16.577 21.491 22.677 1.00 55.19 350 ASN A C 1
ATOM 2908 O O . ASN A 1 350 ? -17.247 22.398 23.175 1.00 55.19 350 ASN A O 1
ATOM 2912 N N . PHE A 1 351 ? -15.443 21.087 23.244 1.00 56.59 351 PHE A N 1
ATOM 2913 C CA . PHE A 1 351 ? -14.961 21.733 24.463 1.00 56.59 351 PHE A CA 1
ATOM 2914 C C . PHE A 1 351 ? -13.874 22.765 24.148 1.00 56.59 351 PHE A C 1
ATOM 2916 O O . PHE A 1 351 ? -12.694 22.456 24.074 1.00 56.59 351 PHE A O 1
ATOM 2923 N N . ASN A 1 352 ? -14.280 24.043 24.078 1.00 54.16 352 ASN A N 1
ATOM 2924 C CA . ASN A 1 352 ? -13.413 25.239 24.166 1.00 54.16 352 ASN A CA 1
ATOM 2925 C C . ASN A 1 352 ? -12.603 25.319 25.484 1.00 54.16 352 ASN A C 1
ATOM 2927 O O . ASN A 1 352 ? -12.028 26.359 25.818 1.00 54.16 352 ASN A O 1
ATOM 2931 N N . VAL A 1 353 ? -12.598 24.253 26.278 1.00 55.72 353 VAL A N 1
ATOM 2932 C CA . VAL A 1 353 ? -11.842 24.169 27.514 1.00 55.72 353 VAL A CA 1
ATOM 2933 C C . VAL A 1 353 ? -10.423 23.786 27.128 1.00 55.72 353 VAL A C 1
ATOM 2935 O O . VAL A 1 353 ? -10.211 22.863 26.351 1.00 55.72 353 VAL A O 1
ATOM 2938 N N . LYS A 1 354 ? -9.451 24.544 27.637 1.00 49.53 354 LYS A N 1
ATOM 2939 C CA . LYS A 1 354 ? -8.009 24.415 27.383 1.00 49.53 354 LYS A CA 1
ATOM 2940 C C . LYS A 1 354 ? -7.407 23.097 27.915 1.00 49.53 354 LYS A C 1
ATOM 2942 O O . LYS A 1 354 ? -6.361 23.121 28.552 1.00 49.53 354 LYS A O 1
ATOM 2947 N N . PHE A 1 355 ? -8.023 21.950 27.658 1.00 55.16 355 PHE A N 1
ATOM 2948 C CA . PHE A 1 355 ? -7.418 20.636 27.862 1.00 55.16 355 PHE A CA 1
ATOM 2949 C C . PHE A 1 355 ? -6.562 20.278 26.641 1.00 55.16 355 PHE A C 1
ATOM 2951 O O . PHE A 1 355 ? -6.773 19.272 25.982 1.00 55.16 355 PHE A O 1
ATOM 2958 N N . THR A 1 356 ? -5.599 21.135 26.296 1.00 52.59 356 THR A N 1
ATOM 2959 C CA . THR A 1 356 ? -4.677 20.893 25.172 1.00 52.59 356 THR A CA 1
ATOM 2960 C C . THR A 1 356 ? -3.605 19.847 25.490 1.00 52.59 356 THR A C 1
ATOM 2962 O O . THR A 1 356 ? -2.813 19.521 24.616 1.00 52.59 356 THR A O 1
ATOM 2965 N N . GLU A 1 357 ? -3.552 19.340 26.725 1.00 58.16 357 GLU A N 1
ATOM 2966 C CA . GLU A 1 357 ? -2.551 18.358 27.169 1.00 58.16 357 GLU A CA 1
ATOM 2967 C C . GLU A 1 357 ? -3.131 16.963 27.450 1.00 58.16 357 GLU A C 1
ATOM 2969 O O . GLU A 1 357 ? -2.363 16.012 27.569 1.00 58.16 357 GLU A O 1
ATOM 2974 N N . TYR A 1 358 ? -4.459 16.807 27.523 1.00 53.75 358 TYR A N 1
ATOM 2975 C CA . TYR A 1 358 ? -5.074 15.550 27.953 1.00 53.75 358 TYR A CA 1
ATOM 2976 C C . TYR A 1 358 ? -5.760 14.813 26.795 1.00 53.75 358 TYR A C 1
ATOM 2978 O O . TYR A 1 358 ? -6.848 15.169 26.350 1.00 53.75 358 TYR A O 1
ATOM 2986 N N . ASN A 1 359 ? -5.070 13.747 26.379 1.00 58.03 359 ASN A N 1
ATOM 2987 C CA . ASN A 1 359 ? -5.536 12.547 25.683 1.00 58.03 359 ASN A CA 1
ATOM 2988 C C . ASN A 1 359 ? -6.099 12.731 24.266 1.00 58.03 359 ASN A C 1
ATOM 2990 O O . ASN A 1 359 ? -7.307 12.734 24.034 1.00 58.03 359 ASN A O 1
ATOM 2994 N N . GLU A 1 360 ? -5.191 12.731 23.286 1.00 70.62 360 GLU A N 1
ATOM 2995 C CA . GLU A 1 360 ? -5.510 12.157 21.976 1.00 70.62 360 GLU A CA 1
ATOM 2996 C C . GLU A 1 360 ? -6.004 10.720 22.205 1.00 70.62 360 GLU A C 1
ATOM 2998 O O . GLU A 1 360 ? -5.320 9.931 22.864 1.00 70.62 360 GLU A O 1
ATOM 3003 N N . GLY A 1 361 ? -7.199 10.381 21.710 1.00 83.12 361 GLY A N 1
ATOM 3004 C CA . GLY A 1 361 ? -7.713 9.016 21.823 1.00 83.12 361 GLY A CA 1
ATOM 3005 C C . GLY A 1 361 ? -6.689 8.024 21.264 1.00 83.12 361 GLY A C 1
ATOM 3006 O O . GLY A 1 361 ? -6.029 8.303 20.258 1.00 83.12 361 GLY A O 1
ATOM 3007 N N . TYR A 1 362 ? -6.544 6.863 21.896 1.00 93.06 362 TYR A N 1
ATOM 3008 C CA . TYR A 1 362 ? -5.625 5.823 21.437 1.00 93.06 362 TYR A CA 1
ATOM 3009 C C . TYR A 1 362 ? -6.335 4.479 21.313 1.00 93.06 362 TYR A C 1
ATOM 3011 O O . TYR A 1 362 ? -7.215 4.142 22.101 1.00 93.06 362 TYR A O 1
ATOM 3019 N N . VAL A 1 363 ? -5.944 3.698 20.309 1.00 97.00 363 VAL A N 1
ATOM 3020 C CA . VAL A 1 363 ? -6.438 2.339 20.089 1.00 97.00 363 VAL A CA 1
ATOM 3021 C C . VAL A 1 363 ? -5.273 1.366 20.167 1.00 97.00 363 VAL A C 1
ATOM 3023 O O . VAL A 1 363 ? -4.392 1.362 19.309 1.00 97.00 363 VAL A O 1
ATOM 3026 N N . THR A 1 364 ? -5.303 0.484 21.158 1.00 98.25 364 THR A N 1
ATOM 3027 C CA . THR A 1 364 ? -4.364 -0.625 21.318 1.00 98.25 364 THR A CA 1
ATOM 3028 C C . THR A 1 364 ? -5.049 -1.934 20.949 1.00 98.25 364 THR A C 1
ATOM 3030 O O . THR A 1 364 ? -6.099 -2.264 21.494 1.00 98.25 364 THR A O 1
ATOM 3033 N N . ILE A 1 365 ? -4.446 -2.724 20.059 1.00 98.56 365 ILE A N 1
ATOM 3034 C CA . ILE A 1 365 ? -4.903 -4.083 19.739 1.00 98.56 365 ILE A CA 1
ATOM 3035 C C . ILE A 1 365 ? -3.719 -5.033 19.878 1.00 98.56 365 ILE A C 1
ATOM 3037 O O . ILE A 1 365 ? -2.777 -4.962 19.091 1.00 98.56 365 ILE A O 1
ATOM 3041 N N . GLU A 1 366 ? -3.749 -5.936 20.857 1.00 98.75 366 GLU A N 1
ATOM 3042 C CA . GLU A 1 366 ? -2.651 -6.864 21.128 1.00 98.75 366 GLU A CA 1
ATOM 3043 C C . GLU A 1 366 ? -3.110 -8.329 21.179 1.00 98.75 366 GLU A C 1
ATOM 3045 O O . GLU A 1 366 ? -4.150 -8.656 21.749 1.00 98.75 366 GLU A O 1
ATOM 3050 N N . ASN A 1 367 ? -2.313 -9.232 20.592 1.00 98.56 367 ASN A N 1
ATOM 3051 C CA . ASN A 1 367 ? -2.523 -10.690 20.620 1.00 98.56 367 ASN A CA 1
ATOM 3052 C C . ASN A 1 367 ? -3.935 -11.122 20.174 1.00 98.56 367 ASN A C 1
ATOM 3054 O O . ASN A 1 367 ? -4.475 -12.096 20.688 1.00 98.56 367 ASN A O 1
ATOM 3058 N N . SER A 1 368 ? -4.552 -10.382 19.253 1.00 98.69 368 SER A N 1
ATOM 3059 C CA . SER A 1 368 ? -5.971 -10.539 18.922 1.00 98.69 368 SER A CA 1
ATOM 3060 C C . SER A 1 368 ? -6.186 -11.097 17.512 1.00 98.69 368 SER A C 1
ATOM 3062 O O . SER A 1 368 ? -5.291 -11.091 16.661 1.00 98.69 368 SER A O 1
ATOM 3064 N N . VAL A 1 369 ? -7.389 -11.607 17.254 1.00 98.69 369 VAL A N 1
ATOM 3065 C CA . VAL A 1 369 ? -7.798 -12.125 15.941 1.00 98.69 369 VAL A CA 1
ATOM 3066 C C . VAL A 1 369 ? -9.055 -11.399 15.498 1.00 98.69 369 VAL A C 1
ATOM 3068 O O . VAL A 1 369 ? -10.075 -11.474 16.174 1.00 98.69 369 VAL A O 1
ATOM 3071 N N . ILE A 1 370 ? -8.997 -10.731 14.350 1.00 98.19 370 ILE A N 1
ATOM 3072 C CA . ILE A 1 370 ? -10.145 -10.065 13.737 1.00 98.19 370 ILE A CA 1
ATOM 3073 C C . ILE A 1 370 ? -10.391 -10.730 12.389 1.00 98.19 370 ILE A C 1
ATOM 3075 O O . ILE A 1 370 ? -9.532 -10.679 11.510 1.00 98.19 370 ILE A O 1
ATOM 3079 N N . LYS A 1 371 ? -11.529 -11.406 12.224 1.00 97.44 371 LYS A N 1
ATOM 3080 C CA . LYS A 1 371 ? -11.791 -12.168 10.998 1.00 97.44 371 LYS A CA 1
ATOM 3081 C C . LYS A 1 371 ? -13.221 -12.087 10.508 1.00 97.44 371 LYS A C 1
ATOM 3083 O O . LYS A 1 371 ? -14.147 -12.070 11.310 1.00 97.44 371 LYS A O 1
ATOM 3088 N N . ASN A 1 372 ? -13.409 -12.136 9.193 1.00 95.62 372 ASN A N 1
ATOM 3089 C CA . ASN A 1 372 ? -14.740 -12.134 8.589 1.00 95.62 372 ASN A CA 1
ATOM 3090 C C . ASN A 1 372 ? -15.616 -10.982 9.116 1.00 95.62 372 ASN A C 1
ATOM 3092 O O . ASN A 1 372 ? -16.720 -11.188 9.622 1.00 95.62 372 ASN A O 1
ATOM 3096 N N . THR A 1 373 ? -15.073 -9.769 9.066 1.00 93.56 373 THR A N 1
ATOM 3097 C CA . THR A 1 373 ? -15.757 -8.540 9.478 1.00 93.56 373 THR A CA 1
ATOM 3098 C C . THR A 1 373 ? -15.850 -7.565 8.312 1.00 93.56 373 THR A C 1
ATOM 3100 O O . THR A 1 373 ? -15.147 -7.709 7.312 1.00 93.56 373 THR A O 1
ATOM 3103 N N . PHE A 1 374 ? -16.700 -6.549 8.448 1.00 89.19 374 PHE A N 1
ATOM 3104 C CA . PHE A 1 374 ? -16.602 -5.340 7.625 1.00 89.19 374 PHE A CA 1
ATOM 3105 C C . PHE A 1 374 ? -15.472 -4.431 8.108 1.00 89.19 374 PHE A C 1
ATOM 3107 O O . PHE A 1 374 ? -14.581 -4.871 8.847 1.00 89.19 374 PHE A O 1
ATOM 3114 N N . ASN A 1 375 ? -15.478 -3.181 7.643 1.00 92.75 375 ASN A N 1
ATOM 3115 C CA . ASN A 1 375 ? -14.454 -2.229 8.005 1.00 92.75 375 ASN A CA 1
ATOM 3116 C C . ASN A 1 375 ? -14.489 -2.013 9.515 1.00 92.75 375 ASN A C 1
ATOM 3118 O O . ASN A 1 375 ? -15.541 -2.089 10.149 1.00 92.75 375 ASN A O 1
ATOM 3122 N N . ILE A 1 376 ? -13.330 -1.800 10.122 1.00 95.19 376 ILE A N 1
ATOM 3123 C CA . ILE A 1 376 ? -13.258 -1.875 11.580 1.00 95.19 376 ILE A CA 1
ATOM 3124 C C . ILE A 1 376 ? -13.365 -0.477 12.173 1.00 95.19 376 ILE A C 1
ATOM 3126 O O . ILE A 1 376 ? -14.278 -0.227 12.950 1.00 95.19 376 ILE A O 1
ATOM 3130 N N . PHE A 1 377 ? -12.492 0.441 11.764 1.00 96.12 377 PHE A N 1
ATOM 3131 C CA . PHE A 1 377 ? -12.302 1.727 12.430 1.00 96.12 377 PHE A CA 1
ATOM 3132 C C . PHE A 1 377 ? -12.599 2.923 11.513 1.00 96.12 377 PHE A C 1
ATOM 3134 O O . PHE A 1 377 ? -12.146 2.975 10.366 1.00 96.12 377 PHE A O 1
ATOM 3141 N N . THR A 1 378 ? -13.286 3.941 12.038 1.00 95.44 378 THR A N 1
ATOM 3142 C CA . THR A 1 378 ? -13.423 5.268 11.412 1.00 95.44 378 THR A CA 1
ATOM 3143 C C . THR A 1 378 ? -13.312 6.400 12.440 1.00 95.44 378 THR A C 1
ATOM 3145 O O . THR A 1 378 ? -13.713 6.232 13.591 1.00 95.44 378 THR A O 1
ATOM 3148 N N . GLY A 1 379 ? -12.766 7.549 12.032 1.00 92.81 379 GLY A N 1
ATOM 3149 C CA . GLY A 1 379 ? -12.517 8.683 12.926 1.00 92.81 379 GLY A CA 1
ATOM 3150 C C . GLY A 1 379 ? -11.428 9.631 12.420 1.00 92.81 379 GLY A C 1
ATOM 3151 O O . GLY A 1 379 ? -11.109 9.640 11.226 1.00 92.81 379 GLY A O 1
ATOM 3152 N N . LYS A 1 380 ? -10.867 10.451 13.315 1.00 90.94 380 LYS A N 1
ATOM 3153 C CA . LYS A 1 380 ? -9.720 11.348 13.067 1.00 90.94 380 LYS A CA 1
ATOM 3154 C C . LYS A 1 380 ? -8.892 11.518 14.346 1.00 90.94 380 LYS A C 1
ATOM 3156 O O . LYS A 1 380 ? -9.447 11.344 15.423 1.00 90.94 380 LYS A O 1
ATOM 3161 N N . TYR A 1 381 ? -7.617 11.892 14.204 1.00 89.44 381 TYR A N 1
ATOM 3162 C CA . TYR A 1 381 ? -6.717 12.262 15.311 1.00 89.44 381 TYR A CA 1
ATOM 3163 C C . TYR A 1 381 ? -6.643 11.212 16.429 1.00 89.44 381 TYR A C 1
ATOM 3165 O O . TYR A 1 381 ? -6.946 11.494 17.586 1.00 89.44 381 TYR A O 1
ATOM 3173 N N . CYS A 1 382 ? -6.293 9.975 16.072 1.00 91.12 382 CYS A N 1
ATOM 3174 C CA . CYS A 1 382 ? -6.210 8.877 17.029 1.00 91.12 382 CYS A CA 1
ATOM 3175 C C . CYS A 1 382 ? -4.977 8.019 16.770 1.00 91.12 382 CYS A C 1
ATOM 3177 O O . CYS A 1 382 ? -4.725 7.617 15.636 1.00 91.12 382 CYS A O 1
ATOM 3179 N N . ASN A 1 383 ? -4.229 7.701 17.820 1.00 93.88 383 ASN A N 1
ATOM 3180 C CA . ASN A 1 383 ? -3.009 6.912 17.694 1.00 93.88 383 ASN A CA 1
ATOM 3181 C C . ASN A 1 383 ? -3.331 5.416 17.780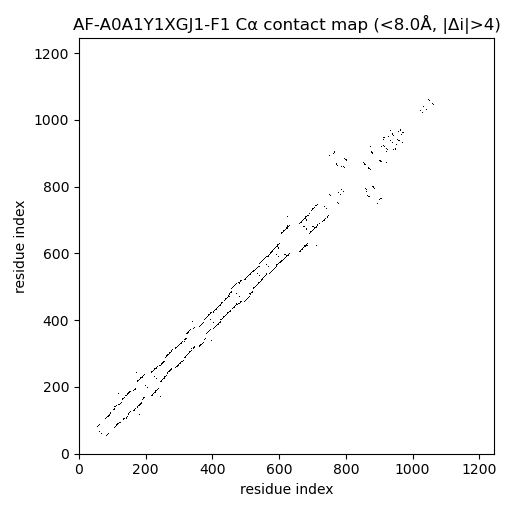 1.00 93.88 383 ASN A C 1
ATOM 3183 O O . ASN A 1 383 ? -3.974 4.962 18.724 1.00 93.88 383 ASN A O 1
ATOM 3187 N N . PHE A 1 384 ? -2.877 4.632 16.803 1.00 96.81 384 PHE A N 1
ATOM 3188 C CA . PHE A 1 384 ? -3.093 3.187 16.750 1.00 96.81 384 PHE A CA 1
ATOM 3189 C C . PHE A 1 384 ? -1.811 2.424 17.070 1.00 96.81 384 PHE A C 1
ATOM 3191 O O . PHE A 1 384 ? -0.773 2.615 16.431 1.00 96.81 384 PHE A O 1
ATOM 3198 N N . TYR A 1 385 ? -1.921 1.466 17.986 1.00 98.25 385 TYR A N 1
ATOM 3199 C CA . TYR A 1 385 ? -0.880 0.502 18.306 1.00 98.25 385 TYR A CA 1
ATOM 3200 C C . TYR A 1 385 ? -1.405 -0.928 18.151 1.00 98.25 385 TYR A C 1
ATOM 3202 O O . TYR A 1 385 ? -2.097 -1.466 19.013 1.00 98.25 385 TYR A O 1
ATOM 3210 N N . ILE A 1 386 ? -1.072 -1.562 17.028 1.00 98.56 386 ILE A N 1
ATOM 3211 C CA . ILE A 1 386 ? -1.518 -2.914 16.681 1.00 98.56 386 ILE A CA 1
ATOM 3212 C C . ILE A 1 386 ? -0.328 -3.866 16.778 1.00 98.56 386 ILE A C 1
ATOM 3214 O O . ILE A 1 386 ? 0.669 -3.704 16.078 1.00 98.56 386 ILE A O 1
ATOM 3218 N N . LYS A 1 387 ? -0.420 -4.894 17.619 1.00 98.81 387 LYS A N 1
ATOM 3219 C CA . LYS A 1 387 ? 0.683 -5.815 17.900 1.00 98.81 387 LYS A CA 1
ATOM 3220 C C . LYS A 1 387 ? 0.225 -7.267 17.914 1.00 98.81 387 LYS A C 1
ATOM 3222 O O . LYS A 1 387 ? -0.803 -7.592 18.500 1.00 98.81 387 LYS A O 1
ATOM 3227 N N . LYS A 1 388 ? 1.001 -8.165 17.294 1.00 98.62 388 LYS A N 1
ATOM 3228 C CA . LYS A 1 388 ? 0.747 -9.621 17.296 1.00 98.62 388 LYS A CA 1
ATOM 3229 C C . LYS A 1 388 ? -0.697 -9.987 16.919 1.00 98.62 388 LYS A C 1
ATOM 3231 O O . LYS A 1 388 ? -1.271 -10.924 17.467 1.00 98.62 388 LYS A O 1
ATOM 3236 N N . THR A 1 389 ? -1.295 -9.223 16.008 1.00 98.69 389 THR A N 1
ATOM 3237 C CA . THR A 1 389 ? -2.713 -9.338 15.655 1.00 98.69 389 THR A CA 1
ATOM 3238 C C . THR A 1 389 ? -2.866 -9.941 14.264 1.00 98.69 389 THR A C 1
ATOM 3240 O O . THR A 1 389 ? -2.053 -9.691 13.372 1.00 98.69 389 THR A O 1
ATOM 3243 N N . THR A 1 390 ? -3.888 -10.774 14.073 1.00 98.81 390 THR A N 1
ATOM 3244 C CA . THR A 1 390 ? -4.211 -11.367 12.768 1.00 98.81 390 THR A CA 1
ATOM 3245 C C . THR A 1 390 ? -5.534 -10.821 12.250 1.00 98.81 390 THR A C 1
ATOM 3247 O O . THR A 1 390 ? -6.562 -11.008 12.893 1.00 98.81 390 THR A O 1
ATOM 3250 N N . PHE A 1 391 ? -5.498 -10.200 11.072 1.00 98.44 391 PHE A N 1
ATOM 3251 C CA . PHE A 1 391 ? -6.663 -9.825 10.278 1.00 98.44 391 PHE A CA 1
ATOM 3252 C C . PHE A 1 391 ? -6.856 -10.864 9.177 1.00 98.44 391 PHE A C 1
ATOM 3254 O O . PHE A 1 391 ? -5.937 -11.062 8.376 1.00 98.44 391 PHE A O 1
ATOM 3261 N N . SER A 1 392 ? -8.001 -11.545 9.122 1.00 98.00 392 SER A N 1
ATOM 3262 C CA . SER A 1 392 ? -8.241 -12.538 8.068 1.00 98.00 392 SER A CA 1
ATOM 3263 C C . SER A 1 392 ? -9.647 -12.544 7.488 1.00 98.00 392 SER A C 1
ATOM 3265 O O . SER A 1 392 ? -10.607 -12.137 8.132 1.00 98.00 392 SER A O 1
ATOM 3267 N N . ASP A 1 393 ? -9.781 -13.036 6.258 1.00 96.38 393 ASP A N 1
ATOM 3268 C CA . ASP A 1 393 ? -11.079 -13.350 5.648 1.00 96.38 393 ASP A CA 1
ATOM 3269 C C . ASP A 1 393 ? -12.023 -12.134 5.555 1.00 96.38 393 ASP A C 1
ATOM 3271 O O . ASP A 1 393 ? -13.235 -12.263 5.708 1.00 96.38 393 ASP A O 1
ATOM 3275 N N . ILE A 1 394 ? -11.480 -10.932 5.334 1.00 92.44 394 ILE A N 1
ATOM 3276 C CA . ILE A 1 394 ? -12.277 -9.714 5.121 1.00 92.44 394 ILE A CA 1
ATOM 3277 C C . ILE A 1 394 ? -12.740 -9.717 3.663 1.00 92.44 394 ILE A C 1
ATOM 3279 O O . ILE A 1 394 ? -11.948 -9.480 2.748 1.00 92.44 394 ILE A O 1
ATOM 3283 N N . ILE A 1 395 ? -14.019 -10.024 3.442 1.00 81.94 395 ILE A N 1
ATOM 3284 C CA . ILE A 1 395 ? -14.577 -10.238 2.104 1.00 81.94 395 ILE A CA 1
ATOM 3285 C C . ILE A 1 395 ? -15.400 -9.027 1.661 1.00 81.94 395 ILE A C 1
ATOM 3287 O O . ILE A 1 395 ? -16.414 -8.690 2.267 1.00 81.94 395 ILE A O 1
ATOM 3291 N N . LYS A 1 396 ? -14.967 -8.431 0.548 1.00 66.88 396 LYS A N 1
ATOM 3292 C CA . LYS A 1 396 ? -15.691 -7.594 -0.417 1.00 66.88 396 LYS A CA 1
ATOM 3293 C C . LYS A 1 396 ? -16.873 -6.819 0.164 1.00 66.88 396 LYS A C 1
ATOM 3295 O O . LYS A 1 396 ? -18.028 -7.040 -0.209 1.00 66.88 396 LYS A O 1
ATOM 3300 N N . ASN A 1 397 ? -16.562 -5.871 1.043 1.00 64.50 397 ASN A N 1
ATOM 3301 C CA . ASN A 1 397 ? -17.534 -4.877 1.472 1.00 64.50 397 ASN A CA 1
ATOM 3302 C C . ASN A 1 397 ? -17.926 -3.997 0.265 1.00 64.50 397 ASN A C 1
ATOM 3304 O O . ASN A 1 397 ? -17.103 -3.751 -0.612 1.00 64.50 397 ASN A O 1
ATOM 3308 N N . LYS A 1 398 ? -19.180 -3.539 0.173 1.00 77.50 398 LYS A N 1
ATOM 3309 C CA . LYS A 1 398 ? -19.584 -2.526 -0.827 1.00 77.50 398 LYS A CA 1
ATOM 3310 C C . LYS A 1 398 ? -19.050 -1.134 -0.477 1.00 77.50 398 LYS A C 1
ATOM 3312 O O . LYS A 1 398 ? -19.128 -0.232 -1.308 1.00 77.50 398 LYS A O 1
ATOM 3317 N N . SER A 1 399 ? -18.533 -0.982 0.737 1.00 83.69 399 SER A N 1
ATOM 3318 C CA . SER A 1 399 ? -17.973 0.250 1.255 1.00 83.69 399 SER A CA 1
ATOM 3319 C C . SER A 1 399 ? -16.755 0.746 0.481 1.00 83.69 399 SER A C 1
ATOM 3321 O O . SER A 1 399 ? -15.835 -0.012 0.185 1.00 83.69 399 SER A O 1
ATOM 3323 N N . TYR A 1 400 ? -16.705 2.057 0.253 1.00 89.25 400 TYR A N 1
ATOM 3324 C CA . TYR A 1 400 ? -15.510 2.747 -0.235 1.00 89.25 400 TYR A CA 1
ATOM 3325 C C . TYR A 1 400 ? -14.525 3.117 0.886 1.00 89.25 400 TYR A C 1
ATOM 3327 O O . TYR A 1 400 ? -13.449 3.642 0.597 1.00 89.25 400 TYR A O 1
ATOM 3335 N N . TYR A 1 401 ? -14.861 2.871 2.157 1.00 92.81 401 TYR A N 1
ATOM 3336 C CA . TYR A 1 401 ? -13.955 3.140 3.272 1.00 92.81 401 TYR A CA 1
ATOM 3337 C C . TYR A 1 401 ? -12.807 2.119 3.305 1.00 92.81 401 TYR A C 1
ATOM 3339 O O . TYR A 1 401 ? -12.997 0.978 2.874 1.00 92.81 401 TYR A O 1
ATOM 3347 N N . PRO A 1 402 ? -11.626 2.479 3.834 1.00 95.06 402 PRO A N 1
ATOM 3348 C CA . PRO A 1 402 ? -10.540 1.533 4.049 1.00 95.06 402 PRO A CA 1
ATOM 3349 C C . PRO A 1 402 ? -10.940 0.363 4.951 1.00 95.06 402 PRO A C 1
ATOM 3351 O O . PRO A 1 402 ? -11.692 0.545 5.909 1.00 95.06 402 PRO A O 1
ATOM 3354 N N . ALA A 1 403 ? -10.420 -0.826 4.655 1.00 95.06 403 ALA A N 1
ATOM 3355 C CA . ALA A 1 403 ? -10.846 -2.069 5.297 1.00 95.06 403 ALA A CA 1
ATOM 3356 C C . ALA A 1 403 ? -10.513 -2.151 6.796 1.00 95.06 403 ALA A C 1
ATOM 3358 O O . ALA A 1 403 ? -11.261 -2.755 7.557 1.00 95.06 403 ALA A O 1
ATOM 3359 N N . ILE A 1 404 ? -9.403 -1.557 7.241 1.00 95.69 404 ILE A N 1
ATOM 3360 C CA . ILE A 1 404 ? -9.001 -1.601 8.652 1.00 95.69 404 ILE A CA 1
ATOM 3361 C C . ILE A 1 404 ? -9.310 -0.280 9.333 1.00 95.69 404 ILE A C 1
ATOM 3363 O O . ILE A 1 404 ? -10.069 -0.263 10.297 1.00 95.69 404 ILE A O 1
ATOM 3367 N N . SER A 1 405 ? -8.746 0.823 8.837 1.00 95.06 405 SER A N 1
ATOM 3368 C CA . SER A 1 405 ? -8.901 2.130 9.476 1.00 95.06 405 SER A CA 1
ATOM 3369 C C . SER A 1 405 ? -9.036 3.262 8.470 1.00 95.06 405 SER A C 1
ATOM 3371 O O . SER A 1 405 ? -8.171 3.469 7.618 1.00 95.06 405 SER A O 1
ATOM 3373 N N . ASN A 1 406 ? -10.119 4.026 8.607 1.00 94.81 406 ASN A N 1
ATOM 3374 C CA . ASN A 1 406 ? -10.373 5.263 7.878 1.00 94.81 406 ASN A CA 1
ATOM 3375 C C . ASN A 1 406 ? -9.885 6.524 8.624 1.00 94.81 406 ASN A C 1
ATOM 3377 O O . ASN A 1 406 ? -10.300 7.635 8.292 1.00 94.81 406 ASN A O 1
ATOM 3381 N N . PHE A 1 407 ? -9.036 6.378 9.640 1.00 93.50 407 PHE A N 1
ATOM 3382 C CA . PHE A 1 407 ? -8.581 7.512 10.440 1.00 93.50 407 PHE A CA 1
ATOM 3383 C C . PHE A 1 407 ? -7.650 8.443 9.666 1.00 93.50 407 PHE A C 1
ATOM 3385 O O . PHE A 1 407 ? -6.683 7.995 9.050 1.00 93.50 407 PHE A O 1
ATOM 3392 N N . LYS A 1 408 ? -7.947 9.745 9.718 1.00 92.75 408 LYS A N 1
ATOM 3393 C CA . LYS A 1 408 ? -7.111 10.814 9.150 1.00 92.75 408 LYS A CA 1
ATOM 3394 C C . LYS A 1 408 ? -6.245 11.461 10.225 1.00 92.75 408 LYS A C 1
ATOM 3396 O O . LYS A 1 408 ? -6.661 11.525 11.383 1.00 92.75 408 LYS A O 1
ATOM 3401 N N . ASN A 1 409 ? -5.105 12.009 9.818 1.00 90.75 409 ASN A N 1
ATOM 3402 C CA . ASN A 1 409 ? -4.149 12.736 10.651 1.00 90.75 409 ASN A CA 1
ATOM 3403 C C . ASN A 1 409 ? -3.777 11.942 11.911 1.00 90.75 409 ASN A C 1
ATOM 3405 O O . ASN A 1 409 ? -3.898 12.440 13.023 1.00 90.75 409 ASN A O 1
ATOM 3409 N N . SER A 1 410 ? -3.458 10.662 11.736 1.00 93.19 410 SER A N 1
ATOM 3410 C CA . SER A 1 410 ? -3.260 9.703 12.826 1.00 93.19 410 SER A CA 1
ATOM 3411 C C . SER A 1 410 ? -1.910 9.002 12.697 1.00 93.19 410 SER A C 1
ATOM 3413 O O . SER A 1 410 ? -1.425 8.827 11.577 1.00 93.19 410 SER A O 1
ATOM 3415 N N . GLU A 1 411 ? -1.320 8.575 13.816 1.00 95.50 411 GLU A N 1
ATOM 3416 C CA . GLU A 1 411 ? -0.129 7.719 13.814 1.00 95.50 411 GLU A CA 1
ATOM 3417 C C . GLU A 1 411 ? -0.525 6.253 13.975 1.00 95.50 411 GLU A C 1
ATOM 3419 O O . GLU A 1 411 ? -1.161 5.867 14.953 1.00 95.50 411 GLU A O 1
ATOM 3424 N N . ILE A 1 412 ? -0.153 5.414 13.004 1.00 97.31 412 ILE A N 1
ATOM 3425 C CA . ILE A 1 412 ? -0.526 3.998 12.986 1.00 97.31 412 ILE A CA 1
ATOM 3426 C C . ILE A 1 412 ? 0.733 3.128 13.024 1.00 97.31 412 ILE A C 1
ATOM 3428 O O . ILE A 1 412 ? 1.464 3.004 12.038 1.00 97.31 412 ILE A O 1
ATOM 3432 N N . THR A 1 413 ? 0.962 2.472 14.163 1.00 98.38 413 THR A N 1
ATOM 3433 C CA . THR A 1 413 ? 2.059 1.520 14.375 1.00 98.38 413 THR A CA 1
ATOM 3434 C C . THR A 1 413 ? 1.543 0.081 14.391 1.00 98.38 413 THR A C 1
ATOM 3436 O O . THR A 1 413 ? 0.661 -0.269 15.172 1.00 98.38 413 THR A O 1
ATOM 3439 N N . ILE A 1 414 ? 2.121 -0.778 13.546 1.00 98.69 414 ILE A N 1
ATOM 3440 C CA . ILE A 1 414 ? 1.747 -2.188 13.383 1.00 98.69 414 ILE A CA 1
ATOM 3441 C C . ILE A 1 414 ? 2.988 -3.075 13.543 1.00 98.69 414 ILE A C 1
ATOM 3443 O O . ILE A 1 414 ? 3.953 -2.942 12.790 1.00 98.69 414 ILE A O 1
ATOM 3447 N N . ILE A 1 415 ? 2.956 -4.001 14.504 1.00 98.81 415 ILE A N 1
ATOM 3448 C CA . ILE A 1 415 ? 4.095 -4.837 14.911 1.00 98.81 415 ILE A CA 1
ATOM 3449 C C . ILE A 1 415 ? 3.701 -6.322 14.926 1.00 98.81 415 ILE A C 1
ATOM 3451 O O . ILE A 1 415 ? 2.644 -6.682 15.443 1.00 98.81 415 ILE A O 1
ATOM 3455 N N . ASP A 1 416 ? 4.541 -7.204 14.380 1.00 98.69 416 ASP A N 1
ATOM 3456 C CA . ASP A 1 416 ? 4.393 -8.674 14.433 1.00 98.69 416 ASP A CA 1
ATOM 3457 C C . ASP A 1 416 ? 3.010 -9.192 13.967 1.00 98.69 416 ASP A C 1
ATOM 3459 O O . ASP A 1 416 ? 2.497 -10.189 14.481 1.00 98.69 416 ASP A O 1
ATOM 3463 N N . SER A 1 417 ? 2.360 -8.495 13.032 1.00 98.81 417 SER A N 1
ATOM 3464 C CA . SER A 1 417 ? 0.947 -8.714 12.676 1.00 98.81 417 SER A CA 1
ATOM 3465 C C . SER A 1 417 ? 0.763 -9.302 11.273 1.00 98.81 417 SER A C 1
ATOM 3467 O O . SER A 1 417 ? 1.657 -9.233 10.425 1.00 98.81 417 SER A O 1
ATOM 3469 N N . LYS A 1 418 ? -0.400 -9.918 11.024 1.00 98.81 418 LYS A N 1
ATOM 3470 C CA . LYS A 1 418 ? -0.705 -10.655 9.786 1.00 98.81 418 LYS A CA 1
ATOM 3471 C C . LYS A 1 418 ? -2.007 -10.179 9.139 1.00 98.81 418 LYS A C 1
ATOM 3473 O O . LYS A 1 418 ? -2.989 -9.982 9.844 1.00 98.81 418 LYS A O 1
ATOM 3478 N N . PHE A 1 419 ? -2.025 -10.084 7.812 1.00 98.56 419 PHE A N 1
ATOM 3479 C CA . PHE A 1 419 ? -3.198 -9.786 6.984 1.00 98.56 419 PHE A CA 1
ATOM 3480 C C . PHE A 1 419 ? -3.365 -10.898 5.945 1.00 98.56 419 PHE A C 1
ATOM 3482 O O . PHE A 1 419 ? -2.502 -11.061 5.083 1.00 98.56 419 PHE A O 1
ATOM 3489 N N . LEU A 1 420 ? -4.423 -11.698 6.055 1.00 98.50 420 LEU A N 1
ATOM 3490 C CA . LEU A 1 420 ? -4.570 -12.961 5.326 1.00 98.50 420 LEU A CA 1
ATOM 3491 C C . LEU A 1 420 ? -5.909 -13.022 4.586 1.00 98.50 420 LEU A C 1
ATOM 3493 O O . LEU A 1 420 ? -6.941 -12.752 5.188 1.00 98.50 420 LEU A O 1
ATOM 3497 N N . ASN A 1 421 ? -5.920 -13.458 3.326 1.00 97.62 421 ASN A N 1
ATOM 3498 C CA . ASN A 1 421 ? -7.156 -13.737 2.583 1.00 97.62 421 ASN A CA 1
ATOM 3499 C C . ASN A 1 421 ? -8.139 -12.544 2.562 1.00 97.62 421 ASN A C 1
ATOM 3501 O O . ASN A 1 421 ? -9.240 -12.621 3.106 1.00 97.62 421 ASN A O 1
ATOM 3505 N N . LEU A 1 422 ? -7.721 -11.411 1.988 1.00 97.31 422 LEU A N 1
ATOM 3506 C CA . LEU A 1 422 ? -8.546 -10.196 1.933 1.00 97.31 422 LEU A CA 1
ATOM 3507 C C . LEU A 1 422 ? -9.037 -9.930 0.504 1.00 97.31 422 LEU A C 1
ATOM 3509 O O . LEU A 1 422 ? -8.234 -9.870 -0.426 1.00 97.31 422 LEU A O 1
ATOM 3513 N N . GLU A 1 423 ? -10.337 -9.692 0.331 1.00 96.50 423 GLU A N 1
ATOM 3514 C CA . GLU A 1 423 ? -10.922 -9.209 -0.926 1.00 96.50 423 GLU A CA 1
ATOM 3515 C C . GLU A 1 423 ? -11.421 -7.773 -0.749 1.00 96.50 423 GLU A C 1
ATOM 3517 O O . GLU A 1 423 ? -12.470 -7.543 -0.156 1.00 96.50 423 GLU A O 1
ATOM 3522 N N . LEU A 1 424 ? -10.686 -6.791 -1.263 1.00 95.69 424 LEU A N 1
ATOM 3523 C CA . LEU A 1 424 ? -10.915 -5.378 -0.969 1.00 95.69 424 LEU A CA 1
ATOM 3524 C C . LEU A 1 424 ? -11.458 -4.618 -2.181 1.00 95.69 424 LEU A C 1
ATOM 3526 O O . LEU A 1 424 ? -11.038 -4.850 -3.319 1.00 95.69 424 LEU A O 1
ATOM 3530 N N . VAL A 1 425 ? -12.365 -3.671 -1.919 1.00 94.88 425 VAL A N 1
ATOM 3531 C CA . VAL A 1 425 ? -12.781 -2.657 -2.908 1.00 94.88 425 VAL A CA 1
ATOM 3532 C C . VAL A 1 425 ? -12.225 -1.256 -2.647 1.00 94.88 425 VAL A C 1
ATOM 3534 O O . VAL A 1 425 ? -12.503 -0.314 -3.387 1.00 94.88 425 VAL A O 1
ATOM 3537 N N . SER A 1 426 ? -11.423 -1.145 -1.596 1.00 94.62 426 SER A N 1
ATOM 3538 C CA . SER A 1 426 ? -10.803 0.066 -1.072 1.00 94.62 426 SER A CA 1
ATOM 3539 C C . SER A 1 426 ? -9.354 -0.229 -0.648 1.00 94.62 426 SER A C 1
ATOM 3541 O O . SER A 1 426 ? -8.847 -1.343 -0.841 1.00 94.62 426 SER A O 1
ATOM 3543 N N . SER A 1 427 ? -8.663 0.773 -0.100 1.00 96.00 427 SER A N 1
ATOM 3544 C CA . SER A 1 427 ? -7.345 0.608 0.520 1.00 96.00 427 SER A CA 1
ATOM 3545 C C . SER A 1 427 ? -7.436 -0.125 1.867 1.00 96.00 427 SER A C 1
ATOM 3547 O O . SER A 1 427 ? -8.509 -0.295 2.447 1.00 96.00 427 SER A O 1
ATOM 3549 N N . LEU A 1 428 ? -6.297 -0.568 2.402 1.00 96.31 428 LEU A N 1
ATOM 3550 C CA . LEU A 1 428 ? -6.250 -1.190 3.729 1.00 96.31 428 LEU A CA 1
ATOM 3551 C C . LEU A 1 428 ? -6.400 -0.142 4.848 1.00 96.31 428 LEU A C 1
ATOM 3553 O O . LEU A 1 428 ? -7.104 -0.369 5.833 1.00 96.31 428 LEU A O 1
ATOM 3557 N N . PHE A 1 429 ? -5.787 1.027 4.647 1.00 96.88 429 PHE A N 1
ATOM 3558 C CA . PHE A 1 429 ? -5.795 2.163 5.567 1.00 96.88 429 PHE A CA 1
ATOM 3559 C C . PHE A 1 429 ? -6.075 3.482 4.833 1.00 96.88 429 PHE A C 1
ATOM 3561 O O . PHE A 1 429 ? -6.031 3.542 3.600 1.00 96.88 429 PHE A O 1
ATOM 3568 N N . ASN A 1 430 ? -6.387 4.538 5.583 1.00 95.94 430 ASN A N 1
ATOM 3569 C CA . ASN A 1 430 ? -6.587 5.881 5.046 1.00 95.94 430 ASN A CA 1
ATOM 3570 C C . ASN A 1 430 ? -5.289 6.462 4.458 1.00 95.94 430 ASN A C 1
ATOM 3572 O O . ASN A 1 430 ? -4.191 6.105 4.866 1.00 95.94 430 ASN A O 1
ATOM 3576 N N . LYS A 1 431 ? -5.389 7.398 3.519 1.00 95.19 431 LYS A N 1
ATOM 3577 C CA . LYS A 1 431 ? -4.203 7.983 2.889 1.00 95.19 431 LYS A CA 1
ATOM 3578 C C . LYS A 1 431 ? -3.522 9.102 3.675 1.00 95.19 431 LYS A C 1
ATOM 3580 O O . LYS A 1 431 ? -2.340 9.348 3.457 1.00 95.19 431 LYS A O 1
ATOM 3585 N N . ASP A 1 432 ? -4.242 9.747 4.586 1.00 94.25 432 ASP A N 1
ATOM 3586 C CA . ASP A 1 432 ? -3.815 10.974 5.264 1.00 94.25 432 ASP A CA 1
ATOM 3587 C C . ASP A 1 432 ? -3.274 10.693 6.687 1.00 94.25 432 A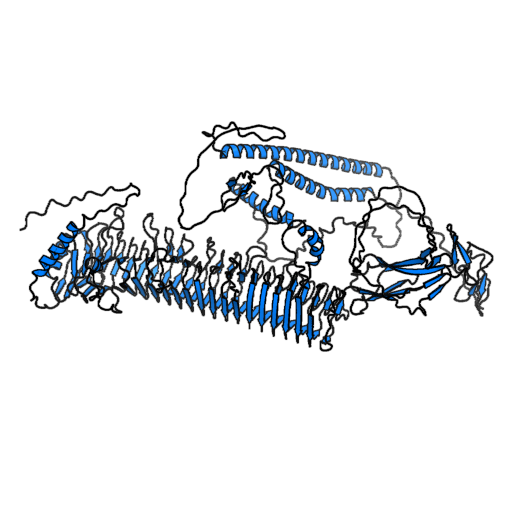SP A C 1
ATOM 3589 O O . ASP A 1 432 ? -3.619 11.412 7.617 1.00 94.25 432 ASP A O 1
ATOM 3593 N N . SER A 1 433 ? -2.477 9.633 6.890 1.00 94.31 433 SER A N 1
ATOM 3594 C CA . SER A 1 433 ? -1.911 9.243 8.205 1.00 94.31 433 SER A CA 1
ATOM 3595 C C . SER A 1 433 ? -0.436 8.807 8.111 1.00 94.31 433 SER A C 1
ATOM 3597 O O . SER A 1 433 ? 0.043 8.491 7.019 1.00 94.31 433 SER A O 1
ATOM 3599 N N . THR A 1 434 ? 0.301 8.818 9.230 1.00 95.69 434 THR A N 1
ATOM 3600 C CA . THR A 1 434 ? 1.682 8.300 9.315 1.00 95.69 434 THR A CA 1
ATOM 3601 C C . THR A 1 434 ? 1.664 6.813 9.653 1.00 95.69 434 THR A C 1
ATOM 3603 O O . THR A 1 434 ? 0.802 6.333 10.393 1.00 95.69 434 THR A O 1
ATOM 3606 N N . TYR A 1 435 ? 2.621 6.062 9.104 1.00 97.50 435 TYR A N 1
ATOM 3607 C CA . TYR A 1 435 ? 2.606 4.603 9.199 1.00 97.50 435 TYR A CA 1
ATOM 3608 C C . TYR A 1 435 ? 3.954 4.012 9.589 1.00 97.50 435 TYR A C 1
ATOM 3610 O O . TYR A 1 435 ? 4.987 4.322 8.995 1.00 97.50 435 TYR A O 1
ATOM 3618 N N . LYS A 1 436 ? 3.924 3.069 10.534 1.00 98.50 436 LYS A N 1
ATOM 3619 C CA . LYS A 1 436 ? 5.088 2.301 10.978 1.00 98.50 436 LYS A CA 1
ATOM 3620 C C . LYS A 1 436 ? 4.774 0.808 10.994 1.00 98.50 436 LYS A C 1
ATOM 3622 O O . LYS A 1 436 ? 4.060 0.329 11.867 1.00 98.50 436 LYS A O 1
ATOM 3627 N N . PHE A 1 437 ? 5.342 0.055 10.059 1.00 98.62 437 PHE A N 1
ATOM 3628 C CA . PHE A 1 437 ? 5.178 -1.394 9.951 1.00 98.62 437 PHE A CA 1
ATOM 3629 C C . PHE A 1 437 ? 6.464 -2.118 10.359 1.00 98.62 437 PHE A C 1
ATOM 3631 O O . PHE A 1 437 ? 7.519 -1.873 9.777 1.00 98.62 437 PHE A O 1
ATOM 3638 N N . ILE A 1 438 ? 6.387 -3.030 11.330 1.00 98.81 438 ILE A N 1
ATOM 3639 C CA . ILE A 1 438 ? 7.518 -3.839 11.808 1.00 98.81 438 ILE A CA 1
ATOM 3640 C C . ILE A 1 438 ? 7.112 -5.316 11.841 1.00 98.81 438 ILE A C 1
ATOM 3642 O O . ILE A 1 438 ? 6.161 -5.673 12.530 1.00 98.81 438 ILE A O 1
ATOM 3646 N N . ASN A 1 439 ? 7.842 -6.189 11.141 1.00 98.75 439 ASN A N 1
ATOM 3647 C CA . ASN A 1 439 ? 7.583 -7.639 11.121 1.00 98.75 439 ASN A CA 1
ATOM 3648 C C . ASN A 1 439 ? 6.150 -7.994 10.664 1.00 98.75 439 ASN A C 1
ATOM 3650 O O . ASN A 1 439 ? 5.464 -8.805 11.290 1.00 98.75 439 ASN A O 1
ATOM 3654 N N . VAL A 1 440 ? 5.667 -7.358 9.594 1.00 98.81 440 VAL A N 1
ATOM 3655 C CA . VAL A 1 440 ? 4.282 -7.513 9.113 1.00 98.81 440 VAL A CA 1
ATOM 3656 C C . VAL A 1 440 ? 4.215 -8.482 7.933 1.00 98.81 440 VAL A C 1
ATOM 3658 O O . VAL A 1 440 ? 5.041 -8.418 7.025 1.00 98.81 440 VAL A O 1
ATOM 3661 N N . ASN A 1 441 ? 3.217 -9.367 7.916 1.00 98.81 441 ASN A N 1
ATOM 3662 C CA . ASN A 1 441 ? 3.000 -10.313 6.818 1.00 98.81 441 ASN A CA 1
ATOM 3663 C C . ASN A 1 441 ? 1.635 -10.103 6.147 1.00 98.81 441 ASN A C 1
ATOM 3665 O O . ASN A 1 441 ? 0.607 -10.143 6.817 1.00 98.81 441 ASN A O 1
ATOM 3669 N N . LEU A 1 442 ? 1.622 -9.931 4.829 1.00 98.75 442 LEU A N 1
ATOM 3670 C CA . LEU A 1 442 ? 0.436 -9.814 3.991 1.00 98.75 442 LEU A CA 1
ATOM 3671 C C . LEU A 1 442 ? 0.407 -10.990 3.018 1.00 98.75 442 LEU A C 1
ATOM 3673 O O . LEU A 1 442 ? 1.375 -11.210 2.291 1.00 98.75 442 LEU A O 1
ATOM 3677 N N . LYS A 1 443 ? -0.693 -11.741 2.981 1.00 98.81 443 LYS A N 1
ATOM 3678 C CA . LYS A 1 443 ? -0.806 -12.923 2.127 1.00 98.81 443 LYS A CA 1
ATOM 3679 C C . LYS A 1 443 ? -2.205 -13.083 1.544 1.00 98.81 443 LYS A C 1
ATOM 3681 O O . LYS A 1 443 ? -3.191 -12.931 2.259 1.00 98.81 443 LYS A O 1
ATOM 3686 N N . ASP A 1 444 ? -2.268 -13.446 0.264 1.00 98.38 444 ASP A N 1
ATOM 3687 C CA . ASP A 1 444 ? -3.510 -13.765 -0.448 1.00 98.38 444 ASP A CA 1
ATOM 3688 C C . ASP A 1 444 ? -4.502 -12.584 -0.430 1.00 98.38 444 ASP A C 1
ATOM 3690 O O . ASP A 1 444 ? -5.623 -12.689 0.059 1.00 98.38 444 ASP A O 1
ATOM 3694 N N . ILE A 1 445 ? -4.078 -11.418 -0.930 1.00 98.44 445 ILE A N 1
ATOM 3695 C CA . ILE A 1 445 ? -4.911 -10.203 -0.964 1.00 98.44 445 ILE A CA 1
ATOM 3696 C C . ILE A 1 445 ? -5.273 -9.868 -2.404 1.00 98.44 445 ILE A C 1
ATOM 3698 O O . ILE A 1 445 ? -4.402 -9.766 -3.262 1.00 98.44 445 ILE A O 1
ATOM 3702 N N . ASN A 1 446 ? -6.547 -9.625 -2.675 1.00 97.75 446 ASN A N 1
ATOM 3703 C CA . ASN A 1 446 ? -7.019 -9.112 -3.950 1.00 97.75 446 ASN A CA 1
ATOM 3704 C C . ASN A 1 446 ? -7.720 -7.775 -3.716 1.00 97.75 446 ASN A C 1
ATOM 3706 O O . ASN A 1 446 ? -8.715 -7.725 -3.003 1.00 97.75 446 ASN A O 1
ATOM 3710 N N . THR A 1 447 ? -7.234 -6.702 -4.329 1.00 96.44 447 THR A N 1
ATOM 3711 C CA . THR A 1 447 ? -7.891 -5.390 -4.295 1.00 96.44 447 THR A CA 1
ATOM 3712 C C . THR A 1 447 ? -8.231 -4.946 -5.708 1.00 96.44 447 THR A C 1
ATOM 3714 O O . THR A 1 447 ? -7.463 -5.198 -6.634 1.00 96.44 447 THR A O 1
ATOM 3717 N N . ASN A 1 448 ? -9.377 -4.301 -5.912 1.00 95.38 448 ASN A N 1
ATOM 3718 C CA . ASN A 1 448 ? -9.674 -3.592 -7.163 1.00 95.38 448 ASN A CA 1
ATOM 3719 C C . ASN A 1 448 ? -9.596 -2.063 -7.011 1.00 95.38 448 ASN A C 1
ATOM 3721 O O . ASN A 1 448 ? -10.062 -1.345 -7.895 1.00 95.38 448 ASN A O 1
ATOM 3725 N N . PHE A 1 449 ? -9.032 -1.581 -5.903 1.00 95.50 449 PHE A N 1
ATOM 3726 C CA . PHE A 1 449 ? -8.836 -0.160 -5.655 1.00 95.50 449 PHE A CA 1
ATOM 3727 C C . PHE A 1 449 ? -7.600 0.385 -6.389 1.00 95.50 449 PHE A C 1
ATOM 3729 O O . PHE A 1 449 ? -6.819 -0.367 -6.984 1.00 95.50 449 PHE A O 1
ATOM 3736 N N . GLU A 1 450 ? -7.431 1.707 -6.346 1.00 96.12 450 GLU A N 1
ATOM 3737 C CA . GLU A 1 450 ? -6.259 2.392 -6.897 1.00 96.12 450 GLU A CA 1
ATOM 3738 C C . GLU A 1 450 ? -4.972 1.923 -6.213 1.00 96.12 450 GLU A C 1
ATOM 3740 O O . GLU A 1 450 ? -4.021 1.585 -6.897 1.00 96.12 450 GLU A O 1
ATOM 3745 N N . ALA A 1 451 ? -4.942 1.796 -4.884 1.00 97.50 451 ALA A N 1
ATOM 3746 C CA . ALA A 1 451 ? -3.778 1.250 -4.187 1.00 97.50 451 ALA A CA 1
ATOM 3747 C C . ALA A 1 451 ? -4.152 0.462 -2.929 1.00 97.50 451 ALA A C 1
ATOM 3749 O O . ALA A 1 451 ? -5.057 0.857 -2.194 1.00 97.50 451 ALA A O 1
ATOM 3750 N N . LEU A 1 452 ? -3.438 -0.629 -2.628 1.00 97.56 452 LEU A N 1
ATOM 3751 C CA . LEU A 1 452 ? -3.609 -1.304 -1.331 1.00 97.56 452 LEU A CA 1
ATOM 3752 C C . LEU A 1 452 ? -3.172 -0.382 -0.183 1.00 97.56 452 LEU A C 1
ATOM 3754 O O . LEU A 1 452 ? -3.893 -0.223 0.804 1.00 97.56 452 LEU A O 1
ATOM 3758 N N . PHE A 1 453 ? -2.012 0.248 -0.358 1.00 97.69 453 PHE A N 1
ATOM 3759 C CA . PHE A 1 453 ? -1.466 1.286 0.501 1.00 97.69 453 PHE A CA 1
ATOM 3760 C C . PHE A 1 453 ? -1.357 2.586 -0.287 1.00 97.69 453 PHE A C 1
ATOM 3762 O O . PHE A 1 453 ? -0.596 2.675 -1.248 1.00 97.69 453 PHE A O 1
ATOM 3769 N N . TYR A 1 454 ? -2.103 3.599 0.132 1.00 96.19 454 TYR A N 1
ATOM 3770 C CA . TYR A 1 454 ? -1.993 4.951 -0.398 1.00 96.19 454 TYR A CA 1
ATOM 3771 C C . TYR A 1 454 ? -1.406 5.809 0.723 1.00 96.19 454 TYR A C 1
ATOM 3773 O O . TYR A 1 454 ? -2.034 5.924 1.765 1.00 96.19 454 TYR A O 1
ATOM 3781 N N . PHE A 1 455 ? -0.222 6.389 0.529 1.00 95.31 455 PHE A N 1
ATOM 3782 C CA . PHE A 1 455 ? 0.386 7.345 1.455 1.00 95.31 455 PHE A CA 1
ATOM 3783 C C . PHE A 1 455 ? 0.400 8.748 0.836 1.00 95.31 455 PHE A C 1
ATOM 3785 O O . PHE A 1 455 ? 0.983 8.949 -0.232 1.00 95.31 455 PHE A O 1
ATOM 3792 N N . ASN A 1 456 ? -0.262 9.706 1.494 1.00 92.38 456 ASN A N 1
ATOM 3793 C CA . ASN A 1 456 ? -0.387 11.089 1.039 1.00 92.38 456 ASN A CA 1
ATOM 3794 C C . ASN A 1 456 ? 0.506 12.034 1.861 1.00 92.38 456 ASN A C 1
ATOM 3796 O O . ASN A 1 456 ? 0.040 12.720 2.767 1.00 92.38 456 ASN A O 1
ATOM 3800 N N . GLY A 1 457 ? 1.802 12.051 1.550 1.00 79.50 457 GLY A N 1
ATOM 3801 C CA . GLY A 1 457 ? 2.724 13.078 2.037 1.00 79.50 457 GLY A CA 1
ATOM 3802 C C . GLY A 1 457 ? 3.182 13.029 3.492 1.00 79.50 457 GLY A C 1
ATOM 3803 O O . GLY A 1 457 ? 3.568 14.059 4.043 1.00 79.50 457 GLY A O 1
ATOM 3804 N N . LEU A 1 458 ? 3.159 11.849 4.108 1.00 85.50 458 LEU A N 1
ATOM 3805 C CA . LEU A 1 458 ? 3.520 11.643 5.511 1.00 85.50 458 LEU A CA 1
ATOM 3806 C C . LEU A 1 458 ? 4.647 10.614 5.659 1.00 85.50 458 LEU A C 1
ATOM 3808 O O . LEU A 1 458 ? 4.841 9.759 4.789 1.00 85.50 458 LEU A O 1
ATOM 3812 N N . GLU A 1 459 ? 5.407 10.703 6.757 1.00 93.44 459 GLU A N 1
ATOM 3813 C CA . GLU A 1 459 ? 6.499 9.763 7.035 1.00 93.44 459 GLU A CA 1
ATOM 3814 C C . GLU A 1 459 ? 5.958 8.329 7.106 1.00 93.44 459 GLU A C 1
ATOM 3816 O O . GLU A 1 459 ? 4.961 8.039 7.775 1.00 93.44 459 GLU A O 1
ATOM 3821 N N . THR A 1 460 ? 6.624 7.430 6.383 1.00 96.38 460 THR A N 1
ATOM 3822 C CA . THR A 1 460 ? 6.281 6.010 6.350 1.00 96.38 460 THR A CA 1
ATOM 3823 C C . THR A 1 460 ? 7.530 5.172 6.584 1.00 96.38 460 THR A C 1
ATOM 3825 O O . THR A 1 460 ? 8.528 5.295 5.870 1.00 96.38 460 THR A O 1
ATOM 3828 N N . TYR A 1 461 ? 7.462 4.281 7.570 1.00 98.25 461 TYR A N 1
ATOM 3829 C CA . TYR A 1 461 ? 8.532 3.356 7.927 1.00 98.25 461 TYR A CA 1
ATOM 3830 C C . TYR A 1 461 ? 8.063 1.909 7.771 1.00 98.25 461 TYR A C 1
ATOM 3832 O O . TYR A 1 461 ? 7.130 1.472 8.441 1.00 98.25 461 TYR A O 1
ATOM 3840 N N . ILE A 1 462 ? 8.724 1.148 6.905 1.00 98.56 462 ILE A N 1
ATOM 3841 C CA . ILE A 1 462 ? 8.475 -0.277 6.677 1.00 98.56 462 ILE A CA 1
ATOM 3842 C C . ILE A 1 462 ? 9.754 -1.037 7.018 1.00 98.56 462 ILE A C 1
ATOM 3844 O O . ILE A 1 462 ? 10.794 -0.789 6.417 1.00 98.56 462 ILE A O 1
ATOM 3848 N N . ASN A 1 463 ? 9.680 -1.973 7.963 1.00 98.75 463 ASN A N 1
ATOM 3849 C CA . ASN A 1 463 ? 10.806 -2.798 8.381 1.00 98.75 463 ASN A CA 1
ATOM 3850 C C . ASN A 1 463 ? 10.407 -4.272 8.491 1.00 98.75 463 ASN A C 1
ATOM 3852 O O . ASN A 1 463 ? 9.521 -4.622 9.272 1.00 98.75 463 ASN A O 1
ATOM 3856 N N . ASN A 1 464 ? 11.086 -5.138 7.739 1.00 98.69 464 ASN A N 1
ATOM 3857 C CA . ASN A 1 464 ? 10.843 -6.582 7.711 1.00 98.69 464 ASN A CA 1
ATOM 3858 C C . ASN A 1 464 ? 9.377 -6.930 7.378 1.00 98.69 464 ASN A C 1
ATOM 3860 O O . ASN A 1 464 ? 8.676 -7.579 8.155 1.00 98.69 464 ASN A O 1
ATOM 3864 N N . MET A 1 465 ? 8.888 -6.459 6.227 1.00 98.75 465 MET A N 1
ATOM 3865 C CA . MET A 1 465 ? 7.534 -6.755 5.742 1.00 98.75 465 MET A CA 1
ATOM 3866 C C . MET A 1 465 ? 7.575 -7.818 4.640 1.00 98.75 465 MET A C 1
ATOM 3868 O O . MET A 1 465 ? 8.374 -7.723 3.714 1.00 98.75 465 MET A O 1
ATOM 3872 N N . THR A 1 466 ? 6.694 -8.818 4.701 1.00 98.88 466 THR A N 1
ATOM 3873 C CA . THR A 1 466 ? 6.515 -9.817 3.633 1.00 98.88 466 THR A CA 1
ATOM 3874 C C . THR A 1 466 ? 5.132 -9.677 3.007 1.00 98.88 466 THR A C 1
ATOM 3876 O O . THR A 1 466 ? 4.143 -9.560 3.719 1.00 98.88 466 THR A O 1
ATOM 3879 N N . ILE A 1 467 ? 5.067 -9.677 1.678 1.00 98.81 467 ILE A N 1
ATOM 3880 C CA . ILE A 1 467 ? 3.858 -9.547 0.869 1.00 98.81 467 ILE A CA 1
ATOM 3881 C C . ILE A 1 467 ? 3.862 -10.678 -0.163 1.00 98.81 467 ILE A C 1
ATOM 3883 O O . ILE A 1 467 ? 4.697 -10.696 -1.066 1.00 98.81 467 ILE A O 1
ATOM 3887 N N . GLU A 1 468 ? 2.937 -11.625 -0.043 1.00 98.88 468 GLU A N 1
ATOM 3888 C CA . GLU A 1 468 ? 2.863 -12.815 -0.895 1.00 98.88 468 GLU A CA 1
ATOM 3889 C C . GLU A 1 468 ? 1.497 -12.926 -1.582 1.00 98.88 468 GLU A C 1
ATOM 3891 O O . GLU A 1 468 ? 0.454 -12.801 -0.943 1.00 98.88 468 GLU A O 1
ATOM 3896 N N . ASN A 1 469 ? 1.502 -13.218 -2.886 1.00 98.69 469 ASN A N 1
ATOM 3897 C CA . ASN A 1 469 ? 0.289 -13.488 -3.664 1.00 98.69 469 ASN A CA 1
ATOM 3898 C C . ASN A 1 469 ? -0.750 -12.351 -3.573 1.00 98.69 469 ASN A C 1
ATOM 3900 O O . ASN A 1 469 ? -1.935 -12.578 -3.323 1.00 98.69 469 ASN A O 1
ATOM 3904 N N . VAL A 1 470 ? -0.295 -11.107 -3.760 1.00 98.69 470 VAL A N 1
ATOM 3905 C CA . VAL A 1 470 ? -1.184 -9.939 -3.796 1.00 98.69 470 VAL A CA 1
ATOM 3906 C C . VAL A 1 470 ? -1.530 -9.571 -5.230 1.00 98.69 470 VAL A C 1
ATOM 3908 O O . VAL A 1 470 ? -0.660 -9.520 -6.099 1.00 98.69 470 VAL A O 1
ATOM 3911 N N . ARG A 1 471 ? -2.809 -9.305 -5.488 1.00 98.50 471 ARG A N 1
ATOM 3912 C CA . ARG A 1 471 ? -3.345 -8.928 -6.792 1.00 98.50 471 ARG A CA 1
ATOM 3913 C C . ARG A 1 471 ? -4.016 -7.554 -6.726 1.00 98.50 471 ARG A C 1
ATOM 3915 O O . ARG A 1 471 ? -5.073 -7.414 -6.119 1.00 98.50 471 ARG A O 1
ATOM 3922 N N . CYS A 1 472 ? -3.455 -6.573 -7.425 1.00 98.19 472 CYS A N 1
ATOM 3923 C CA . CYS A 1 472 ? -4.049 -5.248 -7.612 1.00 98.19 472 CYS A CA 1
ATOM 3924 C C . CYS A 1 472 ? -4.744 -5.192 -8.983 1.00 98.19 472 CYS A C 1
ATOM 3926 O O . CYS A 1 472 ? -4.102 -5.123 -10.028 1.00 98.19 472 CYS A O 1
ATOM 3928 N N . SER A 1 473 ? -6.069 -5.316 -8.985 1.00 96.75 473 SER A N 1
ATOM 3929 C CA . SER A 1 473 ? -6.928 -5.445 -10.170 1.00 96.75 473 SER A CA 1
ATOM 3930 C C . SER A 1 473 ? -7.695 -4.161 -10.512 1.00 96.75 473 SER A C 1
ATOM 3932 O O . SER A 1 473 ? -8.712 -4.247 -11.204 1.00 96.75 473 SER A O 1
ATOM 3934 N N . GLY A 1 474 ? -7.265 -3.001 -10.008 1.00 93.25 474 GLY A N 1
ATOM 3935 C CA . GLY A 1 474 ? -7.886 -1.711 -10.318 1.00 93.25 474 GLY A CA 1
ATOM 3936 C C . GLY A 1 474 ? -7.727 -1.309 -11.788 1.00 93.25 474 GLY A C 1
ATOM 3937 O O . GLY A 1 474 ? -7.268 -2.099 -12.625 1.00 93.25 474 GLY A O 1
ATOM 3938 N N . ASP A 1 475 ? -8.119 -0.078 -12.111 1.00 90.06 475 ASP A N 1
ATOM 3939 C CA . ASP A 1 475 ? -8.003 0.448 -13.471 1.00 90.06 475 ASP A CA 1
ATOM 3940 C C . ASP A 1 475 ? -6.540 0.440 -13.954 1.00 90.06 475 ASP A C 1
ATOM 3942 O O . ASP A 1 475 ? -5.592 0.655 -13.195 1.00 90.06 475 ASP A O 1
ATOM 3946 N N . GLY A 1 476 ? -6.360 0.113 -15.238 1.00 82.56 476 GLY A N 1
ATOM 3947 C CA . GLY A 1 476 ? -5.037 -0.088 -15.826 1.00 82.56 476 GLY A CA 1
ATOM 3948 C C . GLY A 1 476 ? -4.193 1.186 -15.805 1.00 82.56 476 GLY A C 1
ATOM 3949 O O . GLY A 1 476 ? -4.648 2.214 -16.298 1.00 82.56 476 GLY A O 1
ATOM 3950 N N . GLY A 1 477 ? -2.969 1.091 -15.278 1.00 82.94 477 GLY A N 1
ATOM 3951 C CA . GLY A 1 477 ? -2.025 2.207 -15.123 1.00 82.94 477 GLY A CA 1
ATOM 3952 C C . GLY A 1 477 ? -2.100 2.938 -13.776 1.00 82.94 477 GLY A C 1
ATOM 3953 O O . GLY A 1 477 ? -1.078 3.438 -13.308 1.00 82.94 477 GLY A O 1
ATOM 3954 N N . ASP A 1 478 ? -3.261 2.932 -13.119 1.00 88.44 478 ASP A N 1
ATOM 3955 C CA . ASP A 1 478 ? -3.450 3.602 -11.824 1.00 88.44 478 ASP A CA 1
ATOM 3956 C C . ASP A 1 478 ? -3.411 2.631 -10.642 1.00 88.44 478 ASP A C 1
ATOM 3958 O O . ASP A 1 478 ? -3.060 3.030 -9.537 1.00 88.44 478 ASP A O 1
ATOM 3962 N N . SER A 1 479 ? -3.703 1.344 -10.868 1.00 95.88 479 SER A N 1
ATOM 3963 C CA . SER A 1 479 ? -3.654 0.340 -9.804 1.00 95.88 479 SER A CA 1
ATOM 3964 C C . SER A 1 479 ? -2.224 0.060 -9.325 1.00 95.88 479 SER A C 1
ATOM 3966 O O . SER A 1 479 ? -1.349 -0.253 -10.135 1.00 95.88 479 SER A O 1
ATOM 3968 N N . SER A 1 480 ? -2.001 0.090 -8.013 1.00 97.88 480 SER A N 1
ATOM 3969 C CA . SER A 1 480 ? -0.721 -0.224 -7.389 1.00 97.88 480 SER A CA 1
ATOM 3970 C C . SER A 1 480 ? -0.845 -0.965 -6.058 1.00 97.88 480 SER A C 1
ATOM 3972 O O . SER A 1 480 ? -1.922 -1.144 -5.488 1.00 97.88 480 SER A O 1
ATOM 3974 N N . LEU A 1 481 ? 0.277 -1.486 -5.565 1.00 98.12 481 LEU A N 1
ATOM 3975 C CA . LEU A 1 481 ? 0.369 -1.980 -4.193 1.00 98.12 481 LEU A CA 1
ATOM 3976 C C . LEU A 1 481 ? 0.643 -0.811 -3.242 1.00 98.12 481 LEU A C 1
ATOM 3978 O O . LEU A 1 481 ? -0.039 -0.676 -2.231 1.00 98.12 481 LEU A O 1
ATOM 3982 N N . PHE A 1 482 ? 1.608 0.032 -3.606 1.00 98.12 482 PHE A N 1
ATOM 3983 C CA . PHE A 1 482 ? 1.966 1.264 -2.919 1.00 98.12 482 PHE A CA 1
ATOM 3984 C C . PHE A 1 482 ? 1.789 2.451 -3.868 1.00 98.12 482 PHE A C 1
ATOM 3986 O O . PHE A 1 482 ? 2.383 2.478 -4.947 1.00 98.12 482 PHE A O 1
ATOM 3993 N N . LEU A 1 483 ? 1.007 3.442 -3.454 1.00 97.19 483 LEU A N 1
ATOM 3994 C CA . LEU A 1 483 ? 0.929 4.755 -4.085 1.00 97.19 483 LEU A CA 1
ATOM 3995 C C . LEU A 1 483 ? 1.501 5.791 -3.120 1.00 97.19 483 LEU A C 1
ATOM 3997 O O . LEU A 1 483 ? 0.903 6.076 -2.082 1.00 97.19 483 LEU A O 1
ATOM 4001 N N . LEU A 1 484 ? 2.669 6.325 -3.465 1.00 96.06 484 LEU A N 1
ATOM 4002 C CA . LEU A 1 484 ? 3.348 7.394 -2.744 1.00 96.06 484 LEU A CA 1
ATOM 4003 C C . LEU A 1 484 ? 3.025 8.690 -3.473 1.00 96.06 484 LEU A C 1
ATOM 4005 O O . LEU A 1 484 ? 3.548 8.905 -4.560 1.00 96.06 484 LEU A O 1
ATOM 4009 N N . ASN A 1 485 ? 2.133 9.511 -2.931 1.00 92.50 485 ASN A N 1
ATOM 4010 C CA . ASN A 1 485 ? 1.669 10.710 -3.619 1.00 92.50 485 ASN A CA 1
ATOM 4011 C C . ASN A 1 485 ? 1.817 11.928 -2.708 1.00 92.50 485 ASN A C 1
ATOM 4013 O O . ASN A 1 485 ? 1.310 11.928 -1.591 1.00 92.50 485 ASN A O 1
ATOM 4017 N N . TYR A 1 486 ? 2.513 12.961 -3.171 1.00 86.06 486 TYR A N 1
ATOM 4018 C CA . TYR A 1 486 ? 2.674 14.209 -2.427 1.00 86.06 486 TYR A CA 1
ATOM 4019 C C . TYR A 1 486 ? 2.115 15.407 -3.195 1.00 86.06 486 TYR A C 1
ATOM 4021 O O . TYR A 1 486 ? 2.750 15.925 -4.121 1.00 86.06 486 TYR A O 1
ATOM 4029 N N . TYR A 1 487 ? 0.957 15.911 -2.771 1.00 79.56 487 TYR A N 1
ATOM 4030 C CA . TYR A 1 487 ? 0.422 17.171 -3.283 1.00 79.56 487 TYR A CA 1
ATOM 4031 C C . TYR A 1 487 ? 0.878 18.348 -2.421 1.00 79.56 487 TYR A C 1
ATOM 4033 O O . TYR A 1 487 ? 0.534 18.444 -1.244 1.00 79.56 487 TYR A O 1
ATOM 4041 N N . LYS A 1 488 ? 1.600 19.294 -3.030 1.00 70.44 488 LYS A N 1
ATOM 4042 C CA . LYS A 1 488 ? 1.929 20.574 -2.397 1.00 70.44 488 LYS A CA 1
ATOM 4043 C C . LYS A 1 488 ? 0.651 21.415 -2.281 1.00 70.44 488 LYS A C 1
ATOM 4045 O O . LYS A 1 488 ? 0.264 22.068 -3.246 1.00 70.44 488 LYS A O 1
ATOM 4050 N N . TYR A 1 489 ? -0.022 21.358 -1.131 1.00 60.66 489 TYR A N 1
ATOM 4051 C CA . TYR A 1 489 ? -1.271 22.097 -0.901 1.00 60.66 489 TYR A CA 1
ATOM 4052 C C . TYR A 1 489 ? -1.051 23.561 -0.497 1.00 60.66 489 TYR A C 1
ATOM 4054 O O . TYR A 1 489 ? -1.974 24.359 -0.616 1.00 60.66 489 TYR A O 1
ATOM 4062 N N . ASP A 1 490 ? 0.166 23.931 -0.084 1.00 63.31 490 ASP A N 1
ATOM 4063 C CA . ASP A 1 490 ? 0.488 25.302 0.304 1.00 63.31 490 ASP A CA 1
ATOM 4064 C C . ASP A 1 490 ? 1.950 25.645 -0.019 1.00 63.31 490 ASP A C 1
ATOM 4066 O O . ASP A 1 490 ? 2.836 24.787 0.065 1.00 63.31 490 ASP A O 1
ATOM 4070 N N . SER A 1 491 ? 2.228 26.883 -0.437 1.00 62.09 491 SER A N 1
ATOM 4071 C CA . SER A 1 491 ? 3.582 27.304 -0.833 1.00 62.09 491 SER A CA 1
ATOM 4072 C C . SER A 1 491 ? 4.590 27.237 0.313 1.00 62.09 491 SER A C 1
ATOM 4074 O O . SER A 1 491 ? 5.789 27.114 0.039 1.00 62.09 491 SER A O 1
ATOM 4076 N N . ASP A 1 492 ? 4.091 27.249 1.550 1.00 65.62 492 ASP A N 1
ATOM 4077 C CA . ASP A 1 492 ? 4.840 27.644 2.740 1.00 65.62 492 ASP A CA 1
ATOM 4078 C C . ASP A 1 492 ? 5.388 26.463 3.560 1.00 65.62 492 ASP A C 1
ATOM 4080 O O . ASP A 1 492 ? 6.258 26.659 4.409 1.00 65.62 492 ASP A O 1
ATOM 4084 N N . PHE A 1 493 ? 4.966 25.226 3.277 1.00 62.44 493 PHE A N 1
ATOM 4085 C CA . PHE A 1 493 ? 5.408 24.043 4.021 1.00 62.44 493 PHE A CA 1
ATOM 4086 C C . PHE A 1 493 ? 6.281 23.103 3.172 1.00 62.44 493 PHE A C 1
ATOM 4088 O O . PHE A 1 493 ? 5.798 22.374 2.308 1.00 62.44 493 PHE A O 1
ATOM 4095 N N . ASN A 1 494 ? 7.591 23.100 3.448 1.00 58.97 494 ASN A N 1
ATOM 4096 C CA . ASN A 1 494 ? 8.582 22.172 2.881 1.00 58.97 494 ASN A CA 1
ATOM 4097 C C . ASN A 1 494 ? 8.569 20.817 3.616 1.00 58.97 494 ASN A C 1
ATOM 4099 O O . ASN A 1 494 ? 9.576 20.414 4.202 1.00 58.97 494 ASN A O 1
ATOM 4103 N N . TYR A 1 495 ? 7.440 20.110 3.626 1.00 66.25 495 TYR A N 1
ATOM 4104 C CA . TYR A 1 495 ? 7.443 18.722 4.095 1.00 66.25 495 TYR A CA 1
ATOM 4105 C C . TYR A 1 495 ? 7.869 17.807 2.946 1.00 66.25 495 TYR A C 1
ATOM 4107 O O . TYR A 1 495 ? 7.152 17.669 1.962 1.00 66.25 495 TYR A O 1
ATOM 4115 N N . ASN A 1 496 ? 9.042 17.188 3.063 1.00 69.44 496 ASN A N 1
ATOM 4116 C CA . ASN A 1 496 ? 9.441 16.105 2.170 1.00 69.44 496 ASN A CA 1
ATOM 4117 C C . ASN A 1 496 ? 8.790 14.808 2.663 1.00 69.44 496 ASN A C 1
ATOM 4119 O O . ASN A 1 496 ? 8.929 14.475 3.842 1.00 69.44 496 ASN A O 1
ATOM 4123 N N . THR A 1 497 ? 8.131 14.051 1.783 1.00 79.75 497 THR A N 1
ATOM 4124 C CA . THR A 1 497 ? 7.703 12.688 2.125 1.00 79.75 497 THR A CA 1
ATOM 4125 C C . THR A 1 497 ? 8.946 11.834 2.336 1.00 79.75 497 THR A C 1
ATOM 4127 O O . THR A 1 497 ? 9.686 11.595 1.382 1.00 79.75 497 THR A O 1
ATOM 4130 N N . LEU A 1 498 ? 9.177 11.387 3.570 1.00 91.44 498 LEU A N 1
ATOM 4131 C CA . LEU A 1 498 ? 10.262 10.474 3.910 1.00 91.44 498 LEU A CA 1
ATOM 4132 C C . LEU A 1 498 ? 9.712 9.050 3.989 1.00 91.44 498 LEU A C 1
ATOM 4134 O O . LEU A 1 498 ? 8.968 8.714 4.912 1.00 91.44 498 LEU A O 1
ATOM 4138 N N . VAL A 1 499 ? 10.083 8.205 3.028 1.00 96.38 499 VAL A N 1
ATOM 4139 C CA . VAL A 1 499 ? 9.684 6.792 3.004 1.00 96.38 499 VAL A CA 1
ATOM 4140 C C . VAL A 1 499 ? 10.916 5.916 3.177 1.00 96.38 499 VAL A C 1
ATOM 4142 O O . VAL A 1 499 ? 11.803 5.881 2.325 1.00 96.38 499 VAL A O 1
ATOM 4145 N N . LYS A 1 500 ? 10.971 5.182 4.288 1.00 98.25 500 LYS A N 1
ATOM 4146 C CA . LYS A 1 500 ? 12.060 4.250 4.607 1.00 98.25 500 LYS A CA 1
ATOM 4147 C C . LYS A 1 500 ? 11.540 2.823 4.547 1.00 98.25 500 LYS A C 1
ATOM 4149 O O . LYS A 1 500 ? 10.698 2.436 5.352 1.00 98.25 500 LYS A O 1
ATOM 4154 N N . ILE A 1 501 ? 12.063 2.042 3.612 1.00 98.50 501 ILE A N 1
ATOM 4155 C CA . ILE A 1 501 ? 11.721 0.638 3.393 1.00 98.50 501 ILE A CA 1
ATOM 4156 C C . ILE A 1 501 ? 12.975 -0.196 3.642 1.00 98.50 501 ILE A C 1
ATOM 4158 O O . ILE A 1 501 ? 13.951 -0.081 2.910 1.00 98.50 501 ILE A O 1
ATOM 4162 N N . ASN A 1 502 ? 12.949 -1.054 4.655 1.00 98.75 502 ASN A N 1
ATOM 4163 C CA . ASN A 1 502 ? 14.021 -1.989 4.966 1.00 98.75 502 ASN A CA 1
ATOM 4164 C C . ASN A 1 502 ? 13.474 -3.420 5.055 1.00 98.75 502 ASN A C 1
ATOM 4166 O O . ASN A 1 502 ? 12.418 -3.652 5.645 1.00 98.75 502 ASN A O 1
ATOM 4170 N N . ASP A 1 503 ? 14.197 -4.384 4.486 1.00 98.69 503 ASP A N 1
ATOM 4171 C CA . ASP A 1 503 ? 13.848 -5.811 4.531 1.00 98.69 503 ASP A CA 1
ATOM 4172 C C . ASP A 1 503 ? 12.431 -6.129 3.983 1.00 98.69 503 ASP A C 1
ATOM 4174 O O . ASP A 1 503 ? 11.718 -6.984 4.511 1.00 98.69 503 ASP A O 1
ATOM 4178 N N . LEU A 1 504 ? 11.985 -5.443 2.920 1.00 98.81 504 LEU A N 1
ATOM 4179 C CA . LEU A 1 504 ? 10.698 -5.710 2.260 1.00 98.81 504 LEU A CA 1
ATOM 4180 C C . LEU A 1 504 ? 10.810 -6.889 1.283 1.00 98.81 504 LEU A C 1
ATOM 4182 O O . LEU A 1 504 ? 11.696 -6.914 0.432 1.00 98.81 504 LEU A O 1
ATOM 4186 N N . LYS A 1 505 ? 9.874 -7.840 1.336 1.00 98.88 505 LYS A N 1
ATOM 4187 C CA . LYS A 1 505 ? 9.775 -8.972 0.401 1.00 98.88 505 LYS A CA 1
ATOM 4188 C C . LYS A 1 505 ? 8.422 -8.972 -0.300 1.00 98.88 505 LYS A C 1
ATOM 4190 O O . LYS A 1 505 ? 7.411 -9.154 0.363 1.00 98.88 505 LYS A O 1
ATOM 4195 N N . ILE A 1 506 ? 8.395 -8.829 -1.624 1.00 98.81 506 ILE A N 1
ATOM 4196 C CA . ILE A 1 506 ? 7.183 -8.953 -2.449 1.00 98.81 506 ILE A CA 1
ATOM 4197 C C . ILE A 1 506 ? 7.345 -10.149 -3.386 1.00 98.81 506 ILE A C 1
ATOM 4199 O O . ILE A 1 506 ? 8.249 -10.160 -4.221 1.00 98.81 506 ILE A O 1
ATOM 4203 N N . ILE A 1 507 ? 6.477 -11.154 -3.251 1.00 98.81 507 ILE A N 1
ATOM 4204 C CA . ILE A 1 507 ? 6.621 -12.456 -3.914 1.00 98.81 507 ILE A CA 1
ATOM 4205 C C . ILE A 1 507 ? 5.308 -12.872 -4.590 1.00 98.81 507 ILE A C 1
ATOM 4207 O O . ILE A 1 507 ? 4.244 -12.843 -3.975 1.00 98.81 507 ILE A O 1
ATOM 4211 N N . ASN A 1 508 ? 5.386 -13.333 -5.843 1.00 98.69 508 ASN A N 1
ATOM 4212 C CA . ASN A 1 508 ? 4.255 -13.902 -6.599 1.00 98.69 508 ASN A CA 1
ATOM 4213 C C . ASN A 1 508 ? 3.051 -12.947 -6.762 1.00 98.69 508 ASN A C 1
ATOM 4215 O O . ASN A 1 508 ? 1.908 -13.395 -6.849 1.00 98.69 508 ASN A O 1
ATOM 4219 N N . SER A 1 509 ? 3.293 -11.637 -6.810 1.00 98.69 509 SER A N 1
ATOM 4220 C CA . SER A 1 509 ? 2.236 -10.618 -6.879 1.00 98.69 509 SER A CA 1
ATOM 4221 C C . SER A 1 509 ? 1.930 -10.167 -8.312 1.00 98.69 509 SER A C 1
ATOM 4223 O O . SER A 1 509 ? 2.750 -10.295 -9.226 1.00 98.69 509 SER A O 1
ATOM 4225 N N . ARG A 1 510 ? 0.726 -9.628 -8.527 1.00 98.56 510 ARG A N 1
ATOM 4226 C CA . ARG A 1 510 ? 0.261 -9.115 -9.822 1.00 98.56 510 ARG A CA 1
ATOM 4227 C C . ARG A 1 510 ? -0.366 -7.733 -9.681 1.00 98.56 510 ARG A C 1
ATOM 4229 O O . ARG A 1 510 ? -1.094 -7.499 -8.724 1.00 98.56 510 ARG A O 1
ATOM 4236 N N . SER A 1 511 ? -0.151 -6.848 -10.651 1.00 98.19 511 SER A N 1
ATOM 4237 C CA . SER A 1 511 ? -0.787 -5.521 -10.674 1.00 98.19 511 SER A CA 1
ATOM 4238 C C . SER A 1 511 ? -1.233 -5.120 -12.081 1.00 98.19 511 SER A C 1
ATOM 4240 O O . SER A 1 511 ? -0.559 -5.428 -13.064 1.00 98.19 511 SER A O 1
ATOM 4242 N N . ASN A 1 512 ? -2.373 -4.436 -12.187 1.00 97.75 512 ASN A N 1
ATOM 4243 C CA . ASN A 1 512 ? -2.852 -3.794 -13.417 1.00 97.75 512 ASN A CA 1
ATOM 4244 C C . ASN A 1 512 ? -2.166 -2.443 -13.704 1.00 97.75 512 ASN A C 1
ATOM 4246 O O . ASN A 1 512 ? -2.418 -1.836 -14.744 1.00 97.75 512 ASN A O 1
ATOM 4250 N N . GLY A 1 513 ? -1.304 -1.977 -12.811 1.00 97.19 513 GLY A N 1
ATOM 4251 C CA . GLY A 1 513 ? -0.392 -0.862 -13.030 1.00 97.19 513 GLY A CA 1
ATOM 4252 C C . GLY A 1 513 ? 0.949 -1.174 -12.367 1.00 97.19 513 GLY A C 1
ATOM 4253 O O . GLY A 1 513 ? 1.347 -2.348 -12.334 1.00 97.19 513 GLY A O 1
ATOM 4254 N N . PRO A 1 514 ? 1.648 -0.162 -11.835 1.00 98.00 514 PRO A N 1
ATOM 4255 C CA . PRO A 1 514 ? 2.879 -0.384 -11.096 1.00 98.00 514 PRO A CA 1
ATOM 4256 C C . PRO A 1 514 ? 2.696 -1.175 -9.796 1.00 98.00 514 PRO A C 1
ATOM 4258 O O . PRO A 1 514 ? 1.577 -1.357 -9.325 1.00 98.00 514 PRO A O 1
ATOM 4261 N N . ILE A 1 515 ? 3.777 -1.662 -9.179 1.00 98.06 515 ILE A N 1
ATOM 4262 C CA . ILE A 1 515 ? 3.707 -2.157 -7.788 1.00 98.06 515 ILE A CA 1
ATOM 4263 C C . ILE A 1 515 ? 3.894 -0.992 -6.822 1.00 98.06 515 ILE A C 1
ATOM 4265 O O . ILE A 1 515 ? 3.086 -0.819 -5.917 1.00 98.06 515 ILE A O 1
ATOM 4269 N N . ILE A 1 516 ? 4.919 -0.175 -7.040 1.00 98.31 516 ILE A N 1
ATOM 4270 C CA . ILE A 1 516 ? 5.176 1.073 -6.328 1.00 98.31 516 ILE A CA 1
ATOM 4271 C C . ILE A 1 516 ? 5.046 2.202 -7.348 1.00 98.31 516 ILE A C 1
ATOM 4273 O O . ILE A 1 516 ? 5.838 2.283 -8.284 1.00 98.31 516 ILE A O 1
ATOM 4277 N N . LYS A 1 517 ? 4.045 3.063 -7.177 1.00 97.62 517 LYS A N 1
ATOM 4278 C CA . LYS A 1 517 ? 3.877 4.294 -7.955 1.00 97.62 517 LYS A CA 1
ATOM 4279 C C . LYS A 1 517 ? 4.297 5.477 -7.086 1.00 97.62 517 LYS A C 1
ATOM 4281 O O . LYS A 1 517 ? 3.799 5.618 -5.971 1.00 97.62 517 LYS A O 1
ATOM 4286 N N . ILE A 1 518 ? 5.228 6.279 -7.586 1.00 96.69 518 ILE A N 1
ATOM 4287 C CA . ILE A 1 518 ? 5.750 7.493 -6.959 1.00 96.69 518 ILE A CA 1
ATOM 4288 C C . ILE A 1 518 ? 5.230 8.670 -7.784 1.00 96.69 518 ILE A C 1
ATOM 4290 O O . ILE A 1 518 ? 5.602 8.833 -8.947 1.00 96.69 518 ILE A O 1
ATOM 4294 N N . ASP A 1 519 ? 4.332 9.435 -7.178 1.00 94.06 519 ASP A N 1
ATOM 4295 C CA . ASP A 1 519 ? 3.646 10.586 -7.756 1.00 94.06 519 ASP A CA 1
ATOM 4296 C C . ASP A 1 519 ? 3.714 11.798 -6.796 1.00 94.06 519 ASP A C 1
ATOM 4298 O O . ASP A 1 519 ? 4.153 11.717 -5.641 1.00 94.06 519 ASP A O 1
ATOM 4302 N N . GLY A 1 520 ? 3.346 12.973 -7.294 1.00 89.81 520 GLY A N 1
ATOM 4303 C CA . GLY A 1 520 ? 3.406 14.235 -6.572 1.00 89.81 520 GLY A CA 1
ATOM 4304 C C . GLY A 1 520 ? 4.659 15.066 -6.857 1.00 89.81 520 GLY A C 1
ATOM 4305 O O . GLY A 1 520 ? 5.371 14.860 -7.839 1.00 89.81 520 GLY A O 1
ATOM 4306 N N . TYR A 1 521 ? 4.902 16.070 -6.008 1.00 88.94 521 TYR A N 1
ATOM 4307 C CA . TYR A 1 521 ? 5.898 17.116 -6.265 1.00 88.94 521 TYR A CA 1
ATOM 4308 C C . TYR A 1 521 ? 7.336 16.716 -5.909 1.00 88.94 521 TYR A C 1
ATOM 4310 O O . TYR A 1 521 ? 8.227 16.923 -6.727 1.00 88.94 521 TYR A O 1
ATOM 4318 N N . TYR A 1 522 ? 7.573 16.191 -4.702 1.00 91.38 522 TYR A N 1
ATOM 4319 C CA . TYR A 1 522 ? 8.898 15.784 -4.225 1.00 91.38 522 TYR A CA 1
ATOM 4320 C C . TYR A 1 522 ? 8.788 14.600 -3.259 1.00 91.38 522 TYR A C 1
ATOM 4322 O O . TYR A 1 522 ? 7.989 14.648 -2.325 1.00 91.38 522 TYR A O 1
ATOM 4330 N N . ASN A 1 523 ? 9.615 13.571 -3.450 1.00 92.62 523 ASN A N 1
ATOM 4331 C CA . ASN A 1 523 ? 9.670 12.392 -2.583 1.00 92.62 523 ASN A CA 1
ATOM 4332 C C . ASN A 1 523 ? 11.126 12.033 -2.218 1.00 92.62 523 ASN A C 1
ATOM 4334 O O . ASN A 1 523 ? 12.011 12.088 -3.071 1.00 92.62 523 ASN A O 1
ATOM 4338 N N . ASP A 1 524 ? 11.373 11.645 -0.964 1.00 95.50 524 ASP A N 1
ATOM 4339 C CA . ASP A 1 524 ? 12.658 11.122 -0.478 1.00 95.50 524 ASP A CA 1
ATOM 4340 C C . ASP A 1 524 ? 12.467 9.678 0.003 1.00 95.50 524 ASP A C 1
ATOM 4342 O O . ASP A 1 524 ? 11.794 9.408 1.003 1.00 95.50 524 ASP A O 1
ATOM 4346 N N . ILE A 1 525 ? 12.991 8.729 -0.769 1.00 97.56 525 ILE A N 1
ATOM 4347 C CA . ILE A 1 525 ? 12.690 7.308 -0.626 1.00 97.56 525 ILE A CA 1
ATOM 4348 C C . ILE A 1 525 ? 13.994 6.527 -0.485 1.00 97.56 525 ILE A C 1
ATOM 4350 O O . ILE A 1 525 ? 14.918 6.655 -1.284 1.00 97.56 525 ILE A O 1
ATOM 4354 N N . THR A 1 526 ? 14.055 5.653 0.514 1.00 98.38 526 THR A N 1
ATOM 4355 C CA . THR A 1 526 ? 15.164 4.714 0.707 1.00 98.38 526 THR A CA 1
ATOM 4356 C C . THR A 1 526 ? 14.630 3.288 0.783 1.00 98.38 526 THR A C 1
ATOM 4358 O O . THR A 1 526 ? 13.740 3.011 1.585 1.00 98.38 526 THR A O 1
ATOM 4361 N N . ILE A 1 527 ? 15.178 2.384 -0.034 1.00 98.62 527 ILE A N 1
ATOM 4362 C CA . ILE A 1 527 ? 14.842 0.955 -0.084 1.00 98.62 527 ILE A CA 1
ATOM 4363 C C . ILE A 1 527 ? 16.114 0.134 0.152 1.00 98.62 527 ILE A C 1
ATOM 4365 O O . ILE A 1 527 ? 17.025 0.147 -0.674 1.00 98.62 527 ILE A O 1
ATOM 4369 N N . THR A 1 528 ? 16.174 -0.613 1.253 1.00 98.81 528 THR A N 1
ATOM 4370 C CA . THR A 1 528 ? 17.341 -1.424 1.631 1.00 98.81 528 THR A CA 1
ATOM 4371 C C . THR A 1 528 ? 16.985 -2.888 1.870 1.00 98.81 528 THR A C 1
ATOM 4373 O O . THR A 1 528 ? 15.880 -3.205 2.315 1.00 98.81 528 THR A O 1
ATOM 4376 N N . ASN A 1 529 ? 17.921 -3.798 1.577 1.00 98.75 529 ASN A N 1
ATOM 4377 C CA . ASN A 1 529 ? 17.848 -5.228 1.928 1.00 98.75 529 ASN A CA 1
ATOM 4378 C C . ASN A 1 529 ? 16.561 -5.942 1.457 1.00 98.75 529 ASN A C 1
ATOM 4380 O O . ASN A 1 529 ? 16.051 -6.853 2.106 1.00 98.75 529 ASN A O 1
ATOM 4384 N N . SER A 1 530 ? 15.987 -5.501 0.338 1.00 98.81 530 SER A N 1
ATOM 4385 C CA . SER A 1 530 ? 14.637 -5.891 -0.089 1.00 98.81 530 SER A CA 1
ATOM 4386 C C . SER A 1 530 ? 14.652 -6.878 -1.265 1.00 98.81 530 SER A C 1
ATOM 4388 O O . SER A 1 530 ? 15.660 -7.065 -1.942 1.00 98.81 530 SER A O 1
ATOM 4390 N N . THR A 1 531 ? 13.544 -7.572 -1.519 1.00 98.88 531 THR A N 1
ATOM 4391 C CA . THR A 1 531 ? 13.412 -8.555 -2.607 1.00 98.88 531 THR A CA 1
ATOM 4392 C C . THR A 1 531 ? 12.059 -8.432 -3.305 1.00 98.88 531 THR A C 1
ATOM 4394 O O . THR A 1 531 ? 11.010 -8.511 -2.672 1.00 98.88 531 THR A O 1
ATOM 4397 N N . PHE A 1 532 ? 12.092 -8.302 -4.628 1.00 98.88 532 PHE A N 1
ATOM 4398 C CA . PHE A 1 532 ? 10.958 -8.290 -5.544 1.00 98.88 532 PHE A CA 1
ATOM 4399 C C . PHE A 1 532 ? 11.085 -9.509 -6.459 1.00 98.88 532 PHE A C 1
ATOM 4401 O O . PHE A 1 532 ? 11.999 -9.572 -7.288 1.00 98.88 532 PHE A O 1
ATOM 4408 N N . GLN A 1 533 ? 10.213 -10.501 -6.286 1.00 98.88 533 GLN A N 1
ATOM 4409 C CA . GLN A 1 533 ? 10.355 -11.794 -6.947 1.00 98.88 533 GLN A CA 1
ATOM 4410 C C . GLN A 1 533 ? 9.058 -12.281 -7.595 1.00 98.88 533 GLN A C 1
ATOM 4412 O O . GLN A 1 533 ? 7.999 -12.327 -6.964 1.00 98.88 533 GLN A O 1
ATOM 4417 N N . SER A 1 534 ? 9.164 -12.752 -8.840 1.00 98.75 534 SER A N 1
ATOM 4418 C CA . SER A 1 534 ? 8.053 -13.363 -9.584 1.00 98.75 534 SER A CA 1
ATOM 4419 C C . SER A 1 534 ? 6.824 -12.446 -9.706 1.00 98.75 534 SER A C 1
ATOM 4421 O O . SER A 1 534 ? 5.682 -12.911 -9.667 1.00 98.75 534 SER A O 1
ATOM 4423 N N . ILE A 1 535 ? 7.042 -11.137 -9.833 1.00 98.81 535 ILE A N 1
ATOM 4424 C CA . ILE A 1 535 ? 5.983 -10.139 -9.994 1.00 98.81 535 ILE A CA 1
ATOM 4425 C C . ILE A 1 535 ? 5.599 -10.025 -11.471 1.00 98.81 535 ILE A C 1
ATOM 4427 O O . ILE A 1 535 ? 6.462 -9.997 -12.343 1.00 98.81 535 ILE A O 1
ATOM 4431 N N . THR A 1 536 ? 4.303 -9.929 -11.774 1.00 98.62 536 THR A N 1
ATOM 4432 C CA . THR A 1 536 ? 3.816 -9.580 -13.122 1.00 98.62 536 THR A CA 1
ATOM 4433 C C . THR A 1 536 ? 2.933 -8.339 -13.069 1.00 98.62 536 THR A C 1
ATOM 4435 O O . THR A 1 536 ? 1.839 -8.388 -12.511 1.00 98.62 536 THR A O 1
ATOM 4438 N N . SER A 1 537 ? 3.368 -7.244 -13.683 1.00 98.00 537 SER A N 1
ATOM 4439 C CA . SER A 1 537 ? 2.660 -5.959 -13.678 1.00 98.00 537 SER A CA 1
ATOM 4440 C C . SER A 1 537 ? 2.329 -5.482 -15.093 1.00 98.00 537 SER A C 1
ATOM 4442 O O . SER A 1 537 ? 3.112 -5.661 -16.028 1.00 98.00 537 SER A O 1
ATOM 4444 N N . TYR A 1 538 ? 1.165 -4.852 -15.270 1.00 97.06 538 TYR A N 1
ATOM 4445 C CA . TYR A 1 538 ? 0.833 -4.076 -16.472 1.00 97.06 538 TYR A CA 1
ATOM 4446 C C . TYR A 1 538 ? 1.396 -2.647 -16.345 1.00 97.06 538 TYR A C 1
ATOM 4448 O O . TYR A 1 538 ? 0.688 -1.651 -16.447 1.00 97.06 538 TYR A O 1
ATOM 4456 N N . GLY A 1 539 ? 2.699 -2.575 -16.095 1.00 95.44 539 GLY A N 1
ATOM 4457 C CA . GLY A 1 539 ? 3.485 -1.368 -15.869 1.00 95.44 539 GLY A CA 1
ATOM 4458 C C . GLY A 1 539 ? 4.805 -1.711 -15.176 1.00 95.44 539 GLY A C 1
ATOM 4459 O O . GLY A 1 539 ? 5.060 -2.886 -14.886 1.00 95.44 539 GLY A O 1
ATOM 4460 N N . ALA A 1 540 ? 5.644 -0.718 -14.900 1.00 97.50 540 ALA A N 1
ATOM 4461 C CA . ALA A 1 540 ? 6.892 -0.915 -14.159 1.00 97.50 540 ALA A CA 1
ATOM 4462 C C . ALA A 1 540 ? 6.640 -1.412 -12.717 1.00 97.50 540 ALA A C 1
ATOM 4464 O O . ALA A 1 540 ? 5.627 -1.103 -12.109 1.00 97.50 540 ALA A O 1
ATOM 4465 N N . ILE A 1 541 ? 7.550 -2.175 -12.113 1.00 98.31 541 ILE A N 1
ATOM 4466 C CA . ILE A 1 541 ? 7.472 -2.514 -10.679 1.00 98.31 541 ILE A CA 1
ATOM 4467 C C . ILE A 1 541 ? 7.566 -1.242 -9.838 1.00 98.31 541 ILE A C 1
ATOM 4469 O O . ILE A 1 541 ? 6.756 -1.062 -8.935 1.00 98.31 541 ILE A O 1
ATOM 4473 N N . ILE A 1 542 ? 8.528 -0.369 -10.139 1.00 98.50 542 ILE A N 1
ATOM 4474 C CA . ILE A 1 542 ? 8.640 0.959 -9.535 1.00 98.50 542 ILE A CA 1
ATOM 4475 C C . ILE A 1 542 ? 8.493 1.974 -10.660 1.00 98.50 542 ILE A C 1
ATOM 4477 O O . ILE A 1 542 ? 9.303 1.975 -11.580 1.00 98.50 542 ILE A O 1
ATOM 4481 N N . HIS A 1 543 ? 7.478 2.824 -10.588 1.00 97.81 543 HIS A N 1
ATOM 4482 C CA . HIS A 1 543 ? 7.255 3.900 -11.547 1.00 97.81 543 HIS A CA 1
ATOM 4483 C C . HIS A 1 543 ? 7.313 5.241 -10.819 1.00 97.81 543 HIS A C 1
ATOM 4485 O O . HIS A 1 543 ? 6.593 5.431 -9.842 1.00 97.81 543 HIS A O 1
ATOM 4491 N N . ASN A 1 544 ? 8.163 6.152 -11.285 1.00 96.94 544 ASN A N 1
ATOM 4492 C CA . ASN A 1 544 ? 8.298 7.502 -10.764 1.00 96.94 544 ASN A CA 1
ATOM 4493 C C . ASN A 1 544 ? 7.955 8.560 -11.814 1.00 96.94 544 ASN A C 1
ATOM 4495 O O . ASN A 1 544 ? 8.658 8.685 -12.819 1.00 96.94 544 ASN A O 1
ATOM 4499 N N . GLU A 1 545 ? 6.960 9.383 -11.499 1.00 95.12 545 GLU A N 1
ATOM 4500 C CA . GLU A 1 545 ? 6.563 10.571 -12.267 1.00 95.12 545 GLU A CA 1
ATOM 4501 C C . GLU A 1 545 ? 6.941 11.880 -11.530 1.00 95.12 545 GLU A C 1
ATOM 4503 O O . GLU A 1 545 ? 6.804 12.976 -12.074 1.00 95.12 545 GLU A O 1
ATOM 4508 N N . SER A 1 546 ? 7.463 11.779 -10.300 1.00 93.38 546 SER A N 1
ATOM 4509 C CA . SER A 1 546 ? 7.797 12.901 -9.407 1.00 93.38 546 SER A CA 1
ATOM 4510 C C . SER A 1 546 ? 9.249 13.358 -9.487 1.00 93.38 546 SER A C 1
ATOM 4512 O O . SER A 1 546 ? 10.130 12.613 -9.922 1.00 93.38 546 SER A O 1
ATOM 4514 N N . LYS A 1 547 ? 9.538 14.530 -8.902 1.00 93.25 547 LYS A N 1
ATOM 4515 C CA . LYS A 1 547 ? 10.900 14.817 -8.429 1.00 93.25 547 LYS A CA 1
ATOM 4516 C C . LYS A 1 547 ? 11.207 13.875 -7.273 1.00 93.25 547 LYS A C 1
ATOM 4518 O O . LYS A 1 547 ? 10.428 13.791 -6.321 1.00 93.25 547 LYS A O 1
ATOM 4523 N N . VAL A 1 548 ? 12.317 13.153 -7.340 1.00 95.19 548 VAL A N 1
ATOM 4524 C CA . VAL A 1 548 ? 12.610 12.117 -6.346 1.00 95.19 548 VAL A CA 1
ATOM 4525 C C . VAL A 1 548 ? 14.086 12.090 -5.993 1.00 95.19 548 VAL A C 1
ATOM 4527 O O . VAL A 1 548 ? 14.937 12.208 -6.870 1.00 95.19 548 VAL A O 1
ATOM 4530 N N . THR A 1 549 ? 14.381 11.894 -4.710 1.00 96.69 549 THR A N 1
ATOM 4531 C CA . THR A 1 549 ? 15.654 11.332 -4.254 1.00 96.69 549 THR A CA 1
ATOM 4532 C C . THR A 1 549 ? 15.385 9.885 -3.856 1.00 96.69 549 THR A C 1
ATOM 4534 O O . THR A 1 549 ? 14.692 9.640 -2.874 1.00 96.69 549 THR A O 1
ATOM 4537 N N . LEU A 1 550 ? 15.860 8.925 -4.650 1.00 97.75 550 LEU A N 1
ATOM 4538 C CA . LEU A 1 550 ? 15.633 7.496 -4.439 1.00 97.75 550 LEU A CA 1
ATOM 4539 C C . LEU A 1 550 ? 16.964 6.766 -4.251 1.00 97.75 550 LEU A C 1
ATOM 4541 O O . LEU A 1 550 ? 17.792 6.732 -5.159 1.00 97.75 550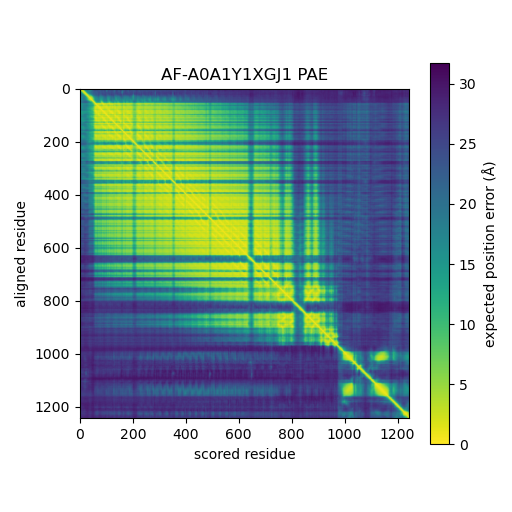 LEU A O 1
ATOM 4545 N N . ASN A 1 551 ? 17.134 6.131 -3.094 1.00 98.56 551 ASN A N 1
ATOM 4546 C CA . ASN A 1 551 ? 18.286 5.288 -2.780 1.00 98.56 551 ASN A CA 1
ATOM 4547 C C . ASN A 1 551 ? 17.852 3.821 -2.675 1.00 98.56 551 ASN A C 1
ATOM 4549 O O . ASN A 1 551 ? 16.989 3.485 -1.866 1.00 98.56 551 ASN A O 1
ATOM 4553 N N . ILE A 1 552 ? 18.454 2.941 -3.472 1.00 98.69 552 ILE A N 1
ATOM 4554 C CA . ILE A 1 552 ? 18.205 1.496 -3.488 1.00 98.69 552 ILE A CA 1
ATOM 4555 C C . ILE A 1 552 ? 19.520 0.783 -3.161 1.00 98.69 552 ILE A C 1
ATOM 4557 O O . ILE A 1 552 ? 20.491 0.907 -3.900 1.00 98.69 552 ILE A O 1
ATOM 4561 N N . THR A 1 553 ? 19.572 0.009 -2.080 1.00 98.81 553 THR A N 1
ATOM 4562 C CA . THR A 1 553 ? 20.808 -0.679 -1.670 1.00 98.81 553 THR A CA 1
ATOM 4563 C C . THR A 1 553 ? 20.540 -2.123 -1.281 1.00 98.81 553 THR A C 1
ATOM 4565 O O . THR A 1 553 ? 19.665 -2.394 -0.460 1.00 98.81 553 THR A O 1
ATOM 4568 N N . ASN A 1 554 ? 21.327 -3.060 -1.817 1.00 98.75 554 ASN A N 1
ATOM 4569 C CA . ASN A 1 554 ? 21.187 -4.491 -1.526 1.00 98.75 554 ASN A CA 1
ATOM 4570 C C . ASN A 1 554 ? 19.762 -5.010 -1.815 1.00 98.75 554 ASN A C 1
ATOM 4572 O O . ASN A 1 554 ? 19.116 -5.612 -0.956 1.00 98.75 554 ASN A O 1
ATOM 4576 N N . VAL A 1 555 ? 19.235 -4.710 -3.009 1.00 98.88 555 VAL A N 1
ATOM 4577 C CA . VAL A 1 555 ? 17.883 -5.113 -3.425 1.00 98.88 555 VAL A CA 1
ATOM 4578 C C . VAL A 1 555 ? 17.937 -6.126 -4.565 1.00 98.88 555 VAL A C 1
ATOM 4580 O O . VAL A 1 555 ? 18.706 -5.977 -5.510 1.00 98.88 555 VAL A O 1
ATOM 4583 N N . ASN A 1 556 ? 17.085 -7.148 -4.492 1.00 98.88 556 ASN A N 1
ATOM 4584 C CA . ASN A 1 556 ? 16.988 -8.203 -5.500 1.00 98.88 556 ASN A CA 1
ATOM 4585 C C . ASN A 1 556 ? 15.698 -8.069 -6.321 1.00 98.88 556 ASN A C 1
ATOM 4587 O O . ASN A 1 556 ? 14.608 -8.150 -5.762 1.00 98.88 556 ASN A O 1
ATOM 4591 N N . PHE A 1 557 ? 15.807 -7.949 -7.641 1.00 98.75 557 PHE A N 1
ATOM 4592 C CA . PHE A 1 557 ? 14.710 -8.022 -8.608 1.00 98.75 557 PHE A CA 1
ATOM 4593 C C . PHE A 1 557 ? 14.872 -9.296 -9.446 1.00 98.75 557 PHE A C 1
ATOM 4595 O O . PHE A 1 557 ? 15.710 -9.341 -10.347 1.00 98.75 557 PHE A O 1
ATOM 4602 N N . ILE A 1 558 ? 14.095 -10.340 -9.141 1.00 98.88 558 ILE A N 1
ATOM 4603 C CA . ILE A 1 558 ? 14.268 -11.684 -9.711 1.00 98.88 558 ILE A CA 1
ATOM 4604 C C . ILE A 1 558 ? 12.992 -12.168 -10.418 1.00 98.88 558 ILE A C 1
ATOM 4606 O O . ILE A 1 558 ? 11.926 -12.244 -9.808 1.00 98.88 558 ILE A O 1
ATOM 4610 N N . ASN A 1 559 ? 13.108 -12.608 -11.673 1.00 98.75 559 ASN A N 1
ATOM 4611 C CA . ASN A 1 559 ? 12.014 -13.216 -12.451 1.00 98.75 559 ASN A CA 1
ATOM 4612 C C . ASN A 1 559 ? 10.759 -12.327 -12.587 1.00 98.75 559 ASN A C 1
ATOM 4614 O O . ASN A 1 559 ? 9.638 -12.844 -12.628 1.00 98.75 559 ASN A O 1
ATOM 4618 N N . ASN A 1 560 ? 10.908 -11.003 -12.625 1.00 98.81 560 ASN A N 1
ATOM 4619 C CA . ASN A 1 560 ? 9.763 -10.103 -12.731 1.00 98.81 560 ASN A CA 1
ATOM 4620 C C . ASN A 1 560 ? 9.456 -9.721 -14.182 1.00 98.81 560 ASN A C 1
ATOM 4622 O O . ASN A 1 560 ? 10.332 -9.749 -15.048 1.00 98.81 560 ASN A O 1
ATOM 4626 N N . LYS A 1 561 ? 8.201 -9.346 -14.443 1.00 98.75 561 LYS A N 1
ATOM 4627 C CA . LYS A 1 561 ? 7.714 -9.010 -15.782 1.00 98.75 561 LYS A CA 1
ATOM 4628 C C . LYS A 1 561 ? 6.900 -7.722 -15.805 1.00 98.75 561 LYS A C 1
ATOM 4630 O O . LYS A 1 561 ? 5.839 -7.673 -15.184 1.00 98.75 561 LYS A O 1
ATOM 4635 N N . ASN A 1 562 ? 7.323 -6.758 -16.618 1.00 98.19 562 ASN A N 1
ATOM 4636 C CA . ASN A 1 562 ? 6.464 -5.680 -17.101 1.00 98.19 562 ASN A CA 1
ATOM 4637 C C . ASN A 1 562 ? 5.859 -6.108 -18.449 1.00 98.19 562 ASN A C 1
ATOM 4639 O O . ASN A 1 562 ? 6.547 -6.224 -19.465 1.00 98.19 562 ASN A O 1
ATOM 4643 N N . ILE A 1 563 ? 4.554 -6.385 -18.461 1.00 97.81 563 ILE A N 1
ATOM 4644 C CA . ILE A 1 563 ? 3.843 -6.850 -19.662 1.00 97.81 563 ILE A CA 1
ATOM 4645 C C . ILE A 1 563 ? 3.211 -5.716 -20.480 1.00 97.81 563 ILE A C 1
ATOM 4647 O O . ILE A 1 563 ? 2.577 -6.000 -21.504 1.00 97.81 563 ILE A O 1
ATOM 4651 N N . ASN A 1 564 ? 3.354 -4.464 -20.049 1.00 96.50 564 ASN A N 1
ATOM 4652 C CA . ASN A 1 564 ? 2.890 -3.304 -20.793 1.00 96.50 564 ASN A CA 1
ATOM 4653 C C . ASN A 1 564 ? 3.892 -2.979 -21.916 1.00 96.50 564 ASN A C 1
ATOM 4655 O O . ASN A 1 564 ? 5.099 -2.957 -21.714 1.00 96.50 564 ASN A O 1
ATOM 4659 N N . LYS A 1 565 ? 3.386 -2.777 -23.136 1.00 95.94 565 LYS A N 1
ATOM 4660 C CA . LYS A 1 565 ? 4.213 -2.482 -24.321 1.00 95.94 565 LYS A CA 1
ATOM 4661 C C . LYS A 1 565 ? 4.559 -1.001 -24.465 1.00 95.94 565 LYS A C 1
ATOM 4663 O O . LYS A 1 565 ? 5.385 -0.655 -25.299 1.00 95.94 565 LYS A O 1
ATOM 4668 N N . TYR A 1 566 ? 3.870 -0.145 -23.718 1.00 92.31 566 TYR A N 1
ATOM 4669 C CA . TYR A 1 566 ? 4.003 1.308 -23.795 1.00 92.31 566 TYR A CA 1
ATOM 4670 C C . TYR A 1 566 ? 4.712 1.892 -22.575 1.00 92.31 566 TYR A C 1
ATOM 4672 O O . TYR A 1 566 ? 5.215 3.004 -22.649 1.00 92.31 566 TYR A O 1
ATOM 4680 N N . ASP A 1 567 ? 4.759 1.136 -21.480 1.00 91.69 567 ASP A N 1
ATOM 4681 C CA . ASP A 1 567 ? 5.476 1.489 -20.261 1.00 91.69 567 ASP A CA 1
ATOM 4682 C C . ASP A 1 567 ? 6.802 0.719 -20.232 1.00 91.69 567 ASP A C 1
ATOM 4684 O O . ASP A 1 567 ? 6.813 -0.488 -20.480 1.00 91.69 567 ASP A O 1
ATOM 4688 N N . CYS A 1 568 ? 7.915 1.414 -20.019 1.00 93.38 568 CYS A N 1
ATOM 4689 C CA . CYS A 1 568 ? 9.268 0.874 -20.156 1.00 93.38 568 CYS A CA 1
ATOM 4690 C C . CYS A 1 568 ? 9.865 0.509 -18.790 1.00 93.38 568 CYS A C 1
ATOM 4692 O O . CYS A 1 568 ? 9.386 0.958 -17.764 1.00 93.38 568 CYS A O 1
ATOM 4694 N N . GLY A 1 569 ? 10.905 -0.324 -18.736 1.00 95.81 569 GLY A N 1
ATOM 4695 C CA . GLY A 1 569 ? 11.560 -0.675 -17.472 1.00 95.81 569 GLY A CA 1
ATOM 4696 C C . GLY A 1 569 ? 10.792 -1.677 -16.604 1.00 95.81 569 GLY A C 1
ATOM 4697 O O . GLY A 1 569 ? 9.583 -1.872 -16.731 1.00 95.81 569 GLY A O 1
ATOM 4698 N N . LEU A 1 570 ? 11.499 -2.294 -15.656 1.00 98.00 570 LEU A N 1
ATOM 4699 C CA . LEU A 1 570 ? 10.885 -2.671 -14.379 1.00 98.00 570 LEU A CA 1
ATOM 4700 C C . LEU A 1 570 ? 10.942 -1.517 -13.383 1.00 98.00 570 LEU A C 1
ATOM 4702 O O . LEU A 1 570 ? 10.084 -1.412 -12.516 1.00 98.00 570 LEU A O 1
ATOM 4706 N N . LEU A 1 571 ? 11.976 -0.690 -13.471 1.00 98.56 571 LEU A N 1
ATOM 4707 C CA . LEU A 1 571 ? 12.066 0.585 -12.786 1.00 98.56 571 LEU A CA 1
ATOM 4708 C C . LEU A 1 571 ? 11.974 1.657 -13.865 1.00 98.56 571 LEU A C 1
ATOM 4710 O O . LEU A 1 571 ? 12.797 1.674 -14.781 1.00 98.56 571 LEU A O 1
ATOM 4714 N N . HIS A 1 572 ? 10.972 2.518 -13.776 1.00 97.81 572 HIS A N 1
ATOM 4715 C CA . HIS A 1 572 ? 10.697 3.551 -14.761 1.00 97.81 572 HIS A CA 1
ATOM 4716 C C . HIS A 1 572 ? 10.729 4.923 -14.111 1.00 97.81 572 HIS A C 1
ATOM 4718 O O . HIS A 1 572 ? 10.044 5.162 -13.119 1.00 97.81 572 HIS A O 1
ATOM 4724 N N . PHE A 1 573 ? 11.523 5.823 -14.681 1.00 97.12 573 PHE A N 1
ATOM 4725 C CA . PHE A 1 573 ? 11.653 7.198 -14.225 1.00 97.12 573 PHE A CA 1
ATOM 4726 C C . PHE A 1 573 ? 11.327 8.157 -15.362 1.00 97.12 573 PHE A C 1
ATOM 4728 O O . PHE A 1 573 ? 11.980 8.119 -16.409 1.00 97.12 573 PHE A O 1
ATOM 4735 N N . SER A 1 574 ? 10.335 9.013 -15.122 1.00 93.94 574 SER A N 1
ATOM 4736 C CA . SER A 1 574 ? 9.879 10.046 -16.053 1.00 93.94 574 SER A CA 1
ATOM 4737 C C . SER A 1 574 ? 9.758 11.454 -15.453 1.00 93.94 574 SER A C 1
ATOM 4739 O O . SER A 1 574 ? 9.548 12.429 -16.177 1.00 93.94 574 SER A O 1
ATOM 4741 N N . GLY A 1 575 ? 9.928 11.578 -14.133 1.00 86.38 575 GLY A N 1
ATOM 4742 C CA . GLY A 1 575 ? 9.920 12.854 -13.419 1.00 86.38 575 GLY A CA 1
ATOM 4743 C C . GLY A 1 575 ? 11.173 13.715 -13.641 1.00 86.38 575 GLY A C 1
ATOM 4744 O O . GLY A 1 575 ? 12.301 13.218 -13.711 1.00 86.38 575 GLY A O 1
ATOM 4745 N N . ASP A 1 576 ? 10.978 15.035 -13.717 1.00 86.31 576 ASP A N 1
ATOM 4746 C CA . ASP A 1 576 ? 12.062 16.030 -13.728 1.00 86.31 576 ASP A CA 1
ATOM 4747 C C . ASP A 1 576 ? 12.819 16.041 -12.373 1.00 86.31 576 ASP A C 1
ATOM 4749 O O . ASP A 1 576 ? 12.263 15.652 -11.353 1.00 86.31 576 ASP A O 1
ATOM 4753 N N . ASP A 1 577 ? 14.077 16.502 -12.333 1.00 90.81 577 ASP A N 1
ATOM 4754 C CA . ASP A 1 577 ? 14.912 16.566 -11.111 1.00 90.81 577 ASP A CA 1
ATOM 4755 C C . ASP A 1 577 ? 15.030 15.230 -10.336 1.00 90.81 577 ASP A C 1
ATOM 4757 O O . ASP A 1 577 ? 14.892 15.183 -9.111 1.00 90.81 577 ASP A O 1
ATOM 4761 N N . THR A 1 578 ? 15.302 14.132 -11.046 1.00 94.62 578 THR A N 1
ATOM 4762 C CA . THR A 1 578 ? 15.452 12.791 -10.452 1.00 94.62 578 THR A CA 1
ATOM 4763 C C . THR A 1 578 ? 16.885 12.548 -9.961 1.00 94.62 578 THR A C 1
ATOM 4765 O O . THR A 1 578 ? 17.830 12.572 -10.750 1.00 94.62 578 THR A O 1
ATOM 4768 N N . LYS A 1 579 ? 17.057 12.239 -8.673 1.00 97.25 579 LYS A N 1
ATOM 4769 C CA . LYS A 1 579 ? 18.301 11.727 -8.079 1.00 97.25 579 LYS A CA 1
ATOM 4770 C C . LYS A 1 579 ? 18.117 10.262 -7.705 1.00 97.25 579 LYS A C 1
ATOM 4772 O O . LYS A 1 579 ? 17.311 9.944 -6.837 1.00 97.25 579 LYS A O 1
ATOM 4777 N N . LEU A 1 580 ? 18.856 9.373 -8.351 1.00 97.88 580 LEU A N 1
ATOM 4778 C CA . LEU A 1 580 ? 18.748 7.932 -8.166 1.00 97.88 580 LEU A CA 1
ATOM 4779 C C . LEU A 1 580 ? 20.115 7.339 -7.836 1.00 97.88 580 LEU A C 1
ATOM 4781 O O . LEU A 1 580 ? 21.041 7.447 -8.636 1.00 97.88 580 LEU A O 1
ATOM 4785 N N . SER A 1 581 ? 20.223 6.660 -6.698 1.00 98.56 581 SER A N 1
ATOM 4786 C CA . SER A 1 581 ? 21.376 5.829 -6.353 1.00 98.56 581 SER A CA 1
ATOM 4787 C C . SER A 1 581 ? 20.952 4.370 -6.225 1.00 98.56 581 SER A C 1
ATOM 4789 O O . SER A 1 581 ? 20.017 4.068 -5.486 1.00 98.56 581 SER A O 1
ATOM 4791 N N . ILE A 1 582 ? 21.620 3.462 -6.938 1.00 98.62 582 ILE A N 1
ATOM 4792 C CA . ILE A 1 582 ? 21.420 2.015 -6.819 1.00 98.62 582 ILE A CA 1
ATOM 4793 C C . ILE A 1 582 ? 22.765 1.344 -6.559 1.00 98.62 582 ILE A C 1
ATOM 4795 O O . ILE A 1 582 ? 23.689 1.444 -7.372 1.00 98.62 582 ILE A O 1
ATOM 4799 N N . GLU A 1 583 ? 22.862 0.623 -5.447 1.00 98.75 583 GLU A N 1
ATOM 4800 C CA . GLU A 1 583 ? 24.102 -0.004 -5.003 1.00 98.75 583 GLU A CA 1
ATOM 4801 C C . GLU A 1 583 ? 23.917 -1.472 -4.617 1.00 98.75 583 GLU A C 1
ATOM 4803 O O . GLU A 1 583 ? 22.913 -1.849 -4.003 1.00 98.75 583 GLU A O 1
ATOM 4808 N N . ASN A 1 584 ? 24.919 -2.301 -4.924 1.00 98.69 584 ASN A N 1
ATOM 4809 C CA . ASN A 1 584 ? 25.002 -3.704 -4.495 1.00 98.69 584 ASN A CA 1
ATOM 4810 C C . ASN A 1 584 ? 23.725 -4.521 -4.782 1.00 98.69 584 ASN A C 1
ATOM 4812 O O . ASN A 1 584 ? 23.354 -5.388 -3.995 1.00 98.69 584 ASN A O 1
ATOM 4816 N N . SER A 1 585 ? 23.011 -4.207 -5.863 1.00 98.81 585 SER A N 1
ATOM 4817 C CA . SER A 1 585 ? 21.694 -4.776 -6.168 1.00 98.81 585 SER A CA 1
ATOM 4818 C C . SER A 1 585 ? 21.749 -5.765 -7.336 1.00 98.81 585 SER A C 1
ATOM 4820 O O . SER A 1 585 ? 22.618 -5.688 -8.210 1.00 98.81 585 SER A O 1
ATOM 4822 N N . LEU A 1 586 ? 20.810 -6.711 -7.348 1.00 98.81 586 LEU A N 1
ATOM 4823 C CA . LEU A 1 586 ? 20.704 -7.789 -8.332 1.00 98.81 586 LEU A CA 1
ATOM 4824 C C . LEU A 1 586 ? 19.447 -7.620 -9.187 1.00 98.81 586 LEU A C 1
ATOM 4826 O O . LEU A 1 586 ? 18.341 -7.564 -8.659 1.00 98.81 586 LEU A O 1
ATOM 4830 N N . PHE A 1 587 ? 19.605 -7.640 -10.507 1.00 98.81 587 PHE A N 1
ATOM 4831 C CA . PHE A 1 587 ? 18.525 -7.686 -11.490 1.00 98.81 587 PHE A CA 1
ATOM 4832 C C . PHE A 1 587 ? 18.700 -8.940 -12.344 1.00 98.81 587 PHE A C 1
ATOM 4834 O O . PHE A 1 587 ? 19.533 -8.963 -13.252 1.00 98.81 587 PHE A O 1
ATOM 4841 N N . GLU A 1 588 ? 17.941 -9.992 -12.041 1.00 98.81 588 GLU A N 1
ATOM 4842 C CA . GLU A 1 588 ? 18.098 -11.303 -12.665 1.00 98.81 588 GLU A CA 1
ATOM 4843 C C . GLU A 1 588 ? 16.813 -11.814 -13.335 1.00 98.81 588 GLU A C 1
ATOM 4845 O O . GLU A 1 588 ? 15.745 -11.854 -12.720 1.00 98.81 588 GLU A O 1
ATOM 4850 N N . ASN A 1 589 ? 16.935 -12.293 -14.579 1.00 98.75 589 ASN A N 1
ATOM 4851 C CA . ASN A 1 589 ? 15.858 -12.955 -15.331 1.00 98.75 589 ASN A CA 1
ATOM 4852 C C . ASN A 1 589 ? 14.585 -12.102 -15.488 1.00 98.75 589 ASN A C 1
ATOM 4854 O O . ASN A 1 589 ? 13.471 -12.635 -15.503 1.00 98.75 589 ASN A O 1
ATOM 4858 N N . ASN A 1 590 ? 14.729 -10.782 -15.577 1.00 98.75 590 ASN A N 1
ATOM 4859 C CA . ASN A 1 590 ? 13.589 -9.889 -15.729 1.00 98.75 590 ASN A CA 1
ATOM 4860 C C . ASN A 1 590 ? 13.213 -9.662 -17.197 1.00 98.75 590 ASN A C 1
ATOM 4862 O O . ASN A 1 590 ? 14.049 -9.769 -18.092 1.00 98.75 590 ASN A O 1
ATOM 4866 N N . GLU A 1 591 ? 11.950 -9.330 -17.454 1.00 98.62 591 GLU A N 1
ATOM 4867 C CA . GLU A 1 591 ? 11.428 -9.116 -18.806 1.00 98.62 591 GLU A CA 1
ATOM 4868 C C . GLU A 1 591 ? 10.543 -7.864 -18.858 1.00 98.62 591 GLU A C 1
ATOM 4870 O O . GLU A 1 591 ? 9.545 -7.769 -18.145 1.00 98.62 591 GLU A O 1
ATOM 4875 N N . SER A 1 592 ? 10.863 -6.926 -19.745 1.00 98.38 592 SER A N 1
ATOM 4876 C CA . SER A 1 592 ? 9.981 -5.822 -20.126 1.00 98.38 592 SER A CA 1
ATOM 4877 C C . SER A 1 592 ? 9.524 -6.010 -21.569 1.00 98.38 592 SER A C 1
ATOM 4879 O O . SER A 1 592 ? 10.326 -6.322 -22.446 1.00 98.38 592 SER A O 1
ATOM 4881 N N . LYS A 1 593 ? 8.232 -5.812 -21.851 1.00 98.06 593 LYS A N 1
ATOM 4882 C CA . LYS A 1 593 ? 7.710 -5.812 -23.234 1.00 98.06 593 LYS A CA 1
ATOM 4883 C C . LYS A 1 593 ? 7.923 -4.489 -23.974 1.00 98.06 593 LYS A C 1
ATOM 4885 O O . LYS A 1 593 ? 7.434 -4.335 -25.094 1.00 98.06 593 LYS A O 1
ATOM 4890 N N . SER A 1 594 ? 8.614 -3.553 -23.340 1.00 96.94 594 SER A N 1
ATOM 4891 C CA . SER A 1 594 ? 9.031 -2.267 -23.883 1.00 96.94 594 SER A CA 1
ATOM 4892 C C . SER A 1 594 ? 10.556 -2.148 -23.727 1.00 96.94 594 SER A C 1
ATOM 4894 O O . SER A 1 594 ? 11.257 -3.159 -23.695 1.00 96.94 594 SER A O 1
ATOM 4896 N N . ASN A 1 595 ? 11.101 -0.939 -23.680 1.00 97.31 595 ASN A N 1
ATOM 4897 C CA . ASN A 1 595 ? 12.535 -0.695 -23.536 1.00 97.31 595 ASN A CA 1
ATOM 4898 C C . ASN A 1 595 ? 12.988 -0.841 -22.073 1.00 97.31 595 ASN A C 1
ATOM 4900 O O . ASN A 1 595 ? 12.183 -0.667 -21.165 1.00 97.31 595 ASN A O 1
ATOM 4904 N N . GLY A 1 596 ? 14.264 -1.145 -21.832 1.00 97.56 596 GLY A N 1
ATOM 4905 C CA . GLY A 1 596 ? 14.839 -1.310 -20.495 1.00 97.56 596 GLY A CA 1
ATOM 4906 C C . GLY A 1 596 ? 14.344 -2.582 -19.809 1.00 97.56 596 GLY A C 1
ATOM 4907 O O . GLY A 1 596 ? 13.277 -2.588 -19.202 1.00 97.56 596 GLY A O 1
ATOM 4908 N N . GLY A 1 597 ? 15.101 -3.679 -19.868 1.00 97.06 597 GLY A N 1
ATOM 4909 C CA . GLY A 1 597 ? 14.666 -4.933 -19.228 1.00 97.06 597 GLY A CA 1
ATOM 4910 C C . GLY A 1 597 ? 14.744 -4.890 -17.701 1.00 97.06 597 GLY A C 1
ATOM 4911 O O . GLY A 1 597 ? 14.039 -5.639 -17.030 1.00 97.06 597 GLY A O 1
ATOM 4912 N N . ALA A 1 598 ? 15.556 -3.981 -17.155 1.00 98.19 598 ALA A N 1
ATOM 4913 C CA . ALA A 1 598 ? 15.617 -3.665 -15.734 1.00 98.19 598 ALA A CA 1
ATOM 4914 C C . ALA A 1 598 ? 15.193 -2.214 -15.467 1.00 98.19 598 ALA A C 1
ATOM 4916 O O . ALA A 1 598 ? 14.226 -1.991 -14.744 1.00 98.19 598 ALA A O 1
ATOM 4917 N N . ILE A 1 599 ? 15.866 -1.225 -16.063 1.00 98.44 599 ILE A N 1
ATOM 4918 C CA . ILE A 1 599 ? 15.642 0.197 -15.755 1.00 98.44 599 ILE A CA 1
ATOM 4919 C C . ILE A 1 599 ? 15.434 0.995 -17.042 1.00 98.44 599 ILE A C 1
ATOM 4921 O O . ILE A 1 599 ? 16.152 0.804 -18.024 1.00 98.44 599 ILE A O 1
ATOM 4925 N N . CYS A 1 600 ? 14.466 1.904 -17.027 1.00 97.56 600 CYS A N 1
ATOM 4926 C CA . CYS A 1 600 ? 14.189 2.831 -18.109 1.00 97.56 600 CYS A CA 1
ATOM 4927 C C . CYS A 1 600 ? 14.070 4.266 -17.590 1.00 97.56 600 CYS A C 1
ATOM 4929 O O . CYS A 1 600 ? 13.388 4.530 -16.599 1.00 97.56 600 CYS A O 1
ATOM 4931 N N . PHE A 1 601 ? 14.694 5.194 -18.307 1.00 95.81 601 PHE A N 1
ATOM 4932 C CA . PHE A 1 601 ? 14.576 6.630 -18.092 1.00 95.81 601 PHE A CA 1
ATOM 4933 C C . PHE A 1 601 ? 13.991 7.255 -19.345 1.00 95.81 601 PHE A C 1
ATOM 4935 O O . PHE A 1 601 ? 14.574 7.099 -20.420 1.00 95.81 601 PHE A O 1
ATOM 4942 N N . ASN A 1 602 ? 12.891 7.992 -19.229 1.00 92.94 602 ASN A N 1
ATOM 4943 C CA . ASN A 1 602 ? 12.376 8.773 -20.344 1.00 92.94 602 ASN A CA 1
ATOM 4944 C C . ASN A 1 602 ? 11.978 10.188 -19.926 1.00 92.94 602 ASN A C 1
ATOM 4946 O O . ASN A 1 602 ? 11.579 10.419 -18.802 1.00 92.94 602 ASN A O 1
ATOM 4950 N N . ASP A 1 603 ? 12.130 11.162 -20.818 1.00 87.12 603 ASP A N 1
ATOM 4951 C CA . ASP A 1 603 ? 11.600 12.520 -20.610 1.00 87.12 603 ASP A CA 1
ATOM 4952 C C . ASP A 1 603 ? 12.105 13.278 -19.362 1.00 87.12 603 ASP A C 1
ATOM 4954 O O . ASP A 1 603 ? 11.460 14.228 -18.912 1.00 87.12 603 ASP A O 1
ATOM 4958 N N . ILE A 1 604 ? 13.303 12.959 -18.865 1.00 87.06 604 ILE A N 1
ATOM 4959 C CA . ILE A 1 604 ? 13.913 13.612 -17.700 1.00 87.06 604 ILE A CA 1
ATOM 4960 C C . ILE A 1 604 ? 14.756 14.816 -18.137 1.00 87.06 604 ILE A C 1
ATOM 4962 O O . ILE A 1 604 ? 15.641 14.707 -18.987 1.00 87.06 604 ILE A O 1
ATOM 4966 N N . THR A 1 605 ? 14.508 15.984 -17.539 1.00 86.56 605 THR A N 1
ATOM 4967 C CA . THR A 1 605 ? 15.303 17.203 -17.797 1.00 86.56 605 THR A CA 1
ATOM 4968 C C . THR A 1 605 ? 16.608 17.258 -17.004 1.00 86.56 605 THR A C 1
ATOM 4970 O O . THR A 1 605 ? 17.653 17.562 -17.575 1.00 86.56 605 THR A O 1
ATOM 4973 N N . ASN A 1 606 ? 16.556 16.933 -15.712 1.00 90.06 606 ASN A N 1
ATOM 4974 C CA . ASN A 1 606 ? 17.698 16.901 -14.802 1.00 90.06 606 ASN A CA 1
ATOM 4975 C C . ASN A 1 606 ? 17.746 15.542 -14.108 1.00 90.06 606 ASN A C 1
ATOM 4977 O O . ASN A 1 606 ? 16.748 15.107 -13.530 1.00 90.06 606 ASN A O 1
ATOM 4981 N N . MET A 1 607 ? 18.900 14.885 -14.167 1.00 92.69 607 MET A N 1
ATOM 4982 C CA . MET A 1 607 ? 19.089 13.548 -13.618 1.00 92.69 607 MET A CA 1
ATOM 4983 C C . MET A 1 607 ? 20.458 13.439 -12.957 1.00 92.69 607 MET A C 1
ATOM 4985 O O . MET A 1 607 ? 21.464 13.783 -13.569 1.00 92.69 607 MET A O 1
ATOM 4989 N N . GLU A 1 608 ? 20.500 12.898 -11.747 1.00 95.56 608 GLU A N 1
ATOM 4990 C CA . GLU A 1 608 ? 21.722 12.425 -11.102 1.00 95.56 608 GLU A CA 1
ATOM 4991 C C . GLU A 1 608 ? 21.573 10.924 -10.856 1.00 95.56 608 GLU A C 1
ATOM 4993 O O . GLU A 1 608 ? 20.856 10.506 -9.952 1.00 95.56 608 GLU A O 1
ATOM 4998 N N . LEU A 1 609 ? 22.205 10.111 -11.699 1.00 96.25 609 LEU A N 1
ATOM 4999 C CA . LEU A 1 609 ? 22.145 8.656 -11.636 1.00 96.25 609 LEU A CA 1
ATOM 5000 C C . LEU A 1 609 ? 23.475 8.097 -11.135 1.00 96.25 609 LEU A C 1
ATOM 5002 O O . LEU A 1 609 ? 24.498 8.295 -11.781 1.00 96.25 609 LEU A O 1
ATOM 5006 N N . ASN A 1 610 ? 23.449 7.336 -10.046 1.00 97.88 610 ASN A N 1
ATOM 5007 C CA . ASN A 1 610 ? 24.592 6.613 -9.502 1.00 97.88 610 ASN A CA 1
ATOM 5008 C C . ASN A 1 610 ? 24.281 5.107 -9.479 1.00 97.88 610 ASN A C 1
ATOM 5010 O O . ASN A 1 610 ? 23.389 4.669 -8.761 1.00 97.88 610 ASN A O 1
ATOM 5014 N N . LEU A 1 611 ? 25.004 4.302 -10.258 1.00 97.94 611 LEU A N 1
ATOM 5015 C CA . LEU A 1 611 ? 24.929 2.837 -10.234 1.00 97.94 611 LEU A CA 1
ATOM 5016 C C . LEU A 1 611 ? 26.283 2.273 -9.797 1.00 97.94 611 LEU A C 1
ATOM 5018 O O . LEU A 1 611 ? 27.261 2.378 -10.540 1.00 97.94 611 LEU A O 1
ATOM 5022 N N . ASN A 1 612 ? 26.353 1.649 -8.623 1.00 98.38 612 ASN A N 1
ATOM 5023 C CA . ASN A 1 612 ? 27.598 1.094 -8.094 1.00 98.38 612 ASN A CA 1
ATOM 5024 C C . ASN A 1 612 ? 27.472 -0.392 -7.731 1.00 98.38 612 ASN A C 1
ATOM 5026 O O . ASN A 1 612 ? 26.637 -0.777 -6.917 1.00 98.38 612 ASN A O 1
ATOM 5030 N N . SER A 1 613 ? 28.360 -1.226 -8.272 1.00 98.31 613 SER A N 1
ATOM 5031 C CA . SER A 1 613 ? 28.496 -2.637 -7.873 1.00 98.31 613 SER A CA 1
ATOM 5032 C C . SER A 1 613 ? 27.214 -3.472 -8.038 1.00 98.31 613 SER A C 1
ATOM 5034 O O . SER A 1 613 ? 26.938 -4.365 -7.240 1.00 98.31 613 SER A O 1
ATOM 5036 N N . ASN A 1 614 ? 26.415 -3.197 -9.075 1.00 98.69 614 ASN A N 1
ATOM 5037 C CA . ASN A 1 614 ? 25.186 -3.941 -9.374 1.00 98.69 614 ASN A CA 1
ATOM 5038 C C . ASN A 1 614 ? 25.416 -5.067 -10.393 1.00 98.69 614 ASN A C 1
ATOM 5040 O O . ASN A 1 614 ? 26.300 -4.977 -11.250 1.00 98.69 614 ASN A O 1
ATOM 5044 N N . LEU A 1 615 ? 24.575 -6.104 -10.349 1.00 98.75 615 LEU A N 1
ATOM 5045 C CA . LEU A 1 615 ? 24.567 -7.207 -11.314 1.00 98.75 615 LEU A CA 1
ATOM 5046 C C . LEU A 1 615 ? 23.259 -7.218 -12.116 1.00 98.75 615 LEU A C 1
ATOM 5048 O O . LEU A 1 615 ? 22.190 -7.452 -11.563 1.00 98.75 615 LEU A O 1
ATOM 5052 N N . PHE A 1 616 ? 23.360 -7.040 -13.432 1.00 98.75 616 PHE A N 1
ATOM 5053 C CA . PHE A 1 616 ? 22.273 -7.172 -14.400 1.00 98.75 616 PHE A CA 1
ATOM 5054 C C . PHE A 1 616 ? 22.488 -8.443 -15.224 1.00 98.75 616 PHE A C 1
ATOM 5056 O O . PHE A 1 616 ? 23.301 -8.453 -16.152 1.00 98.75 616 PHE A O 1
ATOM 5063 N N . ASN A 1 617 ? 21.781 -9.519 -14.880 1.00 98.81 617 ASN A N 1
ATOM 5064 C CA . ASN A 1 617 ? 21.946 -10.837 -15.487 1.00 98.81 617 ASN A CA 1
ATOM 5065 C C . ASN A 1 617 ? 20.674 -11.309 -16.210 1.00 98.81 617 ASN A C 1
ATOM 5067 O O . ASN A 1 617 ? 19.611 -11.418 -15.602 1.00 98.81 617 ASN A O 1
ATOM 5071 N N . ASN A 1 618 ? 20.793 -11.671 -17.488 1.00 98.62 618 ASN A N 1
ATOM 5072 C CA . ASN A 1 618 ? 19.724 -12.313 -18.267 1.00 98.62 618 ASN A CA 1
ATOM 5073 C C . ASN A 1 618 ? 18.389 -11.535 -18.304 1.00 98.62 618 ASN A C 1
ATOM 5075 O O . ASN A 1 618 ? 17.311 -12.132 -18.278 1.00 98.62 618 ASN A O 1
ATOM 5079 N N . ASN A 1 619 ? 18.447 -10.201 -18.350 1.00 98.75 619 ASN A N 1
ATOM 5080 C CA . ASN A 1 619 ? 17.261 -9.353 -18.501 1.00 98.75 619 ASN A CA 1
ATOM 5081 C C . ASN A 1 619 ? 16.896 -9.171 -19.985 1.00 98.75 619 ASN A C 1
ATOM 5083 O O . ASN A 1 619 ? 17.769 -9.261 -20.853 1.00 98.75 619 ASN A O 1
ATOM 5087 N N . LYS A 1 620 ? 15.611 -8.948 -20.290 1.00 98.75 620 LYS A N 1
ATOM 5088 C CA . LYS A 1 620 ? 15.085 -8.893 -21.666 1.00 98.75 620 LYS A CA 1
ATOM 5089 C C . LYS A 1 620 ? 14.195 -7.679 -21.920 1.00 98.75 620 LYS A C 1
ATOM 5091 O O . LYS A 1 620 ? 13.349 -7.366 -21.084 1.00 98.75 620 LYS A O 1
ATOM 5096 N N . ALA A 1 621 ? 14.349 -7.043 -23.083 1.00 98.44 621 ALA A N 1
ATOM 5097 C CA . ALA A 1 621 ? 13.538 -5.900 -23.523 1.00 98.44 621 ALA A CA 1
ATOM 5098 C C . ALA A 1 621 ? 13.504 -5.727 -25.051 1.00 98.44 621 ALA A C 1
ATOM 5100 O O . ALA A 1 621 ? 14.189 -6.432 -25.788 1.00 98.44 621 ALA A O 1
ATOM 5101 N N . VAL A 1 622 ? 12.732 -4.751 -25.537 1.00 98.00 622 VAL A N 1
ATOM 5102 C CA . VAL A 1 622 ? 12.733 -4.329 -26.949 1.00 98.00 622 VAL A CA 1
ATOM 5103 C C . VAL A 1 622 ? 14.047 -3.624 -27.305 1.00 98.00 622 VAL A C 1
ATOM 5105 O O . VAL A 1 622 ? 14.704 -3.982 -28.281 1.00 98.00 622 VAL A O 1
ATOM 5108 N N . ASN A 1 623 ? 14.457 -2.652 -26.491 1.00 97.56 623 ASN A N 1
ATOM 5109 C CA . ASN A 1 623 ? 15.759 -1.987 -26.550 1.00 97.56 623 ASN A CA 1
ATOM 5110 C C . ASN A 1 623 ? 16.357 -1.935 -25.151 1.00 97.56 623 ASN A C 1
ATOM 5112 O O . ASN A 1 623 ? 15.608 -1.748 -24.195 1.00 97.56 623 ASN A O 1
ATOM 5116 N N . GLY A 1 624 ? 17.677 -2.047 -25.019 1.00 97.44 624 GLY A N 1
ATOM 5117 C CA . GLY A 1 624 ? 18.321 -1.934 -23.712 1.00 97.44 624 GLY A CA 1
ATOM 5118 C C . GLY A 1 624 ? 17.957 -3.111 -22.819 1.00 97.44 624 GLY A C 1
ATOM 5119 O O . GLY A 1 624 ? 17.138 -2.964 -21.912 1.00 97.44 624 GLY A O 1
ATOM 5120 N N . GLY A 1 625 ? 18.531 -4.291 -23.070 1.00 97.81 625 GLY A N 1
ATOM 5121 C CA . GLY A 1 625 ? 18.159 -5.509 -22.337 1.00 97.81 625 GLY A CA 1
ATOM 5122 C C . GLY A 1 625 ? 18.284 -5.363 -20.818 1.00 97.81 625 GLY A C 1
ATOM 5123 O O . GLY A 1 625 ? 17.511 -5.977 -20.094 1.00 97.81 625 GLY A O 1
ATOM 5124 N N . ALA A 1 626 ? 19.166 -4.485 -20.326 1.00 98.19 626 ALA A N 1
ATOM 5125 C CA . ALA A 1 626 ? 19.182 -4.026 -18.939 1.00 98.19 626 ALA A CA 1
ATOM 5126 C C . ALA A 1 626 ? 18.696 -2.571 -18.794 1.00 98.19 626 ALA A C 1
ATOM 5128 O O . ALA A 1 626 ? 17.716 -2.328 -18.088 1.00 98.19 626 ALA A O 1
ATOM 5129 N N . LEU A 1 627 ? 19.361 -1.609 -19.444 1.00 98.00 627 LEU A N 1
ATOM 5130 C CA . LEU A 1 627 ? 19.125 -0.171 -19.255 1.00 98.00 627 LEU A CA 1
ATOM 5131 C C . LEU A 1 627 ? 18.664 0.507 -20.549 1.00 98.00 627 LEU A C 1
ATOM 5133 O O . LEU A 1 627 ? 19.264 0.286 -21.602 1.00 98.00 627 LEU A O 1
ATOM 5137 N N . SER A 1 628 ? 17.665 1.385 -20.455 1.00 96.62 628 SER A N 1
ATOM 5138 C CA . SER A 1 628 ? 17.244 2.276 -21.545 1.00 96.62 628 SER A CA 1
ATOM 5139 C C . SER A 1 628 ? 17.232 3.742 -21.110 1.00 96.62 628 SER A C 1
ATOM 5141 O O . SER A 1 628 ? 16.722 4.069 -20.039 1.00 96.62 628 SER A O 1
ATOM 5143 N N . PHE A 1 629 ? 17.747 4.626 -21.964 1.00 94.06 629 PHE A N 1
ATOM 5144 C CA . PHE A 1 629 ? 17.674 6.078 -21.817 1.00 94.06 629 PHE A CA 1
ATOM 5145 C C . PHE A 1 629 ? 17.002 6.683 -23.056 1.00 94.06 629 PHE A C 1
ATOM 5147 O O . PHE A 1 629 ? 17.576 6.663 -24.143 1.00 94.06 629 PHE A O 1
ATOM 5154 N N . GLU A 1 630 ? 15.816 7.268 -22.915 1.00 91.31 630 GLU A N 1
ATOM 5155 C CA . GLU A 1 630 ? 15.027 7.846 -24.008 1.00 91.31 630 GLU A CA 1
ATOM 5156 C C . GLU A 1 630 ? 14.705 9.335 -23.822 1.00 91.31 630 GLU A C 1
ATOM 5158 O O . GLU A 1 630 ? 14.173 9.760 -22.804 1.00 91.31 630 GLU A O 1
ATOM 5163 N N . ASP A 1 631 ? 14.968 10.144 -24.844 1.00 83.00 631 ASP A N 1
ATOM 5164 C CA . ASP A 1 631 ? 14.556 11.550 -24.895 1.00 83.00 631 ASP A CA 1
ATOM 5165 C C . ASP A 1 631 ? 13.383 11.700 -25.883 1.00 83.00 631 ASP A C 1
ATOM 5167 O O . ASP A 1 631 ? 13.601 11.808 -27.094 1.00 83.00 631 ASP A O 1
ATOM 5171 N N . ASN A 1 632 ? 12.129 11.683 -25.400 1.00 70.56 632 ASN A N 1
ATOM 5172 C CA . ASN A 1 632 ? 10.953 11.901 -26.262 1.00 70.56 632 ASN A CA 1
ATOM 5173 C C . ASN A 1 632 ? 10.592 13.395 -26.383 1.00 70.56 632 ASN A C 1
ATOM 5175 O O . ASN A 1 632 ? 9.940 13.813 -27.350 1.00 70.56 632 ASN A O 1
ATOM 5179 N N . LYS A 1 633 ? 11.072 14.243 -25.461 1.00 65.06 633 LYS A N 1
ATOM 5180 C CA . LYS A 1 633 ? 10.871 15.706 -25.457 1.00 65.06 633 LYS A CA 1
ATOM 5181 C C . LYS A 1 633 ? 11.513 16.422 -26.659 1.00 65.06 633 LYS A C 1
ATOM 5183 O O . LYS A 1 633 ? 11.152 17.574 -26.933 1.00 65.06 633 LYS A O 1
ATOM 5188 N N . GLY A 1 634 ? 12.351 15.749 -27.456 1.00 53.31 634 GLY A N 1
ATOM 5189 C CA . GLY A 1 634 ? 12.862 16.234 -28.749 1.00 53.31 634 GLY A CA 1
ATOM 5190 C C . GLY A 1 634 ? 11.786 16.742 -29.729 1.00 53.31 634 GLY A C 1
ATOM 5191 O O . GLY A 1 634 ? 12.066 17.605 -30.561 1.00 53.31 634 GLY A O 1
ATOM 5192 N N . ILE A 1 635 ? 10.528 16.310 -29.581 1.00 49.09 635 ILE A N 1
ATOM 5193 C CA . ILE A 1 635 ? 9.394 16.762 -30.409 1.00 49.09 635 ILE A CA 1
ATOM 5194 C C . ILE A 1 635 ? 8.886 18.168 -30.000 1.00 49.09 635 ILE A C 1
ATOM 5196 O O . ILE A 1 635 ? 8.298 18.888 -30.812 1.00 49.09 635 ILE A O 1
ATOM 5200 N N . ILE A 1 636 ? 9.132 18.628 -28.766 1.00 48.38 636 ILE A N 1
ATOM 5201 C CA . ILE A 1 636 ? 8.485 19.838 -28.216 1.00 48.38 636 ILE A CA 1
ATOM 5202 C C . ILE A 1 636 ? 9.277 21.134 -28.480 1.00 48.38 636 ILE A C 1
ATOM 5204 O O . ILE A 1 636 ? 8.681 22.217 -28.473 1.00 48.38 636 ILE A O 1
ATOM 5208 N N . LYS A 1 637 ? 10.576 21.073 -28.816 1.00 47.53 637 LYS A N 1
ATOM 5209 C CA . LYS A 1 637 ? 11.396 22.283 -29.071 1.00 47.53 637 LYS A CA 1
ATOM 5210 C C . LYS A 1 637 ? 10.831 23.195 -30.175 1.00 47.53 637 LYS A C 1
ATOM 5212 O O . LYS A 1 637 ? 10.953 24.414 -30.068 1.00 47.53 637 LYS A O 1
ATOM 5217 N N . ASN A 1 638 ? 10.101 22.658 -31.156 1.00 46.81 638 ASN A N 1
ATOM 5218 C CA . ASN A 1 638 ? 9.465 23.473 -32.202 1.00 46.81 638 ASN A CA 1
ATOM 5219 C C . ASN A 1 638 ? 8.179 24.202 -31.751 1.00 46.81 638 ASN A C 1
ATOM 5221 O O . ASN A 1 638 ? 7.788 25.191 -32.371 1.00 46.81 638 ASN A O 1
ATOM 5225 N N . ASN A 1 639 ? 7.548 23.796 -30.642 1.00 46.19 639 ASN A N 1
ATOM 5226 C CA . ASN A 1 639 ? 6.291 24.388 -30.156 1.00 46.19 639 ASN A CA 1
ATOM 5227 C C . ASN A 1 639 ? 6.463 25.463 -29.067 1.00 46.19 639 ASN A C 1
ATOM 5229 O O . ASN A 1 639 ? 5.504 26.174 -28.749 1.00 46.19 639 ASN A O 1
ATOM 5233 N N . ILE A 1 640 ? 7.671 25.656 -28.525 1.00 52.31 640 ILE A N 1
ATOM 5234 C CA . ILE A 1 640 ? 7.947 26.706 -27.524 1.00 52.31 640 ILE A CA 1
ATOM 5235 C C . ILE A 1 640 ? 7.784 28.118 -28.131 1.00 52.31 640 ILE A C 1
ATOM 5237 O O . ILE A 1 640 ? 7.333 29.040 -27.445 1.00 52.31 640 ILE A O 1
ATOM 5241 N N . ASN A 1 641 ? 7.990 28.284 -29.444 1.00 46.72 641 ASN A N 1
ATOM 5242 C CA . ASN A 1 641 ? 7.738 29.559 -30.131 1.00 46.72 641 ASN A CA 1
ATOM 5243 C C . ASN A 1 641 ? 6.255 29.975 -30.172 1.00 46.72 641 ASN A C 1
ATOM 5245 O O . ASN A 1 641 ? 5.967 31.165 -30.293 1.00 46.72 641 ASN A O 1
ATOM 5249 N N . TYR A 1 642 ? 5.304 29.049 -30.001 1.00 49.12 642 TYR A N 1
ATOM 5250 C CA . TYR A 1 642 ? 3.877 29.396 -29.975 1.00 49.12 642 TYR A CA 1
ATOM 5251 C C . TYR A 1 642 ? 3.394 29.908 -28.608 1.00 49.12 642 TYR A C 1
ATOM 5253 O O . TYR A 1 642 ? 2.429 30.670 -28.550 1.00 49.12 642 TYR A O 1
ATOM 5261 N N . ARG A 1 643 ? 4.067 29.556 -27.499 1.00 45.25 643 ARG A N 1
ATOM 5262 C CA . ARG A 1 643 ? 3.719 30.054 -26.150 1.00 45.25 643 ARG A CA 1
ATOM 5263 C C . ARG A 1 643 ? 4.277 31.453 -25.856 1.00 45.25 643 ARG A C 1
ATOM 5265 O O . ARG A 1 643 ? 3.644 32.201 -25.114 1.00 45.25 643 ARG A O 1
ATOM 5272 N N . LYS A 1 644 ? 5.372 31.863 -26.511 1.00 44.16 644 LYS A N 1
ATOM 5273 C CA . LYS A 1 644 ? 6.005 33.189 -26.337 1.00 44.16 644 LYS A CA 1
ATOM 5274 C C . LYS A 1 644 ? 5.158 34.396 -26.784 1.00 44.16 644 LYS A C 1
ATOM 5276 O O . LYS A 1 644 ? 5.579 35.528 -26.586 1.00 44.16 644 LYS A O 1
ATOM 5281 N N . ARG A 1 645 ? 3.963 34.201 -27.361 1.00 49.59 645 ARG A N 1
ATOM 5282 C CA . ARG A 1 645 ? 3.097 35.309 -27.819 1.00 49.59 645 ARG A CA 1
ATOM 5283 C C . ARG A 1 645 ? 1.944 35.700 -26.884 1.00 49.59 645 ARG A C 1
ATOM 5285 O O . ARG A 1 645 ? 1.317 36.715 -27.164 1.00 49.59 645 ARG A O 1
ATOM 5292 N N . ARG A 1 646 ? 1.662 34.971 -25.790 1.00 49.47 646 ARG A N 1
ATOM 5293 C CA . ARG A 1 646 ? 0.491 35.258 -24.919 1.00 49.47 646 ARG A CA 1
ATOM 5294 C C . ARG A 1 646 ? 0.774 35.749 -23.491 1.00 49.47 646 ARG A C 1
ATOM 5296 O O . ARG A 1 646 ? -0.159 36.210 -22.849 1.00 49.47 646 ARG A O 1
ATOM 5303 N N . LYS A 1 647 ? 2.021 35.757 -23.016 1.00 45.22 647 LYS A N 1
ATOM 5304 C CA . LYS A 1 647 ? 2.409 36.435 -21.764 1.00 45.22 647 LYS A CA 1
ATOM 5305 C C . LYS A 1 647 ? 3.394 37.552 -22.097 1.00 45.22 647 LYS A C 1
ATOM 5307 O O . LYS A 1 647 ? 4.557 37.277 -22.361 1.00 45.22 647 LYS A O 1
ATOM 5312 N N . ARG A 1 648 ? 2.915 38.797 -22.176 1.00 44.66 648 ARG A N 1
ATOM 5313 C CA . ARG A 1 648 ? 3.728 39.950 -22.606 1.00 44.66 648 ARG A CA 1
ATOM 5314 C C . ARG A 1 648 ? 4.380 40.735 -21.457 1.00 44.66 648 ARG A C 1
ATOM 5316 O O . ARG A 1 648 ? 5.099 41.671 -21.765 1.00 44.66 648 ARG A O 1
ATOM 5323 N N . ASN A 1 649 ? 4.191 40.345 -20.188 1.00 49.72 649 ASN A N 1
ATOM 5324 C CA . ASN A 1 649 ? 4.643 41.140 -19.030 1.00 49.72 649 ASN A CA 1
ATOM 5325 C C . ASN A 1 649 ? 5.471 40.391 -17.957 1.00 49.72 649 ASN A C 1
ATOM 5327 O O . ASN A 1 649 ? 5.786 40.998 -16.941 1.00 49.72 649 ASN A O 1
ATOM 5331 N N . GLU A 1 650 ? 5.870 39.129 -18.147 1.00 48.66 650 GLU A N 1
ATOM 5332 C CA . GLU A 1 650 ? 6.870 38.498 -17.261 1.00 48.66 650 GLU A CA 1
ATOM 5333 C C . GLU A 1 650 ? 8.260 38.667 -17.881 1.00 48.66 650 GLU A C 1
ATOM 5335 O O . GLU A 1 650 ? 8.483 38.287 -19.032 1.00 48.66 650 GLU A O 1
ATOM 5340 N N . ILE A 1 651 ? 9.167 39.288 -17.124 1.00 45.72 651 ILE A N 1
ATOM 5341 C CA . ILE A 1 651 ? 10.589 39.438 -17.440 1.00 45.72 651 ILE A CA 1
ATOM 5342 C C . ILE A 1 651 ? 11.136 38.044 -17.762 1.00 45.72 651 ILE A C 1
ATOM 5344 O O . ILE A 1 651 ? 11.225 37.182 -16.895 1.00 45.72 651 ILE A O 1
ATOM 5348 N N . ILE A 1 652 ? 11.447 37.810 -19.037 1.00 44.53 652 ILE A N 1
ATOM 5349 C CA . ILE A 1 652 ? 12.134 36.600 -19.483 1.00 44.53 652 ILE A CA 1
ATOM 5350 C C . ILE A 1 652 ? 13.594 36.791 -19.086 1.00 44.53 652 ILE A C 1
ATOM 5352 O O . ILE A 1 652 ? 14.375 37.382 -19.834 1.00 44.53 652 ILE A O 1
ATOM 5356 N N . GLU A 1 653 ? 13.957 36.324 -17.896 1.00 48.50 653 GLU A N 1
ATOM 5357 C CA . GLU A 1 653 ? 15.344 35.959 -17.653 1.00 48.50 653 GLU A CA 1
ATOM 5358 C C . GLU A 1 653 ? 15.698 34.864 -18.666 1.00 48.50 653 GLU A C 1
ATOM 5360 O O . GLU A 1 653 ? 14.960 33.894 -18.860 1.00 48.50 653 GLU A O 1
ATOM 5365 N N . ASN A 1 654 ? 16.779 35.090 -19.413 1.00 42.53 654 ASN A N 1
ATOM 5366 C CA . ASN A 1 654 ? 17.343 34.125 -20.348 1.00 42.53 654 ASN A CA 1
ATOM 5367 C C . ASN A 1 654 ? 17.920 32.960 -19.545 1.00 42.53 654 ASN A C 1
ATOM 5369 O O . ASN A 1 654 ? 19.134 32.865 -19.368 1.00 42.53 654 ASN A O 1
ATOM 5373 N N . ASP A 1 655 ? 17.050 32.091 -19.049 1.00 47.66 655 ASP A N 1
ATOM 5374 C CA . ASP A 1 655 ? 17.468 30.906 -18.330 1.00 47.66 655 ASP A CA 1
ATOM 5375 C C . ASP A 1 655 ? 17.889 29.858 -19.367 1.00 47.66 655 ASP A C 1
ATOM 5377 O O . ASP A 1 655 ? 17.129 28.990 -19.797 1.00 47.66 655 ASP A O 1
ATOM 5381 N N . ASN A 1 656 ? 19.130 29.998 -19.838 1.00 53.72 656 ASN A N 1
ATOM 5382 C CA . ASN A 1 656 ? 19.887 28.937 -20.498 1.00 53.72 656 ASN A CA 1
ATOM 5383 C C . ASN A 1 656 ? 20.244 27.857 -19.457 1.00 53.72 656 ASN A C 1
ATOM 5385 O O . ASN A 1 656 ? 21.414 27.486 -19.331 1.00 53.72 656 ASN A O 1
ATOM 5389 N N . SER A 1 657 ? 19.270 27.383 -18.674 1.00 56.66 657 SER A N 1
ATOM 5390 C CA . SER A 1 657 ? 19.467 26.285 -17.738 1.00 56.66 657 SER A CA 1
ATOM 5391 C C . SER A 1 657 ? 19.730 25.025 -18.560 1.00 56.66 657 SER A C 1
ATOM 5393 O O . SER A 1 657 ? 18.844 24.374 -19.107 1.00 56.66 657 SER A O 1
ATOM 5395 N N . LEU A 1 658 ? 21.018 24.757 -18.760 1.00 63.34 658 LEU A N 1
ATOM 5396 C CA . LEU A 1 658 ? 21.520 23.533 -19.360 1.00 63.34 658 LEU A CA 1
ATOM 5397 C C . LEU A 1 658 ? 20.970 22.360 -18.542 1.00 63.34 658 LEU A C 1
ATOM 5399 O O . LEU A 1 658 ? 21.270 22.266 -17.353 1.00 63.34 658 LEU A O 1
ATOM 5403 N N . ASN A 1 659 ? 20.188 21.485 -19.184 1.00 70.56 659 ASN A N 1
ATOM 5404 C CA . ASN A 1 659 ? 19.748 20.205 -18.622 1.00 70.56 659 ASN A CA 1
ATOM 5405 C C . ASN A 1 659 ? 20.936 19.518 -17.944 1.00 70.56 659 ASN A C 1
ATOM 5407 O O . ASN A 1 659 ? 21.924 19.224 -18.616 1.00 70.56 659 ASN A O 1
ATOM 5411 N N . ASN A 1 660 ? 20.871 19.290 -16.633 1.00 82.75 660 ASN A N 1
ATOM 5412 C CA . ASN A 1 660 ? 21.967 18.694 -15.882 1.00 82.75 660 ASN A CA 1
ATOM 5413 C C . ASN A 1 660 ? 21.753 17.191 -15.722 1.00 82.75 660 ASN A C 1
ATOM 5415 O O . ASN A 1 660 ? 21.154 16.739 -14.750 1.00 82.75 660 ASN A O 1
ATOM 5419 N N . ILE A 1 661 ? 22.227 16.427 -16.708 1.00 87.75 661 ILE A N 1
ATOM 5420 C CA . ILE A 1 661 ? 22.219 14.963 -16.676 1.00 87.75 661 ILE A CA 1
ATOM 5421 C C . ILE A 1 661 ? 23.626 14.465 -16.332 1.00 87.75 661 ILE A C 1
ATOM 5423 O O . ILE A 1 661 ? 24.552 14.596 -17.138 1.00 87.75 661 ILE A O 1
ATOM 5427 N N . ILE A 1 662 ? 23.756 13.897 -15.136 1.00 90.00 662 ILE A N 1
ATOM 5428 C CA . ILE A 1 662 ? 24.957 13.298 -14.555 1.00 90.00 662 ILE A CA 1
ATOM 5429 C C . ILE A 1 662 ? 24.693 11.802 -14.400 1.00 90.00 662 ILE A C 1
ATOM 5431 O O . ILE A 1 662 ? 23.765 11.406 -13.697 1.00 90.00 662 ILE A O 1
ATOM 5435 N N . ILE A 1 663 ? 25.500 10.966 -15.051 1.00 92.00 663 ILE A N 1
ATOM 5436 C CA . ILE A 1 663 ? 25.399 9.505 -14.951 1.00 92.00 663 ILE A CA 1
ATOM 5437 C C . ILE A 1 663 ? 26.745 8.945 -14.496 1.00 92.00 663 ILE A C 1
ATOM 5439 O O . ILE A 1 663 ? 27.744 9.066 -15.201 1.00 92.00 663 ILE A O 1
ATOM 5443 N N . ASN A 1 664 ? 26.761 8.283 -13.345 1.00 93.62 664 ASN A N 1
ATOM 5444 C CA . ASN A 1 664 ? 27.915 7.605 -12.778 1.00 93.62 664 ASN A CA 1
ATOM 5445 C C . ASN A 1 664 ? 27.617 6.106 -12.690 1.00 93.62 664 ASN A C 1
ATOM 5447 O O . ASN A 1 664 ? 26.685 5.687 -12.010 1.00 93.62 664 ASN A O 1
ATOM 5451 N N . MET A 1 665 ? 28.413 5.288 -13.370 1.00 94.62 665 MET A N 1
ATOM 5452 C CA . MET A 1 665 ? 28.336 3.832 -13.317 1.00 94.62 665 MET A CA 1
ATOM 5453 C C . MET A 1 665 ? 29.703 3.261 -12.964 1.00 94.62 665 MET A C 1
ATOM 5455 O O . MET A 1 665 ? 30.649 3.376 -13.744 1.00 94.62 665 MET A O 1
ATOM 5459 N N . GLU A 1 666 ? 29.824 2.611 -11.812 1.00 95.75 666 GLU A N 1
ATOM 5460 C CA . GLU A 1 666 ? 31.087 2.035 -11.347 1.00 95.75 666 GLU A CA 1
ATOM 5461 C C . GLU A 1 666 ? 30.921 0.572 -10.908 1.00 95.75 666 GLU A C 1
ATOM 5463 O O . GLU A 1 666 ? 29.972 0.216 -10.215 1.00 95.75 666 GLU A O 1
ATOM 5468 N N . ASN A 1 667 ? 31.858 -0.294 -11.302 1.00 96.94 667 ASN A N 1
ATOM 5469 C CA . ASN A 1 667 ? 31.946 -1.696 -10.860 1.00 96.94 667 ASN A CA 1
ATOM 5470 C C . ASN A 1 667 ? 30.700 -2.574 -11.131 1.00 96.94 667 ASN A C 1
ATOM 5472 O O . ASN A 1 667 ? 30.515 -3.596 -10.472 1.00 96.94 667 ASN A O 1
ATOM 5476 N N . ASN A 1 668 ? 29.834 -2.219 -12.083 1.00 98.12 668 ASN A N 1
ATOM 5477 C CA . ASN A 1 668 ? 28.647 -3.010 -12.421 1.00 98.12 668 ASN A CA 1
ATOM 5478 C C . ASN A 1 668 ? 28.977 -4.140 -13.407 1.00 98.12 668 ASN A C 1
ATOM 5480 O O . ASN A 1 668 ? 29.928 -4.065 -14.190 1.00 98.12 668 ASN A O 1
ATOM 5484 N N . ILE A 1 669 ? 28.150 -5.184 -13.407 1.00 98.44 669 ILE A N 1
ATOM 5485 C CA . ILE A 1 669 ? 28.251 -6.325 -14.319 1.00 98.44 669 ILE A CA 1
ATOM 5486 C C . ILE A 1 669 ? 26.951 -6.439 -15.117 1.00 98.44 669 ILE A C 1
ATOM 5488 O O . ILE A 1 669 ? 25.883 -6.617 -14.543 1.00 98.44 669 ILE A O 1
ATOM 5492 N N . PHE A 1 670 ? 27.053 -6.394 -16.441 1.00 98.44 670 PHE A N 1
ATOM 5493 C CA . PHE A 1 670 ? 25.973 -6.636 -17.392 1.00 98.44 670 PHE A CA 1
ATOM 5494 C C . PHE A 1 670 ? 26.271 -7.926 -18.149 1.00 98.44 670 PHE A C 1
ATOM 5496 O O . PHE A 1 670 ? 27.161 -7.965 -19.003 1.00 98.44 670 PHE A O 1
ATOM 5503 N N . GLU A 1 671 ? 25.549 -8.992 -17.825 1.00 98.56 671 GLU A N 1
ATOM 5504 C CA . GLU A 1 671 ? 25.788 -10.324 -18.365 1.00 98.56 671 GLU A CA 1
ATOM 5505 C C . GLU A 1 671 ? 24.528 -10.914 -19.007 1.00 98.56 671 GLU A C 1
ATOM 5507 O O . GLU A 1 671 ? 23.465 -10.945 -18.392 1.00 98.56 671 GLU A O 1
ATOM 5512 N N . LYS A 1 672 ? 24.648 -11.431 -20.237 1.00 98.50 672 LYS A N 1
ATOM 5513 C CA . LYS A 1 672 ? 23.586 -12.210 -20.913 1.00 98.50 672 LYS A CA 1
ATOM 5514 C C . LYS A 1 672 ? 22.251 -11.480 -21.099 1.00 98.50 672 LYS A C 1
ATOM 5516 O O . LYS A 1 672 ? 21.225 -12.129 -21.281 1.00 98.50 672 LYS A O 1
ATOM 5521 N N . ASN A 1 673 ? 22.233 -10.151 -21.055 1.00 98.69 673 ASN A N 1
ATOM 5522 C CA . ASN A 1 673 ? 21.020 -9.382 -21.313 1.00 98.69 673 ASN A CA 1
ATOM 5523 C C . ASN A 1 673 ? 20.695 -9.401 -22.813 1.00 98.69 673 ASN A C 1
ATOM 5525 O O . ASN A 1 673 ? 21.598 -9.488 -23.648 1.00 98.69 673 ASN A O 1
ATOM 5529 N N . GLN A 1 674 ? 19.407 -9.356 -23.149 1.00 98.62 674 GLN A N 1
ATOM 5530 C CA . GLN A 1 674 ? 18.920 -9.502 -24.518 1.00 98.62 674 GLN A CA 1
ATOM 5531 C C . GLN A 1 674 ? 17.983 -8.351 -24.898 1.00 98.62 674 GLN A C 1
ATOM 5533 O O . GLN A 1 674 ? 17.026 -8.054 -24.183 1.00 98.62 674 GLN A O 1
ATOM 5538 N N . ALA A 1 675 ? 18.220 -7.740 -26.055 1.00 98.25 675 ALA A N 1
ATOM 5539 C CA . ALA A 1 675 ? 17.334 -6.756 -26.664 1.00 98.25 675 ALA A CA 1
ATOM 5540 C C . ALA A 1 675 ? 16.821 -7.247 -28.025 1.00 98.25 675 ALA A C 1
ATOM 5542 O O . ALA A 1 675 ? 17.594 -7.760 -28.836 1.00 98.25 675 ALA A O 1
ATOM 5543 N N . GLU A 1 676 ? 15.533 -7.050 -28.317 1.00 97.88 676 GLU A N 1
ATOM 5544 C CA . GLU A 1 676 ? 14.974 -7.388 -29.635 1.00 97.88 676 GLU A CA 1
ATOM 5545 C C . GLU A 1 676 ? 15.629 -6.575 -30.761 1.00 97.88 676 GLU A C 1
ATOM 5547 O O . GLU A 1 676 ? 15.878 -7.111 -31.838 1.00 97.88 676 GLU A O 1
ATOM 5552 N N . ASN A 1 677 ? 15.944 -5.301 -30.510 1.00 97.25 677 ASN A N 1
ATOM 5553 C CA . ASN A 1 677 ? 16.425 -4.371 -31.527 1.00 97.25 677 ASN A CA 1
ATOM 5554 C C . ASN A 1 677 ? 17.833 -3.847 -31.213 1.00 97.25 677 ASN A C 1
ATOM 5556 O O . ASN A 1 677 ? 18.801 -4.285 -31.837 1.00 97.25 677 ASN A O 1
ATOM 5560 N N . TYR A 1 678 ? 17.970 -2.920 -30.264 1.00 96.56 678 TYR A N 1
ATOM 5561 C CA . TYR A 1 678 ? 19.220 -2.192 -30.037 1.00 96.56 678 TYR A CA 1
ATOM 5562 C C . TYR A 1 678 ? 19.698 -2.287 -28.588 1.00 96.56 678 TYR A C 1
ATOM 5564 O O . TYR A 1 678 ? 18.887 -2.224 -27.665 1.00 96.56 678 TYR A O 1
ATOM 5572 N N . GLY A 1 679 ? 21.016 -2.364 -28.385 1.00 96.25 679 GLY A N 1
ATOM 5573 C CA . GLY A 1 679 ? 21.622 -2.252 -27.054 1.00 96.25 679 GLY A CA 1
ATOM 5574 C C . GLY A 1 679 ? 21.327 -3.460 -26.167 1.00 96.25 679 GLY A C 1
ATOM 5575 O O . GLY A 1 679 ? 20.464 -3.383 -25.297 1.00 96.25 679 GLY A O 1
ATOM 5576 N N . GLY A 1 680 ? 22.020 -4.583 -26.361 1.00 97.38 680 GLY A N 1
ATOM 5577 C CA . GLY A 1 680 ? 21.719 -5.815 -25.621 1.00 97.38 680 GLY A CA 1
ATOM 5578 C C . GLY A 1 680 ? 21.853 -5.655 -24.105 1.00 97.38 680 GLY A C 1
ATOM 5579 O O . GLY A 1 680 ? 21.029 -6.185 -23.369 1.00 97.38 680 GLY A O 1
ATOM 5580 N N . ALA A 1 681 ? 22.802 -4.844 -23.627 1.00 97.62 681 ALA A N 1
ATOM 5581 C CA . ALA A 1 681 ? 22.828 -4.365 -22.245 1.00 97.62 681 ALA A CA 1
ATOM 5582 C C . ALA A 1 681 ? 22.221 -2.962 -22.111 1.00 97.62 681 ALA A C 1
ATOM 5584 O O . ALA A 1 681 ? 21.274 -2.777 -21.347 1.00 97.62 681 ALA A O 1
ATOM 5585 N N . ILE A 1 682 ? 22.762 -1.975 -22.832 1.00 97.00 682 ILE A N 1
ATOM 5586 C CA . ILE A 1 682 ? 22.421 -0.557 -22.649 1.00 97.00 682 ILE A CA 1
ATOM 5587 C C . ILE A 1 682 ? 21.984 0.053 -23.977 1.00 97.00 682 ILE A C 1
ATOM 5589 O O . ILE A 1 682 ? 22.703 -0.026 -24.973 1.00 97.00 682 ILE A O 1
ATOM 5593 N N . TYR A 1 683 ? 20.837 0.719 -23.971 1.00 96.00 683 TYR A N 1
ATOM 5594 C CA . TYR A 1 683 ? 20.355 1.543 -25.070 1.00 96.00 683 TYR A CA 1
ATOM 5595 C C . TYR A 1 683 ? 20.262 3.003 -24.629 1.00 96.00 683 TYR A C 1
ATOM 5597 O O . TYR A 1 683 ? 19.704 3.302 -23.576 1.00 96.00 683 TYR A O 1
ATOM 5605 N N . SER A 1 684 ? 20.789 3.921 -25.437 1.00 93.00 684 SER A N 1
ATOM 5606 C CA . SER A 1 684 ? 20.677 5.358 -25.203 1.00 93.00 684 SER A CA 1
ATOM 5607 C C . SER A 1 684 ? 20.251 6.103 -26.461 1.00 93.00 684 SER A C 1
ATOM 5609 O O . SER A 1 684 ? 20.835 5.967 -27.533 1.00 93.00 684 SER A O 1
ATOM 5611 N N . ASN A 1 685 ? 19.243 6.945 -26.300 1.00 90.31 685 ASN A N 1
ATOM 5612 C CA . ASN A 1 685 ? 18.728 7.893 -27.274 1.00 90.31 685 ASN A CA 1
ATOM 5613 C C . ASN A 1 685 ? 18.753 9.335 -26.719 1.00 90.31 685 ASN A C 1
ATOM 5615 O O . ASN A 1 685 ? 18.094 10.225 -27.250 1.00 90.31 685 ASN A O 1
ATOM 5619 N N . TYR A 1 686 ? 19.485 9.584 -25.628 1.00 83.50 686 TYR A N 1
ATOM 5620 C CA . TYR A 1 686 ? 19.630 10.933 -25.081 1.00 83.50 686 TYR A CA 1
ATOM 5621 C C . TYR A 1 686 ? 20.640 11.751 -25.879 1.00 83.50 686 TYR A C 1
ATOM 5623 O O . TYR A 1 686 ? 21.754 11.307 -26.138 1.00 83.50 686 TYR A O 1
ATOM 5631 N N . ASN A 1 687 ? 20.261 12.986 -26.206 1.00 72.50 687 ASN A N 1
ATOM 5632 C CA . ASN A 1 687 ? 21.073 13.884 -27.032 1.00 72.50 687 ASN A CA 1
ATOM 5633 C C . ASN A 1 687 ? 22.018 14.789 -26.228 1.00 72.50 687 ASN A C 1
ATOM 5635 O O . ASN A 1 687 ? 22.863 15.465 -26.810 1.00 72.50 687 ASN A O 1
ATOM 5639 N N . SER A 1 688 ? 21.833 14.876 -24.910 1.00 68.69 688 SER A N 1
ATOM 5640 C CA . SER A 1 688 ? 22.466 15.897 -24.068 1.00 68.69 688 SER A CA 1
ATOM 5641 C C . SER A 1 688 ? 22.736 15.374 -22.657 1.00 68.69 688 SER A C 1
ATOM 5643 O O . SER A 1 688 ? 22.035 15.731 -21.713 1.00 68.69 688 SER A O 1
ATOM 5645 N N . ILE A 1 689 ? 23.737 14.504 -22.523 1.00 71.06 689 ILE A N 1
ATOM 5646 C CA . ILE A 1 689 ? 24.298 14.098 -21.226 1.00 71.06 689 ILE A CA 1
ATOM 5647 C C . ILE A 1 689 ? 25.446 15.070 -20.905 1.00 71.06 689 ILE A C 1
ATOM 5649 O O . ILE A 1 689 ? 26.296 15.294 -21.764 1.00 71.06 689 ILE A O 1
ATOM 5653 N N . ASN A 1 690 ? 25.481 15.671 -19.712 1.00 72.25 690 ASN A N 1
ATOM 5654 C CA . ASN A 1 690 ? 26.517 16.654 -19.352 1.00 72.25 690 ASN A CA 1
ATOM 5655 C C . ASN A 1 690 ? 27.794 15.990 -18.841 1.00 72.25 690 ASN A C 1
ATOM 5657 O O . ASN A 1 690 ? 28.900 16.427 -19.166 1.00 72.25 690 ASN A O 1
ATOM 5661 N N . SER A 1 691 ? 27.644 14.950 -18.024 1.00 65.94 691 SER A N 1
ATOM 5662 C CA . SER A 1 691 ? 28.758 14.176 -17.494 1.00 65.94 691 SER A CA 1
ATOM 5663 C C . SER A 1 691 ? 28.391 12.701 -17.404 1.00 65.94 691 SER A C 1
ATOM 5665 O O . SER A 1 691 ? 27.296 12.317 -16.993 1.00 65.94 691 SER A O 1
ATOM 5667 N N . TYR A 1 692 ? 29.338 11.872 -17.825 1.00 75.00 692 TYR A N 1
ATOM 5668 C CA . TYR A 1 692 ? 29.211 10.428 -17.825 1.00 75.00 692 TYR A CA 1
ATOM 5669 C C . TYR A 1 692 ? 30.505 9.832 -17.269 1.00 75.00 692 TYR A C 1
ATOM 5671 O O . TYR A 1 692 ? 31.563 9.960 -17.888 1.00 75.00 692 TYR A O 1
ATOM 5679 N N . ILE A 1 693 ? 30.439 9.225 -16.086 1.00 70.88 693 ILE A N 1
ATOM 5680 C CA . ILE A 1 693 ? 31.558 8.522 -15.455 1.00 70.88 693 ILE A CA 1
ATOM 5681 C C . ILE A 1 693 ? 31.272 7.028 -15.542 1.00 70.88 693 ILE A C 1
ATOM 5683 O O . ILE A 1 693 ? 30.279 6.548 -15.008 1.00 70.88 693 ILE A O 1
ATOM 5687 N N . ASN A 1 694 ? 32.149 6.284 -16.207 1.00 78.81 694 ASN A N 1
ATOM 5688 C CA . ASN A 1 694 ? 32.017 4.841 -16.376 1.00 78.81 694 ASN A CA 1
ATOM 5689 C C . ASN A 1 694 ? 33.356 4.173 -16.066 1.00 78.81 694 ASN A C 1
ATOM 5691 O O . ASN A 1 694 ? 34.291 4.312 -16.853 1.00 78.81 694 ASN A O 1
ATOM 5695 N N . LYS A 1 695 ? 33.459 3.494 -14.915 1.00 89.19 695 LYS A N 1
ATOM 5696 C CA . LYS A 1 695 ? 34.708 2.873 -14.440 1.00 89.19 695 LYS A CA 1
ATOM 5697 C C . LYS A 1 695 ? 34.515 1.414 -14.040 1.00 89.19 695 LYS A C 1
ATOM 5699 O O . LYS A 1 695 ? 33.594 1.093 -13.292 1.00 89.19 695 LYS A O 1
ATOM 5704 N N . ASN A 1 696 ? 35.438 0.548 -14.459 1.00 93.06 696 ASN A N 1
ATOM 5705 C CA . ASN A 1 696 ? 35.511 -0.860 -14.043 1.00 93.06 696 ASN A CA 1
ATOM 5706 C C . ASN A 1 696 ? 34.222 -1.681 -14.273 1.00 93.06 696 ASN A C 1
ATOM 5708 O O . ASN A 1 696 ? 33.951 -2.622 -13.524 1.00 93.06 696 ASN A O 1
ATOM 5712 N N . ASN A 1 697 ? 33.397 -1.345 -15.267 1.00 95.31 697 ASN A N 1
ATOM 5713 C CA . ASN A 1 697 ? 32.189 -2.122 -15.558 1.00 95.31 697 ASN A CA 1
ATOM 5714 C C . ASN A 1 697 ? 32.525 -3.324 -16.456 1.00 95.31 697 ASN A C 1
ATOM 5716 O O . ASN A 1 697 ? 33.419 -3.247 -17.296 1.00 95.31 697 ASN A O 1
ATOM 5720 N N . LYS A 1 698 ? 31.799 -4.437 -16.303 1.00 97.25 698 LYS A N 1
ATOM 5721 C CA . LYS A 1 698 ? 31.936 -5.637 -17.147 1.00 97.25 698 LYS A CA 1
ATOM 5722 C C . LYS A 1 698 ? 30.685 -5.821 -17.990 1.00 97.25 698 LYS A C 1
ATOM 5724 O O . LYS A 1 698 ? 29.611 -6.017 -17.434 1.00 97.25 698 LYS A O 1
ATOM 5729 N N . ILE A 1 699 ? 30.810 -5.799 -19.312 1.00 97.12 699 ILE A N 1
ATOM 5730 C CA . ILE A 1 699 ? 29.697 -5.938 -20.258 1.00 97.12 699 ILE A CA 1
ATOM 5731 C C . ILE A 1 699 ? 29.986 -7.143 -21.142 1.00 97.12 699 ILE A C 1
ATOM 5733 O O . ILE A 1 699 ? 30.782 -7.068 -22.080 1.00 97.12 699 ILE A O 1
ATOM 5737 N N . LYS A 1 700 ? 29.373 -8.280 -20.811 1.00 97.75 700 LYS A N 1
ATOM 5738 C CA . LYS A 1 700 ? 29.722 -9.570 -21.406 1.00 97.75 700 LYS A CA 1
ATOM 5739 C C . LYS A 1 700 ? 28.524 -10.395 -21.862 1.00 97.75 700 LYS A C 1
ATOM 5741 O O . LYS A 1 700 ? 27.514 -10.482 -21.169 1.00 97.75 700 LYS A O 1
ATOM 5746 N N . TYR A 1 701 ? 28.671 -11.060 -23.003 1.00 97.88 701 TYR A N 1
ATOM 5747 C CA . TYR A 1 701 ? 27.700 -12.020 -23.538 1.00 97.88 701 TYR A CA 1
ATOM 5748 C C . TYR A 1 701 ? 26.287 -11.457 -23.760 1.00 97.88 701 TYR A C 1
ATOM 5750 O O . TYR A 1 701 ? 25.321 -12.214 -23.724 1.00 97.88 701 TYR A O 1
ATOM 5758 N N . ASN A 1 702 ? 26.138 -10.143 -23.939 1.00 98.50 702 ASN A N 1
ATOM 5759 C CA . ASN A 1 702 ? 24.840 -9.524 -24.205 1.00 98.50 702 ASN A CA 1
ATOM 5760 C C . ASN A 1 702 ? 24.486 -9.625 -25.699 1.00 98.50 702 ASN A C 1
ATOM 5762 O O . ASN A 1 702 ? 25.375 -9.714 -26.549 1.00 98.50 702 ASN A O 1
ATOM 5766 N N . GLU A 1 703 ? 23.193 -9.622 -26.018 1.00 98.31 703 GLU A N 1
ATOM 5767 C CA . GLU A 1 703 ? 22.680 -9.863 -27.369 1.00 98.31 703 GLU A CA 1
ATOM 5768 C C . GLU A 1 703 ? 21.677 -8.788 -27.811 1.00 98.31 703 GLU A C 1
ATOM 5770 O O . GLU A 1 703 ? 20.765 -8.439 -27.067 1.00 98.31 703 GLU A O 1
ATOM 5775 N N . ALA A 1 704 ? 21.808 -8.294 -29.046 1.00 97.62 704 ALA A N 1
ATOM 5776 C CA . ALA A 1 704 ? 20.827 -7.417 -29.691 1.00 97.62 704 ALA A CA 1
ATOM 5777 C C . ALA A 1 704 ? 20.420 -7.948 -31.076 1.00 97.62 704 ALA A C 1
ATOM 5779 O O . ALA A 1 704 ? 21.258 -8.444 -31.832 1.00 97.62 704 ALA A O 1
ATOM 5780 N N . GLY A 1 705 ? 19.153 -7.812 -31.472 1.00 96.38 705 GLY A N 1
ATOM 5781 C CA . GLY A 1 705 ? 18.717 -8.285 -32.793 1.00 96.38 705 GLY A CA 1
ATOM 5782 C C . GLY A 1 705 ? 19.256 -7.468 -33.976 1.00 96.38 705 GLY A C 1
ATOM 5783 O O . GLY A 1 705 ? 19.489 -8.033 -35.044 1.00 96.38 705 GLY A O 1
ATOM 5784 N N . ILE A 1 706 ? 19.500 -6.162 -33.801 1.00 94.69 706 ILE A N 1
ATOM 5785 C CA . ILE A 1 706 ? 19.945 -5.250 -34.868 1.00 94.69 706 ILE A CA 1
ATOM 5786 C C . ILE A 1 706 ? 21.393 -4.798 -34.633 1.00 94.69 706 ILE A C 1
ATOM 5788 O O . ILE A 1 706 ? 22.299 -5.265 -35.329 1.00 94.69 706 ILE A O 1
ATOM 5792 N N . MET A 1 707 ? 21.642 -3.906 -33.668 1.00 94.50 707 MET A N 1
ATOM 5793 C CA . MET A 1 707 ? 22.961 -3.285 -33.444 1.00 94.50 707 MET A CA 1
ATOM 5794 C C . MET A 1 707 ? 23.248 -3.037 -31.961 1.00 94.50 707 MET A C 1
ATOM 5796 O O . MET A 1 707 ? 22.335 -2.856 -31.159 1.00 94.50 707 MET A O 1
ATOM 5800 N N . GLY A 1 708 ? 24.538 -3.000 -31.615 1.00 93.31 708 GLY A N 1
ATOM 5801 C CA . GLY A 1 708 ? 25.010 -2.729 -30.260 1.00 93.31 708 GLY A CA 1
ATOM 5802 C C . GLY A 1 708 ? 24.704 -3.881 -29.311 1.00 93.31 708 GLY A C 1
ATOM 5803 O O . GLY A 1 708 ? 23.879 -3.744 -28.416 1.00 93.31 708 GLY A O 1
ATOM 5804 N N . GLY A 1 709 ? 25.349 -5.032 -29.507 1.00 94.31 709 GLY A N 1
ATOM 5805 C CA . GLY A 1 709 ? 25.161 -6.212 -28.658 1.00 94.31 709 GLY A CA 1
ATOM 5806 C C . GLY A 1 709 ? 25.421 -5.925 -27.180 1.00 94.31 709 GLY A C 1
ATOM 5807 O O . GLY A 1 709 ? 24.668 -6.374 -26.329 1.00 94.31 709 GLY A O 1
ATOM 5808 N N . GLY A 1 710 ? 26.439 -5.120 -26.865 1.00 95.88 710 GLY A N 1
ATOM 5809 C CA . GLY A 1 710 ? 26.607 -4.547 -25.528 1.00 95.88 710 GLY A CA 1
ATOM 5810 C C . GLY A 1 710 ? 25.846 -3.230 -25.401 1.00 95.88 710 GLY A C 1
ATOM 5811 O O . GLY A 1 710 ? 24.857 -3.143 -24.676 1.00 95.88 710 GLY A O 1
ATOM 5812 N N . ILE A 1 711 ? 26.302 -2.201 -26.116 1.00 94.50 711 ILE A N 1
ATOM 5813 C CA . ILE A 1 711 ? 25.774 -0.835 -26.000 1.00 94.50 711 ILE A CA 1
ATOM 5814 C C . ILE A 1 711 ? 25.330 -0.293 -27.358 1.00 94.50 711 ILE A C 1
ATOM 5816 O O . ILE A 1 711 ? 26.030 -0.458 -28.356 1.00 94.50 711 ILE A O 1
ATOM 5820 N N . TYR A 1 712 ? 24.201 0.412 -27.389 1.00 94.12 712 TYR A N 1
ATOM 5821 C CA . TYR A 1 712 ? 23.791 1.227 -28.529 1.00 94.12 712 TYR A CA 1
ATOM 5822 C C . TYR A 1 712 ? 23.533 2.681 -28.118 1.00 94.12 712 TYR A C 1
ATOM 5824 O O . TYR A 1 712 ? 22.808 2.919 -27.152 1.00 94.12 712 TYR A O 1
ATOM 5832 N N . SER A 1 713 ? 24.078 3.645 -28.865 1.00 90.75 713 SER A N 1
ATOM 5833 C CA . SER A 1 713 ? 23.842 5.086 -28.663 1.00 90.75 713 SER A CA 1
ATOM 5834 C C . SER A 1 713 ? 23.332 5.757 -29.942 1.00 90.75 713 SER A C 1
ATOM 5836 O O . SER A 1 713 ? 23.901 5.552 -31.011 1.00 90.75 713 SER A O 1
ATOM 5838 N N . LYS A 1 714 ? 22.268 6.569 -29.876 1.00 87.00 714 LYS A N 1
ATOM 5839 C CA . LYS A 1 714 ? 21.723 7.240 -31.070 1.00 87.00 714 LYS A CA 1
ATOM 5840 C C . LYS A 1 714 ? 22.487 8.511 -31.467 1.00 87.00 714 LYS A C 1
ATOM 5842 O O . LYS A 1 714 ? 22.588 8.768 -32.659 1.00 87.00 714 LYS A O 1
ATOM 5847 N N . ASN A 1 715 ? 22.957 9.333 -30.530 1.00 73.69 715 ASN A N 1
ATOM 5848 C CA . ASN A 1 715 ? 23.533 10.646 -30.851 1.00 73.69 715 ASN A CA 1
ATOM 5849 C C . ASN A 1 715 ? 24.726 10.985 -29.949 1.00 73.69 715 ASN A C 1
ATOM 5851 O O . ASN A 1 715 ? 24.562 11.114 -28.739 1.00 73.69 715 ASN A O 1
ATOM 5855 N N . ILE A 1 716 ? 25.900 11.205 -30.546 1.00 65.62 716 ILE A N 1
ATOM 5856 C CA . ILE A 1 716 ? 27.126 11.662 -29.863 1.00 65.62 716 ILE A CA 1
ATOM 5857 C C . ILE A 1 716 ? 27.548 13.058 -30.361 1.00 65.62 716 ILE A C 1
ATOM 5859 O O . ILE A 1 716 ? 28.229 13.799 -29.650 1.00 65.62 716 ILE A O 1
ATOM 5863 N N . TRP A 1 717 ? 27.137 13.469 -31.566 1.00 53.97 717 TRP A N 1
ATOM 5864 C CA . TRP A 1 717 ? 27.629 14.692 -32.218 1.00 53.97 717 TRP A CA 1
ATOM 5865 C C . TRP A 1 717 ? 26.716 15.917 -32.078 1.00 53.97 717 TRP A C 1
ATOM 5867 O O . TRP A 1 717 ? 25.985 16.296 -32.985 1.00 53.97 717 TRP A O 1
ATOM 5877 N N . ASN A 1 718 ? 26.860 16.620 -30.959 1.00 54.19 718 ASN A N 1
ATOM 5878 C CA . ASN A 1 718 ? 26.778 18.082 -30.926 1.00 54.19 718 ASN A CA 1
ATOM 5879 C C . ASN A 1 718 ? 27.955 18.587 -30.079 1.00 54.19 718 ASN A C 1
ATOM 5881 O O . ASN A 1 718 ? 28.357 17.901 -29.149 1.00 54.19 718 ASN A O 1
ATOM 5885 N N . ASN A 1 719 ? 28.534 19.746 -30.416 1.00 50.00 719 ASN A N 1
ATOM 5886 C CA . ASN A 1 719 ? 29.830 20.301 -29.954 1.00 50.00 719 ASN A CA 1
ATOM 5887 C C . ASN A 1 719 ? 30.148 20.301 -28.430 1.00 50.00 719 ASN A C 1
ATOM 5889 O O . ASN A 1 719 ? 31.227 20.730 -28.021 1.00 50.00 719 ASN A O 1
ATOM 5893 N N . SER A 1 720 ? 29.260 19.808 -27.575 1.00 49.62 720 SER A N 1
ATOM 5894 C CA . SER A 1 720 ? 29.469 19.499 -26.164 1.00 49.62 720 SER A CA 1
ATOM 5895 C C . SER A 1 720 ? 29.906 18.037 -25.963 1.00 49.62 720 SER A C 1
ATOM 5897 O O . SER A 1 720 ? 29.068 17.185 -25.711 1.00 49.62 720 SER A O 1
ATOM 5899 N N . LYS A 1 721 ? 31.215 17.761 -26.089 1.00 49.12 721 LYS A N 1
ATOM 5900 C CA . LYS A 1 721 ? 32.055 16.759 -25.371 1.00 49.12 721 LYS A CA 1
ATOM 5901 C C . LYS A 1 721 ? 31.468 15.441 -24.794 1.00 49.12 721 LYS A C 1
ATOM 5903 O O . LYS A 1 721 ? 32.126 14.853 -23.943 1.00 49.12 721 LYS A O 1
ATOM 5908 N N . CYS A 1 722 ? 30.331 14.909 -25.224 1.00 48.69 722 CYS A N 1
ATOM 5909 C CA . CYS A 1 722 ? 29.786 13.679 -24.649 1.00 48.69 722 CYS A CA 1
ATOM 5910 C C . CYS A 1 722 ? 30.032 12.483 -25.563 1.00 48.69 722 CYS A C 1
ATOM 5912 O O . CYS A 1 722 ? 29.122 11.897 -26.135 1.00 48.69 722 CYS A O 1
ATOM 5914 N N . ILE A 1 723 ? 31.307 12.118 -25.698 1.00 54.84 723 ILE A N 1
ATOM 5915 C CA . ILE A 1 723 ? 31.654 10.745 -26.060 1.00 54.84 723 ILE A CA 1
ATOM 5916 C C . ILE A 1 723 ? 31.280 9.913 -24.830 1.00 54.84 723 ILE A C 1
ATOM 5918 O O . ILE A 1 723 ? 31.639 10.290 -23.714 1.00 54.84 723 ILE A O 1
ATOM 5922 N N . PHE A 1 724 ? 30.577 8.791 -25.005 1.00 62.44 724 PHE A N 1
ATOM 5923 C CA . PHE A 1 724 ? 30.641 7.704 -24.026 1.00 62.44 724 PHE A CA 1
ATOM 5924 C C . PHE A 1 724 ? 32.117 7.294 -23.942 1.00 62.44 724 PHE A C 1
ATOM 5926 O O . PHE A 1 724 ? 32.570 6.424 -24.684 1.00 62.44 724 PHE A O 1
ATOM 5933 N N . ILE A 1 725 ? 32.912 8.005 -23.137 1.00 55.53 725 ILE A N 1
ATOM 5934 C CA . ILE A 1 725 ? 34.316 7.686 -22.921 1.00 55.53 725 ILE A CA 1
ATOM 5935 C C . ILE A 1 725 ? 34.265 6.479 -22.008 1.00 55.53 725 ILE A C 1
ATOM 5937 O O . ILE A 1 725 ? 34.172 6.595 -20.787 1.00 55.53 725 ILE A O 1
ATOM 5941 N N . PHE A 1 726 ? 34.235 5.306 -22.627 1.00 64.88 726 PHE A N 1
ATOM 5942 C CA . PHE A 1 726 ? 34.549 4.086 -21.925 1.00 64.88 726 PHE A CA 1
ATOM 5943 C C . PHE A 1 726 ? 35.979 4.253 -21.441 1.00 64.88 726 PHE A C 1
ATOM 5945 O O . PHE A 1 726 ? 36.916 4.352 -22.238 1.00 64.88 726 PHE A O 1
ATOM 5952 N N . ASP A 1 727 ? 36.130 4.379 -20.126 1.00 66.12 727 ASP A N 1
ATOM 5953 C CA . ASP A 1 727 ? 37.437 4.219 -19.529 1.00 66.12 727 ASP A CA 1
ATOM 5954 C C . ASP A 1 727 ? 37.990 2.868 -20.002 1.00 66.12 727 ASP A C 1
ATOM 5956 O O . ASP A 1 727 ? 37.257 1.875 -20.073 1.00 66.12 727 ASP A O 1
ATOM 5960 N N . HIS A 1 728 ? 39.285 2.827 -20.317 1.00 73.31 728 HIS A N 1
ATOM 5961 C CA . HIS A 1 728 ? 39.973 1.597 -20.716 1.00 73.31 728 HIS A CA 1
ATOM 5962 C C . HIS A 1 728 ? 39.896 0.520 -19.614 1.00 73.31 728 HIS A C 1
ATOM 5964 O O . HIS A 1 728 ? 40.275 -0.624 -19.843 1.00 73.31 728 HIS A O 1
ATOM 5970 N N . SER A 1 729 ? 39.414 0.882 -18.421 1.00 81.62 729 SER A N 1
ATOM 5971 C CA . SER A 1 729 ? 39.126 -0.018 -17.309 1.00 81.62 729 SER A CA 1
ATOM 5972 C C . SER A 1 729 ? 37.876 -0.893 -17.474 1.00 81.62 729 SER A C 1
ATOM 5974 O O . SER A 1 729 ? 37.738 -1.867 -16.735 1.00 81.62 729 SER A O 1
ATOM 5976 N N . SER A 1 730 ? 36.957 -0.579 -18.397 1.00 88.62 730 SER A N 1
ATOM 5977 C CA . SER A 1 730 ? 35.753 -1.400 -18.612 1.00 88.62 730 SER A CA 1
ATOM 5978 C C . SER A 1 730 ? 36.025 -2.579 -19.551 1.00 88.62 730 SER A C 1
ATOM 5980 O O . SER A 1 730 ? 36.658 -2.426 -20.593 1.00 88.62 730 SER A O 1
ATOM 5982 N N . ASP A 1 731 ? 35.516 -3.755 -19.191 1.00 93.06 731 ASP A N 1
ATOM 5983 C CA . ASP A 1 731 ? 35.749 -5.019 -19.895 1.00 93.06 731 ASP A CA 1
ATOM 5984 C C . ASP A 1 731 ? 34.549 -5.380 -20.782 1.00 93.06 731 ASP A C 1
ATOM 5986 O O . ASP A 1 731 ? 33.426 -5.528 -20.290 1.00 93.06 731 ASP A O 1
ATOM 5990 N N . PHE A 1 732 ? 34.783 -5.526 -22.088 1.00 94.19 732 PHE A N 1
ATOM 5991 C CA . PHE A 1 732 ? 33.774 -5.919 -23.070 1.00 94.19 732 PHE A CA 1
ATOM 5992 C C . PHE A 1 732 ? 34.121 -7.277 -23.675 1.00 94.19 732 PHE A C 1
ATOM 5994 O O . PHE A 1 732 ? 35.076 -7.392 -24.446 1.00 94.19 732 PHE A O 1
ATOM 6001 N N . GLN A 1 733 ? 33.298 -8.290 -23.403 1.00 94.69 733 GLN A N 1
ATOM 6002 C CA . GLN A 1 733 ? 33.558 -9.655 -23.858 1.00 94.69 733 GLN A CA 1
ATOM 6003 C C . GLN A 1 733 ? 32.356 -10.256 -24.591 1.00 94.69 733 GLN A C 1
ATOM 6005 O O . GLN A 1 733 ? 31.284 -10.412 -24.019 1.00 94.69 733 GLN A O 1
ATOM 6010 N N . GLU A 1 734 ? 32.555 -10.671 -25.845 1.00 95.38 734 GLU A N 1
ATOM 6011 C CA . GLU A 1 734 ? 31.627 -11.559 -26.571 1.00 95.38 734 GLU A CA 1
ATOM 6012 C C . GLU A 1 734 ? 30.166 -11.073 -26.633 1.00 95.38 734 GLU A C 1
ATOM 6014 O O . GLU A 1 734 ? 29.234 -11.874 -26.627 1.00 95.38 734 GLU A O 1
ATOM 6019 N N . ASN A 1 735 ? 29.937 -9.760 -26.715 1.00 96.75 735 ASN A N 1
ATOM 6020 C CA . ASN A 1 735 ? 28.592 -9.249 -26.969 1.00 96.75 735 ASN A CA 1
ATOM 6021 C C . ASN A 1 735 ? 28.280 -9.340 -28.463 1.00 96.75 735 ASN A C 1
ATOM 6023 O O . ASN A 1 735 ? 29.127 -9.003 -29.294 1.00 96.75 735 ASN A O 1
ATOM 6027 N N . ILE A 1 736 ? 27.069 -9.761 -28.815 1.00 96.44 736 ILE A N 1
ATOM 6028 C CA . ILE A 1 736 ? 26.693 -10.038 -30.200 1.00 96.44 736 ILE A CA 1
ATOM 6029 C C . ILE A 1 736 ? 25.496 -9.205 -30.657 1.00 96.44 736 ILE A C 1
ATOM 6031 O O . ILE A 1 736 ? 24.553 -8.980 -29.906 1.00 96.44 736 ILE A O 1
ATOM 6035 N N . SER A 1 737 ? 25.494 -8.773 -31.916 1.00 93.75 737 SER A N 1
ATOM 6036 C CA . SER A 1 737 ? 24.275 -8.363 -32.606 1.00 93.75 737 SER A CA 1
ATOM 6037 C C . SER A 1 737 ? 24.068 -9.192 -33.868 1.00 93.75 737 SER A C 1
ATOM 6039 O O . SER A 1 737 ? 24.998 -9.379 -34.655 1.00 93.75 737 SER A O 1
ATOM 6041 N N . ASN A 1 738 ? 22.864 -9.746 -34.045 1.00 90.00 738 ASN A N 1
ATOM 6042 C CA . ASN A 1 738 ? 22.533 -10.646 -35.158 1.00 90.00 738 ASN A CA 1
ATOM 6043 C C . ASN A 1 738 ? 23.586 -11.767 -35.379 1.00 90.00 738 ASN A C 1
ATOM 6045 O O . ASN A 1 738 ? 24.011 -12.013 -36.505 1.00 90.00 738 ASN A O 1
ATOM 6049 N N . ASN A 1 739 ? 24.041 -12.425 -34.302 1.00 85.62 739 ASN A N 1
ATOM 6050 C CA . ASN A 1 739 ? 25.109 -13.449 -34.288 1.00 85.62 739 ASN A CA 1
ATOM 6051 C C . ASN A 1 739 ? 26.534 -12.973 -34.643 1.00 85.62 739 ASN A C 1
ATOM 6053 O O . ASN A 1 739 ? 27.404 -13.795 -34.937 1.00 85.62 739 ASN A O 1
ATOM 6057 N N . HIS A 1 740 ? 26.811 -11.670 -34.609 1.00 89.31 740 HIS A N 1
ATOM 6058 C CA . HIS A 1 740 ? 28.146 -11.122 -34.858 1.00 89.31 740 HIS A CA 1
ATOM 6059 C C . HIS A 1 740 ? 28.647 -10.307 -33.681 1.00 89.31 740 HIS A C 1
ATOM 6061 O O . HIS A 1 740 ? 27.868 -9.590 -33.070 1.00 89.31 740 HIS A O 1
ATOM 6067 N N . LEU A 1 741 ? 29.948 -10.380 -33.395 1.00 91.56 741 LEU A N 1
ATOM 6068 C CA . LEU A 1 741 ? 30.567 -9.585 -32.338 1.00 91.56 741 LEU A CA 1
ATOM 6069 C C . LEU A 1 741 ? 30.294 -8.090 -32.569 1.00 91.56 741 LEU A C 1
ATOM 6071 O O . LEU A 1 741 ? 30.667 -7.542 -33.604 1.00 91.56 741 LEU A O 1
ATOM 6075 N N . ASN A 1 742 ? 29.632 -7.454 -31.608 1.00 89.38 742 ASN A N 1
ATOM 6076 C CA . ASN A 1 742 ? 29.257 -6.048 -31.641 1.00 89.38 742 ASN A CA 1
ATOM 6077 C C . ASN A 1 742 ? 29.176 -5.524 -30.199 1.00 89.38 742 ASN A C 1
ATOM 6079 O O . ASN A 1 742 ? 28.113 -5.514 -29.580 1.00 89.38 742 ASN A O 1
ATOM 6083 N N . ASN A 1 743 ? 30.322 -5.140 -29.635 1.00 92.75 743 ASN A N 1
ATOM 6084 C CA . ASN A 1 743 ? 30.399 -4.672 -28.249 1.00 92.75 743 ASN A CA 1
ATOM 6085 C C . ASN A 1 743 ? 29.673 -3.342 -28.039 1.00 92.75 743 ASN A C 1
ATOM 6087 O O . ASN A 1 743 ? 28.973 -3.167 -27.043 1.00 92.75 743 ASN A O 1
ATOM 6091 N N . TYR A 1 744 ? 29.799 -2.427 -28.988 1.00 91.94 744 TYR A N 1
ATOM 6092 C CA . TYR A 1 744 ? 29.124 -1.143 -28.970 1.00 91.94 744 TYR A CA 1
ATOM 6093 C C . TYR A 1 744 ? 28.936 -0.657 -30.404 1.00 91.94 744 TYR A C 1
ATOM 6095 O O . TYR A 1 744 ? 29.776 -0.914 -31.264 1.00 91.94 744 TYR A O 1
ATOM 6103 N N . SER A 1 745 ? 27.837 0.045 -30.655 1.00 92.75 745 SER A N 1
ATOM 6104 C CA . SER A 1 745 ? 27.561 0.664 -31.948 1.00 92.75 745 SER A CA 1
ATOM 6105 C C . SER A 1 745 ? 26.704 1.913 -31.771 1.00 92.75 745 SER A C 1
ATOM 6107 O O . SER A 1 745 ? 26.092 2.115 -30.720 1.00 92.75 745 SER A O 1
ATOM 6109 N N . SER A 1 746 ? 26.656 2.763 -32.785 1.00 91.69 746 SER A N 1
ATOM 6110 C CA . SER A 1 746 ? 25.724 3.888 -32.835 1.00 91.69 746 SER A CA 1
ATOM 6111 C C . SER A 1 746 ? 24.906 3.869 -34.121 1.00 91.69 746 SER A C 1
ATOM 6113 O O . SER A 1 746 ? 25.039 2.972 -34.958 1.00 91.69 746 SER A O 1
ATOM 6115 N N . LYS A 1 747 ? 24.072 4.893 -34.323 1.00 91.06 747 LYS A N 1
ATOM 6116 C CA . LYS A 1 747 ? 23.521 5.134 -35.660 1.00 91.06 747 LYS A CA 1
ATOM 6117 C C . LYS A 1 747 ? 24.654 5.451 -36.660 1.00 91.06 747 LYS A C 1
ATOM 6119 O O . LYS A 1 747 ? 25.702 5.959 -36.244 1.00 91.06 747 LYS A O 1
ATOM 6124 N N . PRO A 1 748 ? 24.442 5.221 -37.969 1.00 92.62 748 PRO A N 1
ATOM 6125 C CA . PRO A 1 748 ? 25.335 5.710 -39.015 1.00 92.62 748 PRO A CA 1
ATOM 6126 C C . PRO A 1 748 ? 25.663 7.201 -38.866 1.00 92.62 748 PRO A C 1
ATOM 6128 O O . PRO A 1 748 ? 24.754 8.022 -38.753 1.00 92.62 748 PRO A O 1
ATOM 6131 N N . SER A 1 749 ? 26.955 7.531 -38.893 1.00 91.19 749 SER A N 1
ATOM 6132 C CA . SER A 1 749 ? 27.486 8.870 -38.616 1.00 91.19 749 SER A CA 1
ATOM 6133 C C . SER A 1 749 ? 28.133 9.507 -39.834 1.00 91.19 749 SER A C 1
ATOM 6135 O O . SER A 1 749 ? 27.842 10.653 -40.180 1.00 91.19 749 SER A O 1
ATOM 6137 N N . TYR A 1 750 ? 29.024 8.775 -40.506 1.00 93.88 750 TYR A N 1
ATOM 6138 C CA . TYR A 1 750 ? 29.783 9.340 -41.609 1.00 93.88 750 TYR A CA 1
ATOM 6139 C C . TYR A 1 750 ? 30.116 8.314 -42.687 1.00 93.88 750 TYR A C 1
ATOM 6141 O O . TYR A 1 750 ? 30.179 7.112 -42.450 1.00 93.88 750 TYR A O 1
ATOM 6149 N N . ILE A 1 751 ? 30.348 8.810 -43.897 1.00 95.25 751 ILE A N 1
ATOM 6150 C CA . ILE A 1 751 ? 30.815 8.020 -45.033 1.00 95.25 751 ILE A CA 1
ATOM 6151 C C . ILE A 1 751 ? 32.246 8.442 -45.355 1.00 95.25 751 ILE A C 1
ATOM 6153 O O . ILE A 1 751 ? 32.541 9.637 -45.437 1.00 95.25 751 ILE A O 1
ATOM 6157 N N . SER A 1 752 ? 33.125 7.460 -45.550 1.00 96.00 752 SER A N 1
ATOM 6158 C CA . SER A 1 752 ? 34.507 7.668 -45.992 1.00 96.00 752 SER A CA 1
ATOM 6159 C C . SER A 1 752 ? 34.778 6.906 -47.285 1.00 96.00 752 SER A C 1
ATOM 6161 O O . SER A 1 752 ? 34.101 5.929 -47.605 1.00 96.00 752 SER A O 1
ATOM 6163 N N . LEU A 1 753 ? 35.766 7.371 -48.043 1.00 94.69 753 LEU A N 1
ATOM 6164 C CA . LEU A 1 753 ? 36.223 6.722 -49.265 1.00 94.69 753 LEU A CA 1
ATOM 6165 C C . LEU A 1 753 ? 37.271 5.651 -48.927 1.00 94.69 753 LEU A C 1
ATOM 6167 O O . LEU A 1 753 ? 38.307 5.965 -48.341 1.00 94.69 753 LEU A O 1
ATOM 6171 N N . ASP A 1 754 ? 37.046 4.414 -49.370 1.00 92.25 754 ASP A N 1
ATOM 6172 C CA . ASP A 1 754 ? 37.974 3.295 -49.139 1.00 92.25 754 ASP A CA 1
ATOM 6173 C C . ASP A 1 754 ? 39.195 3.366 -50.072 1.00 92.25 754 ASP A C 1
ATOM 6175 O O . ASP A 1 754 ? 40.314 2.970 -49.731 1.00 92.25 754 ASP A O 1
ATOM 6179 N N . ASN A 1 755 ? 38.984 3.865 -51.293 1.00 89.38 755 ASN A N 1
ATOM 6180 C CA . ASN A 1 755 ? 40.012 3.960 -52.321 1.00 89.38 755 ASN A CA 1
ATOM 6181 C C . ASN A 1 755 ? 41.027 5.071 -52.002 1.00 89.38 755 ASN A C 1
ATOM 6183 O O . ASN A 1 755 ? 40.678 6.238 -51.844 1.00 89.38 755 ASN A O 1
ATOM 6187 N N . LYS A 1 756 ? 42.325 4.747 -52.038 1.00 86.12 756 LYS A N 1
ATOM 6188 C CA . LYS A 1 756 ? 43.395 5.758 -51.979 1.00 86.12 756 LYS A CA 1
ATOM 6189 C C . LYS A 1 756 ? 43.530 6.477 -53.327 1.00 86.12 756 LYS A C 1
ATOM 6191 O O . LYS A 1 756 ? 44.203 5.977 -54.226 1.00 86.12 756 LYS A O 1
ATOM 6196 N N . ILE A 1 757 ? 42.940 7.665 -53.464 1.00 87.19 757 ILE A N 1
ATOM 6197 C CA . ILE A 1 757 ? 43.134 8.532 -54.639 1.00 87.19 757 ILE A CA 1
ATOM 6198 C C . ILE A 1 757 ? 44.374 9.407 -54.415 1.00 87.19 757 ILE A C 1
ATOM 6200 O O . ILE A 1 757 ? 44.390 10.280 -53.549 1.00 87.19 757 ILE A O 1
ATOM 6204 N N . LYS A 1 758 ? 45.440 9.197 -55.199 1.00 82.38 758 LYS A N 1
ATOM 6205 C CA . LYS A 1 758 ? 46.655 10.025 -55.108 1.00 82.38 758 LYS A CA 1
ATOM 6206 C C . LYS A 1 758 ? 46.346 11.468 -55.526 1.00 82.38 758 LYS A C 1
ATOM 6208 O O . LYS A 1 758 ? 46.026 11.725 -56.679 1.00 82.38 758 LYS A O 1
ATOM 6213 N N . GLY A 1 759 ? 46.476 12.406 -54.588 1.00 83.38 759 GLY A N 1
ATOM 6214 C CA . GLY A 1 759 ? 46.335 13.844 -54.844 1.00 83.38 759 GLY A CA 1
ATOM 6215 C C . GLY A 1 759 ? 44.905 14.328 -55.101 1.00 83.38 759 GLY A C 1
ATOM 6216 O O . GLY A 1 759 ? 44.754 15.422 -55.636 1.00 83.38 759 GLY A O 1
ATOM 6217 N N . ASN A 1 760 ? 43.883 13.529 -54.757 1.00 87.19 760 ASN A N 1
ATOM 6218 C CA . ASN A 1 760 ? 42.452 13.837 -54.938 1.00 87.19 760 ASN A CA 1
ATOM 6219 C C . ASN A 1 760 ? 42.059 14.257 -56.370 1.00 87.19 760 ASN A C 1
ATOM 6221 O O . ASN A 1 760 ? 41.036 14.903 -56.576 1.00 87.19 760 ASN A O 1
ATOM 6225 N N . LYS A 1 761 ? 42.877 13.894 -57.365 1.00 91.06 761 LYS A N 1
ATOM 6226 C CA . LYS A 1 761 ? 42.680 14.215 -58.778 1.00 91.06 761 LYS A CA 1
ATOM 6227 C C . LYS A 1 761 ? 42.630 12.928 -59.580 1.00 91.06 761 LYS A C 1
ATOM 6229 O O . LYS A 1 761 ? 43.562 12.129 -59.530 1.00 91.06 761 LYS A O 1
ATOM 6234 N N . ILE A 1 762 ? 41.556 12.749 -60.335 1.00 92.81 762 ILE A N 1
ATOM 6235 C CA . ILE A 1 762 ? 41.375 11.637 -61.263 1.00 92.81 762 ILE A CA 1
ATOM 6236 C C . ILE A 1 762 ? 41.293 12.222 -62.670 1.00 92.81 762 ILE A C 1
ATOM 6238 O O . ILE A 1 762 ? 40.537 13.157 -62.918 1.00 92.81 762 ILE A O 1
ATOM 6242 N N . SER A 1 763 ? 42.075 11.677 -63.595 1.00 90.62 763 SER A N 1
ATOM 6243 C CA . SER A 1 763 ? 42.008 12.010 -65.017 1.00 90.62 763 SER A CA 1
ATOM 6244 C C . SER A 1 763 ? 41.543 10.770 -65.769 1.00 90.62 763 SER A C 1
ATOM 6246 O O . SER A 1 763 ? 42.124 9.701 -65.589 1.00 90.62 763 SER A O 1
ATOM 6248 N N . LEU A 1 764 ? 40.473 10.904 -66.549 1.00 92.88 764 LEU A N 1
ATOM 6249 C CA . LEU A 1 764 ? 39.852 9.808 -67.297 1.00 92.88 764 LEU A CA 1
ATOM 6250 C C . LEU A 1 764 ? 39.287 10.306 -68.629 1.00 92.88 764 LEU A C 1
ATOM 6252 O O . LEU A 1 764 ? 39.092 11.508 -68.817 1.00 92.88 764 LEU A O 1
ATOM 6256 N N . TYR A 1 765 ? 39.030 9.398 -69.563 1.00 90.44 765 TYR A N 1
ATOM 6257 C CA . TYR A 1 765 ? 38.295 9.682 -70.790 1.00 90.44 765 TYR A CA 1
ATOM 6258 C C . TYR A 1 765 ? 36.798 9.434 -70.593 1.00 90.44 765 TYR A C 1
ATOM 6260 O O . TYR A 1 765 ? 36.363 8.670 -69.731 1.00 90.44 765 TYR A O 1
ATOM 6268 N N . SER A 1 766 ? 35.982 10.114 -71.392 1.00 88.38 766 SER A N 1
ATOM 6269 C CA . SER A 1 766 ? 34.529 10.001 -71.289 1.00 88.38 766 SER A CA 1
ATOM 6270 C C . SER A 1 766 ? 34.060 8.569 -71.580 1.00 88.38 766 SER A C 1
ATOM 6272 O O . SER A 1 766 ? 34.284 8.052 -72.671 1.00 88.38 766 SER A O 1
ATOM 6274 N N . GLY A 1 767 ? 33.368 7.934 -70.634 1.00 84.38 767 GLY A N 1
ATOM 6275 C CA . GLY A 1 767 ? 32.930 6.535 -70.721 1.00 84.38 767 GLY A CA 1
ATOM 6276 C C . GLY A 1 767 ? 33.817 5.521 -69.987 1.00 84.38 767 GLY A C 1
ATOM 6277 O O . GLY A 1 767 ? 33.400 4.364 -69.867 1.00 84.38 767 GLY A O 1
ATOM 6278 N N . ASP A 1 768 ? 34.968 5.941 -69.451 1.00 89.19 768 ASP A N 1
ATOM 6279 C CA . ASP A 1 768 ? 35.833 5.094 -68.623 1.00 89.19 768 ASP A CA 1
ATOM 6280 C C . ASP A 1 768 ? 35.116 4.625 -67.343 1.00 89.19 768 ASP A C 1
ATOM 6282 O O . ASP A 1 768 ? 34.264 5.325 -66.782 1.00 89.19 768 ASP A O 1
ATOM 6286 N N . LEU A 1 769 ? 35.478 3.424 -66.874 1.00 89.75 769 LEU A N 1
ATOM 6287 C CA . LEU A 1 769 ? 35.044 2.889 -65.581 1.00 89.75 769 LEU A CA 1
ATOM 6288 C C . LEU A 1 769 ? 35.818 3.565 -64.447 1.00 89.75 769 LEU A C 1
ATOM 6290 O O . LEU A 1 769 ? 37.048 3.543 -64.428 1.00 89.75 769 LEU A O 1
ATOM 6294 N N . LEU A 1 770 ? 35.091 4.097 -63.468 1.00 93.12 770 LEU A N 1
ATOM 6295 C CA . LEU A 1 770 ? 35.640 4.686 -62.254 1.00 93.12 770 LEU A CA 1
ATOM 6296 C C . LEU A 1 770 ? 35.122 3.926 -61.022 1.00 93.12 770 LEU A C 1
ATOM 6298 O O . LEU A 1 770 ? 34.155 4.361 -60.396 1.00 93.12 770 LEU A O 1
ATOM 6302 N N . PRO A 1 771 ? 35.741 2.788 -60.656 1.00 93.38 771 PRO A N 1
ATOM 6303 C CA . PRO A 1 771 ? 35.311 2.021 -59.498 1.00 93.38 771 PRO A CA 1
ATOM 6304 C C . PRO A 1 771 ? 35.609 2.791 -58.207 1.00 93.38 771 PRO A C 1
ATOM 6306 O O . PRO A 1 771 ? 36.769 3.028 -57.861 1.00 93.38 771 PRO A O 1
ATOM 6309 N N . LEU A 1 772 ? 34.554 3.158 -57.482 1.00 94.94 772 LEU A N 1
ATOM 6310 C CA . LEU A 1 772 ? 34.632 3.793 -56.165 1.00 94.94 772 LEU A CA 1
ATOM 6311 C C . LEU A 1 772 ? 33.973 2.892 -55.118 1.00 94.94 772 LEU A C 1
ATOM 6313 O O . LEU A 1 772 ? 32.934 2.284 -55.375 1.00 94.94 772 LEU A O 1
ATOM 6317 N N . SER A 1 773 ? 34.574 2.820 -53.935 1.00 95.88 773 SER A N 1
ATOM 6318 C CA . SER A 1 773 ? 34.022 2.148 -52.763 1.00 95.88 773 SER A CA 1
ATOM 6319 C C . SER A 1 773 ? 33.996 3.124 -51.600 1.00 95.88 773 SER A C 1
ATOM 6321 O O . SER A 1 773 ? 34.986 3.806 -51.323 1.00 95.88 773 SER A O 1
ATOM 6323 N N . PHE A 1 774 ? 32.849 3.193 -50.939 1.00 96.19 774 PHE A N 1
ATOM 6324 C CA . PHE A 1 774 ? 32.661 3.998 -49.744 1.00 96.19 774 PHE A CA 1
ATOM 6325 C C . PHE A 1 774 ? 32.198 3.106 -48.604 1.00 96.19 774 PHE A C 1
ATOM 6327 O O . PHE A 1 774 ? 31.313 2.278 -48.810 1.00 96.19 774 PHE A O 1
ATOM 6334 N N . SER A 1 775 ? 32.732 3.316 -47.409 1.00 96.56 775 SER A N 1
ATOM 6335 C CA . SER A 1 775 ? 32.275 2.637 -46.197 1.00 96.56 775 SER A CA 1
ATOM 6336 C C . SER A 1 775 ? 31.403 3.566 -45.364 1.00 96.56 775 SER A C 1
ATOM 6338 O O . SER A 1 775 ? 31.712 4.753 -45.211 1.00 96.56 775 SER A O 1
ATOM 6340 N N . LEU A 1 776 ? 30.309 3.018 -44.838 1.00 95.25 776 LEU A N 1
ATOM 6341 C CA . LEU A 1 776 ? 29.450 3.680 -43.865 1.00 95.25 776 LEU A CA 1
ATOM 6342 C C . LEU A 1 776 ? 29.956 3.358 -42.462 1.00 95.25 776 LEU A C 1
ATOM 6344 O O . LEU A 1 776 ? 30.011 2.190 -42.078 1.00 95.25 776 LEU A O 1
ATOM 6348 N N . TYR A 1 777 ? 30.293 4.395 -41.710 1.00 93.75 777 TYR A N 1
ATOM 6349 C CA . TYR A 1 777 ? 30.788 4.294 -40.348 1.00 93.75 777 TYR A CA 1
ATOM 6350 C C . TYR A 1 777 ? 29.772 4.835 -39.354 1.00 93.75 777 TYR A C 1
ATOM 6352 O O . TYR A 1 777 ? 29.040 5.791 -39.639 1.00 93.75 777 TYR A O 1
ATOM 6360 N N . ASP A 1 778 ? 29.744 4.226 -38.178 1.00 92.00 778 ASP A N 1
ATOM 6361 C CA . ASP A 1 778 ? 29.069 4.768 -37.009 1.00 92.00 778 ASP A CA 1
ATOM 6362 C C . ASP A 1 778 ? 29.962 5.812 -36.295 1.00 92.00 778 ASP A C 1
ATOM 6364 O O . ASP A 1 778 ? 31.034 6.185 -36.778 1.00 92.00 778 ASP A O 1
ATOM 6368 N N . GLU A 1 779 ? 29.496 6.367 -35.181 1.00 87.56 779 GLU A N 1
ATOM 6369 C CA . GLU A 1 779 ? 30.190 7.414 -34.418 1.00 87.56 779 GLU A CA 1
ATOM 6370 C C . GLU A 1 779 ? 31.427 6.886 -33.671 1.00 87.56 779 GLU A C 1
ATOM 6372 O O . GLU A 1 779 ? 32.245 7.681 -33.207 1.00 87.56 779 GLU A O 1
ATOM 6377 N N . TYR A 1 780 ? 31.584 5.563 -33.574 1.00 88.25 780 TYR A N 1
ATOM 6378 C CA . TYR A 1 780 ? 32.723 4.890 -32.950 1.00 88.25 780 TYR A CA 1
ATOM 6379 C C . TYR A 1 780 ? 33.738 4.371 -33.978 1.00 88.25 780 TYR A C 1
ATOM 6381 O O . TYR A 1 780 ? 34.597 3.558 -33.637 1.00 88.25 780 TYR A O 1
ATOM 6389 N N . ASP A 1 781 ? 33.633 4.823 -35.230 1.00 90.50 781 ASP A N 1
ATOM 6390 C CA . ASP A 1 781 ? 34.453 4.374 -36.356 1.00 90.50 781 ASP A CA 1
ATOM 6391 C C . ASP A 1 781 ? 34.295 2.871 -36.682 1.00 90.50 781 ASP A C 1
ATOM 6393 O O . ASP A 1 781 ? 35.135 2.289 -37.377 1.00 90.50 781 ASP A O 1
ATOM 6397 N N . ASN A 1 782 ? 33.199 2.231 -36.253 1.00 91.25 782 ASN A N 1
ATOM 6398 C CA . ASN A 1 782 ? 32.868 0.877 -36.691 1.00 91.25 782 ASN A CA 1
ATOM 6399 C C . ASN A 1 782 ? 32.187 0.918 -38.063 1.00 91.25 782 ASN A C 1
ATOM 6401 O O . ASN A 1 782 ? 31.358 1.789 -38.333 1.00 91.25 782 ASN A O 1
ATOM 6405 N N . ILE A 1 783 ? 32.479 -0.060 -38.923 1.00 92.62 783 ILE A N 1
ATOM 6406 C CA . ILE A 1 783 ? 31.753 -0.233 -40.188 1.00 92.62 783 ILE A CA 1
ATOM 6407 C C . ILE A 1 783 ? 30.340 -0.740 -39.881 1.00 92.62 783 ILE A C 1
ATOM 6409 O O . ILE A 1 783 ? 30.160 -1.748 -39.196 1.00 92.62 783 ILE A O 1
ATOM 6413 N N . VAL A 1 784 ? 29.329 -0.069 -40.431 1.00 92.38 784 VAL A N 1
ATOM 6414 C CA . VAL A 1 784 ? 27.920 -0.428 -40.244 1.00 92.38 784 VAL A CA 1
ATOM 6415 C C . VAL A 1 784 ? 27.549 -1.596 -41.156 1.00 92.38 784 VAL A C 1
ATOM 6417 O O . VAL A 1 784 ? 26.941 -1.446 -42.219 1.00 92.38 784 VAL A O 1
ATOM 6420 N N . GLU A 1 785 ? 27.927 -2.800 -40.744 1.00 84.62 785 GLU A N 1
ATOM 6421 C CA . GLU A 1 785 ? 27.572 -4.033 -41.435 1.00 84.62 785 GLU A CA 1
ATOM 6422 C C . GLU A 1 785 ? 26.086 -4.346 -41.185 1.00 84.62 785 GLU A C 1
ATOM 6424 O O . GLU A 1 785 ? 25.729 -5.001 -40.208 1.00 84.62 785 GLU A O 1
ATOM 6429 N N . ASP A 1 786 ? 25.192 -3.854 -42.049 1.00 84.12 786 ASP A N 1
ATOM 6430 C CA . ASP A 1 786 ? 23.737 -4.057 -41.954 1.00 84.12 786 ASP A CA 1
ATOM 6431 C C . ASP A 1 786 ? 23.300 -5.515 -42.210 1.00 84.12 786 ASP A C 1
ATOM 6433 O O . ASP A 1 786 ? 22.645 -5.871 -43.193 1.00 84.12 786 ASP A O 1
ATOM 6437 N N . LYS A 1 787 ? 23.686 -6.413 -41.313 1.00 86.50 787 LYS A N 1
ATOM 6438 C CA . LYS A 1 787 ? 23.413 -7.845 -41.442 1.00 86.50 787 LYS A CA 1
ATOM 6439 C C . LYS A 1 787 ? 21.949 -8.180 -41.170 1.00 86.50 787 LYS A C 1
ATOM 6441 O O . LYS A 1 787 ? 21.446 -9.171 -41.697 1.00 86.50 787 LYS A O 1
ATOM 6446 N N . ALA A 1 788 ? 21.266 -7.346 -40.384 1.00 85.75 788 ALA A N 1
ATOM 6447 C CA . ALA A 1 788 ? 19.832 -7.447 -40.124 1.00 85.75 788 ALA A CA 1
ATOM 6448 C C . ALA A 1 788 ? 18.972 -6.940 -41.302 1.00 85.75 788 ALA A C 1
ATOM 6450 O O . ALA A 1 788 ? 17.756 -7.122 -41.290 1.00 85.75 788 ALA A O 1
ATOM 6451 N N . LYS A 1 789 ? 19.593 -6.353 -42.341 1.00 87.88 789 LYS A N 1
ATOM 6452 C CA . LYS A 1 789 ? 18.935 -5.731 -43.505 1.00 87.88 789 LYS A CA 1
ATOM 6453 C C . LYS A 1 789 ? 18.053 -4.524 -43.156 1.00 87.88 789 LYS A C 1
ATOM 6455 O O . LYS A 1 789 ? 17.173 -4.168 -43.944 1.00 87.88 789 LYS A O 1
ATOM 6460 N N . PHE A 1 790 ? 18.278 -3.896 -42.005 1.00 86.31 790 PHE A N 1
ATOM 6461 C CA . PHE A 1 790 ? 17.541 -2.721 -41.542 1.00 86.31 790 PHE A CA 1
ATOM 6462 C C . PHE A 1 790 ? 17.877 -1.460 -42.360 1.00 86.31 790 PHE A C 1
ATOM 6464 O O . PHE A 1 790 ? 16.998 -0.652 -42.643 1.00 86.31 790 PHE A O 1
ATOM 6471 N N . LEU A 1 791 ? 19.126 -1.323 -42.809 1.00 88.81 791 LEU A N 1
ATOM 6472 C CA . LEU A 1 791 ? 19.647 -0.232 -43.646 1.00 88.81 791 LEU A CA 1
ATOM 6473 C C . LEU A 1 791 ? 19.791 -0.611 -45.132 1.00 88.81 791 LEU A C 1
ATOM 6475 O O . LEU A 1 791 ? 20.367 0.143 -45.913 1.00 88.81 791 LEU A O 1
ATOM 6479 N N . SER A 1 792 ? 19.260 -1.759 -45.554 1.00 86.50 792 SER A N 1
ATOM 6480 C CA . SER A 1 792 ? 19.434 -2.281 -46.918 1.00 86.50 792 SER A CA 1
ATOM 6481 C C . SER A 1 792 ? 18.814 -1.400 -48.012 1.00 86.50 792 SER A C 1
ATOM 6483 O O . SER A 1 792 ? 19.169 -1.528 -49.184 1.00 86.50 792 SER A O 1
ATOM 6485 N N . TYR A 1 793 ? 17.920 -0.484 -47.629 1.00 88.12 793 TYR A N 1
ATOM 6486 C CA . TYR A 1 793 ? 17.297 0.504 -48.513 1.00 88.12 793 TYR A CA 1
ATOM 6487 C C . TYR A 1 793 ? 18.105 1.795 -48.661 1.00 88.12 793 TYR A C 1
ATOM 6489 O O . TYR A 1 793 ? 17.811 2.577 -49.557 1.00 88.12 793 TYR A O 1
ATOM 6497 N N . VAL A 1 794 ? 19.122 2.020 -47.824 1.00 92.19 794 VAL A N 1
ATOM 6498 C CA . VAL A 1 794 ? 19.953 3.222 -47.903 1.00 92.19 794 VAL A CA 1
ATOM 6499 C C . VAL A 1 794 ? 20.763 3.184 -49.198 1.00 92.19 794 VAL A C 1
ATOM 6501 O O . VAL A 1 794 ? 21.514 2.234 -49.454 1.00 92.19 794 VAL A O 1
ATOM 6504 N N . MET A 1 795 ? 20.622 4.229 -50.017 1.00 95.31 795 MET A N 1
ATOM 6505 C CA . MET A 1 795 ? 21.334 4.359 -51.289 1.00 95.31 795 MET A CA 1
ATOM 6506 C C . MET A 1 795 ? 22.253 5.572 -51.279 1.00 95.31 795 MET A C 1
ATOM 6508 O O . MET A 1 795 ? 21.860 6.666 -50.884 1.00 95.31 795 MET A O 1
ATOM 6512 N N . LEU A 1 796 ? 23.467 5.400 -51.789 1.00 96.00 796 LEU A N 1
ATOM 6513 C CA . LEU A 1 796 ? 24.392 6.491 -52.052 1.00 96.00 796 LEU A CA 1
ATOM 6514 C C . LEU A 1 796 ? 24.333 6.843 -53.539 1.00 96.00 796 LEU A C 1
ATOM 6516 O O . LEU A 1 796 ? 24.491 5.973 -54.397 1.00 96.00 796 LEU A O 1
ATOM 6520 N N . THR A 1 797 ? 24.104 8.118 -53.841 1.00 96.81 797 THR A N 1
ATOM 6521 C CA . THR A 1 797 ? 24.059 8.657 -55.203 1.00 96.81 797 THR A CA 1
ATOM 6522 C C . THR A 1 797 ? 25.216 9.617 -55.430 1.00 96.81 797 THR A C 1
ATOM 6524 O O . THR A 1 797 ? 25.407 10.576 -54.679 1.00 96.81 797 THR A O 1
ATOM 6527 N N . LEU A 1 798 ? 25.964 9.373 -56.502 1.00 96.12 798 LEU A N 1
ATOM 6528 C CA . LEU A 1 798 ? 27.040 10.224 -56.987 1.00 96.12 798 LEU A CA 1
ATOM 6529 C C . LEU A 1 798 ? 26.503 11.210 -58.028 1.00 96.12 798 LEU A C 1
ATOM 6531 O O . LEU A 1 798 ? 25.739 10.844 -58.926 1.00 96.12 798 LEU A O 1
ATOM 6535 N N . SER A 1 799 ? 26.939 12.461 -57.925 1.00 94.56 799 SER A N 1
ATOM 6536 C CA . SER A 1 799 ? 26.641 13.547 -58.860 1.00 94.56 799 SER A CA 1
ATOM 6537 C C . SER A 1 799 ? 27.903 14.360 -59.161 1.00 94.56 799 SER A C 1
ATOM 6539 O O . SER A 1 799 ? 28.902 14.250 -58.454 1.00 94.56 799 SER A O 1
ATOM 6541 N N . LEU A 1 800 ? 27.886 15.163 -60.227 1.00 93.31 800 LEU A N 1
ATOM 6542 C CA . LEU A 1 800 ? 29.018 16.008 -60.615 1.00 93.31 800 LEU A CA 1
ATOM 6543 C C . LEU A 1 800 ? 28.609 17.476 -60.681 1.00 93.31 800 LEU A C 1
ATOM 6545 O O . LEU A 1 800 ? 27.548 17.806 -61.211 1.00 93.31 800 LEU A O 1
ATOM 6549 N N . LYS A 1 801 ? 29.493 18.360 -60.215 1.00 91.31 801 LYS A N 1
ATOM 6550 C CA . LYS A 1 801 ? 29.373 19.816 -60.359 1.00 91.31 801 LYS A CA 1
ATOM 6551 C C . LYS A 1 801 ? 30.587 20.358 -61.108 1.00 91.31 801 LYS A C 1
ATOM 6553 O O . LYS A 1 801 ? 31.713 20.044 -60.752 1.00 91.31 801 LYS A O 1
ATOM 6558 N N . GLU A 1 802 ? 30.389 21.168 -62.143 1.00 90.12 802 GLU A N 1
ATOM 6559 C CA . GLU A 1 802 ? 31.514 21.819 -62.832 1.00 90.12 802 GLU A CA 1
ATOM 6560 C C . GLU A 1 802 ? 32.287 22.729 -61.871 1.00 90.12 802 GLU A C 1
ATOM 6562 O O . GLU A 1 802 ? 31.684 23.564 -61.193 1.00 90.12 802 GLU A O 1
ATOM 6567 N N . LYS A 1 803 ? 33.618 22.583 -61.831 1.00 87.94 803 LYS A N 1
ATOM 6568 C CA . LYS A 1 803 ? 34.485 23.355 -60.928 1.00 87.94 803 LYS A CA 1
ATOM 6569 C C . LYS A 1 803 ? 34.515 24.843 -61.288 1.00 87.94 803 LYS A C 1
ATOM 6571 O O . LYS A 1 803 ? 34.497 25.698 -60.408 1.00 87.94 803 LYS A O 1
ATOM 6576 N N . TYR A 1 804 ? 34.517 25.147 -62.585 1.00 82.50 804 TYR A N 1
ATOM 6577 C CA . TYR A 1 804 ? 34.586 26.506 -63.124 1.00 82.50 804 TYR A CA 1
ATOM 6578 C C . TYR A 1 804 ? 33.365 26.792 -64.000 1.00 82.50 804 TYR A C 1
ATOM 6580 O O . TYR A 1 804 ? 33.451 26.827 -65.226 1.00 82.50 804 TYR A O 1
ATOM 6588 N N . SER A 1 805 ? 32.195 26.988 -63.389 1.00 67.69 805 SER A N 1
ATOM 6589 C CA . SER A 1 805 ? 31.067 27.549 -64.131 1.00 67.69 805 SER A CA 1
ATOM 6590 C C . SER A 1 805 ? 31.288 29.054 -64.288 1.00 67.69 805 SER A C 1
ATOM 6592 O O . SER A 1 805 ? 31.145 29.790 -63.313 1.00 67.69 805 SER A O 1
ATOM 6594 N N . ASN A 1 806 ? 31.636 29.526 -65.487 1.00 56.88 806 ASN A N 1
ATOM 6595 C CA . ASN A 1 806 ? 31.700 30.959 -65.790 1.00 56.88 806 ASN A CA 1
ATOM 6596 C C . ASN A 1 806 ? 30.300 31.585 -65.652 1.00 56.88 806 ASN A C 1
ATOM 6598 O O . ASN A 1 806 ? 29.537 31.636 -66.613 1.00 56.88 806 ASN A O 1
ATOM 6602 N N . SER A 1 807 ? 29.939 32.045 -64.453 1.00 50.44 807 SER A N 1
ATOM 6603 C CA . SER A 1 807 ? 28.742 32.852 -64.215 1.00 50.44 807 SER A CA 1
ATOM 6604 C C . SER A 1 807 ? 29.122 34.330 -64.160 1.00 50.44 807 SER A C 1
ATOM 6606 O O . SER A 1 807 ? 29.168 34.945 -63.097 1.00 50.44 807 SER A O 1
ATOM 6608 N N . THR A 1 808 ? 29.401 34.924 -65.315 1.00 49.56 808 THR A N 1
ATOM 6609 C CA . THR A 1 808 ? 29.311 36.376 -65.486 1.00 49.56 808 THR A CA 1
ATOM 6610 C C . THR A 1 808 ? 27.841 36.749 -65.667 1.00 49.56 808 THR A C 1
ATOM 6612 O O . THR A 1 808 ? 27.365 36.939 -66.781 1.00 49.56 808 THR A O 1
ATOM 6615 N N . THR A 1 809 ? 27.095 36.849 -64.568 1.00 43.19 809 THR A N 1
ATOM 6616 C CA . THR A 1 809 ? 25.806 37.553 -64.557 1.00 43.19 809 THR A CA 1
ATOM 6617 C C . THR A 1 809 ? 26.021 38.953 -64.005 1.00 43.19 809 THR A C 1
ATOM 6619 O O . THR A 1 809 ? 26.275 39.139 -62.818 1.00 43.19 809 THR A O 1
ATOM 6622 N N . SER A 1 810 ? 25.938 39.932 -64.904 1.00 41.44 810 SER A N 1
ATOM 6623 C CA . SER A 1 810 ? 25.881 41.360 -64.613 1.00 41.44 810 SER A CA 1
ATOM 6624 C C . SER A 1 810 ? 24.691 41.680 -63.706 1.00 41.44 810 SER A C 1
ATOM 6626 O O . SER A 1 810 ? 23.537 41.572 -64.124 1.00 41.44 810 SER A O 1
ATOM 6628 N N . THR A 1 811 ? 24.961 42.116 -62.481 1.00 38.38 811 THR A N 1
ATOM 6629 C CA . THR A 1 811 ? 23.986 42.789 -61.620 1.00 38.38 811 THR A CA 1
ATOM 6630 C C . THR A 1 811 ? 23.730 44.196 -62.161 1.00 38.38 811 THR A C 1
ATOM 6632 O O . THR A 1 811 ? 24.572 45.078 -61.998 1.00 38.38 811 THR A O 1
ATOM 6635 N N . ASN A 1 812 ? 22.580 44.412 -62.806 1.00 37.81 812 ASN A N 1
ATOM 6636 C CA . ASN A 1 812 ? 22.061 45.752 -63.082 1.00 37.81 812 ASN A CA 1
ATOM 6637 C C . ASN A 1 812 ? 21.166 46.225 -61.929 1.00 37.81 812 ASN A C 1
ATOM 6639 O O . ASN A 1 812 ? 20.326 45.491 -61.415 1.00 37.81 812 ASN A O 1
ATOM 6643 N N . ASN A 1 813 ? 21.401 47.479 -61.549 1.00 45.81 813 ASN A N 1
ATOM 6644 C CA . ASN A 1 813 ? 20.814 48.232 -60.448 1.00 45.81 813 ASN A CA 1
ATOM 6645 C C . ASN A 1 813 ? 19.280 48.321 -60.484 1.00 45.81 813 ASN A C 1
ATOM 6647 O O . ASN A 1 813 ? 18.727 48.831 -61.455 1.00 45.81 813 ASN A O 1
ATOM 6651 N N . ILE A 1 814 ? 18.621 48.028 -59.356 1.00 39.84 814 ILE A N 1
ATOM 6652 C CA . ILE A 1 814 ? 17.419 48.760 -58.929 1.00 39.84 814 ILE A CA 1
ATOM 6653 C C . ILE A 1 814 ? 17.591 49.159 -57.462 1.00 39.84 814 ILE A C 1
ATOM 6655 O O . ILE A 1 814 ? 17.493 48.363 -56.534 1.00 39.84 814 ILE A O 1
ATOM 6659 N N . THR A 1 815 ? 17.866 50.444 -57.287 1.00 44.28 815 THR A N 1
ATOM 6660 C CA . THR A 1 815 ? 17.799 51.209 -56.049 1.00 44.28 815 THR A CA 1
ATOM 6661 C C . THR A 1 815 ? 16.342 51.425 -55.635 1.00 44.28 815 THR A C 1
ATOM 6663 O O . THR A 1 815 ? 15.569 52.011 -56.390 1.00 44.28 815 THR A O 1
ATOM 6666 N N . ARG A 1 816 ? 15.982 51.111 -54.382 1.00 32.91 816 ARG A N 1
ATOM 6667 C CA . ARG A 1 816 ? 15.067 51.969 -53.609 1.00 32.91 816 ARG A CA 1
ATOM 6668 C C . ARG A 1 816 ? 15.234 51.791 -52.096 1.00 32.91 816 ARG A C 1
ATOM 6670 O O . ARG A 1 816 ? 15.277 50.689 -51.572 1.00 32.91 816 ARG A O 1
ATOM 6677 N N . ARG A 1 817 ? 15.373 52.956 -51.462 1.00 37.09 817 ARG A N 1
ATOM 6678 C CA . ARG A 1 817 ? 15.611 53.291 -50.051 1.00 37.09 817 ARG A CA 1
ATOM 6679 C C . ARG A 1 817 ? 14.707 52.547 -49.057 1.00 37.09 817 ARG A C 1
ATOM 6681 O O . ARG A 1 817 ? 13.501 52.515 -49.264 1.00 37.09 817 ARG A O 1
ATOM 6688 N N . ASN A 1 818 ? 15.273 52.147 -47.915 1.00 33.91 818 ASN A N 1
ATOM 6689 C CA . ASN A 1 818 ? 15.027 52.832 -46.638 1.00 33.91 818 ASN A CA 1
ATOM 6690 C C . ASN A 1 818 ? 16.104 52.486 -45.595 1.00 33.91 818 ASN A C 1
ATOM 6692 O O . ASN A 1 818 ? 16.388 51.325 -45.325 1.00 33.91 818 ASN A O 1
ATOM 6696 N N . ASN A 1 819 ? 16.695 53.546 -45.040 1.00 39.19 819 ASN A N 1
ATOM 6697 C CA . ASN A 1 819 ? 17.554 53.543 -43.859 1.00 39.19 819 ASN A CA 1
ATOM 6698 C C . ASN A 1 819 ? 16.729 53.194 -42.609 1.00 39.19 819 ASN A C 1
ATOM 6700 O O . ASN A 1 819 ? 15.597 53.661 -42.518 1.00 39.19 819 ASN A O 1
ATOM 6704 N N . ILE A 1 820 ? 17.325 52.482 -41.643 1.00 38.22 820 ILE A N 1
ATOM 6705 C CA . ILE A 1 820 ? 17.468 52.883 -40.224 1.00 38.22 820 ILE A CA 1
ATOM 6706 C C . ILE A 1 820 ? 18.360 51.848 -39.492 1.00 38.22 820 ILE A C 1
ATOM 6708 O O . ILE A 1 820 ? 18.015 50.680 -39.371 1.00 38.22 820 ILE A O 1
ATOM 6712 N N . ASN A 1 821 ? 19.525 52.348 -39.065 1.00 33.12 821 ASN A N 1
ATOM 6713 C CA . ASN A 1 821 ? 20.353 52.096 -37.873 1.00 33.12 821 ASN A CA 1
ATOM 6714 C C . ASN A 1 821 ? 20.644 50.685 -37.306 1.00 33.12 821 ASN A C 1
ATOM 6716 O O . ASN A 1 821 ? 19.813 50.056 -36.667 1.00 33.12 821 ASN A O 1
ATOM 6720 N N . GLU A 1 822 ? 21.939 50.357 -37.428 1.00 37.38 822 GLU A N 1
ATOM 6721 C CA . GLU A 1 822 ? 22.945 49.979 -36.408 1.00 37.38 822 GLU A CA 1
ATOM 6722 C C . GLU A 1 822 ? 22.779 48.792 -35.430 1.00 37.38 822 GLU A C 1
ATOM 6724 O O . GLU A 1 822 ? 21.929 48.800 -34.548 1.00 37.38 822 GLU A O 1
ATOM 6729 N N . LYS A 1 823 ? 23.839 47.948 -35.475 1.00 35.84 823 LYS A N 1
ATOM 6730 C CA . LYS A 1 823 ? 24.518 47.181 -34.397 1.00 35.84 823 LYS A CA 1
ATOM 6731 C C . LYS A 1 823 ? 23.718 46.018 -33.782 1.00 35.84 823 LYS A C 1
ATOM 6733 O O . LYS A 1 823 ? 22.711 46.225 -33.131 1.00 35.84 823 LYS A O 1
ATOM 6738 N N . TYR A 1 824 ? 24.128 44.751 -33.895 1.00 33.31 824 TYR A N 1
ATOM 6739 C CA . TYR A 1 824 ? 25.423 44.175 -33.495 1.00 33.31 824 TYR A CA 1
ATOM 6740 C C . TYR A 1 824 ? 25.779 42.866 -34.244 1.00 33.31 824 TYR A C 1
ATOM 6742 O O . TYR A 1 824 ? 24.902 42.155 -34.724 1.00 33.31 824 TYR A O 1
ATOM 6750 N N . ASN A 1 825 ? 27.080 42.542 -34.281 1.00 41.16 825 ASN A N 1
ATOM 6751 C CA . ASN A 1 825 ? 27.653 41.267 -34.736 1.00 41.16 825 ASN A CA 1
ATOM 6752 C C . ASN A 1 825 ? 27.192 40.077 -33.880 1.00 41.16 825 ASN A C 1
ATOM 6754 O O . ASN A 1 825 ? 27.421 40.110 -32.677 1.00 41.16 825 ASN A O 1
ATOM 6758 N N . THR A 1 826 ? 26.748 38.993 -34.521 1.00 34.69 826 THR A N 1
ATOM 6759 C CA . THR A 1 826 ? 27.229 37.622 -34.265 1.00 34.69 826 THR A CA 1
ATOM 6760 C C . THR A 1 826 ? 26.896 36.729 -35.460 1.00 34.69 826 THR A C 1
ATOM 6762 O O . THR A 1 826 ? 25.805 36.761 -36.023 1.00 34.69 826 THR A O 1
ATOM 6765 N N . SER A 1 827 ? 27.895 35.962 -35.881 1.00 46.34 827 SER A N 1
ATOM 6766 C CA . SER A 1 827 ? 27.826 34.933 -36.908 1.00 46.34 827 SER A CA 1
ATOM 6767 C C . SER A 1 827 ? 27.102 33.699 -36.376 1.00 46.34 827 SER A C 1
ATOM 6769 O O . SER A 1 827 ? 27.629 33.055 -35.473 1.00 46.34 827 SER A O 1
ATOM 6771 N N . GLU A 1 828 ? 25.963 33.329 -36.958 1.00 35.72 828 GLU A N 1
ATOM 6772 C CA . GLU A 1 828 ? 25.461 31.954 -36.886 1.00 35.72 828 GLU A CA 1
ATOM 6773 C C . GLU A 1 828 ? 24.441 31.650 -37.993 1.00 35.72 828 GLU A C 1
ATOM 6775 O O . GLU A 1 828 ? 23.680 32.509 -38.439 1.00 35.72 828 GLU A O 1
ATOM 6780 N N . ASN A 1 829 ? 24.502 30.409 -38.473 1.00 43.31 829 ASN A N 1
ATOM 6781 C CA . ASN A 1 829 ? 23.819 29.872 -39.643 1.00 43.31 829 ASN A CA 1
ATOM 6782 C C . ASN A 1 829 ? 22.292 30.045 -39.604 1.00 43.31 829 ASN A C 1
ATOM 6784 O O . ASN A 1 829 ? 21.610 29.481 -38.752 1.00 43.31 829 ASN A O 1
ATOM 6788 N N . ILE A 1 830 ? 21.743 30.715 -40.622 1.00 34.62 830 ILE A N 1
ATOM 6789 C CA . ILE A 1 830 ? 20.317 30.675 -40.963 1.00 34.62 830 ILE A CA 1
ATOM 6790 C C . ILE A 1 830 ? 20.186 29.982 -42.322 1.00 34.62 830 ILE A C 1
ATOM 6792 O O . ILE A 1 830 ? 20.201 30.631 -43.364 1.00 34.62 830 ILE A O 1
ATOM 6796 N N . ASN A 1 831 ? 20.015 28.659 -42.313 1.00 37.91 831 ASN A N 1
ATOM 6797 C CA . ASN A 1 831 ? 19.340 27.961 -43.407 1.00 37.91 831 ASN A CA 1
ATOM 6798 C C . ASN A 1 831 ? 17.847 27.931 -43.069 1.00 37.91 831 ASN A C 1
ATOM 6800 O O . ASN A 1 831 ? 17.368 27.052 -42.356 1.00 37.91 831 ASN A O 1
ATOM 6804 N N . LYS A 1 832 ? 17.109 28.940 -43.543 1.00 36.50 832 LYS A N 1
ATOM 6805 C CA . LYS A 1 832 ? 15.643 28.955 -43.504 1.00 36.50 832 LYS A CA 1
ATOM 6806 C C . LYS A 1 832 ? 15.111 28.535 -44.867 1.00 36.50 832 LYS A C 1
ATOM 6808 O O . LYS A 1 832 ? 15.331 29.228 -45.856 1.00 36.50 832 LYS A O 1
ATOM 6813 N N . ASN A 1 833 ? 14.369 27.430 -44.875 1.00 40.97 833 ASN A N 1
ATOM 6814 C CA . ASN A 1 833 ? 13.477 27.039 -45.959 1.00 40.97 833 ASN A CA 1
ATOM 6815 C C . ASN A 1 833 ? 12.513 28.192 -46.269 1.00 40.97 833 ASN A C 1
ATOM 6817 O O . ASN A 1 833 ? 11.628 28.507 -45.472 1.00 40.97 833 ASN A O 1
ATOM 6821 N N . ILE A 1 834 ? 12.697 28.814 -47.432 1.00 35.09 834 ILE A N 1
ATOM 6822 C CA . ILE A 1 834 ? 11.684 29.648 -48.070 1.00 35.09 834 ILE A CA 1
ATOM 6823 C C . ILE A 1 834 ? 10.803 28.687 -48.869 1.00 35.09 834 ILE A C 1
ATOM 6825 O O . ILE A 1 834 ? 11.235 28.141 -49.881 1.00 35.09 834 ILE A O 1
ATOM 6829 N N . ILE A 1 835 ? 9.573 28.470 -48.403 1.00 41.25 835 ILE A N 1
ATOM 6830 C CA . ILE A 1 835 ? 8.500 27.954 -49.254 1.00 41.25 835 ILE A CA 1
ATOM 6831 C C . ILE A 1 835 ? 8.092 29.134 -50.136 1.00 41.25 835 ILE A C 1
ATOM 6833 O O . ILE A 1 835 ? 7.466 30.080 -49.661 1.00 41.25 835 ILE A O 1
ATOM 6837 N N . VAL A 1 836 ? 8.544 29.118 -51.388 1.00 35.66 836 VAL A N 1
ATOM 6838 C CA . VAL A 1 836 ? 8.034 30.002 -52.437 1.00 35.66 836 VAL A CA 1
ATOM 6839 C C . VAL A 1 836 ? 6.798 29.326 -53.013 1.00 35.66 836 VAL A C 1
ATOM 6841 O O . VAL A 1 836 ? 6.874 28.190 -53.482 1.00 35.66 836 VAL A O 1
ATOM 6844 N N . ASP A 1 837 ? 5.668 30.026 -52.948 1.00 34.31 837 ASP A N 1
ATOM 6845 C CA . ASP A 1 837 ? 4.453 29.671 -53.668 1.00 34.31 837 ASP A CA 1
ATOM 6846 C C . ASP A 1 837 ? 4.754 29.557 -55.167 1.00 34.31 837 ASP A C 1
ATOM 6848 O O . ASP A 1 837 ? 5.130 30.525 -55.832 1.00 34.31 837 ASP A O 1
ATOM 6852 N N . ASN A 1 838 ? 4.576 28.349 -55.699 1.00 36.84 838 ASN A N 1
ATOM 6853 C CA . ASN A 1 838 ? 4.595 28.094 -57.130 1.00 36.84 838 ASN A CA 1
ATOM 6854 C C . ASN A 1 838 ? 3.302 28.628 -57.741 1.00 36.84 838 ASN A C 1
ATOM 6856 O O . ASN A 1 838 ? 2.273 27.962 -57.690 1.00 36.84 838 ASN A O 1
ATOM 6860 N N . ASN A 1 839 ? 3.379 29.812 -58.338 1.00 43.59 839 ASN A N 1
ATOM 6861 C CA . ASN A 1 839 ? 2.556 30.188 -59.481 1.00 43.59 839 ASN A CA 1
ATOM 6862 C C . ASN A 1 839 ? 3.258 31.308 -60.246 1.00 43.59 839 ASN A C 1
ATOM 6864 O O . ASN A 1 839 ? 3.050 32.485 -59.973 1.00 43.59 839 ASN A O 1
ATOM 6868 N N . THR A 1 840 ? 4.111 30.931 -61.193 1.00 39.31 840 THR A N 1
ATOM 6869 C CA . THR A 1 840 ? 4.382 31.702 -62.414 1.00 39.31 840 THR A CA 1
ATOM 6870 C C . THR A 1 840 ? 5.004 30.759 -63.440 1.00 39.31 840 THR A C 1
ATOM 6872 O O . THR A 1 840 ? 6.126 30.283 -63.283 1.00 39.31 840 THR A O 1
ATOM 6875 N N . ASP A 1 841 ? 4.228 30.468 -64.480 1.00 47.81 841 ASP A N 1
ATOM 6876 C CA . ASP A 1 841 ? 4.728 29.955 -65.746 1.00 47.81 841 ASP A CA 1
ATOM 6877 C C . ASP A 1 841 ? 5.561 31.060 -66.411 1.00 47.81 841 ASP A C 1
ATOM 6879 O O . ASP A 1 841 ? 4.994 32.020 -66.921 1.00 47.81 841 ASP A O 1
ATOM 6883 N N . ASP A 1 842 ? 6.891 30.932 -66.404 1.00 43.34 842 ASP A N 1
ATOM 6884 C CA . ASP A 1 842 ? 7.772 31.665 -67.322 1.00 43.34 842 ASP A CA 1
ATOM 6885 C C . ASP A 1 842 ? 9.052 30.857 -67.641 1.00 43.34 842 ASP A C 1
ATOM 6887 O O . ASP A 1 842 ? 10.009 30.766 -66.872 1.00 43.34 842 ASP A O 1
ATOM 6891 N N . ILE A 1 843 ? 8.992 30.195 -68.802 1.00 46.06 843 ILE A N 1
ATOM 6892 C CA . ILE A 1 843 ? 10.022 29.983 -69.843 1.00 46.06 843 ILE A CA 1
ATOM 6893 C C . ILE A 1 843 ? 11.432 30.479 -69.432 1.00 46.06 843 ILE A C 1
ATOM 6895 O O . ILE A 1 843 ? 11.671 31.667 -69.281 1.00 46.06 843 ILE A O 1
ATOM 6899 N N . GLY A 1 844 ? 12.459 29.642 -69.261 1.00 49.78 844 GLY A N 1
ATOM 6900 C CA . GLY A 1 844 ? 13.047 28.802 -70.305 1.00 49.78 844 GLY A CA 1
ATOM 6901 C C . GLY A 1 844 ? 14.545 29.103 -70.472 1.00 49.78 844 GLY A C 1
ATOM 6902 O O . GLY A 1 844 ? 14.966 29.628 -71.494 1.00 49.78 844 GLY A O 1
ATOM 6903 N N . LEU A 1 845 ? 15.359 28.750 -69.472 1.00 44.06 845 LEU A N 1
ATOM 6904 C CA . LEU A 1 845 ? 16.822 28.640 -69.581 1.00 44.06 845 LEU A CA 1
ATOM 6905 C C . LEU A 1 845 ? 17.262 27.367 -68.846 1.00 44.06 845 LEU A C 1
ATOM 6907 O O . LEU A 1 845 ? 17.862 27.398 -67.774 1.00 44.06 845 LEU A O 1
ATOM 6911 N N . ILE A 1 846 ? 16.912 26.210 -69.417 1.00 47.47 846 ILE A N 1
ATOM 6912 C CA . ILE A 1 846 ? 17.447 24.922 -68.967 1.00 47.47 846 ILE A CA 1
ATOM 6913 C C . ILE A 1 846 ? 18.939 24.941 -69.292 1.00 47.47 846 ILE A C 1
ATOM 6915 O O . ILE A 1 846 ? 19.344 24.797 -70.446 1.00 47.47 846 ILE A O 1
ATOM 6919 N N . LYS A 1 847 ? 19.761 25.162 -68.264 1.00 56.44 847 LYS A N 1
ATOM 6920 C CA . LYS A 1 847 ? 21.210 24.990 -68.330 1.00 56.44 847 LYS A CA 1
ATOM 6921 C C . LYS A 1 847 ? 21.468 23.577 -68.861 1.00 56.44 847 LYS A C 1
ATOM 6923 O O . LYS A 1 847 ? 21.124 22.601 -68.196 1.00 56.44 847 LYS A O 1
ATOM 6928 N N . LYS A 1 848 ? 21.982 23.475 -70.092 1.00 61.28 848 LYS A N 1
ATOM 6929 C CA . LYS A 1 848 ? 22.263 22.199 -70.765 1.00 61.28 848 LYS A CA 1
ATOM 6930 C C . LYS A 1 848 ? 23.157 21.376 -69.826 1.00 61.28 848 LYS A C 1
ATOM 6932 O O . LYS A 1 848 ? 24.233 21.830 -69.445 1.00 61.28 848 LYS A O 1
ATOM 6937 N N . ILE A 1 849 ? 22.659 20.231 -69.363 1.00 63.03 849 ILE A N 1
ATOM 6938 C CA . ILE A 1 849 ? 23.372 19.352 -68.428 1.00 63.03 849 ILE A CA 1
ATOM 6939 C C . ILE A 1 849 ? 24.584 18.804 -69.181 1.00 63.03 849 ILE A C 1
ATOM 6941 O O . ILE A 1 849 ? 24.377 18.070 -70.129 1.00 63.03 849 ILE A O 1
ATOM 6945 N N . ASN A 1 850 ? 25.816 19.155 -68.805 1.00 77.88 850 ASN A N 1
ATOM 6946 C CA . ASN A 1 850 ? 27.030 18.822 -69.572 1.00 77.88 850 ASN A CA 1
ATOM 6947 C C . ASN A 1 850 ? 27.599 17.409 -69.315 1.00 77.88 850 ASN A C 1
ATOM 6949 O O . ASN A 1 850 ? 28.686 17.088 -69.804 1.00 77.88 850 ASN A O 1
ATOM 6953 N N . THR A 1 851 ? 26.900 16.577 -68.538 1.00 87.50 851 THR A N 1
ATOM 6954 C CA . THR A 1 851 ? 27.329 15.220 -68.172 1.00 87.50 851 THR A CA 1
ATOM 6955 C C . THR A 1 851 ? 26.147 14.254 -68.050 1.00 87.50 851 THR A C 1
ATOM 6957 O O . THR A 1 851 ? 25.026 14.631 -67.715 1.00 87.50 851 THR A O 1
ATOM 6960 N N . LYS A 1 852 ? 26.412 12.971 -68.291 1.00 90.50 852 LYS A N 1
ATOM 6961 C CA . LYS A 1 852 ? 25.527 11.827 -68.088 1.00 90.50 852 LYS A CA 1
ATOM 6962 C C . LYS A 1 852 ? 26.270 10.795 -67.244 1.00 90.50 852 LYS A C 1
ATOM 6964 O O . LYS A 1 852 ? 27.359 10.355 -67.607 1.00 90.50 852 LYS A O 1
ATO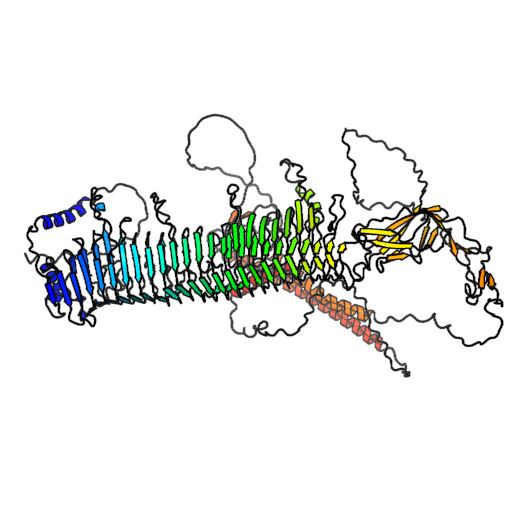M 6969 N N . LEU A 1 853 ? 25.675 10.406 -66.122 1.00 93.19 853 LEU A N 1
ATOM 6970 C CA . LEU A 1 853 ? 26.243 9.432 -65.194 1.00 93.19 853 LEU A CA 1
ATOM 6971 C C . LEU A 1 853 ? 25.547 8.080 -65.372 1.00 93.19 853 LEU A C 1
ATOM 6973 O O . LEU A 1 853 ? 24.326 8.027 -65.507 1.00 93.19 853 LEU A O 1
ATOM 6977 N N . LEU A 1 854 ? 26.320 6.996 -65.395 1.00 92.44 854 LEU A N 1
ATOM 6978 C CA . LEU A 1 854 ? 25.818 5.618 -65.408 1.00 92.44 854 LEU A CA 1
ATOM 6979 C C . LEU A 1 854 ? 26.387 4.880 -64.198 1.00 92.44 854 LEU A C 1
ATOM 6981 O O . LEU A 1 854 ? 27.532 5.124 -63.834 1.00 92.44 854 LEU A O 1
ATOM 6985 N N . GLY A 1 855 ? 25.601 3.997 -63.575 1.00 93.62 855 GLY A N 1
ATOM 6986 C CA . GLY A 1 855 ? 26.043 3.246 -62.392 1.00 93.62 855 GLY A CA 1
ATOM 6987 C C . GLY A 1 855 ? 26.350 4.134 -61.180 1.00 93.62 855 GLY A C 1
ATOM 6988 O O . GLY A 1 855 ? 27.179 3.774 -60.359 1.00 93.62 855 GLY A O 1
ATOM 6989 N N . ASN A 1 856 ? 25.731 5.314 -61.087 1.00 95.25 856 ASN A N 1
ATOM 6990 C CA . ASN A 1 856 ? 26.015 6.339 -60.077 1.00 95.25 856 ASN A CA 1
ATOM 6991 C C . ASN A 1 856 ? 25.165 6.216 -58.806 1.00 95.25 856 ASN A C 1
ATOM 6993 O O . ASN A 1 856 ? 25.175 7.130 -57.988 1.00 95.25 856 ASN A O 1
ATOM 6997 N N . VAL A 1 857 ? 24.432 5.115 -58.646 1.00 96.00 857 VAL A N 1
ATOM 6998 C CA . VAL A 1 857 ? 23.652 4.794 -57.447 1.00 96.00 857 VAL A CA 1
ATOM 6999 C C . VAL A 1 857 ? 24.100 3.424 -56.952 1.00 96.00 857 VAL A C 1
ATOM 7001 O O . VAL A 1 857 ? 24.156 2.482 -57.740 1.00 96.00 857 VAL A O 1
ATOM 7004 N N . SER A 1 858 ? 24.406 3.308 -55.662 1.00 95.31 858 SER A N 1
ATOM 7005 C CA . SER A 1 858 ? 24.737 2.041 -55.002 1.00 95.31 858 SER A CA 1
ATOM 7006 C C . SER A 1 858 ? 23.918 1.898 -53.728 1.00 95.31 858 SER A C 1
ATOM 7008 O O . SER A 1 858 ? 23.825 2.841 -52.948 1.00 95.31 858 SER A O 1
ATOM 7010 N N . SER A 1 859 ? 23.383 0.706 -53.474 1.00 94.50 859 SER A N 1
ATOM 7011 C CA . SER A 1 859 ? 22.822 0.333 -52.170 1.00 94.50 859 SER A CA 1
ATOM 7012 C C . SER A 1 859 ? 23.929 -0.051 -51.184 1.00 94.50 859 SER A C 1
ATOM 7014 O O . SER A 1 859 ? 25.007 -0.483 -51.608 1.00 94.50 859 SER A O 1
ATOM 7016 N N . LEU A 1 860 ? 23.657 0.066 -49.884 1.00 94.38 860 LEU A N 1
ATOM 7017 C CA . LEU A 1 860 ? 24.549 -0.409 -48.827 1.00 94.38 860 LEU A CA 1
ATOM 7018 C C . LEU A 1 860 ? 24.596 -1.948 -48.811 1.00 94.38 860 LEU A C 1
ATOM 7020 O O . LEU A 1 860 ? 23.577 -2.612 -48.628 1.00 94.38 860 LEU A O 1
ATOM 7024 N N . MET A 1 861 ? 25.780 -2.537 -48.979 1.00 91.81 861 MET A N 1
ATOM 7025 C CA . MET A 1 861 ? 25.992 -3.984 -48.896 1.00 91.81 861 MET A CA 1
ATOM 7026 C C . MET A 1 861 ? 27.198 -4.304 -48.018 1.00 91.81 861 MET A C 1
ATOM 7028 O O . MET A 1 861 ? 28.337 -4.016 -48.383 1.00 91.81 861 MET A O 1
ATOM 7032 N N . GLY A 1 862 ? 26.946 -4.933 -46.866 1.00 88.75 862 GLY A N 1
ATOM 7033 C CA . GLY A 1 862 ? 28.001 -5.302 -45.916 1.00 88.75 862 GLY A CA 1
ATOM 7034 C C . GLY A 1 862 ? 28.788 -4.098 -45.397 1.00 88.75 862 GLY A C 1
ATOM 7035 O O . GLY A 1 862 ? 29.992 -4.207 -45.236 1.00 88.75 862 GLY A O 1
ATOM 7036 N N . GLY A 1 863 ? 28.131 -2.947 -45.218 1.00 92.44 863 GLY A N 1
ATOM 7037 C CA . GLY A 1 863 ? 28.778 -1.705 -44.783 1.00 92.44 863 GLY A CA 1
ATOM 7038 C C . GLY A 1 863 ? 29.412 -0.869 -45.894 1.00 92.44 863 GLY A C 1
ATOM 7039 O O . GLY A 1 863 ? 29.883 0.231 -45.618 1.00 92.44 863 GLY A O 1
ATOM 7040 N N . HIS A 1 864 ? 29.370 -1.335 -47.147 1.00 95.44 864 HIS A N 1
ATOM 7041 C CA . HIS A 1 864 ? 30.000 -0.656 -48.277 1.00 95.44 864 HIS A CA 1
ATOM 7042 C C . HIS A 1 864 ? 29.002 -0.268 -49.373 1.00 95.44 864 HIS A C 1
ATOM 7044 O O . HIS A 1 864 ? 28.098 -1.033 -49.714 1.00 95.44 864 HIS A O 1
ATOM 7050 N N . PHE A 1 865 ? 29.229 0.884 -49.996 1.00 95.88 865 PHE A N 1
ATOM 7051 C CA . PHE A 1 865 ? 28.636 1.292 -51.265 1.00 95.88 865 PHE A CA 1
ATOM 7052 C C . PHE A 1 865 ? 29.661 1.058 -52.378 1.00 95.88 865 PHE A C 1
ATOM 7054 O O . PHE A 1 865 ? 30.706 1.709 -52.399 1.00 95.88 865 PHE A O 1
ATOM 7061 N N . LYS A 1 866 ? 29.383 0.125 -53.296 1.00 96.12 866 LYS A N 1
ATOM 7062 C CA . LYS A 1 866 ? 30.313 -0.292 -54.357 1.00 96.12 866 LYS A CA 1
ATOM 7063 C C . LYS A 1 866 ? 29.817 0.160 -55.723 1.00 96.12 866 LYS A C 1
ATOM 7065 O O . LYS A 1 866 ? 28.854 -0.377 -56.261 1.00 96.12 866 LYS A O 1
ATOM 7070 N N . PHE A 1 867 ? 30.543 1.089 -56.324 1.00 95.94 867 PHE A N 1
ATOM 7071 C CA . PHE A 1 867 ? 30.256 1.673 -57.629 1.00 95.94 867 PHE A CA 1
ATOM 7072 C C . PHE A 1 867 ? 31.117 1.028 -58.721 1.00 95.94 867 PHE A C 1
ATOM 7074 O O . PHE A 1 867 ? 31.865 1.707 -59.419 1.00 95.94 867 PHE A O 1
ATOM 7081 N N . ASN A 1 868 ? 31.043 -0.300 -58.857 1.00 93.56 868 ASN A N 1
ATOM 7082 C CA . ASN A 1 868 ? 31.896 -1.056 -59.788 1.00 93.56 868 ASN A CA 1
ATOM 7083 C C . ASN A 1 868 ? 31.669 -0.675 -61.263 1.00 93.56 868 ASN A C 1
ATOM 7085 O O . ASN A 1 868 ? 32.599 -0.749 -62.061 1.00 93.56 868 ASN A O 1
ATOM 7089 N N . ASP A 1 869 ? 30.451 -0.240 -61.599 1.00 93.06 869 ASP A N 1
ATOM 7090 C CA . ASP A 1 869 ? 30.026 0.099 -62.962 1.00 93.06 869 ASP A CA 1
ATOM 7091 C C . ASP A 1 869 ? 29.886 1.614 -63.193 1.00 93.06 869 ASP A C 1
ATOM 7093 O O . ASP A 1 869 ? 29.256 2.039 -64.167 1.00 93.06 869 ASP A O 1
ATOM 7097 N N . PHE A 1 870 ? 30.429 2.448 -62.297 1.00 95.31 870 PHE A N 1
ATOM 7098 C CA . PHE A 1 870 ? 30.281 3.897 -62.404 1.00 95.31 870 PHE A CA 1
ATOM 7099 C C . PHE A 1 870 ? 31.065 4.451 -63.592 1.00 95.31 870 PHE A C 1
ATOM 7101 O O . PHE A 1 870 ? 32.277 4.266 -63.700 1.00 95.31 870 PHE A O 1
ATOM 7108 N N . LYS A 1 871 ? 30.355 5.130 -64.498 1.00 93.38 871 LYS A N 1
ATOM 7109 C CA . LYS A 1 871 ? 30.910 5.763 -65.699 1.00 93.38 871 LYS A CA 1
ATOM 7110 C C . LYS A 1 871 ? 30.438 7.197 -65.810 1.00 93.38 871 LYS A C 1
ATOM 7112 O O . LYS A 1 871 ? 29.263 7.505 -65.583 1.00 93.38 871 LYS A O 1
ATOM 7117 N N . ILE A 1 872 ? 31.349 8.055 -66.244 1.00 91.81 872 ILE A N 1
ATOM 7118 C CA . ILE A 1 872 ? 31.084 9.469 -66.480 1.00 91.81 872 ILE A CA 1
ATOM 7119 C C . ILE A 1 872 ? 31.174 9.715 -67.981 1.00 91.81 872 ILE A C 1
ATOM 7121 O O . ILE A 1 872 ? 32.234 9.535 -68.576 1.00 91.81 872 ILE A O 1
ATOM 7125 N N . ILE A 1 873 ? 30.062 10.125 -68.590 1.00 89.00 873 ILE A N 1
ATOM 7126 C CA . ILE A 1 873 ? 30.007 10.529 -69.994 1.00 89.00 873 ILE A CA 1
ATOM 7127 C C . ILE A 1 873 ? 29.799 12.040 -70.024 1.00 89.00 873 ILE A C 1
ATOM 7129 O O . ILE A 1 873 ? 28.771 12.524 -69.564 1.00 89.00 873 ILE A O 1
ATOM 7133 N N . GLY A 1 874 ? 30.755 12.812 -70.522 1.00 87.69 874 GLY A N 1
ATOM 7134 C CA . GLY A 1 874 ? 30.667 14.267 -70.450 1.00 87.69 874 GLY A CA 1
ATOM 7135 C C . GLY A 1 874 ? 31.687 14.988 -71.310 1.00 87.69 874 GLY A C 1
ATOM 7136 O O . GLY A 1 874 ? 32.605 14.382 -71.862 1.00 87.69 874 GLY A O 1
ATOM 7137 N N . ASN A 1 875 ? 31.507 16.301 -71.425 1.00 85.50 875 ASN A N 1
ATOM 7138 C CA . ASN A 1 875 ? 32.456 17.157 -72.126 1.00 85.50 875 ASN A CA 1
ATOM 7139 C C . ASN A 1 875 ? 33.778 17.264 -71.355 1.00 85.50 875 ASN A C 1
ATOM 7141 O O . ASN A 1 875 ? 33.820 17.095 -70.138 1.00 85.50 875 ASN A O 1
ATOM 7145 N N . ALA A 1 876 ? 34.862 17.574 -72.069 1.00 87.50 876 ALA A N 1
ATOM 7146 C CA . ALA A 1 876 ? 36.159 17.795 -71.442 1.00 87.50 876 ALA A CA 1
ATOM 7147 C C . ALA A 1 876 ? 36.094 19.018 -70.516 1.00 87.50 876 ALA A C 1
ATOM 7149 O O . ALA A 1 876 ? 35.960 20.151 -70.978 1.00 87.50 876 ALA A O 1
ATOM 7150 N N . ASN A 1 877 ? 36.136 18.775 -69.210 1.00 91.00 877 ASN A N 1
ATOM 7151 C CA . ASN A 1 877 ? 36.122 19.791 -68.165 1.00 91.00 877 ASN A CA 1
ATOM 7152 C C . ASN A 1 877 ? 36.605 19.161 -66.848 1.00 91.00 877 ASN A C 1
ATOM 7154 O O . ASN A 1 877 ? 36.743 17.938 -66.739 1.00 91.00 877 ASN A O 1
ATOM 7158 N N . THR A 1 878 ? 36.838 19.996 -65.839 1.00 91.38 878 THR A N 1
ATOM 7159 C CA . THR A 1 878 ? 37.063 19.545 -64.465 1.00 91.38 878 THR A CA 1
ATOM 7160 C C . THR A 1 878 ? 35.759 19.625 -63.678 1.00 91.38 878 THR A C 1
ATOM 7162 O O . THR A 1 878 ? 35.138 20.686 -63.550 1.00 91.38 878 THR A O 1
ATOM 7165 N N . TYR A 1 879 ? 35.364 18.486 -63.126 1.00 93.50 879 TYR A N 1
ATOM 7166 C CA . TYR A 1 879 ? 34.180 18.307 -62.302 1.00 93.50 879 TYR A CA 1
ATOM 7167 C C . TYR A 1 879 ? 34.579 17.999 -60.859 1.00 93.50 879 TYR A C 1
ATOM 7169 O O . TYR A 1 879 ? 35.634 17.426 -60.605 1.00 93.50 879 TYR A O 1
ATOM 7177 N N . ILE A 1 880 ? 33.713 18.358 -59.921 1.00 93.88 880 ILE A N 1
ATOM 7178 C CA . ILE A 1 880 ? 33.787 18.000 -58.508 1.00 93.88 880 ILE A CA 1
ATOM 7179 C C . ILE A 1 880 ? 32.763 16.895 -58.263 1.00 93.88 880 ILE A C 1
ATOM 7181 O O . ILE A 1 880 ? 31.595 17.042 -58.645 1.00 93.88 880 ILE A O 1
ATOM 7185 N N . LEU A 1 881 ? 33.200 15.797 -57.645 1.00 94.50 881 LEU A N 1
ATOM 7186 C CA . LEU A 1 881 ? 32.310 14.721 -57.221 1.00 94.50 881 LEU A CA 1
ATOM 7187 C C . LEU A 1 881 ? 31.513 15.146 -55.985 1.00 94.50 881 LEU A C 1
ATOM 7189 O O . LEU A 1 881 ? 32.083 15.433 -54.938 1.00 94.50 881 LEU A O 1
ATOM 7193 N N . ASN A 1 882 ? 30.191 15.124 -56.106 1.00 94.25 882 ASN A N 1
ATOM 7194 C CA . ASN A 1 882 ? 29.255 15.370 -55.019 1.00 94.25 882 ASN A CA 1
ATOM 7195 C C . ASN A 1 882 ? 28.532 14.076 -54.647 1.00 94.25 882 ASN A C 1
ATOM 7197 O O . ASN A 1 882 ? 28.146 13.293 -55.519 1.00 94.25 882 ASN A O 1
ATOM 7201 N N . LEU A 1 883 ? 28.293 13.887 -53.354 1.00 95.06 883 LEU A N 1
ATOM 7202 C CA . LEU A 1 883 ? 27.587 12.733 -52.814 1.00 95.06 883 LEU A CA 1
ATOM 7203 C C . LEU A 1 883 ? 26.261 13.162 -52.191 1.00 95.06 883 LEU A C 1
ATOM 7205 O O . LEU A 1 883 ? 26.151 14.242 -51.616 1.00 95.06 883 LEU A O 1
ATOM 7209 N N . SER A 1 884 ? 25.262 12.296 -52.309 1.00 94.44 884 SER A N 1
ATOM 7210 C CA . SER A 1 884 ? 23.964 12.438 -51.649 1.00 94.44 884 SER A CA 1
ATOM 7211 C C . SER A 1 884 ? 23.491 11.070 -51.187 1.00 94.44 884 SER A C 1
ATOM 7213 O O . SER A 1 884 ? 23.597 10.099 -51.939 1.00 94.44 884 SER A O 1
ATOM 7215 N N . ILE A 1 885 ? 23.009 10.988 -49.953 1.00 94.00 885 ILE A N 1
ATOM 7216 C CA . ILE A 1 885 ? 22.405 9.779 -49.400 1.00 94.00 885 ILE A CA 1
ATOM 7217 C C . ILE A 1 885 ? 20.888 9.891 -49.554 1.00 94.00 885 ILE A C 1
ATOM 7219 O O . ILE A 1 885 ? 20.304 10.921 -49.227 1.00 94.00 885 ILE A O 1
ATOM 7223 N N . ASN A 1 886 ? 20.266 8.854 -50.102 1.00 91.75 886 ASN A N 1
ATOM 7224 C CA . ASN A 1 886 ? 18.823 8.764 -50.287 1.00 91.75 886 ASN A CA 1
ATOM 7225 C C . ASN A 1 886 ? 18.248 7.736 -49.309 1.00 91.75 886 ASN A C 1
ATOM 7227 O O . ASN A 1 886 ? 18.943 6.802 -48.901 1.00 91.75 886 ASN A O 1
ATOM 7231 N N . ASP A 1 887 ? 16.967 7.905 -48.974 1.00 88.62 887 ASP A N 1
ATOM 7232 C CA . ASP A 1 887 ? 16.199 6.993 -48.114 1.00 88.62 887 ASP A CA 1
ATOM 7233 C C . ASP A 1 887 ? 16.779 6.824 -46.694 1.00 88.62 887 ASP A C 1
ATOM 7235 O O . ASP A 1 887 ? 16.566 5.814 -46.024 1.00 88.62 887 ASP A O 1
ATOM 7239 N N . TYR A 1 888 ? 17.491 7.848 -46.212 1.00 89.62 888 TYR A N 1
ATOM 7240 C CA . TYR A 1 888 ? 17.972 7.960 -44.839 1.00 89.62 888 TYR A CA 1
ATOM 7241 C C . TYR A 1 888 ? 17.722 9.386 -44.335 1.00 89.62 888 TYR A C 1
ATOM 7243 O O . TYR A 1 888 ? 18.254 10.346 -44.885 1.00 89.62 888 TYR A O 1
ATOM 7251 N N . ASN A 1 889 ? 16.862 9.525 -43.323 1.00 84.94 889 ASN A N 1
ATOM 7252 C CA . ASN A 1 889 ? 16.366 10.828 -42.849 1.00 84.94 889 ASN A CA 1
ATOM 7253 C C . ASN A 1 889 ? 17.294 11.524 -41.842 1.00 84.94 889 ASN A C 1
ATOM 7255 O O . ASN A 1 889 ? 16.990 12.628 -41.399 1.00 84.94 889 ASN A O 1
ATOM 7259 N N . GLU A 1 890 ? 18.368 10.862 -41.425 1.00 85.81 890 GLU A N 1
ATOM 7260 C CA . GLU A 1 890 ? 19.299 11.377 -40.423 1.00 85.81 890 GLU A CA 1
ATOM 7261 C C . GLU A 1 890 ? 20.552 11.927 -41.121 1.00 85.81 890 GLU A C 1
ATOM 7263 O O . GLU A 1 890 ? 20.945 11.452 -42.190 1.00 85.81 890 GLU A O 1
ATOM 7268 N N . ASP A 1 891 ? 21.191 12.925 -40.512 1.00 86.38 891 ASP A N 1
ATOM 7269 C CA . ASP A 1 891 ? 22.382 13.554 -41.079 1.00 86.38 891 ASP A CA 1
ATOM 7270 C C . ASP A 1 891 ? 23.573 12.583 -41.086 1.00 86.38 891 ASP A C 1
ATOM 7272 O O . ASP A 1 891 ? 23.927 12.003 -40.059 1.00 86.38 891 ASP A O 1
ATOM 7276 N N . VAL A 1 892 ? 24.214 12.433 -42.250 1.00 91.00 892 VAL A N 1
ATOM 7277 C CA . VAL A 1 892 ? 25.446 11.652 -42.431 1.00 91.00 892 VAL A CA 1
ATOM 7278 C C . VAL A 1 892 ? 26.528 12.562 -42.984 1.00 91.00 892 VAL A C 1
ATOM 7280 O O . VAL A 1 892 ? 26.353 13.210 -44.017 1.00 91.00 892 VAL A O 1
ATOM 7283 N N . ILE A 1 893 ? 27.672 12.604 -42.308 1.00 92.75 893 ILE A N 1
ATOM 7284 C CA . ILE A 1 893 ? 28.784 13.469 -42.694 1.00 92.75 893 ILE A CA 1
ATOM 7285 C C . ILE A 1 893 ? 29.655 12.774 -43.740 1.00 92.75 893 ILE A C 1
ATOM 7287 O O . ILE A 1 893 ? 30.088 11.639 -43.581 1.00 92.75 893 ILE A O 1
ATOM 7291 N N . PHE A 1 894 ? 29.960 13.463 -44.833 1.00 93.50 894 PHE A N 1
ATOM 7292 C CA . PHE A 1 894 ? 30.865 12.948 -45.857 1.00 93.50 894 PHE A CA 1
ATOM 7293 C C . PHE A 1 894 ? 32.309 13.337 -45.505 1.00 93.50 894 PHE A C 1
ATOM 7295 O O . PHE A 1 894 ? 32.741 14.450 -45.798 1.00 93.50 894 PHE A O 1
ATOM 7302 N N . LYS A 1 895 ? 33.076 12.428 -44.882 1.00 93.00 895 LYS A N 1
ATOM 7303 C CA . LYS A 1 895 ? 34.517 12.608 -44.590 1.00 93.00 895 LYS A CA 1
ATOM 7304 C C . LYS A 1 895 ? 35.367 12.267 -45.818 1.00 93.00 895 LYS A C 1
ATOM 7306 O O . LYS A 1 895 ? 36.277 11.443 -45.766 1.00 93.00 895 LYS A O 1
ATOM 7311 N N . ILE A 1 896 ? 35.040 12.875 -46.950 1.00 91.06 896 ILE A N 1
ATOM 7312 C CA . ILE A 1 896 ? 35.685 12.604 -48.234 1.00 91.06 896 ILE A CA 1
ATOM 7313 C C . ILE A 1 896 ? 36.349 13.908 -48.683 1.00 91.06 896 ILE A C 1
ATOM 7315 O O . ILE A 1 896 ? 35.693 14.951 -48.650 1.00 91.06 896 ILE A O 1
ATOM 7319 N N . PRO A 1 897 ? 37.638 13.899 -49.072 1.00 90.19 897 PRO A N 1
ATOM 7320 C CA . PRO A 1 897 ? 38.242 15.091 -49.651 1.00 90.19 897 PRO A CA 1
ATOM 7321 C C . PRO A 1 897 ? 37.511 15.478 -50.939 1.00 90.19 897 PRO A C 1
ATOM 7323 O O . PRO A 1 897 ? 36.925 14.630 -51.603 1.00 90.19 897 PRO A O 1
ATOM 7326 N N . GLU A 1 898 ? 37.571 16.745 -51.334 1.00 91.56 898 GLU A N 1
ATOM 7327 C CA . GLU A 1 898 ? 37.036 17.160 -52.631 1.00 91.56 898 GLU A CA 1
ATOM 7328 C C . GLU A 1 898 ? 37.772 16.412 -53.756 1.00 91.56 898 GLU A C 1
ATOM 7330 O O . GLU A 1 898 ? 38.986 16.553 -53.913 1.00 91.56 898 GLU A O 1
ATOM 7335 N N . ILE A 1 899 ? 37.048 15.570 -54.501 1.00 94.19 899 ILE A N 1
ATOM 7336 C CA . ILE A 1 899 ? 37.608 14.767 -55.593 1.00 94.19 899 ILE A CA 1
ATOM 7337 C C . ILE A 1 899 ? 37.385 15.516 -56.903 1.00 94.19 899 ILE A C 1
ATOM 7339 O O . ILE A 1 899 ? 36.251 15.666 -57.367 1.00 94.19 899 ILE A O 1
ATOM 7343 N N . GLU A 1 900 ? 38.483 15.948 -57.514 1.00 94.56 900 GLU A N 1
ATOM 7344 C CA . GLU A 1 900 ? 38.486 16.579 -58.828 1.00 94.56 900 GLU A CA 1
ATOM 7345 C C . GLU A 1 900 ? 38.600 15.510 -59.919 1.00 94.56 900 GLU A C 1
ATOM 7347 O O . GLU A 1 900 ? 39.569 14.749 -59.971 1.00 94.56 900 GLU A O 1
ATOM 7352 N N . ILE A 1 901 ? 37.621 15.471 -60.817 1.00 94.12 901 ILE A N 1
ATOM 7353 C CA . ILE A 1 901 ? 37.586 14.564 -61.962 1.00 94.12 901 ILE A CA 1
ATOM 7354 C C . ILE A 1 901 ? 37.758 15.389 -63.232 1.00 94.12 901 ILE A C 1
ATOM 7356 O O . ILE A 1 901 ? 36.874 16.155 -63.615 1.00 94.12 901 ILE A O 1
ATOM 7360 N N . THR A 1 902 ? 38.895 15.229 -63.899 1.00 93.81 902 THR A N 1
ATOM 7361 C CA . THR A 1 902 ? 39.171 15.852 -65.194 1.00 93.81 902 THR A CA 1
ATOM 7362 C C . THR A 1 902 ? 38.843 14.862 -66.301 1.00 93.81 902 THR A C 1
ATOM 7364 O O . THR A 1 902 ? 39.526 13.846 -66.452 1.00 93.81 902 THR A O 1
ATOM 7367 N N . ILE A 1 903 ? 37.807 15.172 -67.083 1.00 91.69 903 ILE A N 1
ATOM 7368 C CA . ILE A 1 903 ? 37.513 14.437 -68.314 1.00 91.69 903 ILE A CA 1
ATOM 7369 C C . ILE A 1 903 ? 38.446 14.973 -69.397 1.00 91.69 903 ILE A C 1
ATOM 7371 O O . ILE A 1 903 ? 38.380 16.149 -69.763 1.00 91.69 903 ILE A O 1
ATOM 7375 N N . ASN A 1 904 ? 39.336 14.123 -69.896 1.00 89.75 904 ASN A N 1
ATOM 7376 C CA . ASN A 1 904 ? 40.284 14.491 -70.937 1.00 89.75 904 ASN A CA 1
ATOM 7377 C C . ASN A 1 904 ? 39.574 14.710 -72.274 1.00 89.75 904 ASN A C 1
ATOM 7379 O O . ASN A 1 904 ? 38.568 14.076 -72.594 1.00 89.75 904 ASN A O 1
ATOM 7383 N N . GLN A 1 905 ? 40.134 15.595 -73.093 1.00 84.19 905 GLN A N 1
ATOM 7384 C CA . GLN A 1 905 ? 39.633 15.820 -74.440 1.00 84.19 905 GLN A CA 1
ATOM 7385 C C . GLN A 1 905 ? 39.966 14.621 -75.340 1.00 84.19 905 GLN A C 1
ATOM 7387 O O . GLN A 1 905 ? 41.132 14.281 -75.529 1.00 84.19 905 GLN A O 1
ATOM 7392 N N . GLY A 1 906 ? 38.940 14.000 -75.930 1.00 81.62 906 GLY A N 1
ATOM 7393 C CA . GLY A 1 906 ? 39.086 12.871 -76.853 1.00 81.62 906 GLY A CA 1
ATOM 7394 C C . GLY A 1 906 ? 38.837 11.506 -76.204 1.00 81.62 906 GLY A C 1
ATOM 7395 O O . GLY A 1 906 ? 38.139 11.410 -75.204 1.00 81.62 906 GLY A O 1
ATOM 7396 N N . CYS A 1 907 ? 39.381 10.458 -76.818 1.00 79.69 907 CYS A N 1
ATOM 7397 C CA . CYS A 1 907 ? 39.412 9.092 -76.292 1.00 79.69 907 CYS A CA 1
ATOM 7398 C C . CYS A 1 907 ? 40.868 8.623 -76.301 1.00 79.69 907 CYS A C 1
ATOM 7400 O O . CYS A 1 907 ? 41.662 9.148 -77.088 1.00 79.69 907 CYS A O 1
ATOM 7402 N N . SER A 1 908 ? 41.213 7.639 -75.476 1.00 75.56 908 SER A N 1
ATOM 7403 C CA . SER A 1 908 ? 42.483 6.921 -75.595 1.00 75.56 908 SER A CA 1
ATOM 7404 C C . SER A 1 908 ? 42.634 6.294 -76.990 1.00 75.56 908 SER A C 1
ATOM 7406 O O . SER A 1 908 ? 41.654 6.030 -77.697 1.00 75.56 908 SER A O 1
ATOM 7408 N N . GLU A 1 909 ? 43.881 6.093 -77.419 1.00 71.44 909 GLU A N 1
ATOM 7409 C CA . GLU A 1 909 ? 44.181 5.440 -78.695 1.00 71.44 909 GLU A CA 1
ATOM 7410 C C . GLU A 1 909 ? 43.519 4.047 -78.732 1.00 71.44 909 GLU A C 1
ATOM 7412 O O . GLU A 1 909 ? 43.528 3.326 -77.737 1.00 71.44 909 GLU A O 1
ATOM 7417 N N . ASN A 1 910 ? 42.905 3.689 -79.867 1.00 73.19 910 ASN A N 1
ATOM 7418 C CA . ASN A 1 910 ? 42.117 2.462 -80.095 1.00 73.19 910 ASN A CA 1
ATOM 7419 C C . ASN A 1 910 ? 40.690 2.405 -79.507 1.00 73.19 910 ASN A C 1
ATOM 7421 O O . ASN A 1 910 ? 40.060 1.353 -79.593 1.00 73.19 910 ASN A O 1
ATOM 7425 N N . TYR A 1 911 ? 40.132 3.511 -79.003 1.00 80.56 911 TYR A N 1
ATOM 7426 C CA . TYR A 1 911 ? 38.707 3.607 -78.638 1.00 80.56 911 TYR A CA 1
ATOM 7427 C C . TYR A 1 911 ? 37.876 4.273 -79.743 1.00 80.56 911 TYR A C 1
ATOM 7429 O O . TYR A 1 911 ? 38.354 5.153 -80.465 1.00 80.56 911 TYR A O 1
ATOM 7437 N N . ILE A 1 912 ? 36.606 3.880 -79.870 1.00 79.25 912 ILE A N 1
ATOM 7438 C CA . ILE A 1 912 ? 35.678 4.462 -80.850 1.00 79.25 912 ILE A CA 1
ATOM 7439 C C . ILE A 1 912 ? 34.939 5.634 -80.221 1.00 79.25 912 ILE A C 1
ATOM 7441 O O . ILE A 1 912 ? 34.355 5.515 -79.144 1.00 79.25 912 ILE A O 1
ATOM 7445 N N . LYS A 1 913 ? 34.920 6.759 -80.939 1.00 84.00 913 LYS A N 1
ATOM 7446 C CA . LYS A 1 913 ? 34.177 7.961 -80.556 1.00 84.00 913 LYS A CA 1
ATOM 7447 C C . LYS A 1 913 ? 32.700 7.796 -80.902 1.00 84.00 913 LYS A C 1
ATOM 7449 O O . LYS A 1 913 ? 32.357 7.586 -82.066 1.00 84.00 913 LYS A O 1
ATOM 7454 N N . PHE A 1 914 ? 31.836 7.936 -79.907 1.00 80.62 914 PHE A N 1
ATOM 7455 C CA . PHE A 1 914 ? 30.387 7.933 -80.052 1.00 80.62 914 PHE A CA 1
ATOM 7456 C C . PHE A 1 914 ? 29.828 9.253 -79.523 1.00 80.62 914 PHE A C 1
ATOM 7458 O O . PHE A 1 914 ? 30.066 9.610 -78.384 1.00 80.62 914 PHE A O 1
ATOM 7465 N N . TYR A 1 915 ? 29.090 9.983 -80.337 1.00 81.94 915 TYR A N 1
ATOM 7466 C CA . TYR A 1 915 ? 28.357 11.185 -79.985 1.00 81.94 915 TYR A CA 1
ATOM 7467 C C . TYR A 1 915 ? 26.885 10.811 -79.931 1.00 81.94 915 TYR A C 1
ATOM 7469 O O . TYR A 1 915 ? 26.334 10.256 -80.888 1.00 81.94 915 TYR A O 1
ATOM 7477 N N . ASP A 1 916 ? 26.251 11.070 -78.795 1.00 80.00 916 ASP A N 1
ATOM 7478 C CA . ASP A 1 916 ? 24.806 10.932 -78.689 1.00 80.00 916 ASP A CA 1
ATOM 7479 C C . ASP A 1 916 ? 24.078 12.135 -79.322 1.00 80.00 916 ASP A C 1
ATOM 7481 O O . ASP A 1 916 ? 24.688 13.068 -79.841 1.00 80.00 916 ASP A O 1
ATOM 7485 N N . LYS A 1 917 ? 22.739 12.126 -79.286 1.00 79.75 917 LYS A N 1
ATOM 7486 C CA . LYS A 1 917 ? 21.907 13.214 -79.837 1.00 79.75 917 LYS A CA 1
ATOM 7487 C C . LYS A 1 917 ? 22.115 14.573 -79.144 1.00 79.75 917 LYS A C 1
ATOM 7489 O O . LYS A 1 917 ? 21.575 15.565 -79.622 1.00 79.75 917 LYS A O 1
ATOM 7494 N N . ASN A 1 918 ? 22.838 14.611 -78.024 1.00 78.19 918 ASN A N 1
ATOM 7495 C CA . ASN A 1 918 ? 23.123 15.813 -77.247 1.00 78.19 918 ASN A CA 1
ATOM 7496 C C . ASN A 1 918 ? 24.579 16.294 -77.404 1.00 78.19 918 ASN A C 1
ATOM 7498 O O . ASN A 1 918 ? 24.964 17.238 -76.709 1.00 78.19 918 ASN A O 1
ATOM 7502 N N . ASP A 1 919 ? 25.345 15.685 -78.318 1.00 79.12 919 ASP A N 1
ATOM 7503 C CA . ASP A 1 919 ? 26.780 15.888 -78.565 1.00 79.12 919 ASP A CA 1
ATOM 7504 C C . ASP A 1 919 ? 27.710 15.408 -77.435 1.00 79.12 919 ASP A C 1
ATOM 7506 O O . ASP A 1 919 ? 28.874 15.814 -77.383 1.00 79.12 919 ASP A O 1
ATOM 7510 N N . PHE A 1 920 ? 27.263 14.508 -76.548 1.00 81.75 920 PHE A N 1
ATOM 7511 C CA . PHE A 1 920 ? 28.181 13.906 -75.578 1.00 81.75 920 PHE A CA 1
ATOM 7512 C C . PHE A 1 920 ? 29.073 12.877 -76.248 1.00 81.75 920 PHE A C 1
ATOM 7514 O O . PHE A 1 920 ? 28.601 11.827 -76.684 1.00 81.75 920 PHE A O 1
ATOM 7521 N N . LEU A 1 921 ? 30.373 13.168 -76.277 1.00 81.69 921 LEU A N 1
ATOM 7522 C CA . LEU A 1 921 ? 31.396 12.202 -76.647 1.00 81.69 921 LEU A CA 1
ATOM 7523 C C . LEU A 1 921 ? 31.447 11.104 -75.579 1.00 81.69 921 LEU A C 1
ATOM 7525 O O . LEU A 1 921 ? 31.710 11.400 -74.423 1.00 81.69 921 LEU A O 1
ATOM 7529 N N . SER A 1 922 ? 31.231 9.853 -75.956 1.00 80.69 922 SER A N 1
ATOM 7530 C CA . SER A 1 922 ? 31.454 8.634 -75.185 1.00 80.69 922 SER A CA 1
ATOM 7531 C C . SER A 1 922 ? 32.459 7.774 -75.945 1.00 80.69 922 SER A C 1
ATOM 7533 O O . SER A 1 922 ? 32.364 7.620 -77.163 1.00 80.69 922 SER A O 1
ATOM 7535 N N . CYS A 1 923 ? 33.442 7.239 -75.237 1.00 82.50 923 CYS A N 1
ATOM 7536 C CA . CYS A 1 923 ? 34.447 6.347 -75.781 1.00 82.50 923 CYS A CA 1
ATOM 7537 C C . CYS A 1 923 ? 34.007 4.908 -75.511 1.00 82.50 923 CYS A C 1
ATOM 7539 O O . CYS A 1 923 ? 33.902 4.491 -74.359 1.00 82.50 923 CYS A O 1
ATOM 7541 N N . GLU A 1 924 ? 33.724 4.144 -76.563 1.00 79.56 924 GLU A N 1
ATOM 7542 C CA . GLU A 1 924 ? 33.446 2.714 -76.429 1.00 79.56 924 GLU A CA 1
ATOM 7543 C C . GLU A 1 924 ? 34.667 1.892 -76.840 1.00 79.56 924 GLU A C 1
ATOM 7545 O O . GLU A 1 924 ? 35.340 2.196 -77.829 1.00 79.56 924 GLU A O 1
ATOM 7550 N N . ILE A 1 925 ? 34.903 0.801 -76.108 1.00 80.50 925 ILE A N 1
ATOM 7551 C CA . ILE A 1 925 ? 35.827 -0.251 -76.533 1.00 80.50 925 ILE A CA 1
ATOM 7552 C C . ILE A 1 925 ? 35.295 -0.822 -77.861 1.00 80.50 925 ILE A C 1
ATOM 7554 O O . ILE A 1 925 ? 34.090 -1.104 -77.966 1.00 80.50 925 ILE A O 1
ATOM 7558 N N . PRO A 1 926 ? 36.141 -0.977 -78.892 1.00 81.81 926 PRO A N 1
ATOM 7559 C CA . PRO A 1 926 ? 35.721 -1.532 -80.168 1.00 81.81 926 PRO A CA 1
ATOM 7560 C C . PRO A 1 926 ? 35.133 -2.936 -79.982 1.00 81.81 926 PRO A C 1
ATOM 7562 O O . PRO A 1 926 ? 35.738 -3.830 -79.397 1.00 81.81 926 PRO A O 1
ATOM 7565 N N . LYS A 1 927 ? 33.922 -3.135 -80.497 1.00 84.12 927 LYS A N 1
ATOM 7566 C CA . LYS A 1 927 ? 33.273 -4.435 -80.626 1.00 84.12 927 LYS A CA 1
ATOM 7567 C C . LYS A 1 927 ? 33.839 -5.062 -81.882 1.00 84.12 927 LYS A C 1
ATOM 7569 O O . LYS A 1 927 ? 33.589 -4.559 -82.972 1.00 84.12 927 LYS A O 1
ATOM 7574 N N . CYS A 1 928 ? 34.611 -6.125 -81.738 1.00 81.00 928 CYS A N 1
ATOM 7575 C CA . CYS A 1 928 ? 34.917 -7.031 -82.840 1.00 81.00 928 CYS A CA 1
ATOM 7576 C C . CYS A 1 928 ? 33.806 -8.093 -82.937 1.00 81.00 928 CYS A C 1
ATOM 7578 O O . CYS A 1 928 ? 32.894 -8.121 -82.106 1.00 81.00 928 CYS A O 1
ATOM 7580 N N . PHE A 1 929 ? 33.833 -8.965 -83.953 1.00 81.00 929 PHE A N 1
ATOM 7581 C CA . PHE A 1 929 ? 32.885 -10.089 -83.998 1.00 81.00 929 PHE A CA 1
ATOM 7582 C C . PHE A 1 929 ? 32.929 -10.887 -82.703 1.00 81.00 929 PHE A C 1
ATOM 7584 O O . PHE A 1 929 ? 33.991 -11.020 -82.110 1.00 81.00 929 PHE A O 1
ATOM 7591 N N . SER A 1 930 ? 31.816 -11.513 -82.315 1.00 79.56 930 SER A N 1
ATOM 7592 C CA . SER A 1 930 ? 31.810 -12.493 -81.218 1.00 79.56 930 SER A CA 1
ATOM 7593 C C . SER A 1 930 ? 32.785 -13.649 -81.454 1.00 79.56 930 SER A C 1
ATOM 7595 O O . SER A 1 930 ? 33.150 -14.361 -80.529 1.00 79.56 930 SER A O 1
ATOM 7597 N N . SER A 1 931 ? 33.186 -13.858 -82.706 1.00 74.88 931 SER A N 1
ATOM 7598 C CA . SER A 1 931 ? 34.217 -14.809 -83.078 1.00 74.88 931 SER A CA 1
ATOM 7599 C C . SER A 1 931 ? 35.646 -14.293 -82.878 1.00 74.88 931 SER A C 1
ATOM 7601 O O . SER A 1 931 ? 36.556 -15.093 -83.017 1.00 74.88 931 SER A O 1
ATOM 7603 N N . CYS A 1 932 ? 35.850 -13.013 -82.551 1.00 77.31 932 CYS A N 1
ATOM 7604 C CA . CYS A 1 932 ? 37.125 -12.445 -82.121 1.00 77.31 932 CYS A CA 1
ATOM 7605 C C . CYS A 1 932 ? 37.295 -12.633 -80.593 1.00 77.31 932 CYS A C 1
ATOM 7607 O O . CYS A 1 932 ? 36.556 -12.023 -79.820 1.00 77.31 932 CYS A O 1
ATOM 7609 N N . PRO A 1 933 ? 38.241 -13.462 -80.138 1.00 78.81 933 PRO A N 1
ATOM 7610 C CA . PRO A 1 933 ? 38.472 -13.830 -78.739 1.00 78.81 933 PRO A CA 1
ATOM 7611 C C . PRO A 1 933 ? 39.318 -12.775 -78.009 1.00 78.81 933 PRO A C 1
ATOM 7613 O O . PRO A 1 933 ? 40.458 -13.027 -77.599 1.00 78.81 933 PRO A O 1
ATOM 7616 N N . VAL A 1 934 ? 38.749 -11.575 -77.890 1.00 74.00 934 VAL A N 1
ATOM 7617 C CA . VAL A 1 934 ? 39.351 -10.422 -77.207 1.00 74.00 934 VAL A CA 1
ATOM 7618 C C . VAL A 1 934 ? 39.720 -10.804 -75.764 1.00 74.00 934 VAL A C 1
ATOM 7620 O O . VAL A 1 934 ? 38.947 -11.489 -75.099 1.00 74.00 934 VAL A O 1
ATOM 7623 N N . ASP A 1 935 ? 40.921 -10.424 -75.323 1.00 72.12 935 ASP A N 1
ATOM 7624 C CA . ASP A 1 935 ? 41.523 -10.690 -73.999 1.00 72.12 935 ASP A CA 1
ATOM 7625 C C . ASP A 1 935 ? 41.957 -12.142 -73.715 1.00 72.12 935 ASP A C 1
ATOM 7627 O O . ASP A 1 935 ? 42.542 -12.420 -72.668 1.00 72.12 935 ASP A O 1
ATOM 7631 N N . ILE A 1 936 ? 41.737 -13.074 -74.652 1.00 77.75 936 ILE A N 1
ATOM 7632 C CA . ILE A 1 936 ? 42.212 -14.466 -74.538 1.00 77.75 936 ILE A CA 1
ATOM 7633 C C . ILE A 1 936 ? 43.308 -14.739 -75.567 1.00 77.75 936 ILE A C 1
ATOM 7635 O O . ILE A 1 936 ? 44.397 -15.205 -75.229 1.00 77.75 936 ILE A O 1
ATOM 7639 N N . THR A 1 937 ? 43.012 -14.482 -76.841 1.00 75.94 937 THR A N 1
ATOM 7640 C CA . THR A 1 937 ? 43.893 -14.844 -77.964 1.00 75.94 937 THR A CA 1
ATOM 7641 C C . THR A 1 937 ? 43.930 -13.780 -79.058 1.00 75.94 937 THR A C 1
ATOM 7643 O O . THR A 1 937 ? 44.617 -13.946 -80.067 1.00 75.94 937 THR A O 1
ATOM 7646 N N . ALA A 1 938 ? 43.236 -12.663 -78.847 1.00 81.50 938 ALA A N 1
ATOM 7647 C CA . ALA A 1 938 ? 43.205 -11.506 -79.723 1.00 81.50 938 ALA A CA 1
ATOM 7648 C C . ALA A 1 938 ? 43.083 -10.205 -78.923 1.00 81.50 938 ALA A C 1
ATOM 7650 O O . ALA A 1 938 ? 42.617 -10.200 -77.788 1.00 81.50 938 ALA A O 1
ATOM 7651 N N . GLU A 1 939 ? 43.430 -9.101 -79.562 1.00 82.69 939 GLU A N 1
ATOM 7652 C CA . GLU A 1 939 ? 43.144 -7.734 -79.152 1.00 82.69 939 GLU A CA 1
ATOM 7653 C C . GLU A 1 939 ? 42.275 -7.080 -80.240 1.00 82.69 939 GLU A C 1
ATOM 7655 O O . GLU A 1 939 ? 42.502 -7.281 -81.438 1.00 82.69 939 GLU A O 1
ATOM 7660 N N . CYS A 1 940 ? 41.238 -6.335 -79.853 1.00 82.56 940 CYS A N 1
ATOM 7661 C CA . CYS A 1 940 ? 40.355 -5.659 -80.805 1.00 82.56 940 CYS A CA 1
ATOM 7662 C C . CYS A 1 940 ? 40.799 -4.210 -80.996 1.00 82.56 940 CYS A C 1
ATOM 7664 O O . CYS A 1 940 ? 40.756 -3.412 -80.064 1.00 82.56 940 CYS A O 1
ATOM 7666 N N . ILE A 1 941 ? 41.198 -3.860 -82.214 1.00 80.94 941 ILE A N 1
ATOM 7667 C CA . ILE A 1 941 ? 41.713 -2.534 -82.549 1.00 80.94 941 ILE A CA 1
ATOM 7668 C C . ILE A 1 941 ? 40.635 -1.756 -83.298 1.00 80.94 941 ILE A C 1
ATOM 7670 O O . ILE A 1 941 ? 40.137 -2.193 -84.342 1.00 80.94 941 ILE A O 1
ATOM 7674 N N . ALA A 1 942 ? 40.272 -0.589 -82.768 1.00 80.38 942 ALA A N 1
ATOM 7675 C CA . ALA A 1 942 ? 39.290 0.287 -83.388 1.00 80.38 942 ALA A CA 1
ATOM 7676 C C . ALA A 1 942 ? 39.774 0.808 -84.744 1.00 80.38 942 ALA A C 1
ATOM 7678 O O . ALA A 1 942 ? 40.923 1.223 -84.903 1.00 80.38 942 ALA A O 1
ATOM 7679 N N . ASN A 1 943 ? 38.861 0.878 -85.710 1.00 77.06 943 ASN A N 1
ATOM 7680 C CA . ASN A 1 943 ? 39.095 1.663 -86.914 1.00 77.06 943 ASN A CA 1
ATOM 7681 C C . ASN A 1 943 ? 38.803 3.138 -86.617 1.00 77.06 943 ASN A C 1
ATOM 7683 O O . ASN A 1 943 ? 37.653 3.577 -86.593 1.00 77.06 943 ASN A O 1
ATOM 7687 N N . THR A 1 944 ? 39.867 3.904 -86.385 1.00 64.62 944 THR A N 1
ATOM 7688 C CA . THR A 1 944 ? 39.827 5.292 -85.895 1.00 64.62 944 THR A CA 1
ATOM 7689 C C . THR A 1 944 ? 39.188 6.297 -86.860 1.00 64.62 944 THR A C 1
ATOM 7691 O O . THR A 1 944 ? 38.956 7.443 -86.476 1.00 64.62 944 THR A O 1
ATOM 7694 N N . THR A 1 945 ? 38.864 5.892 -88.093 1.00 72.69 945 THR A N 1
ATOM 7695 C CA . THR A 1 945 ? 38.209 6.757 -89.090 1.00 72.69 945 THR A CA 1
ATOM 7696 C C . THR A 1 945 ? 36.686 6.827 -88.952 1.00 72.69 945 THR A C 1
ATOM 7698 O O . THR A 1 945 ? 36.061 7.687 -89.571 1.00 72.69 945 THR A O 1
ATOM 7701 N N . ILE A 1 946 ? 36.070 5.961 -88.138 1.00 69.88 946 ILE A N 1
ATOM 7702 C CA . ILE A 1 946 ? 34.611 5.815 -88.066 1.00 69.88 946 ILE A CA 1
ATOM 7703 C C . ILE A 1 946 ? 34.096 6.298 -86.707 1.00 69.88 946 ILE A C 1
ATOM 7705 O O . ILE A 1 946 ? 34.462 5.777 -85.658 1.00 69.88 946 ILE A O 1
ATOM 7709 N N . ILE A 1 947 ? 33.228 7.311 -86.739 1.00 74.88 947 ILE A N 1
ATOM 7710 C CA . ILE A 1 947 ? 32.601 7.947 -85.572 1.00 74.88 947 ILE A CA 1
ATOM 7711 C C . ILE A 1 947 ? 31.128 7.491 -85.502 1.00 74.88 947 ILE A C 1
ATOM 7713 O O . ILE A 1 947 ? 30.493 7.303 -86.538 1.00 74.88 947 ILE A O 1
ATOM 7717 N N . ASN A 1 948 ? 30.574 7.302 -84.299 1.00 79.00 948 ASN A N 1
ATOM 7718 C CA . ASN A 1 948 ? 29.166 6.928 -84.025 1.00 79.00 948 ASN A CA 1
ATOM 7719 C C . ASN A 1 948 ? 28.730 5.540 -84.509 1.00 79.00 948 ASN A C 1
ATOM 7721 O O . ASN A 1 948 ? 27.533 5.260 -84.614 1.00 79.00 948 ASN A O 1
ATOM 7725 N N . LYS A 1 949 ? 29.679 4.649 -84.809 1.00 78.69 949 LYS A N 1
ATOM 7726 C CA . LYS A 1 949 ? 29.363 3.294 -85.261 1.00 78.69 949 LYS A CA 1
ATOM 7727 C C . LYS A 1 949 ? 30.407 2.292 -84.772 1.00 78.69 949 LYS A C 1
ATOM 7729 O O . LYS A 1 949 ? 31.463 2.136 -85.372 1.00 78.69 949 LYS A O 1
ATOM 7734 N N . ASN A 1 950 ? 30.087 1.591 -83.686 1.00 78.50 950 ASN A N 1
ATOM 7735 C CA . ASN A 1 950 ? 30.902 0.507 -83.140 1.00 78.50 950 ASN A CA 1
ATOM 7736 C C . ASN A 1 950 ? 30.513 -0.833 -83.795 1.00 78.50 950 ASN A C 1
ATOM 7738 O O . ASN A 1 950 ? 29.857 -1.675 -83.182 1.00 78.50 950 ASN A O 1
ATOM 7742 N N . ASP A 1 951 ? 30.810 -0.959 -85.090 1.00 79.44 951 ASP A N 1
ATOM 7743 C CA . ASP A 1 951 ? 30.427 -2.107 -85.919 1.00 79.44 951 ASP A CA 1
ATOM 7744 C C . ASP A 1 951 ? 31.539 -3.177 -85.922 1.00 79.44 951 ASP A C 1
ATOM 7746 O O . ASP A 1 951 ? 32.650 -2.889 -86.380 1.00 79.44 951 ASP A O 1
ATOM 7750 N N . PRO A 1 952 ? 31.250 -4.418 -85.488 1.00 80.38 952 PRO A N 1
ATOM 7751 C CA . PRO A 1 952 ? 32.148 -5.566 -85.608 1.00 80.38 952 PRO A CA 1
ATOM 7752 C C . PRO A 1 952 ? 32.796 -5.766 -86.975 1.00 80.38 952 PRO A C 1
ATOM 7754 O O . PRO A 1 952 ? 33.937 -6.218 -87.029 1.00 80.38 952 PRO A O 1
ATOM 7757 N N . HIS A 1 953 ? 32.105 -5.412 -88.068 1.00 80.56 953 HIS A N 1
ATOM 7758 C CA . HIS A 1 953 ? 32.628 -5.519 -89.437 1.00 80.56 953 HIS A CA 1
ATOM 7759 C C . HIS A 1 953 ? 33.747 -4.517 -89.741 1.00 80.56 953 HIS A C 1
ATOM 7761 O O . HIS A 1 953 ? 34.472 -4.694 -90.718 1.00 80.56 953 HIS A O 1
ATOM 7767 N N . LEU A 1 954 ? 33.859 -3.451 -88.949 1.00 79.75 954 LEU A N 1
ATOM 7768 C CA . LEU A 1 954 ? 34.726 -2.311 -89.232 1.00 79.75 954 LEU A CA 1
ATOM 7769 C C . LEU A 1 954 ? 35.951 -2.255 -88.318 1.00 79.75 954 LEU A C 1
ATOM 7771 O O . LEU A 1 954 ? 36.941 -1.634 -88.697 1.00 79.75 954 LEU A O 1
ATOM 7775 N N . ASN A 1 955 ? 35.897 -2.904 -87.154 1.00 82.25 955 ASN A N 1
ATOM 7776 C CA . ASN A 1 955 ? 37.009 -3.013 -86.213 1.00 82.25 955 ASN A CA 1
ATOM 7777 C C . ASN A 1 955 ? 37.909 -4.207 -86.550 1.00 82.25 955 ASN A C 1
ATOM 7779 O O . ASN A 1 955 ? 37.445 -5.237 -87.043 1.00 82.25 955 ASN A O 1
ATOM 7783 N N . LYS A 1 956 ? 39.211 -4.085 -86.282 1.00 81.88 956 LYS A N 1
ATOM 7784 C CA . LYS A 1 956 ? 40.198 -5.107 -86.641 1.00 81.88 956 LYS A CA 1
ATOM 7785 C C . LYS A 1 956 ? 40.489 -6.013 -85.446 1.00 81.88 956 LYS A C 1
ATOM 7787 O O . LYS A 1 956 ? 41.049 -5.571 -84.452 1.00 81.88 956 LYS A O 1
ATOM 7792 N N . CYS A 1 957 ? 40.165 -7.296 -85.574 1.00 78.12 957 CYS A N 1
ATOM 7793 C CA . CYS A 1 957 ? 40.608 -8.331 -84.642 1.00 78.12 957 CYS A CA 1
ATOM 7794 C C . CYS A 1 957 ? 42.084 -8.663 -84.920 1.00 78.12 957 CYS A C 1
ATOM 7796 O O . CYS A 1 957 ? 42.404 -9.140 -86.010 1.00 78.12 957 CYS A O 1
ATOM 7798 N N . GLN A 1 958 ? 42.988 -8.382 -83.984 1.00 83.62 958 GLN A N 1
ATOM 7799 C CA . GLN A 1 958 ? 44.417 -8.672 -84.113 1.00 83.62 958 GLN A CA 1
ATOM 7800 C C . GLN A 1 958 ? 44.819 -9.800 -83.163 1.00 83.62 958 GLN A C 1
ATOM 7802 O O . GLN A 1 958 ? 44.554 -9.732 -81.975 1.00 83.62 958 GLN A O 1
ATOM 7807 N N . CYS A 1 959 ? 45.471 -10.845 -83.667 1.00 73.62 959 CYS A N 1
ATOM 7808 C CA . CYS A 1 959 ? 45.745 -12.042 -82.869 1.00 73.62 959 CYS A CA 1
ATOM 7809 C C . CYS A 1 959 ? 46.966 -11.859 -81.963 1.00 73.62 959 CYS A C 1
ATOM 7811 O O . CYS A 1 959 ? 47.978 -11.299 -82.389 1.00 73.62 959 CYS A O 1
ATOM 7813 N N . LEU A 1 960 ? 46.888 -12.369 -80.732 1.00 73.62 960 LEU A N 1
ATOM 7814 C CA . LEU A 1 960 ? 48.027 -12.467 -79.818 1.00 73.62 960 LEU A CA 1
ATOM 7815 C C . LEU A 1 960 ? 48.978 -13.594 -80.292 1.00 73.62 960 LEU A C 1
ATOM 7817 O O . LEU A 1 960 ? 48.516 -14.567 -80.899 1.00 73.62 960 LEU A O 1
ATOM 7821 N N . PRO A 1 961 ? 50.301 -13.515 -80.043 1.00 59.38 961 PRO A N 1
ATOM 7822 C CA . PRO A 1 961 ? 51.266 -14.505 -80.535 1.00 59.38 961 PRO A CA 1
ATOM 7823 C C . PRO A 1 961 ? 50.913 -15.949 -80.127 1.00 59.38 961 PRO A C 1
ATOM 7825 O O . PRO A 1 961 ? 50.665 -16.229 -78.956 1.00 59.38 961 PRO A O 1
ATOM 7828 N N . GLY A 1 962 ? 50.906 -16.878 -81.092 1.00 61.22 962 GLY A N 1
ATOM 7829 C CA . GLY A 1 962 ? 50.514 -18.287 -80.896 1.00 61.22 962 GLY A CA 1
ATOM 7830 C C . GLY A 1 962 ? 49.115 -18.653 -81.415 1.00 61.22 962 GLY A C 1
ATOM 7831 O O . GLY A 1 962 ? 48.727 -19.820 -81.334 1.00 61.22 962 GLY A O 1
ATOM 7832 N N . TRP A 1 963 ? 48.391 -17.681 -81.978 1.00 62.50 963 TRP A N 1
ATOM 7833 C CA . TRP A 1 963 ? 47.057 -17.833 -82.558 1.00 62.50 963 TRP A CA 1
ATOM 7834 C C . TRP A 1 963 ? 46.975 -17.152 -83.932 1.00 62.50 963 TRP A C 1
ATOM 7836 O O . TRP A 1 963 ? 47.626 -16.140 -84.181 1.00 62.50 963 TRP A O 1
ATOM 7846 N N . THR A 1 964 ? 46.208 -17.741 -84.843 1.00 65.88 964 THR A N 1
ATOM 7847 C CA . THR A 1 964 ? 46.096 -17.376 -86.262 1.00 65.88 964 THR A CA 1
ATOM 7848 C C . THR A 1 964 ? 44.621 -17.435 -86.710 1.00 65.88 964 THR A C 1
ATOM 7850 O O . THR A 1 964 ? 43.721 -17.672 -85.898 1.00 65.88 964 THR A O 1
ATOM 7853 N N . GLY A 1 965 ? 44.351 -17.139 -87.981 1.00 67.06 965 GLY A N 1
ATOM 7854 C CA . GLY A 1 965 ? 43.014 -17.073 -88.571 1.00 67.06 965 GLY A CA 1
ATOM 7855 C C . GLY A 1 965 ? 42.400 -15.676 -88.465 1.00 67.06 965 GLY A C 1
ATOM 7856 O O . GLY A 1 965 ? 42.738 -14.897 -87.577 1.00 67.06 965 GLY A O 1
ATOM 7857 N N . SER A 1 966 ? 41.456 -15.341 -89.353 1.00 65.06 966 SER A N 1
ATOM 7858 C CA . SER A 1 966 ? 40.793 -14.017 -89.407 1.00 65.06 966 SER A CA 1
ATOM 7859 C C . SER A 1 966 ? 39.982 -13.660 -88.151 1.00 65.06 966 SER A C 1
ATOM 7861 O O . SER A 1 966 ? 39.418 -12.573 -88.056 1.00 65.06 966 SER A O 1
ATOM 7863 N N . LEU A 1 967 ? 39.891 -14.602 -87.215 1.00 67.44 967 LEU A N 1
ATOM 7864 C CA . LEU A 1 967 ? 39.164 -14.536 -85.961 1.00 67.44 967 LEU A CA 1
ATOM 7865 C C . LEU A 1 967 ? 40.049 -14.933 -84.770 1.00 67.44 967 LEU A C 1
ATOM 7867 O O . LEU A 1 967 ? 39.531 -15.086 -83.677 1.00 67.44 967 LEU A O 1
ATOM 7871 N N . CYS A 1 968 ? 41.366 -15.096 -84.953 1.00 66.56 968 CYS A N 1
ATOM 7872 C CA . CYS A 1 968 ? 42.349 -15.329 -83.881 1.00 66.56 968 CYS A CA 1
ATOM 7873 C C . CYS A 1 968 ? 42.065 -16.516 -82.955 1.00 66.56 968 CYS A C 1
ATOM 7875 O O . CYS A 1 968 ? 42.554 -16.607 -81.832 1.00 66.56 968 CYS A O 1
ATOM 7877 N N . ASN A 1 969 ? 41.256 -17.430 -83.452 1.00 59.03 969 ASN A N 1
ATOM 7878 C CA . ASN A 1 969 ? 40.717 -18.605 -82.799 1.00 59.03 969 ASN A CA 1
ATOM 7879 C C . ASN A 1 969 ? 41.432 -19.879 -83.264 1.00 59.03 969 ASN A C 1
ATOM 7881 O O . ASN A 1 969 ? 41.244 -20.940 -82.670 1.00 59.03 969 ASN A O 1
ATOM 7885 N N . GLU A 1 970 ? 42.279 -19.791 -84.291 1.00 51.47 970 GLU A N 1
ATOM 7886 C CA . GLU A 1 970 ? 43.127 -20.897 -84.706 1.00 51.47 970 GLU A CA 1
ATOM 7887 C C . GLU A 1 970 ? 44.391 -20.874 -83.848 1.00 51.47 970 GLU A C 1
ATOM 7889 O O . GLU A 1 970 ? 45.416 -20.306 -84.223 1.00 51.47 970 GLU A O 1
ATOM 7894 N N . LYS A 1 971 ? 44.364 -21.526 -82.682 1.00 54.97 971 LYS A N 1
ATOM 7895 C CA . LYS A 1 971 ? 45.622 -22.094 -82.194 1.00 54.97 971 LYS A CA 1
ATOM 7896 C C . LYS A 1 971 ? 46.020 -23.113 -83.238 1.00 54.97 971 LYS A C 1
ATOM 7898 O O . LYS A 1 971 ? 45.166 -23.848 -83.737 1.00 54.97 971 LYS A O 1
ATOM 7903 N N . VAL A 1 972 ? 47.292 -23.154 -83.588 1.00 53.19 972 VAL A N 1
ATOM 7904 C CA . VAL A 1 972 ? 47.767 -24.169 -84.520 1.00 53.19 972 VAL A CA 1
ATOM 7905 C C . VAL A 1 972 ? 47.366 -25.561 -83.972 1.00 53.19 972 VAL A C 1
ATOM 7907 O O . VAL A 1 972 ? 47.860 -25.977 -82.927 1.00 53.19 972 VAL A O 1
ATOM 7910 N N . PHE A 1 973 ? 46.441 -26.201 -84.716 1.00 35.84 973 PHE A N 1
ATOM 7911 C CA . PHE A 1 973 ? 45.813 -27.544 -84.658 1.00 35.84 973 PHE A CA 1
ATOM 7912 C C . PHE A 1 973 ? 44.350 -27.750 -84.137 1.00 35.84 973 PHE A C 1
ATOM 7914 O O . PHE A 1 973 ? 44.079 -27.805 -82.944 1.00 35.84 973 PHE A O 1
ATOM 7921 N N . ILE A 1 974 ? 43.473 -28.012 -85.136 1.00 34.16 974 ILE A N 1
ATOM 7922 C CA . ILE A 1 974 ? 42.392 -29.033 -85.343 1.00 34.16 974 ILE A CA 1
ATOM 7923 C C . ILE A 1 974 ? 41.095 -29.051 -84.476 1.00 34.16 974 ILE A C 1
ATOM 7925 O O . ILE A 1 974 ? 40.988 -29.752 -83.479 1.00 34.16 974 ILE A O 1
ATOM 7929 N N . ASN A 1 975 ? 40.079 -28.330 -84.990 1.00 36.50 975 ASN A N 1
ATOM 7930 C CA . ASN A 1 975 ? 38.678 -28.660 -85.387 1.00 36.50 975 ASN A CA 1
ATOM 7931 C C . ASN A 1 975 ? 37.824 -29.761 -84.693 1.00 36.50 975 ASN A C 1
ATOM 7933 O O . ASN A 1 975 ? 38.134 -30.934 -84.852 1.00 36.50 975 ASN A O 1
ATOM 7937 N N . PHE A 1 976 ? 36.630 -29.384 -84.178 1.00 30.19 976 PHE A N 1
ATOM 7938 C CA . PHE A 1 976 ? 35.343 -30.096 -84.390 1.00 30.19 976 PHE A CA 1
ATOM 7939 C C . PHE A 1 976 ? 34.116 -29.153 -84.300 1.00 30.19 976 PHE A C 1
ATOM 7941 O O . PHE A 1 976 ? 33.891 -28.469 -83.305 1.00 30.19 976 PHE A O 1
ATOM 7948 N N . SER A 1 977 ? 33.291 -29.161 -85.350 1.00 30.27 977 SER A N 1
ATOM 7949 C CA . SER A 1 977 ? 32.025 -28.433 -85.520 1.00 30.27 977 SER A CA 1
ATOM 7950 C C . SER A 1 977 ? 30.804 -29.191 -84.973 1.00 30.27 977 SER A C 1
ATOM 7952 O O . SER A 1 977 ? 30.660 -30.378 -85.270 1.00 30.27 977 SER A O 1
ATOM 7954 N N . GLY A 1 978 ? 29.839 -28.509 -84.336 1.00 33.53 978 GLY A N 1
ATOM 7955 C CA . GLY A 1 978 ? 28.506 -29.092 -84.141 1.00 33.53 978 GLY A CA 1
ATOM 7956 C C . GLY A 1 978 ? 27.460 -28.252 -83.396 1.00 33.53 978 GLY A C 1
ATOM 7957 O O . GLY A 1 978 ? 27.496 -28.170 -82.179 1.00 33.53 978 GLY A O 1
ATOM 7958 N N . VAL A 1 979 ? 26.430 -27.825 -84.147 1.00 33.34 979 VAL A N 1
ATOM 7959 C CA . VAL A 1 979 ? 25.027 -27.577 -83.715 1.00 33.34 979 VAL A CA 1
ATOM 7960 C C . VAL A 1 979 ? 24.743 -26.182 -83.113 1.00 33.34 979 VAL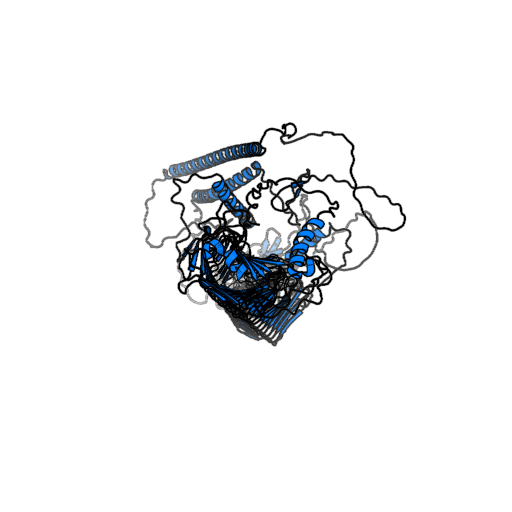 A C 1
ATOM 7962 O O . VAL A 1 979 ? 25.037 -25.912 -81.963 1.00 33.34 979 VAL A O 1
ATOM 7965 N N . LYS A 1 980 ? 24.235 -25.174 -83.843 1.00 35.50 980 LYS A N 1
ATOM 7966 C CA . LYS A 1 980 ? 22.976 -25.049 -84.623 1.00 35.50 980 LYS A CA 1
ATOM 7967 C C . LYS A 1 980 ? 21.704 -25.144 -83.761 1.00 35.50 980 LYS A C 1
ATOM 7969 O O . LYS A 1 980 ? 21.098 -26.208 -83.717 1.00 35.50 980 LYS A O 1
ATOM 7974 N N . LYS A 1 981 ? 21.273 -24.013 -83.171 1.00 35.84 981 LYS A N 1
ATOM 7975 C CA . LYS A 1 981 ? 19.864 -23.547 -83.024 1.00 35.84 981 LYS A CA 1
ATOM 7976 C C . LYS A 1 981 ? 19.752 -22.478 -81.929 1.00 35.84 981 LYS A C 1
ATOM 7978 O O . LYS A 1 981 ? 19.823 -22.843 -80.769 1.00 35.84 981 LYS A O 1
ATOM 7983 N N . PHE A 1 982 ? 19.480 -21.214 -82.276 1.00 37.25 982 PHE A N 1
ATOM 7984 C CA . PHE A 1 982 ? 18.735 -20.294 -81.389 1.00 37.25 982 PHE A CA 1
ATOM 7985 C C . PHE A 1 982 ? 18.170 -19.061 -82.129 1.00 37.25 982 PHE A C 1
ATOM 7987 O O . PHE A 1 982 ? 18.272 -17.928 -81.680 1.00 37.25 982 PHE A O 1
ATOM 7994 N N . THR A 1 983 ? 17.529 -19.270 -83.281 1.00 39.62 983 THR A N 1
ATOM 7995 C CA . THR A 1 983 ? 16.664 -18.265 -83.929 1.00 39.62 983 THR A CA 1
ATOM 7996 C C . THR A 1 983 ? 15.198 -18.557 -83.612 1.00 39.62 983 THR A C 1
ATOM 7998 O O . THR A 1 983 ? 14.415 -18.889 -84.495 1.00 39.62 983 THR A O 1
ATOM 8001 N N . ASN A 1 984 ? 14.837 -18.490 -82.324 1.00 39.16 984 ASN A N 1
ATOM 8002 C CA . ASN A 1 984 ? 13.449 -18.660 -81.879 1.00 39.16 984 ASN A CA 1
ATOM 8003 C C . ASN A 1 984 ? 13.110 -17.847 -80.610 1.00 39.16 984 ASN A C 1
ATOM 8005 O O . ASN A 1 984 ? 12.473 -18.355 -79.692 1.00 39.16 984 ASN A O 1
ATOM 8009 N N . MET A 1 985 ? 13.557 -16.585 -80.535 1.00 38.84 985 MET A N 1
ATOM 8010 C CA . MET A 1 985 ? 13.420 -15.764 -79.317 1.00 38.84 985 MET A CA 1
ATOM 8011 C C . MET A 1 985 ? 12.887 -14.336 -79.546 1.00 38.84 985 MET A C 1
ATOM 8013 O O . MET A 1 985 ? 13.189 -13.452 -78.758 1.00 38.84 985 MET A O 1
ATOM 8017 N N . ILE A 1 986 ? 12.084 -14.067 -80.587 1.00 42.00 986 ILE A N 1
ATOM 8018 C CA . ILE A 1 986 ? 11.374 -12.768 -80.711 1.00 42.00 986 ILE A CA 1
ATOM 8019 C C . ILE A 1 986 ? 9.965 -12.949 -81.308 1.00 42.00 986 ILE A C 1
ATOM 8021 O O . ILE A 1 986 ? 9.618 -12.320 -82.297 1.00 42.00 986 ILE A O 1
ATOM 8025 N N . LEU A 1 987 ? 9.150 -13.846 -80.738 1.00 40.31 987 LEU A N 1
ATOM 8026 C CA . LEU A 1 987 ? 7.698 -13.917 -80.993 1.00 40.31 987 LEU A CA 1
ATOM 8027 C C . LEU A 1 987 ? 7.014 -14.800 -79.934 1.00 40.31 987 LEU A C 1
ATOM 8029 O O . LEU A 1 987 ? 6.711 -15.961 -80.188 1.00 40.31 987 LEU A O 1
ATOM 8033 N N . LYS A 1 988 ? 6.830 -14.265 -78.717 1.00 34.84 988 LYS A N 1
ATOM 8034 C CA . LYS A 1 988 ? 5.854 -14.717 -77.699 1.00 34.84 988 LYS A CA 1
ATOM 8035 C C . LYS A 1 988 ? 5.989 -13.851 -76.444 1.00 34.84 988 LYS A C 1
ATOM 8037 O O . LYS A 1 988 ? 6.896 -14.099 -75.674 1.00 34.84 988 LYS A O 1
ATOM 8042 N N . TYR A 1 989 ? 5.100 -12.874 -76.250 1.00 31.84 989 TYR A N 1
ATOM 8043 C CA . TYR A 1 989 ? 4.597 -12.446 -74.931 1.00 31.84 989 TYR A CA 1
ATOM 8044 C C . TYR A 1 989 ? 3.342 -11.577 -75.127 1.00 31.84 989 TYR A C 1
ATOM 8046 O O . TYR A 1 989 ? 3.375 -10.354 -75.056 1.00 31.84 989 TYR A O 1
ATOM 8054 N N . SER A 1 990 ? 2.212 -12.236 -75.393 1.00 40.50 990 SER A N 1
ATOM 8055 C CA . SER A 1 990 ? 0.867 -11.664 -75.259 1.00 40.50 990 SER A CA 1
ATOM 8056 C C . SER A 1 990 ? -0.027 -12.675 -74.540 1.00 40.50 990 SER A C 1
ATOM 8058 O O . SER A 1 990 ? -0.850 -13.352 -75.150 1.00 40.50 990 SER A O 1
ATOM 8060 N N . THR A 1 991 ? 0.166 -12.825 -73.233 1.00 41.22 991 THR A N 1
ATOM 8061 C CA . THR A 1 991 ? -0.740 -13.603 -72.379 1.00 41.22 991 THR A CA 1
ATOM 8062 C C . THR A 1 991 ? -0.776 -13.000 -70.981 1.00 41.22 991 THR A C 1
ATOM 8064 O O . THR A 1 991 ? 0.007 -13.386 -70.121 1.00 41.22 991 THR A O 1
ATOM 8067 N N . TYR A 1 992 ? -1.713 -12.081 -70.753 1.00 34.91 992 TYR A N 1
ATOM 8068 C CA . TYR A 1 992 ? -2.335 -11.896 -69.442 1.00 34.91 992 TYR A CA 1
ATOM 8069 C C . TYR A 1 992 ? -3.848 -11.797 -69.651 1.00 34.91 992 TYR A C 1
ATOM 8071 O O . TYR A 1 992 ? -4.407 -10.744 -69.944 1.00 34.91 992 TYR A O 1
ATOM 8079 N N . MET A 1 993 ? -4.484 -12.965 -69.579 1.00 47.06 993 MET A N 1
ATOM 8080 C CA . MET A 1 993 ? -5.925 -13.137 -69.425 1.00 47.06 993 MET A CA 1
ATOM 8081 C C . MET A 1 993 ? -6.338 -12.837 -67.971 1.00 47.06 993 MET A C 1
ATOM 8083 O O . MET A 1 993 ? -5.567 -13.085 -67.047 1.00 47.06 993 MET A O 1
ATOM 8087 N N . ASN A 1 994 ? -7.586 -12.376 -67.816 1.00 61.38 994 ASN A N 1
ATOM 8088 C CA . ASN A 1 994 ? -8.384 -12.189 -66.588 1.00 61.38 994 ASN A CA 1
ATOM 8089 C C . ASN A 1 994 ? -8.262 -10.880 -65.782 1.00 61.38 994 ASN A C 1
ATOM 8091 O O . ASN A 1 994 ? -8.294 -10.882 -64.552 1.00 61.38 994 ASN A O 1
ATOM 8095 N N . TYR A 1 995 ? -8.323 -9.728 -66.463 1.00 57.47 995 TYR A N 1
ATOM 8096 C CA . TYR A 1 995 ? -8.634 -8.439 -65.814 1.00 57.47 995 TYR A CA 1
ATOM 8097 C C . TYR A 1 995 ? -9.949 -8.472 -65.004 1.00 57.47 995 TYR A C 1
ATOM 8099 O O . TYR A 1 995 ? -10.020 -7.882 -63.926 1.00 57.47 995 TYR A O 1
ATOM 8107 N N . SER A 1 996 ? -10.970 -9.203 -65.473 1.00 58.47 996 SER A N 1
ATOM 8108 C CA . SER A 1 996 ? -12.293 -9.277 -64.829 1.00 58.47 996 SER A CA 1
ATOM 8109 C C . SER A 1 996 ? -12.285 -9.987 -63.474 1.00 58.47 996 SER A C 1
ATOM 8111 O O . SER A 1 996 ? -13.078 -9.653 -62.602 1.00 58.47 996 SER A O 1
ATOM 8113 N N . GLU A 1 997 ? -11.397 -10.963 -63.278 1.00 58.22 997 GLU A N 1
ATOM 8114 C CA . GLU A 1 997 ? -11.320 -11.732 -62.030 1.00 58.22 997 GLU A CA 1
ATOM 8115 C C . GLU A 1 997 ? -10.634 -10.915 -60.926 1.00 58.22 997 GLU A C 1
ATOM 8117 O O . GLU A 1 997 ? -11.102 -10.876 -59.788 1.00 58.22 997 GLU A O 1
ATOM 8122 N N . CYS A 1 998 ? -9.595 -10.155 -61.286 1.00 58.56 998 CYS A N 1
ATOM 8123 C CA . CYS A 1 998 ? -8.925 -9.225 -60.377 1.00 58.56 998 CYS A CA 1
ATOM 8124 C C . CYS A 1 998 ? -9.817 -8.044 -59.970 1.00 58.56 998 CYS A C 1
ATOM 8126 O O . CYS A 1 998 ? -9.825 -7.668 -58.798 1.00 58.56 998 CYS A O 1
ATOM 8128 N N . SER A 1 999 ? -10.599 -7.481 -60.898 1.00 63.94 999 SER A N 1
ATOM 8129 C CA . SER A 1 999 ? -11.497 -6.355 -60.593 1.00 63.94 999 SER A CA 1
ATOM 8130 C C . SER A 1 999 ? -12.705 -6.774 -59.742 1.00 63.94 999 SER A C 1
ATOM 8132 O O . SER A 1 999 ? -13.084 -6.035 -58.835 1.00 63.94 999 SER A O 1
ATOM 8134 N N . LEU A 1 1000 ? -13.238 -7.990 -59.918 1.00 65.75 1000 LEU A N 1
ATOM 8135 C CA . LEU A 1 1000 ? -14.247 -8.558 -59.007 1.00 65.75 1000 LEU A CA 1
ATOM 8136 C C . LEU A 1 1000 ? -13.691 -8.801 -57.596 1.00 65.75 1000 LEU A C 1
ATOM 8138 O O . LEU A 1 1000 ? -14.358 -8.493 -56.611 1.00 65.75 1000 LEU A O 1
ATOM 8142 N N . ASN A 1 1001 ? -12.458 -9.301 -57.478 1.00 66.88 1001 ASN A N 1
ATOM 8143 C CA . ASN A 1 1001 ? -11.831 -9.557 -56.177 1.00 66.88 1001 ASN A CA 1
ATOM 8144 C C . ASN A 1 1001 ? -11.483 -8.253 -55.426 1.00 66.88 1001 ASN A C 1
ATOM 8146 O O . ASN A 1 1001 ? -11.545 -8.198 -54.199 1.00 66.88 1001 ASN A O 1
ATOM 8150 N N . PHE A 1 1002 ? -11.166 -7.184 -56.164 1.00 73.56 1002 PHE A N 1
ATOM 8151 C CA . PHE A 1 1002 ? -11.039 -5.829 -55.624 1.00 73.56 1002 PHE A CA 1
ATOM 8152 C C . PHE A 1 1002 ? -12.390 -5.314 -55.103 1.00 73.56 1002 PHE A C 1
ATOM 8154 O O . PHE A 1 1002 ? -12.489 -4.912 -53.945 1.00 73.56 1002 PHE A O 1
ATOM 8161 N N . LEU A 1 1003 ? -13.456 -5.420 -55.903 1.00 72.06 1003 LEU A N 1
ATOM 8162 C CA . LEU A 1 1003 ? -14.801 -4.973 -55.526 1.00 72.06 1003 LEU A CA 1
ATOM 8163 C C . LEU A 1 1003 ? -15.303 -5.656 -54.238 1.00 72.06 1003 LEU A C 1
ATOM 8165 O O . LEU A 1 1003 ? -15.780 -4.977 -53.330 1.00 72.06 1003 LEU A O 1
ATOM 8169 N N . PHE A 1 1004 ? -15.124 -6.977 -54.104 1.00 73.56 1004 PHE A N 1
ATOM 8170 C CA . PHE A 1 1004 ? -15.535 -7.713 -52.900 1.00 73.56 1004 PHE A CA 1
ATOM 8171 C C . PHE A 1 1004 ? -14.768 -7.304 -51.638 1.00 73.56 1004 PHE A C 1
ATOM 8173 O O . PHE A 1 1004 ? -15.350 -7.296 -50.553 1.00 73.56 1004 PHE A O 1
ATOM 8180 N N . LYS A 1 1005 ? -13.492 -6.914 -51.759 1.00 70.06 1005 LYS A N 1
ATOM 8181 C CA . LYS A 1 1005 ? -12.715 -6.411 -50.615 1.00 70.06 1005 LYS A CA 1
ATOM 8182 C C . LYS A 1 1005 ? -13.193 -5.039 -50.134 1.00 70.06 1005 LYS A C 1
ATOM 8184 O O . LYS A 1 1005 ? -13.109 -4.769 -48.940 1.00 70.06 1005 LYS A O 1
ATOM 8189 N N . HIS A 1 1006 ? -13.733 -4.203 -51.021 1.00 77.75 1006 HIS A N 1
ATOM 8190 C CA . HIS A 1 1006 ? -14.149 -2.838 -50.682 1.00 77.75 1006 HIS A CA 1
ATOM 8191 C C . HIS A 1 1006 ? -15.605 -2.705 -50.209 1.00 77.75 1006 HIS A C 1
ATOM 8193 O O . HIS A 1 1006 ? -15.931 -1.721 -49.544 1.00 77.75 1006 HIS A O 1
ATOM 8199 N N . ILE A 1 1007 ? -16.465 -3.706 -50.444 1.00 81.50 1007 ILE A N 1
ATOM 8200 C CA . ILE A 1 1007 ? -17.832 -3.728 -49.887 1.00 81.50 1007 ILE A CA 1
ATOM 8201 C C . ILE A 1 1007 ? -17.797 -3.677 -48.351 1.00 81.50 1007 ILE A C 1
ATOM 8203 O O . ILE A 1 1007 ? -18.521 -2.880 -47.754 1.00 81.50 1007 ILE A O 1
ATOM 8207 N N . GLY A 1 1008 ? -16.903 -4.440 -47.709 1.00 79.06 1008 GLY A N 1
ATOM 8208 C CA . GLY A 1 1008 ? -16.751 -4.432 -46.249 1.00 79.06 1008 GLY A CA 1
ATOM 8209 C C . GLY A 1 1008 ? -16.335 -3.065 -45.695 1.00 79.06 1008 GLY A C 1
ATOM 8210 O O . GLY A 1 1008 ? -16.942 -2.574 -44.747 1.00 79.06 1008 GLY A O 1
ATOM 8211 N N . SER A 1 1009 ? -15.361 -2.403 -46.328 1.00 78.31 1009 SER A N 1
ATOM 8212 C CA . SER A 1 1009 ? -14.943 -1.047 -45.944 1.00 78.31 1009 SER A CA 1
ATOM 8213 C C . SER A 1 1009 ? -16.065 -0.020 -46.125 1.00 78.31 1009 SER A C 1
ATOM 8215 O O . SER A 1 1009 ? -16.243 0.839 -45.266 1.00 78.31 1009 SER A O 1
ATOM 8217 N N . SER A 1 1010 ? -16.863 -0.133 -47.194 1.00 82.75 1010 SER A N 1
ATOM 8218 C CA . SER A 1 1010 ? -18.005 0.765 -47.424 1.00 82.75 1010 SER A CA 1
ATOM 8219 C C . SER A 1 1010 ? -19.087 0.635 -46.346 1.00 82.75 1010 SER A C 1
ATOM 8221 O O . SER A 1 1010 ? -19.639 1.645 -45.918 1.00 82.75 1010 SER A O 1
ATOM 8223 N N . ALA A 1 1011 ? -19.344 -0.585 -45.853 1.00 82.19 1011 ALA A N 1
ATOM 8224 C CA . ALA A 1 1011 ? -20.297 -0.825 -44.771 1.00 82.19 1011 ALA A CA 1
ATOM 8225 C C . ALA A 1 1011 ? -19.828 -0.180 -43.460 1.00 82.19 1011 ALA A C 1
ATOM 8227 O O . ALA A 1 1011 ? -20.610 0.472 -42.775 1.00 82.19 1011 ALA A O 1
ATOM 8228 N N . VAL A 1 1012 ? -18.536 -0.305 -43.135 1.00 78.56 1012 VAL A N 1
ATOM 8229 C CA . VAL A 1 1012 ? -17.950 0.316 -41.936 1.00 78.56 1012 VAL A CA 1
ATOM 8230 C C . VAL A 1 1012 ? -18.071 1.841 -41.998 1.00 78.56 1012 VAL A C 1
ATOM 8232 O O . VAL A 1 1012 ? -18.539 2.448 -41.038 1.00 78.56 1012 VAL A O 1
ATOM 8235 N N . ILE A 1 1013 ? -17.728 2.459 -43.133 1.00 80.00 1013 ILE A N 1
ATOM 8236 C CA . ILE A 1 1013 ? -17.863 3.913 -43.329 1.00 80.00 1013 ILE A CA 1
ATOM 8237 C C . ILE A 1 1013 ? -19.328 4.354 -43.194 1.00 80.00 1013 ILE A C 1
ATOM 8239 O O . ILE A 1 1013 ? -19.603 5.358 -42.539 1.00 80.00 1013 ILE A O 1
ATOM 8243 N N . PHE A 1 1014 ? -20.269 3.590 -43.757 1.00 87.31 1014 PHE A N 1
ATOM 8244 C CA . PHE A 1 1014 ? -21.701 3.867 -43.636 1.00 87.31 1014 PHE A CA 1
ATOM 8245 C C . PHE A 1 1014 ? -22.173 3.861 -42.174 1.00 87.31 1014 PHE A C 1
ATOM 8247 O O . PHE A 1 1014 ? -22.851 4.803 -41.761 1.00 87.31 1014 PHE A O 1
ATOM 8254 N N . PHE A 1 1015 ? -21.768 2.861 -41.376 1.00 84.31 1015 PHE A N 1
ATOM 8255 C CA . PHE A 1 1015 ? -22.093 2.809 -39.946 1.00 84.31 1015 PHE A CA 1
ATOM 8256 C C . PHE A 1 1015 ? -21.504 3.998 -39.179 1.00 84.31 1015 PHE A C 1
ATOM 8258 O O . PHE A 1 1015 ? -22.206 4.619 -38.386 1.00 84.31 1015 PHE A O 1
ATOM 8265 N N . TYR A 1 1016 ? -20.247 4.371 -39.438 1.00 79.19 1016 TYR A N 1
ATOM 8266 C CA . TYR A 1 1016 ? -19.644 5.549 -38.801 1.00 79.19 1016 TYR A CA 1
ATOM 8267 C C . TYR A 1 1016 ? -20.385 6.843 -39.146 1.00 79.19 1016 TYR A C 1
ATOM 8269 O O . TYR A 1 1016 ? -20.648 7.652 -38.258 1.00 79.19 1016 TYR A O 1
ATOM 8277 N N . TYR A 1 1017 ? -20.764 7.022 -40.413 1.00 83.62 1017 TYR A N 1
ATOM 8278 C CA . TYR A 1 1017 ? -21.532 8.186 -40.844 1.00 83.62 1017 TYR A CA 1
ATOM 8279 C C . TYR A 1 1017 ? -22.902 8.259 -40.154 1.00 83.62 1017 TYR A C 1
ATOM 8281 O O . TYR A 1 1017 ? -23.273 9.322 -39.654 1.00 83.62 1017 TYR A O 1
ATOM 8289 N N . THR A 1 1018 ? -23.621 7.132 -40.053 1.00 83.31 1018 THR A N 1
ATOM 8290 C CA . THR A 1 1018 ? -24.908 7.086 -39.335 1.00 83.31 1018 THR A CA 1
ATOM 8291 C C . THR A 1 1018 ? -24.727 7.404 -37.853 1.00 83.31 1018 THR A C 1
ATOM 8293 O O . THR A 1 1018 ? -25.470 8.225 -37.329 1.00 83.31 1018 THR A O 1
ATOM 8296 N N . PHE A 1 1019 ? -23.708 6.856 -37.184 1.00 79.50 1019 PHE A N 1
ATOM 8297 C CA . PHE A 1 1019 ? -23.435 7.171 -35.776 1.00 79.50 1019 PHE A CA 1
ATOM 8298 C C . PHE A 1 1019 ? -23.125 8.656 -35.537 1.00 79.50 1019 PHE A C 1
ATOM 8300 O O . PHE A 1 1019 ? -23.651 9.247 -34.594 1.00 79.50 1019 PHE A O 1
ATOM 8307 N N . ILE A 1 1020 ? -22.303 9.276 -36.390 1.00 77.88 1020 ILE A N 1
ATOM 8308 C CA . ILE A 1 1020 ? -21.956 10.701 -36.270 1.00 77.88 1020 ILE A CA 1
ATOM 8309 C C . ILE A 1 1020 ? -23.193 11.577 -36.503 1.00 77.88 1020 ILE A C 1
ATOM 8311 O O . ILE A 1 1020 ? -23.476 12.466 -35.702 1.00 77.88 1020 ILE A O 1
ATOM 8315 N N . SER A 1 1021 ? -23.959 11.303 -37.563 1.00 79.38 1021 SER A N 1
ATOM 8316 C CA . SER A 1 1021 ? -25.200 12.023 -37.878 1.00 79.38 1021 SER A CA 1
ATOM 8317 C C . SER A 1 1021 ? -26.215 11.937 -36.729 1.00 79.38 1021 SER A C 1
ATOM 8319 O O . SER A 1 1021 ? -26.737 12.964 -36.292 1.00 79.38 1021 SER A O 1
ATOM 8321 N N . GLN A 1 1022 ? -26.417 10.745 -36.156 1.00 83.75 1022 GLN A N 1
ATOM 8322 C CA . GLN A 1 1022 ? -27.298 10.552 -35.000 1.00 83.75 1022 GLN A CA 1
ATOM 8323 C C . GLN A 1 1022 ? -26.818 11.321 -33.765 1.00 83.75 1022 GLN A C 1
ATOM 8325 O O . GLN A 1 1022 ? -27.632 11.936 -33.077 1.00 83.75 1022 GLN A O 1
ATOM 8330 N N . GLY A 1 1023 ? -25.506 11.345 -33.511 1.00 76.44 1023 GLY A N 1
ATOM 8331 C CA . GLY A 1 1023 ? -24.912 12.146 -32.439 1.00 76.44 1023 GLY A CA 1
ATOM 8332 C C . GLY A 1 1023 ? -25.218 13.640 -32.581 1.00 76.44 1023 GLY A C 1
ATOM 8333 O O . GLY A 1 1023 ? -25.641 14.272 -31.613 1.00 76.44 1023 GLY A O 1
ATOM 8334 N N . PHE A 1 1024 ? -25.099 14.191 -33.794 1.00 75.94 1024 PHE A N 1
ATOM 8335 C CA . PHE A 1 1024 ? -25.436 15.593 -34.069 1.00 75.94 1024 PHE A CA 1
ATOM 8336 C C . PHE A 1 1024 ? -26.923 15.904 -33.839 1.00 75.94 1024 PHE A C 1
ATOM 8338 O O . PHE A 1 1024 ? -27.246 16.930 -33.242 1.00 75.94 1024 PHE A O 1
ATOM 8345 N N . ILE A 1 1025 ? -27.834 15.021 -34.259 1.00 78.50 1025 ILE A N 1
ATOM 8346 C CA . ILE A 1 1025 ? -29.290 15.223 -34.107 1.00 78.50 1025 ILE A CA 1
ATOM 8347 C C . ILE A 1 1025 ? -29.723 15.122 -32.642 1.00 78.50 1025 ILE A C 1
ATOM 8349 O O . ILE A 1 1025 ? -30.641 15.827 -32.219 1.00 78.50 1025 ILE A O 1
ATOM 8353 N N . LEU A 1 1026 ? -29.048 14.280 -31.855 1.00 77.00 1026 LEU A N 1
ATOM 8354 C CA . LEU A 1 1026 ? -29.261 14.161 -30.410 1.00 77.00 1026 LEU A CA 1
ATOM 8355 C C . LEU A 1 1026 ? -28.582 15.281 -29.605 1.00 77.00 1026 LEU A C 1
ATOM 8357 O O . LEU A 1 1026 ? -28.668 15.282 -28.379 1.00 77.00 1026 LEU A O 1
ATOM 8361 N N . GLY A 1 1027 ? -27.939 16.248 -30.269 1.00 73.62 1027 GLY A N 1
ATOM 8362 C CA . GLY A 1 1027 ? -27.345 17.418 -29.624 1.00 73.62 1027 GLY A CA 1
ATOM 8363 C C . GLY A 1 1027 ? -25.9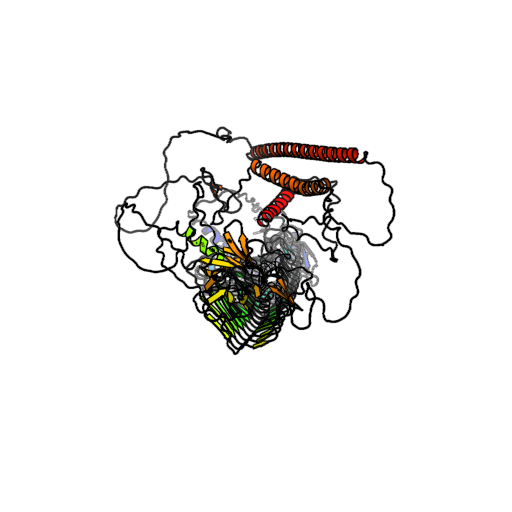81 17.164 -28.979 1.00 73.62 1027 GLY A C 1
ATOM 8364 O O . GLY A 1 1027 ? -25.534 17.975 -28.169 1.00 73.62 1027 GLY A O 1
ATOM 8365 N N . VAL A 1 1028 ? -25.294 16.072 -29.333 1.00 66.81 1028 VAL A N 1
ATOM 8366 C CA . VAL A 1 1028 ? -23.919 15.808 -28.888 1.00 66.81 1028 VAL A CA 1
ATOM 8367 C C . VAL A 1 1028 ? -22.980 16.767 -29.622 1.00 66.81 1028 VAL A C 1
ATOM 8369 O O . VAL A 1 1028 ? -22.526 16.493 -30.732 1.00 66.81 1028 VAL A O 1
ATOM 8372 N N . LYS A 1 1029 ? -22.693 17.924 -29.015 1.00 55.03 1029 LYS A N 1
ATOM 8373 C CA . LYS A 1 1029 ? -21.640 18.824 -29.501 1.00 55.03 1029 LYS A CA 1
ATOM 8374 C C . LYS A 1 1029 ? -20.272 18.233 -29.151 1.00 55.03 1029 LYS A C 1
ATOM 8376 O O . LYS A 1 1029 ? -20.010 17.882 -28.002 1.00 55.03 1029 LYS A O 1
ATOM 8381 N N . VAL A 1 1030 ? -19.393 18.126 -30.144 1.00 42.78 1030 VAL A N 1
ATOM 8382 C CA . VAL A 1 1030 ? -18.007 17.680 -29.950 1.00 42.78 1030 VAL A CA 1
ATOM 8383 C C . VAL A 1 1030 ? -17.237 18.802 -29.251 1.00 42.78 1030 VAL A C 1
ATOM 8385 O O . VAL A 1 1030 ? -16.860 19.785 -29.881 1.00 42.78 1030 VAL A O 1
ATOM 8388 N N . LEU A 1 1031 ? -17.031 18.676 -27.940 1.00 42.50 1031 LEU A N 1
ATOM 8389 C CA . LEU A 1 1031 ? -16.243 19.632 -27.163 1.00 42.50 1031 LEU A CA 1
ATOM 8390 C C . LEU A 1 1031 ? -14.760 19.501 -27.529 1.00 42.50 1031 LEU A C 1
ATOM 8392 O O . LEU A 1 1031 ? -14.174 18.420 -27.423 1.00 42.50 1031 LEU A O 1
ATOM 8396 N N . LYS A 1 1032 ? -14.129 20.606 -27.936 1.00 40.28 1032 LYS A N 1
ATOM 8397 C CA . LYS A 1 1032 ? -12.672 20.662 -28.094 1.00 40.28 1032 LYS A CA 1
ATOM 8398 C C . LYS A 1 1032 ? -12.034 20.825 -26.717 1.00 40.28 1032 LYS A C 1
ATOM 8400 O O . LYS A 1 1032 ? -12.391 21.712 -25.948 1.00 40.28 1032 LYS A O 1
ATOM 8405 N N . LYS A 1 1033 ? -11.064 19.966 -26.404 1.00 35.25 1033 LYS A N 1
ATOM 8406 C CA . LYS A 1 1033 ? -10.302 20.039 -25.154 1.00 35.25 1033 LYS A CA 1
ATOM 8407 C C . LYS A 1 1033 ? -9.390 21.273 -25.182 1.00 35.25 1033 LYS A C 1
ATOM 8409 O O . LYS A 1 1033 ? -8.409 21.301 -25.928 1.00 35.25 1033 LYS A O 1
ATOM 8414 N N . GLY A 1 1034 ? -9.717 22.285 -24.379 1.00 45.56 1034 GLY A N 1
ATOM 8415 C CA . GLY A 1 1034 ? -8.842 23.426 -24.120 1.00 45.56 1034 GLY A CA 1
ATOM 8416 C C . GLY A 1 1034 ? -7.614 23.006 -23.304 1.00 45.56 1034 GLY A C 1
ATOM 8417 O O . GLY A 1 1034 ? -7.647 22.024 -22.559 1.00 45.56 1034 GLY A O 1
ATOM 8418 N N . LYS A 1 1035 ? -6.502 23.745 -23.432 1.00 42.00 1035 LYS A N 1
ATOM 8419 C CA . LYS A 1 1035 ? -5.191 23.395 -22.835 1.00 42.00 1035 LYS A CA 1
ATOM 8420 C C . LYS A 1 1035 ? -5.158 23.337 -21.297 1.00 42.00 1035 LYS A C 1
ATOM 8422 O O . LYS A 1 1035 ? -4.152 22.890 -20.759 1.00 42.00 1035 LYS A O 1
ATOM 8427 N N . ASN A 1 1036 ? -6.234 23.722 -20.613 1.00 36.06 1036 ASN A N 1
ATOM 8428 C CA . ASN A 1 1036 ? -6.327 23.715 -19.150 1.00 36.06 1036 ASN A CA 1
ATOM 8429 C C . ASN A 1 1036 ? -7.200 22.569 -18.606 1.00 36.06 1036 ASN A C 1
ATOM 8431 O O . ASN A 1 1036 ? -7.691 22.657 -17.488 1.00 36.06 1036 ASN A O 1
ATOM 8435 N N . ASN A 1 1037 ? -7.460 21.524 -19.401 1.00 39.66 1037 ASN A N 1
ATOM 8436 C CA . ASN A 1 1037 ? -8.393 20.436 -19.066 1.00 39.66 1037 ASN A CA 1
ATOM 8437 C C . ASN A 1 1037 ? -9.851 20.877 -18.792 1.00 39.66 1037 ASN A C 1
ATOM 8439 O O . ASN A 1 1037 ? -10.670 20.033 -18.438 1.00 39.66 1037 ASN A O 1
ATOM 8443 N N . LYS A 1 1038 ? -10.215 22.146 -19.032 1.00 39.97 1038 LYS A N 1
ATOM 8444 C CA . LYS A 1 1038 ? -11.612 22.596 -19.124 1.00 39.97 1038 LYS A CA 1
ATOM 8445 C C . LYS A 1 1038 ? -12.086 22.527 -20.581 1.00 39.97 1038 LYS A C 1
ATOM 8447 O O . LYS A 1 1038 ? -11.340 22.857 -21.507 1.00 39.97 1038 LYS A O 1
ATOM 8452 N N . TYR A 1 1039 ? -13.304 22.031 -20.780 1.00 39.78 1039 TYR A N 1
ATOM 8453 C CA . TYR A 1 1039 ? -13.955 21.987 -22.087 1.00 39.78 1039 TYR A CA 1
ATOM 8454 C C . TYR A 1 1039 ? -14.596 23.350 -22.358 1.00 39.78 1039 TYR A C 1
ATOM 8456 O O . TYR A 1 1039 ? -15.447 23.778 -21.586 1.00 39.78 1039 TYR A O 1
ATOM 8464 N N . GLU A 1 1040 ? -14.193 24.023 -23.434 1.00 42.09 1040 GLU A N 1
ATOM 8465 C CA . GLU A 1 1040 ? -14.781 25.303 -23.850 1.00 42.09 1040 GLU A CA 1
ATOM 8466 C C . GLU A 1 1040 ? -15.640 25.094 -25.107 1.00 42.09 1040 GLU A C 1
ATOM 8468 O O . GLU A 1 1040 ? -15.290 24.310 -25.997 1.00 42.09 1040 GLU A O 1
ATOM 8473 N N . LEU A 1 1041 ? -16.796 25.761 -25.145 1.00 42.06 1041 LEU A N 1
ATOM 8474 C CA . LEU A 1 1041 ? -17.717 25.783 -26.281 1.00 42.06 1041 LEU A CA 1
ATOM 8475 C C . LEU A 1 1041 ? -17.301 26.904 -27.241 1.00 42.06 1041 LEU A C 1
ATOM 8477 O O . LEU A 1 1041 ? -17.185 28.054 -26.836 1.00 42.06 1041 LEU A O 1
ATOM 8481 N N . ASP A 1 1042 ? -17.097 26.558 -28.509 1.00 41.28 1042 ASP A N 1
ATOM 8482 C CA . ASP A 1 1042 ? -16.840 27.509 -29.595 1.00 41.28 1042 ASP A CA 1
ATOM 8483 C C . ASP A 1 1042 ? -18.212 27.962 -30.139 1.00 41.28 1042 ASP A C 1
ATOM 8485 O O . ASP A 1 1042 ? -18.818 27.235 -30.925 1.00 41.28 1042 ASP A O 1
ATOM 8489 N N . ASP A 1 1043 ? -18.778 29.041 -29.580 1.00 39.28 1043 ASP A N 1
ATOM 8490 C CA . ASP A 1 1043 ? -19.752 29.962 -30.210 1.00 39.28 1043 ASP A CA 1
ATOM 8491 C C . ASP A 1 1043 ? -20.192 31.073 -29.222 1.00 39.28 1043 ASP A C 1
ATOM 8493 O O . ASP A 1 1043 ? -20.399 30.822 -28.034 1.00 39.28 1043 ASP A O 1
ATOM 8497 N N . GLU A 1 1044 ? -20.366 32.298 -29.737 1.00 41.81 1044 GLU A N 1
ATOM 8498 C CA . GLU A 1 1044 ? -20.613 33.590 -29.053 1.00 41.81 1044 GLU A CA 1
ATOM 8499 C C . GLU A 1 1044 ? -21.949 33.724 -28.271 1.00 41.81 1044 GLU A C 1
ATOM 8501 O O . GLU A 1 1044 ? -22.675 34.708 -28.396 1.00 41.81 1044 GLU A O 1
ATOM 8506 N N . SER A 1 1045 ? -22.296 32.780 -27.398 1.00 39.28 1045 SER A N 1
ATOM 8507 C CA . SER A 1 1045 ? -23.310 33.034 -26.362 1.00 39.28 1045 SER A CA 1
ATOM 8508 C C . SER A 1 1045 ? -22.931 32.322 -25.068 1.00 39.28 1045 SER A C 1
ATOM 8510 O O . SER A 1 1045 ? -22.933 31.094 -24.986 1.00 39.28 1045 SER A O 1
ATOM 8512 N N . SER A 1 1046 ? -22.547 33.112 -24.067 1.00 39.62 1046 SER A N 1
ATOM 8513 C CA . SER A 1 1046 ? -22.058 32.665 -22.766 1.00 39.62 1046 SER A CA 1
ATOM 8514 C C . SER A 1 1046 ? -23.180 32.028 -21.936 1.00 39.62 1046 SER A C 1
ATOM 8516 O O . SER A 1 1046 ? -23.890 32.685 -21.182 1.00 39.62 1046 SER A O 1
ATOM 8518 N N . LEU A 1 1047 ? -23.321 30.706 -22.043 1.00 31.78 1047 LEU A N 1
ATOM 8519 C CA . LEU A 1 1047 ? -23.846 29.885 -20.952 1.00 31.78 1047 LEU A CA 1
ATOM 8520 C C . LEU A 1 1047 ? -22.695 29.051 -20.390 1.00 31.78 1047 LEU A C 1
ATOM 8522 O O . LEU A 1 1047 ? -22.332 28.011 -20.946 1.00 31.78 1047 LEU A O 1
ATOM 8526 N N . GLY A 1 1048 ? -22.114 29.528 -19.291 1.00 34.66 1048 GLY A N 1
ATOM 8527 C CA . GLY A 1 1048 ? -21.156 28.766 -18.504 1.00 34.66 1048 GLY A CA 1
ATOM 8528 C C . GLY A 1 1048 ? -21.894 27.736 -17.653 1.00 34.66 1048 GLY A C 1
ATOM 8529 O O . GLY A 1 1048 ? -22.800 28.076 -16.891 1.00 34.66 1048 GLY A O 1
ATOM 8530 N N . PHE A 1 1049 ? -21.514 26.468 -17.787 1.00 32.19 1049 PHE A N 1
ATOM 8531 C CA . PHE A 1 1049 ? -21.905 25.421 -16.848 1.00 32.19 1049 PHE A CA 1
ATOM 8532 C C . PHE A 1 1049 ? -20.744 25.195 -15.890 1.00 32.19 1049 PHE A C 1
ATOM 8534 O O . PHE A 1 1049 ? -19.656 24.811 -16.323 1.00 32.19 1049 PHE A O 1
ATOM 8541 N N . GLU A 1 1050 ? -20.980 25.407 -14.600 1.00 33.84 1050 GLU A N 1
ATOM 8542 C CA . GLU A 1 1050 ? -20.026 25.031 -13.564 1.00 33.84 1050 GLU A CA 1
ATOM 8543 C C . GLU A 1 1050 ? -20.519 23.758 -12.870 1.00 33.84 1050 GLU A C 1
ATOM 8545 O O . GLU A 1 1050 ? -21.681 23.651 -12.466 1.00 33.84 1050 GLU A O 1
ATOM 8550 N N . VAL A 1 1051 ? -19.638 22.759 -12.793 1.00 29.94 1051 VAL A N 1
ATOM 8551 C CA . VAL A 1 1051 ? -19.906 21.477 -12.135 1.00 29.94 1051 VAL A CA 1
ATOM 8552 C C . VAL A 1 1051 ? -19.195 21.495 -10.790 1.00 29.94 1051 VAL A C 1
ATOM 8554 O O . VAL A 1 1051 ? -17.978 21.325 -10.727 1.00 29.94 1051 VAL A O 1
ATOM 8557 N N . CYS A 1 1052 ? -19.963 21.680 -9.720 1.00 27.52 1052 CYS A N 1
ATOM 8558 C CA . CYS A 1 1052 ? -19.500 21.530 -8.344 1.00 27.52 1052 CYS A CA 1
ATOM 8559 C C . CYS A 1 1052 ? -20.252 20.352 -7.716 1.00 27.52 1052 CYS A C 1
ATOM 8561 O O . CYS A 1 1052 ? -21.378 20.491 -7.245 1.00 27.52 1052 CYS A O 1
ATOM 8563 N N . GLY A 1 1053 ? -19.639 19.167 -7.745 1.00 45.44 1053 GLY A N 1
ATOM 8564 C CA . GLY A 1 1053 ? -20.271 17.935 -7.265 1.00 45.44 1053 GLY A CA 1
ATOM 8565 C C . GLY A 1 1053 ? -21.406 17.434 -8.173 1.00 45.44 1053 GLY A C 1
ATOM 8566 O O . GLY A 1 1053 ? -21.310 17.517 -9.395 1.00 45.44 1053 GLY A O 1
ATOM 8567 N N . ASN A 1 1054 ? -22.468 16.876 -7.577 1.00 26.36 1054 ASN A N 1
ATOM 8568 C CA . ASN A 1 1054 ? -23.549 16.169 -8.287 1.00 26.36 1054 ASN A CA 1
ATOM 8569 C C . ASN A 1 1054 ? -24.683 17.069 -8.836 1.00 26.36 1054 ASN A C 1
ATOM 8571 O O . ASN A 1 1054 ? -25.670 16.538 -9.343 1.00 26.36 1054 ASN A O 1
ATOM 8575 N N . GLU A 1 1055 ? -24.567 18.399 -8.782 1.00 28.98 1055 GLU A N 1
ATOM 8576 C CA . GLU A 1 1055 ? -25.540 19.324 -9.387 1.00 28.98 1055 GLU A CA 1
ATOM 8577 C C . GLU A 1 1055 ? -24.901 20.214 -10.463 1.00 28.98 1055 GLU A C 1
ATOM 8579 O O . GLU A 1 1055 ? -23.753 20.641 -10.346 1.00 28.98 1055 GLU A O 1
ATOM 8584 N N . ILE A 1 1056 ? -25.672 20.511 -11.518 1.00 30.59 1056 ILE A N 1
ATOM 8585 C CA . ILE A 1 1056 ? -25.278 21.403 -12.617 1.00 30.59 1056 ILE A CA 1
ATOM 8586 C C . ILE A 1 1056 ? -26.015 22.733 -12.445 1.00 30.59 1056 ILE A C 1
ATOM 8588 O O . ILE A 1 1056 ? -27.244 22.773 -12.545 1.00 30.59 1056 ILE A O 1
ATOM 8592 N N . ARG A 1 1057 ? -25.274 23.829 -12.239 1.00 34.38 1057 ARG A N 1
ATOM 8593 C CA . ARG A 1 1057 ? -25.821 25.196 -12.273 1.00 34.38 1057 ARG A CA 1
ATOM 8594 C C . ARG A 1 1057 ? -25.364 25.944 -13.522 1.00 34.38 1057 ARG A C 1
ATOM 8596 O O . ARG A 1 1057 ? -24.230 25.805 -13.972 1.00 34.38 1057 ARG A O 1
ATOM 8603 N N . ILE A 1 1058 ? -26.280 26.744 -14.064 1.00 32.69 1058 ILE A N 1
ATOM 8604 C CA . ILE A 1 1058 ? -26.051 27.640 -15.201 1.00 32.69 1058 ILE A CA 1
ATOM 8605 C C . ILE A 1 1058 ? -25.751 29.028 -14.641 1.00 32.69 1058 ILE A C 1
ATOM 8607 O O . ILE A 1 1058 ? -26.590 29.581 -13.928 1.00 32.69 1058 ILE A O 1
ATOM 8611 N N . ILE A 1 1059 ? -24.586 29.583 -14.972 1.00 37.09 1059 ILE A N 1
ATOM 8612 C CA . ILE A 1 1059 ? -24.202 30.952 -14.614 1.00 37.09 1059 ILE A CA 1
ATOM 8613 C C . ILE A 1 1059 ? -24.089 31.766 -15.906 1.00 37.09 1059 ILE A C 1
ATOM 8615 O O . ILE A 1 1059 ? -23.478 31.331 -16.884 1.00 37.09 1059 ILE A O 1
ATOM 8619 N N . ILE A 1 1060 ? -24.728 32.935 -15.911 1.00 32.94 1060 ILE A N 1
ATOM 8620 C CA . ILE A 1 1060 ? -24.659 33.924 -16.989 1.00 32.94 1060 ILE A CA 1
ATOM 8621 C C . ILE A 1 1060 ? -23.857 35.097 -16.422 1.00 32.94 1060 ILE A C 1
ATOM 8623 O O . ILE A 1 1060 ? -24.322 35.750 -15.490 1.00 32.94 1060 ILE A O 1
ATOM 8627 N N . GLU A 1 1061 ? -22.648 35.317 -16.934 1.00 36.06 1061 GLU A N 1
ATOM 8628 C CA . GLU A 1 1061 ? -21.795 36.451 -16.559 1.00 36.06 1061 GLU A CA 1
ATOM 8629 C C . GLU A 1 1061 ? -21.971 37.583 -17.583 1.00 36.06 1061 GLU A C 1
ATOM 8631 O O . GLU A 1 1061 ? -21.846 37.355 -18.788 1.00 36.06 1061 GLU A O 1
ATOM 8636 N N . GLU A 1 1062 ? -22.277 38.792 -17.103 1.00 34.66 1062 GLU A N 1
ATOM 8637 C CA . GLU A 1 1062 ? -22.149 40.039 -17.867 1.00 34.66 1062 GLU A CA 1
ATOM 8638 C C . GLU A 1 1062 ? -20.836 40.729 -17.459 1.00 34.66 1062 GLU A C 1
ATOM 8640 O O . GLU A 1 1062 ? -20.565 40.908 -16.270 1.00 34.66 1062 GLU A O 1
ATOM 8645 N N . ASP A 1 1063 ? -20.020 41.080 -18.457 1.00 36.75 1063 ASP A N 1
ATOM 8646 C CA . ASP A 1 1063 ? -18.770 41.834 -18.323 1.00 36.75 1063 ASP A CA 1
ATOM 8647 C C . ASP A 1 1063 ? -19.043 43.297 -17.940 1.00 36.75 1063 ASP A C 1
ATOM 8649 O O . ASP A 1 1063 ? -19.738 43.997 -18.674 1.00 36.75 1063 ASP A O 1
ATOM 8653 N N . ASP A 1 1064 ? -18.384 43.797 -16.890 1.00 33.62 1064 ASP A N 1
ATOM 8654 C CA . ASP A 1 1064 ? -18.170 45.233 -16.685 1.00 33.62 1064 ASP A CA 1
ATOM 8655 C C . ASP A 1 1064 ? -16.701 45.501 -16.329 1.00 33.62 1064 ASP A C 1
ATOM 8657 O O . ASP A 1 1064 ? -16.159 45.014 -15.336 1.00 33.62 1064 ASP A O 1
ATOM 8661 N N . ASN A 1 1065 ? -16.051 46.318 -17.155 1.00 32.81 1065 ASN A N 1
ATOM 8662 C CA . ASN A 1 1065 ? -14.726 46.873 -16.918 1.00 32.81 1065 ASN A CA 1
ATOM 8663 C C . ASN A 1 1065 ? -14.765 48.370 -17.265 1.00 32.81 1065 ASN A C 1
ATOM 8665 O O . ASN A 1 1065 ? -15.376 48.736 -18.270 1.00 32.81 1065 ASN A O 1
ATOM 8669 N N . ILE A 1 1066 ? -13.993 49.174 -16.510 1.00 32.66 1066 ILE A N 1
ATOM 8670 C CA . ILE A 1 1066 ? -13.691 50.624 -16.659 1.00 32.66 1066 ILE A CA 1
ATOM 8671 C C . ILE A 1 1066 ? -14.647 51.541 -15.828 1.00 32.66 1066 ILE A C 1
ATOM 8673 O O . ILE A 1 1066 ? -15.854 51.457 -15.985 1.00 32.66 1066 ILE A O 1
ATOM 8677 N N . TYR A 1 1067 ? -14.243 52.457 -14.923 1.00 32.22 1067 TYR A N 1
ATOM 8678 C CA . TYR A 1 1067 ? -13.114 53.413 -14.886 1.00 32.22 1067 TYR A CA 1
ATOM 8679 C C . TYR A 1 1067 ? -12.642 53.733 -13.440 1.00 32.22 1067 TYR A C 1
ATOM 8681 O O . TYR A 1 1067 ? -13.452 53.865 -12.525 1.00 32.22 1067 TYR A O 1
ATOM 8689 N N . ASN A 1 1068 ? -11.329 53.949 -13.286 1.00 36.31 1068 ASN A N 1
ATOM 8690 C CA . ASN A 1 1068 ? -10.629 54.514 -12.117 1.00 36.31 1068 ASN A CA 1
ATOM 8691 C C . ASN A 1 1068 ? -11.003 55.982 -11.822 1.00 36.31 1068 ASN A C 1
ATOM 8693 O O . ASN A 1 1068 ? -11.164 56.756 -12.764 1.00 36.31 1068 ASN A O 1
ATOM 8697 N N . ASN A 1 1069 ? -10.941 56.408 -10.550 1.00 30.11 1069 ASN A N 1
ATOM 8698 C CA . ASN A 1 1069 ? -9.984 57.444 -10.121 1.00 30.11 1069 ASN A CA 1
ATOM 8699 C C . ASN A 1 1069 ? -9.926 57.654 -8.598 1.00 30.11 1069 ASN A C 1
ATOM 8701 O O . ASN A 1 1069 ? -10.919 57.535 -7.888 1.00 30.11 1069 ASN A O 1
ATOM 8705 N N . ASN A 1 1070 ? -8.701 57.968 -8.172 1.00 35.72 1070 ASN A N 1
ATOM 8706 C CA . ASN A 1 1070 ? -8.210 58.250 -6.826 1.00 35.72 1070 ASN A CA 1
ATOM 8707 C C . ASN A 1 1070 ? -8.947 59.397 -6.121 1.00 35.72 1070 ASN A C 1
ATOM 8709 O O . ASN A 1 1070 ? -9.295 60.373 -6.776 1.00 35.72 1070 ASN A O 1
ATOM 8713 N N . ASP A 1 1071 ? -9.012 59.336 -4.788 1.00 32.59 1071 ASP A N 1
ATOM 8714 C CA . ASP A 1 1071 ? -8.413 60.375 -3.940 1.00 32.59 1071 ASP A CA 1
ATOM 8715 C C . ASP A 1 1071 ? -8.161 59.868 -2.507 1.00 32.59 1071 ASP A C 1
ATOM 8717 O O . ASP A 1 1071 ? -8.885 59.026 -1.975 1.00 32.59 1071 ASP A O 1
ATOM 8721 N N . ASN A 1 1072 ? -7.052 60.354 -1.944 1.00 36.72 1072 ASN A N 1
ATOM 8722 C CA . ASN A 1 1072 ? -6.484 60.041 -0.633 1.00 36.72 1072 ASN A CA 1
ATOM 8723 C C . ASN A 1 1072 ? -7.353 60.561 0.527 1.00 36.72 1072 ASN A C 1
ATOM 8725 O O . ASN A 1 1072 ? -7.913 61.646 0.419 1.00 36.72 1072 ASN A O 1
ATOM 8729 N N . ASP A 1 1073 ? -7.378 59.849 1.660 1.00 33.09 1073 ASP A N 1
ATOM 8730 C CA . ASP A 1 1073 ? -6.782 60.329 2.924 1.00 33.09 1073 ASP A CA 1
ATOM 8731 C C . ASP A 1 1073 ? -7.126 59.430 4.133 1.00 33.09 1073 ASP A C 1
ATOM 8733 O O . ASP A 1 1073 ? -8.280 59.155 4.432 1.00 33.09 1073 ASP A O 1
ATOM 8737 N N . SER A 1 1074 ? -6.060 59.031 4.835 1.00 35.09 1074 SER A N 1
ATOM 8738 C CA . SER A 1 1074 ? -5.865 58.966 6.295 1.00 35.09 1074 SER A CA 1
ATOM 8739 C C . SER A 1 1074 ? -6.853 58.248 7.254 1.00 35.09 1074 SER A C 1
ATOM 8741 O O . SER A 1 1074 ? -8.040 58.542 7.306 1.00 35.09 1074 SER A O 1
ATOM 8743 N N . TYR A 1 1075 ? -6.228 57.496 8.174 1.00 32.56 1075 TYR A N 1
ATOM 8744 C CA . TYR A 1 1075 ? -6.654 57.095 9.531 1.00 32.56 1075 TYR A CA 1
ATOM 8745 C C . TYR A 1 1075 ? -7.653 55.932 9.726 1.00 32.56 1075 TYR A C 1
ATOM 8747 O O . TYR A 1 1075 ? -8.852 56.063 9.539 1.00 32.56 1075 TYR A O 1
ATOM 8755 N N . ASP A 1 1076 ? -7.067 54.824 10.208 1.00 35.09 1076 ASP A N 1
ATOM 8756 C CA . ASP A 1 1076 ? -7.331 54.111 11.476 1.00 35.09 1076 ASP A CA 1
ATOM 8757 C C . ASP A 1 1076 ? -8.728 53.532 11.788 1.00 35.09 1076 ASP A C 1
ATOM 8759 O O . ASP A 1 1076 ? -9.758 54.185 11.668 1.00 35.09 1076 ASP A O 1
ATOM 8763 N N . GLY A 1 1077 ? -8.719 52.311 12.335 1.00 32.72 1077 GLY A N 1
ATOM 8764 C CA . GLY A 1 1077 ? -9.843 51.758 13.096 1.00 32.72 1077 GLY A CA 1
ATOM 8765 C C . GLY A 1 1077 ? -10.685 50.684 12.403 1.00 32.72 1077 GLY A C 1
ATOM 8766 O O . GLY A 1 1077 ? -11.530 50.953 11.559 1.00 32.72 1077 GLY A O 1
ATOM 8767 N N . LYS A 1 1078 ? -10.477 49.447 12.856 1.00 35.50 1078 LYS A N 1
ATOM 8768 C CA . LYS A 1 1078 ? -11.253 48.228 12.594 1.00 35.50 1078 LYS A CA 1
ATOM 8769 C C . LYS A 1 1078 ? -12.749 48.376 12.915 1.00 35.50 1078 LYS A C 1
ATOM 8771 O O . LYS A 1 1078 ? -13.088 48.815 14.004 1.00 35.50 1078 LYS A O 1
ATOM 8776 N N . GLU A 1 1079 ? -13.597 47.885 12.018 1.00 30.30 1079 GLU A N 1
ATOM 8777 C CA . GLU A 1 1079 ? -14.605 46.815 12.194 1.00 30.30 1079 GLU A CA 1
ATOM 8778 C C . GLU A 1 1079 ? -15.737 46.972 11.171 1.00 30.30 1079 GLU A C 1
ATOM 8780 O O . GLU A 1 1079 ? -16.118 48.072 10.779 1.00 30.30 1079 GLU A O 1
ATOM 8785 N N . GLY A 1 1080 ? -16.214 45.832 10.670 1.00 33.69 1080 GLY A N 1
ATOM 8786 C CA . GLY A 1 1080 ? -17.104 45.754 9.521 1.00 33.69 1080 GLY A CA 1
ATOM 8787 C C . GLY A 1 1080 ? -18.574 46.041 9.815 1.00 33.69 1080 GLY A C 1
ATOM 8788 O O . GLY A 1 1080 ? -19.014 46.030 10.954 1.00 33.69 1080 GLY A O 1
ATOM 8789 N N . ALA A 1 1081 ? -19.349 46.196 8.742 1.00 27.61 1081 ALA A N 1
ATOM 8790 C CA . ALA A 1 1081 ? -20.701 45.657 8.616 1.00 27.61 1081 ALA A CA 1
ATOM 8791 C C . ALA A 1 1081 ? -21.243 45.881 7.194 1.00 27.61 1081 ALA A C 1
ATOM 8793 O O . ALA A 1 1081 ? -21.237 46.983 6.657 1.00 27.61 1081 ALA A O 1
ATOM 8794 N N . ILE A 1 1082 ? -21.742 44.786 6.625 1.00 33.25 1082 ILE A N 1
ATOM 8795 C CA . ILE A 1 1082 ? -22.948 44.644 5.795 1.00 33.25 1082 ILE A CA 1
ATOM 8796 C C . ILE A 1 1082 ? -23.804 45.925 5.654 1.00 33.25 1082 ILE A C 1
ATOM 8798 O O . ILE A 1 1082 ? -24.291 46.420 6.664 1.00 33.25 1082 ILE A O 1
ATOM 8802 N N . MET A 1 1083 ? -24.179 46.321 4.423 1.00 25.27 1083 MET A N 1
ATOM 8803 C CA . MET A 1 1083 ? -25.601 46.513 4.053 1.00 25.27 1083 MET A CA 1
ATOM 8804 C C . MET A 1 1083 ? -25.877 46.846 2.569 1.00 25.27 1083 MET A C 1
ATOM 8806 O O . MET A 1 1083 ? -25.437 47.851 2.034 1.00 25.27 1083 MET A O 1
ATOM 8810 N N . LYS A 1 1084 ? -26.767 46.019 2.000 1.00 26.00 1084 LYS A N 1
ATOM 8811 C CA . LYS A 1 1084 ? -28.001 46.345 1.249 1.00 26.00 1084 LYS A CA 1
ATOM 8812 C C . LYS A 1 1084 ? -27.971 47.265 0.011 1.00 26.00 1084 LYS A C 1
ATOM 8814 O O . LYS A 1 1084 ? -27.940 48.484 0.086 1.00 26.00 1084 LYS A O 1
ATOM 8819 N N . SER A 1 1085 ? -28.278 46.586 -1.097 1.00 32.19 1085 SER A N 1
ATOM 8820 C CA . SER A 1 1085 ? -29.099 46.942 -2.269 1.00 32.19 1085 SER A CA 1
ATOM 8821 C C . SER A 1 1085 ? -29.989 48.199 -2.223 1.00 32.19 1085 SER A C 1
ATOM 8823 O O . SER A 1 1085 ? -30.746 48.375 -1.262 1.00 32.19 1085 SER A O 1
ATOM 8825 N N . LYS A 1 1086 ? -30.133 48.858 -3.389 1.00 26.75 1086 LYS A N 1
ATOM 8826 C CA . LYS A 1 1086 ? -31.432 49.006 -4.092 1.00 26.75 1086 LYS A CA 1
ATOM 8827 C C . LYS A 1 1086 ? -31.312 49.594 -5.516 1.00 26.75 1086 LYS A C 1
ATOM 8829 O O . LYS A 1 1086 ? -30.718 50.644 -5.686 1.00 26.75 1086 LYS A O 1
ATOM 8834 N N . ASN A 1 1087 ? -31.979 48.904 -6.455 1.00 27.77 1087 ASN A N 1
ATOM 8835 C CA . ASN A 1 1087 ? -32.788 49.346 -7.612 1.00 27.77 1087 ASN A CA 1
ATOM 8836 C C . ASN A 1 1087 ? -32.356 50.549 -8.480 1.00 27.77 1087 ASN A C 1
ATOM 8838 O O . ASN A 1 1087 ? -32.353 51.667 -7.986 1.00 27.77 1087 ASN A O 1
ATOM 8842 N N . ASP A 1 1088 ? -32.318 50.372 -9.814 1.00 25.33 1088 ASP A N 1
ATOM 8843 C CA . ASP A 1 1088 ? -33.469 50.729 -10.669 1.00 25.33 1088 ASP A CA 1
ATOM 8844 C C . ASP A 1 1088 ? -33.384 50.251 -12.143 1.00 25.33 1088 ASP A C 1
ATOM 8846 O O . ASP A 1 1088 ? -32.394 49.704 -12.609 1.00 25.33 1088 ASP A O 1
ATOM 8850 N N . LYS A 1 1089 ? -34.529 50.383 -12.823 1.00 27.66 1089 LYS A N 1
ATOM 8851 C CA . LYS A 1 1089 ? -35.071 49.688 -14.010 1.00 27.66 1089 LYS A CA 1
ATOM 8852 C C . LYS A 1 1089 ? -34.615 50.141 -15.421 1.00 27.66 1089 LYS A C 1
ATOM 8854 O O . LYS A 1 1089 ? -34.496 51.334 -15.670 1.00 27.66 1089 LYS A O 1
ATOM 8859 N N . LYS A 1 1090 ? -34.801 49.187 -16.368 1.00 25.89 1090 LYS A N 1
ATOM 8860 C CA . LYS A 1 1090 ? -35.157 49.284 -17.825 1.00 25.89 1090 LYS A CA 1
ATOM 8861 C C . LYS A 1 1090 ? -34.008 49.673 -18.785 1.00 25.89 1090 LYS A C 1
ATOM 8863 O O . LYS A 1 1090 ? -33.299 50.622 -18.520 1.00 25.89 1090 LYS A O 1
ATOM 8868 N N . LYS A 1 1091 ? -33.835 49.069 -19.977 1.00 24.73 1091 LYS A N 1
ATOM 8869 C CA . LYS A 1 1091 ? -34.815 48.850 -21.070 1.00 24.73 1091 LYS A CA 1
ATOM 8870 C C . LYS A 1 1091 ? -34.210 47.932 -22.161 1.00 24.73 1091 LYS A C 1
ATOM 8872 O O . LYS A 1 1091 ? -33.051 48.089 -22.514 1.00 24.73 1091 LYS A O 1
ATOM 8877 N N . SER A 1 1092 ? -35.025 47.041 -22.725 1.00 29.05 1092 SER A N 1
ATOM 8878 C CA . SER A 1 1092 ? -34.706 46.092 -23.807 1.00 29.05 1092 SER A CA 1
ATOM 8879 C C . SER A 1 1092 ? -34.590 46.724 -25.202 1.00 29.05 1092 SER A C 1
ATOM 8881 O O . SER A 1 1092 ? -35.426 47.564 -25.548 1.00 29.05 1092 SER A O 1
ATOM 8883 N N . VAL A 1 1093 ? -33.688 46.203 -26.046 1.00 24.20 1093 VAL A N 1
ATOM 8884 C CA . VAL A 1 1093 ? -33.734 46.321 -27.519 1.00 24.20 1093 VAL A CA 1
ATOM 8885 C C . VAL A 1 1093 ? -33.374 44.970 -28.163 1.00 24.20 1093 VAL A C 1
ATOM 8887 O O . VAL A 1 1093 ? -32.327 44.403 -27.879 1.00 24.20 1093 VAL A O 1
ATOM 8890 N N . MET A 1 1094 ? -34.281 44.458 -29.006 1.00 26.91 1094 MET A N 1
ATOM 8891 C CA . MET A 1 1094 ? -34.132 43.269 -29.862 1.00 26.91 1094 MET A CA 1
ATOM 8892 C C . MET A 1 1094 ? -33.204 43.534 -31.051 1.00 26.91 1094 MET A C 1
ATOM 8894 O O . MET A 1 1094 ? -33.396 44.553 -31.713 1.00 26.91 1094 MET A O 1
ATOM 8898 N N . ILE A 1 1095 ? -32.390 42.540 -31.439 1.00 23.09 1095 ILE A N 1
ATOM 8899 C CA . ILE A 1 1095 ? -32.070 42.246 -32.851 1.00 23.09 1095 ILE A CA 1
ATOM 8900 C C . ILE A 1 1095 ? -32.056 40.720 -33.070 1.00 23.09 1095 ILE A C 1
ATOM 8902 O O . ILE A 1 1095 ? -31.521 39.956 -32.275 1.00 23.09 1095 ILE A O 1
ATOM 8906 N N . THR A 1 1096 ? -32.720 40.299 -34.146 1.00 25.39 1096 THR A N 1
ATOM 8907 C CA . THR A 1 1096 ? -33.064 38.931 -34.570 1.00 25.39 1096 THR A CA 1
ATOM 8908 C C . THR A 1 1096 ? -32.163 38.381 -35.687 1.00 25.39 1096 THR A C 1
ATOM 8910 O O . THR A 1 1096 ? -31.714 39.174 -36.513 1.00 25.39 1096 THR A O 1
ATOM 8913 N N . ASN A 1 1097 ? -32.121 37.032 -35.789 1.00 23.34 1097 ASN A N 1
ATOM 8914 C CA . ASN A 1 1097 ? -31.828 36.126 -36.940 1.00 23.34 1097 ASN A CA 1
ATOM 8915 C C . ASN A 1 1097 ? -30.513 35.314 -36.826 1.00 23.34 1097 ASN A C 1
ATOM 8917 O O . ASN A 1 1097 ? -29.511 35.870 -36.415 1.00 23.34 1097 ASN A O 1
ATOM 8921 N N . TYR A 1 1098 ? -30.397 34.023 -37.191 1.00 26.33 1098 TYR A N 1
ATOM 8922 C CA . TYR A 1 1098 ? -31.264 33.047 -37.885 1.00 26.33 1098 TYR A CA 1
ATOM 8923 C C . TYR A 1 1098 ? -30.807 31.603 -37.528 1.00 26.33 1098 TYR A C 1
ATOM 8925 O O . TYR A 1 1098 ? -29.658 31.410 -37.153 1.00 26.33 1098 TYR A O 1
ATOM 8933 N N . TYR A 1 1099 ? -31.682 30.609 -37.739 1.00 27.98 1099 TYR A N 1
ATOM 8934 C CA . TYR A 1 1099 ? -31.606 29.170 -37.381 1.00 27.98 1099 TYR A CA 1
ATOM 8935 C C . TYR A 1 1099 ? -32.083 28.764 -35.970 1.00 27.98 1099 TYR A C 1
ATOM 8937 O O . TYR A 1 1099 ? -31.327 28.357 -35.098 1.00 27.98 1099 TYR A O 1
ATOM 8945 N N . GLY A 1 1100 ? -33.413 28.738 -35.822 1.00 33.47 1100 GLY A N 1
ATOM 8946 C CA . GLY A 1 1100 ? -34.103 27.575 -35.252 1.00 33.47 1100 GLY A CA 1
ATOM 8947 C C . GLY A 1 1100 ? -34.000 27.319 -33.747 1.00 33.47 1100 GLY A C 1
ATOM 8948 O O . GLY A 1 1100 ? -34.018 26.154 -33.358 1.00 33.47 1100 GLY A O 1
ATOM 8949 N N . SER A 1 1101 ? -33.948 28.343 -32.896 1.00 31.73 1101 SER A N 1
ATOM 8950 C CA . SER A 1 1101 ? -34.230 28.179 -31.466 1.00 31.73 1101 SER A CA 1
ATOM 8951 C C . SER A 1 1101 ? -35.724 28.396 -31.190 1.00 31.73 1101 SER A C 1
ATOM 8953 O O . SER A 1 1101 ? -36.331 29.375 -31.623 1.00 31.73 1101 SER A O 1
ATOM 8955 N N . VAL A 1 1102 ? -36.351 27.450 -30.486 1.00 34.06 1102 VAL A N 1
ATOM 8956 C CA . VAL A 1 1102 ? -37.696 27.644 -29.926 1.00 34.06 1102 VAL A CA 1
ATOM 8957 C C . VAL A 1 1102 ? -37.564 28.679 -28.806 1.00 34.06 1102 VAL A C 1
ATOM 8959 O O . VAL A 1 1102 ? -36.896 28.416 -27.809 1.00 34.06 1102 VAL A O 1
ATOM 8962 N N . SER A 1 1103 ? -38.155 29.866 -28.971 1.00 33.66 1103 SER A N 1
ATOM 8963 C CA . SER A 1 1103 ? -38.111 30.914 -27.947 1.00 33.66 1103 SER A CA 1
ATOM 8964 C C . SER A 1 1103 ? -38.986 30.537 -26.749 1.00 33.66 1103 SER A C 1
ATOM 8966 O O . SER A 1 1103 ? -40.193 30.347 -26.892 1.00 33.66 1103 SER A O 1
ATOM 8968 N N . PHE A 1 1104 ? -38.386 30.488 -25.562 1.00 43.69 1104 PHE A N 1
ATOM 8969 C CA . PHE A 1 1104 ? -39.007 30.082 -24.294 1.00 43.69 1104 PHE A CA 1
ATOM 8970 C C . PHE A 1 1104 ? -39.895 31.150 -23.620 1.00 43.69 1104 PHE A C 1
ATOM 8972 O O . PHE A 1 1104 ? -40.100 31.115 -22.412 1.00 43.69 1104 PHE A O 1
ATOM 8979 N N . SER A 1 1105 ? -40.445 32.119 -24.353 1.00 38.81 1105 SER A N 1
ATOM 8980 C CA . SER A 1 1105 ? -41.067 33.296 -23.723 1.00 38.81 1105 SER A CA 1
ATOM 8981 C C . SER A 1 1105 ? -42.562 33.186 -23.391 1.00 38.81 1105 SER A C 1
ATOM 8983 O O . SER A 1 1105 ? -43.134 34.175 -22.945 1.00 38.81 1105 SER A O 1
ATOM 8985 N N . THR A 1 1106 ? -43.224 32.035 -23.565 1.00 38.03 1106 THR A N 1
ATOM 8986 C CA . THR A 1 1106 ? -44.680 31.920 -23.289 1.00 38.03 1106 THR A CA 1
ATOM 8987 C C . THR A 1 1106 ? -45.132 30.581 -22.693 1.00 38.03 1106 THR A C 1
ATOM 8989 O O . THR A 1 1106 ? -46.231 30.115 -22.983 1.00 38.03 1106 THR A O 1
ATOM 8992 N N . ILE A 1 1107 ? -44.329 29.956 -21.826 1.00 39.56 1107 ILE A N 1
ATOM 8993 C CA . ILE A 1 1107 ? -44.812 28.815 -21.028 1.00 39.56 1107 ILE A CA 1
ATOM 8994 C C . ILE A 1 1107 ? -45.099 29.300 -19.608 1.00 39.56 1107 ILE A C 1
ATOM 8996 O O . ILE A 1 1107 ? -44.192 29.626 -18.845 1.00 39.56 1107 ILE A O 1
ATOM 9000 N N . ASP A 1 1108 ? -46.393 29.382 -19.310 1.00 44.31 1108 ASP A N 1
ATOM 9001 C CA . ASP A 1 1108 ? -46.975 29.691 -18.008 1.00 44.31 1108 ASP A CA 1
ATOM 9002 C C . ASP A 1 1108 ? -46.439 28.706 -16.951 1.00 44.31 1108 ASP A C 1
ATOM 9004 O O . ASP A 1 1108 ? -46.603 27.490 -17.071 1.00 44.31 1108 ASP A O 1
ATOM 9008 N N . GLN A 1 1109 ? -45.733 29.230 -15.947 1.00 46.41 1109 GLN A N 1
ATOM 9009 C CA . GLN A 1 1109 ? -44.880 28.475 -15.016 1.00 46.41 1109 GLN A CA 1
ATOM 9010 C C . GLN A 1 1109 ? -45.633 27.580 -14.021 1.00 46.41 1109 GLN A C 1
ATOM 9012 O O . GLN A 1 1109 ? -45.003 26.961 -13.169 1.00 46.41 1109 GLN A O 1
ATOM 9017 N N . ASN A 1 1110 ? -46.956 27.464 -14.119 1.00 47.91 1110 ASN A N 1
ATOM 9018 C CA . ASN A 1 1110 ? -47.750 26.924 -13.021 1.00 47.91 1110 ASN A CA 1
ATOM 9019 C C . ASN A 1 1110 ? -48.407 25.562 -13.245 1.00 47.91 1110 ASN A C 1
ATOM 9021 O O . ASN A 1 1110 ? -49.145 25.156 -12.354 1.00 47.91 1110 ASN A O 1
ATOM 9025 N N . ASN A 1 1111 ? -48.187 24.825 -14.348 1.00 48.81 1111 ASN A N 1
ATOM 9026 C CA . ASN A 1 1111 ? -48.799 23.482 -14.427 1.00 48.81 1111 ASN A CA 1
ATOM 9027 C C . ASN A 1 1111 ? -48.242 22.452 -15.426 1.00 48.81 1111 ASN A C 1
ATOM 9029 O O . ASN A 1 1111 ? -48.985 21.589 -15.889 1.00 48.81 1111 ASN A O 1
ATOM 9033 N N . ILE A 1 1112 ? -46.950 22.473 -15.763 1.00 47.31 1112 ILE A N 1
ATOM 9034 C CA . ILE A 1 1112 ? -46.362 21.386 -16.567 1.00 47.31 1112 ILE A CA 1
ATOM 9035 C C . ILE A 1 1112 ? -45.064 20.928 -15.910 1.00 47.31 1112 ILE A C 1
ATOM 9037 O O . ILE A 1 1112 ? -44.104 21.693 -15.827 1.00 47.31 1112 ILE A O 1
ATOM 9041 N N . ASN A 1 1113 ? -45.037 19.671 -15.453 1.00 51.69 1113 ASN A N 1
ATOM 9042 C CA . ASN A 1 1113 ? -43.826 19.016 -14.969 1.00 51.69 1113 ASN A CA 1
ATOM 9043 C C . ASN A 1 1113 ? -42.748 19.139 -16.052 1.00 51.69 1113 ASN A C 1
ATOM 9045 O O . ASN A 1 1113 ? -42.861 18.545 -17.125 1.00 51.69 1113 ASN A O 1
ATOM 9049 N N . SER A 1 1114 ? -41.689 19.900 -15.769 1.00 57.22 1114 SER A N 1
ATOM 9050 C CA . SER A 1 1114 ? -40.556 20.141 -16.678 1.00 57.22 1114 SER A CA 1
ATOM 9051 C C . SER A 1 1114 ? -39.964 18.843 -17.250 1.00 57.22 1114 SER A C 1
ATOM 9053 O O . SER A 1 1114 ? -39.435 18.823 -18.363 1.00 57.22 1114 SER A O 1
ATOM 9055 N N . PHE A 1 1115 ? -40.143 17.731 -16.534 1.00 52.06 1115 PHE A N 1
ATOM 9056 C CA . PHE A 1 1115 ? -39.749 16.387 -16.936 1.00 52.06 1115 PHE A CA 1
ATOM 9057 C C . PHE A 1 1115 ? -40.579 15.789 -18.091 1.00 52.06 1115 PHE A C 1
ATOM 9059 O O . PHE A 1 1115 ? -40.028 15.080 -18.934 1.00 52.06 1115 PHE A O 1
ATOM 9066 N N . GLU A 1 1116 ? -41.882 16.070 -18.192 1.00 61.59 1116 GLU A N 1
ATOM 9067 C CA . GLU A 1 1116 ? -42.709 15.585 -19.313 1.00 61.59 1116 GLU A CA 1
ATOM 9068 C C . GLU A 1 1116 ? -42.357 16.306 -20.614 1.00 61.59 1116 GLU A C 1
ATOM 9070 O O . GLU A 1 1116 ? -42.239 15.677 -21.667 1.00 61.59 1116 GLU A O 1
ATOM 9075 N N . TYR A 1 1117 ? -42.098 17.611 -20.537 1.00 63.78 1117 TYR A N 1
ATOM 9076 C CA . TYR A 1 1117 ? -41.688 18.398 -21.697 1.00 63.78 1117 TYR A CA 1
ATOM 9077 C C . TYR A 1 1117 ? -40.281 18.015 -22.183 1.00 63.78 1117 TYR A C 1
ATOM 9079 O O . TYR A 1 1117 ? -40.043 17.902 -23.387 1.00 63.78 1117 TYR A O 1
ATOM 9087 N N . PHE A 1 1118 ? -39.360 17.721 -21.260 1.00 64.06 1118 PHE A N 1
ATOM 9088 C CA . PHE A 1 1118 ? -38.040 17.198 -21.610 1.00 64.06 1118 PHE A CA 1
ATOM 9089 C C . PHE A 1 1118 ? -38.126 15.812 -22.273 1.00 64.06 1118 PHE A C 1
ATOM 9091 O O . PHE A 1 1118 ? -37.512 15.589 -23.318 1.00 64.06 1118 PHE A O 1
ATOM 9098 N N . ASN A 1 1119 ? -38.966 14.909 -21.749 1.00 66.12 1119 ASN A N 1
ATOM 9099 C CA . ASN A 1 1119 ? -39.240 13.623 -22.401 1.00 66.12 1119 ASN A CA 1
ATOM 9100 C C . ASN A 1 1119 ? -39.903 13.801 -23.779 1.00 66.12 1119 ASN A C 1
ATOM 9102 O O . ASN A 1 1119 ? -39.616 13.028 -24.690 1.00 66.12 1119 ASN A O 1
ATOM 9106 N N . TYR A 1 1120 ? -40.742 14.822 -23.978 1.00 75.44 1120 TYR A N 1
ATOM 9107 C CA . TYR A 1 1120 ? -41.315 15.136 -25.290 1.00 75.44 1120 TYR A CA 1
ATOM 9108 C C . TYR A 1 1120 ? -40.247 15.570 -26.307 1.00 75.44 1120 TYR A C 1
ATOM 9110 O O . TYR A 1 1120 ? -40.274 15.111 -27.451 1.00 75.44 1120 TYR A O 1
ATOM 9118 N N . ILE A 1 1121 ? -39.275 16.396 -25.900 1.00 72.44 1121 ILE A N 1
ATOM 9119 C CA . ILE A 1 1121 ? -38.156 16.807 -26.764 1.00 72.44 1121 ILE A CA 1
ATOM 9120 C C . ILE A 1 1121 ? -37.279 15.602 -27.126 1.00 72.44 1121 ILE A C 1
ATOM 9122 O O . ILE A 1 1121 ? -36.972 15.425 -28.306 1.00 72.44 1121 ILE A O 1
ATOM 9126 N N . ILE A 1 1122 ? -36.943 14.747 -26.151 1.00 71.38 1122 ILE A N 1
ATOM 9127 C CA . ILE A 1 1122 ? -36.165 13.519 -26.390 1.00 71.38 1122 ILE A CA 1
ATOM 9128 C C . ILE A 1 1122 ? -36.920 12.559 -27.313 1.00 71.38 1122 ILE A C 1
ATOM 9130 O O . ILE A 1 1122 ? -36.366 12.101 -28.306 1.00 71.38 1122 ILE A O 1
ATOM 9134 N N . ASN A 1 1123 ? -38.209 12.314 -27.071 1.00 73.62 1123 ASN A N 1
ATOM 9135 C CA . ASN A 1 1123 ? -39.008 11.442 -27.936 1.00 73.62 1123 ASN A CA 1
ATOM 9136 C C . ASN A 1 1123 ? -39.124 11.998 -29.366 1.00 73.62 1123 ASN A C 1
ATOM 9138 O O . ASN A 1 1123 ? -39.239 11.238 -30.330 1.00 73.62 1123 ASN A O 1
ATOM 9142 N N . LYS A 1 1124 ? -39.108 13.327 -29.537 1.00 79.25 1124 LYS A N 1
ATOM 9143 C CA . LYS A 1 1124 ? -39.139 13.971 -30.856 1.00 79.25 1124 LYS A CA 1
ATOM 9144 C C . LYS A 1 1124 ? -37.800 13.842 -31.591 1.00 79.25 1124 LYS A C 1
ATOM 9146 O O . LYS A 1 1124 ? -37.814 13.591 -32.797 1.00 79.25 1124 LYS A O 1
ATOM 9151 N N . SER A 1 1125 ? -36.667 13.988 -30.900 1.00 77.81 1125 SER A N 1
ATOM 9152 C CA . SER A 1 1125 ? -35.342 13.775 -31.498 1.00 77.81 1125 SER A CA 1
ATOM 9153 C C . SER A 1 1125 ? -35.079 12.294 -31.788 1.00 77.81 1125 SER A C 1
ATOM 9155 O O . SER A 1 1125 ? -34.567 11.979 -32.858 1.00 77.81 1125 SER A O 1
ATOM 9157 N N . GLU A 1 1126 ? -35.539 11.381 -30.931 1.00 79.00 1126 GLU A N 1
ATOM 9158 C CA . GLU A 1 1126 ? -35.461 9.930 -31.141 1.00 79.00 1126 GLU A CA 1
ATOM 9159 C C . GLU A 1 1126 ? -36.239 9.487 -32.388 1.00 79.00 1126 GLU A C 1
ATOM 9161 O O . GLU A 1 1126 ? -35.699 8.785 -33.243 1.00 79.00 1126 GLU A O 1
ATOM 9166 N N . LYS A 1 1127 ? -37.480 9.965 -32.567 1.00 84.19 1127 LYS A N 1
ATOM 9167 C CA . LYS A 1 1127 ? -38.266 9.680 -33.783 1.00 84.19 1127 LYS A CA 1
ATOM 9168 C C . LYS A 1 1127 ? -37.582 10.187 -35.051 1.00 84.19 1127 LYS A C 1
ATOM 9170 O O . LYS A 1 1127 ? -37.632 9.518 -36.082 1.00 84.19 1127 LYS A O 1
ATOM 9175 N N . ARG A 1 1128 ? -36.933 11.352 -34.979 1.00 83.69 1128 ARG A N 1
ATOM 9176 C CA . ARG A 1 1128 ? -36.177 11.912 -36.105 1.00 83.69 1128 ARG A CA 1
ATOM 9177 C C . ARG A 1 1128 ? -34.945 11.066 -36.429 1.00 83.69 1128 ARG A C 1
ATOM 9179 O O . ARG A 1 1128 ? -34.751 10.717 -37.587 1.00 83.69 1128 ARG A O 1
ATOM 9186 N N . VAL A 1 1129 ? -34.183 10.664 -35.411 1.00 83.88 1129 VAL A N 1
ATOM 9187 C CA . VAL A 1 1129 ? -33.036 9.751 -35.543 1.00 83.88 1129 VAL A CA 1
ATOM 9188 C C . VAL A 1 1129 ? -33.449 8.423 -36.173 1.00 83.88 1129 VAL A C 1
ATOM 9190 O O . VAL A 1 1129 ? -32.781 7.942 -37.089 1.00 83.88 1129 VAL A O 1
ATOM 9193 N N . HIS A 1 1130 ? -34.567 7.846 -35.729 1.00 79.62 1130 HIS A N 1
ATOM 9194 C CA . HIS A 1 1130 ? -35.066 6.601 -36.302 1.00 79.62 1130 HIS A CA 1
ATOM 9195 C C . HIS A 1 1130 ? -35.454 6.755 -37.775 1.00 79.62 1130 HIS A C 1
ATOM 9197 O O . HIS A 1 1130 ? -35.124 5.882 -38.577 1.00 79.62 1130 HIS A O 1
ATOM 9203 N N . SER A 1 1131 ? -36.097 7.866 -38.145 1.00 87.81 1131 SER A N 1
ATOM 9204 C CA . SER A 1 1131 ? -36.455 8.154 -39.537 1.00 87.81 1131 SER A CA 1
ATOM 9205 C C . SER A 1 1131 ? -35.221 8.278 -40.435 1.00 87.81 1131 SER A C 1
ATOM 9207 O O . SER A 1 1131 ? -35.164 7.631 -41.477 1.00 87.81 1131 SER A O 1
ATOM 9209 N N . GLU A 1 1132 ? -34.215 9.053 -40.020 1.00 82.94 1132 GLU A N 1
ATOM 9210 C CA . GLU A 1 1132 ? -32.989 9.255 -40.807 1.00 82.94 1132 GLU A CA 1
ATOM 9211 C C . GLU A 1 1132 ? -32.162 7.960 -40.916 1.00 82.94 1132 GLU A C 1
ATOM 9213 O O . GLU A 1 1132 ? -31.604 7.657 -41.971 1.00 82.94 1132 GLU A O 1
ATOM 9218 N N . PHE A 1 1133 ? -32.149 7.127 -39.868 1.00 86.19 1133 PHE A N 1
ATOM 9219 C CA . PHE A 1 1133 ? -31.514 5.807 -39.916 1.00 86.19 1133 PHE A CA 1
ATOM 9220 C C . PHE A 1 1133 ? -32.192 4.861 -40.911 1.00 86.19 1133 PHE A C 1
ATOM 9222 O O . PHE A 1 1133 ? -31.510 4.163 -41.666 1.00 86.19 1133 PHE A O 1
ATOM 9229 N N . ILE A 1 1134 ? -33.528 4.830 -40.921 1.00 87.00 1134 ILE A N 1
ATOM 9230 C CA . ILE A 1 1134 ? -34.296 4.005 -41.858 1.00 87.00 1134 ILE A CA 1
ATOM 9231 C C . ILE A 1 1134 ? -34.035 4.468 -43.295 1.00 87.00 1134 ILE A C 1
ATOM 9233 O O . ILE A 1 1134 ? -33.761 3.634 -44.156 1.00 87.00 1134 ILE A O 1
ATOM 9237 N N . GLU A 1 1135 ? -34.045 5.778 -43.551 1.00 86.12 1135 GLU A N 1
ATOM 9238 C CA . GLU A 1 1135 ? -33.776 6.342 -44.877 1.00 86.12 1135 GLU A CA 1
ATOM 9239 C C . GLU A 1 1135 ? -32.355 6.015 -45.364 1.00 86.12 1135 GLU A C 1
ATOM 9241 O O . GLU A 1 1135 ? -32.182 5.472 -46.458 1.00 86.12 1135 GLU A O 1
ATOM 9246 N N . ALA A 1 1136 ? -31.339 6.227 -44.521 1.00 85.38 1136 ALA A N 1
ATOM 9247 C CA . ALA A 1 1136 ? -29.954 5.880 -44.832 1.00 85.38 1136 ALA A CA 1
ATOM 9248 C C . ALA A 1 1136 ? -29.788 4.375 -45.111 1.00 85.38 1136 ALA A C 1
ATOM 9250 O O . ALA A 1 1136 ? -29.093 3.979 -46.051 1.00 85.38 1136 ALA A O 1
ATOM 9251 N N . THR A 1 1137 ? -30.461 3.524 -44.329 1.00 87.62 1137 THR A N 1
ATOM 9252 C CA . THR A 1 1137 ? -30.420 2.064 -44.497 1.00 87.62 1137 THR A CA 1
ATOM 9253 C C . THR A 1 1137 ? -31.065 1.638 -45.816 1.00 87.62 1137 THR A C 1
ATOM 9255 O O . THR A 1 1137 ? -30.511 0.798 -46.526 1.00 87.62 1137 THR A O 1
ATOM 9258 N N . LEU A 1 1138 ? -32.197 2.241 -46.195 1.00 89.81 1138 LEU A N 1
ATOM 9259 C CA . LEU A 1 1138 ? -32.864 1.969 -47.472 1.00 89.81 1138 LEU A CA 1
ATOM 9260 C C . LEU A 1 1138 ? -31.997 2.380 -48.670 1.00 89.81 1138 LEU A C 1
ATOM 9262 O O . LEU A 1 1138 ? -31.892 1.615 -49.631 1.00 89.81 1138 LEU A O 1
ATOM 9266 N N . ILE A 1 1139 ? -31.322 3.531 -48.596 1.00 89.12 1139 ILE A N 1
ATOM 9267 C CA . ILE A 1 1139 ? -30.376 3.981 -49.631 1.00 89.12 1139 ILE A CA 1
ATOM 9268 C C . ILE A 1 1139 ? -29.212 2.989 -49.768 1.00 89.12 1139 ILE A C 1
ATOM 9270 O O . ILE A 1 1139 ? -28.852 2.608 -50.885 1.00 89.12 1139 ILE A O 1
ATOM 9274 N N . TYR A 1 1140 ? -28.650 2.516 -48.651 1.00 90.56 1140 TYR A N 1
ATOM 9275 C CA . TYR A 1 1140 ? -27.553 1.547 -48.679 1.00 90.56 1140 TYR A CA 1
ATOM 9276 C C . TYR A 1 1140 ? -27.983 0.186 -49.250 1.00 90.56 1140 TYR A C 1
ATOM 9278 O O . TYR A 1 1140 ? -27.260 -0.408 -50.053 1.00 90.56 1140 TYR A O 1
ATOM 9286 N N . ILE A 1 1141 ? -29.187 -0.290 -48.907 1.00 89.12 1141 ILE A N 1
ATOM 9287 C CA . ILE A 1 1141 ? -29.762 -1.515 -49.484 1.00 89.12 1141 ILE A CA 1
ATOM 9288 C C . ILE A 1 1141 ? -29.956 -1.361 -50.999 1.00 89.12 1141 ILE A C 1
ATOM 9290 O O . ILE A 1 1141 ? -29.578 -2.258 -51.753 1.00 89.12 1141 ILE A O 1
ATOM 9294 N N . ALA A 1 1142 ? -30.484 -0.225 -51.467 1.00 89.69 1142 ALA A N 1
ATOM 9295 C CA . ALA A 1 1142 ? -30.654 0.042 -52.895 1.00 89.69 1142 ALA A CA 1
ATOM 9296 C C . ALA A 1 1142 ? -29.308 0.060 -53.643 1.00 89.69 1142 ALA A C 1
ATOM 9298 O O . ALA A 1 1142 ? -29.179 -0.559 -54.703 1.00 89.69 1142 ALA A O 1
ATOM 9299 N N . TYR A 1 1143 ? -28.285 0.694 -53.061 1.00 90.44 1143 TYR A N 1
ATOM 9300 C CA . TYR A 1 1143 ? -26.914 0.668 -53.575 1.00 90.44 1143 TYR A CA 1
ATOM 9301 C C . TYR A 1 1143 ? -26.369 -0.765 -53.683 1.00 90.44 1143 TYR A C 1
ATOM 9303 O O . TYR A 1 1143 ? -25.833 -1.150 -54.723 1.00 90.44 1143 TYR A O 1
ATOM 9311 N N . PHE A 1 1144 ? -26.556 -1.587 -52.647 1.00 86.81 1144 PHE A N 1
ATOM 9312 C CA . PHE A 1 1144 ? -26.097 -2.976 -52.645 1.00 86.81 1144 PHE A CA 1
ATOM 9313 C C . PHE A 1 1144 ? -26.807 -3.833 -53.706 1.00 86.81 1144 PHE A C 1
ATOM 9315 O O . PHE A 1 1144 ? -26.162 -4.613 -54.409 1.00 86.81 1144 PHE A O 1
ATOM 9322 N N . ILE A 1 1145 ? -28.121 -3.652 -53.879 1.00 87.88 1145 ILE A N 1
ATOM 9323 C CA . ILE A 1 1145 ? -28.906 -4.335 -54.919 1.00 87.88 1145 ILE A CA 1
ATOM 9324 C C . ILE A 1 1145 ? -28.418 -3.938 -56.319 1.00 87.88 1145 ILE A C 1
ATOM 9326 O O . ILE A 1 1145 ? -28.218 -4.815 -57.160 1.00 87.88 1145 ILE A O 1
ATOM 9330 N N . LEU A 1 1146 ? -28.164 -2.650 -56.572 1.00 88.94 1146 LEU A N 1
ATOM 9331 C CA . LEU A 1 1146 ? -27.614 -2.176 -57.848 1.00 88.94 1146 LEU A CA 1
ATOM 9332 C C . LEU A 1 1146 ? -26.266 -2.849 -58.161 1.00 88.94 1146 LEU A C 1
ATOM 9334 O O . LEU A 1 1146 ? -26.015 -3.289 -59.285 1.00 88.94 1146 LEU A O 1
ATOM 9338 N N . LEU A 1 1147 ? -25.414 -2.972 -57.145 1.00 85.06 1147 LEU A N 1
ATOM 9339 C CA . LEU A 1 1147 ? -24.089 -3.573 -57.252 1.00 85.06 1147 LEU A CA 1
ATOM 9340 C C . LEU A 1 1147 ? -24.178 -5.083 -57.542 1.00 85.06 1147 LEU A C 1
ATOM 9342 O O . LEU A 1 1147 ? -23.446 -5.594 -58.392 1.00 85.06 1147 LEU A O 1
ATOM 9346 N N . LEU A 1 1148 ? -25.137 -5.787 -56.930 1.00 83.06 1148 LEU A N 1
ATOM 9347 C CA . LEU A 1 1148 ? -25.450 -7.183 -57.257 1.00 83.06 1148 LEU A CA 1
ATOM 9348 C C . LEU A 1 1148 ? -25.971 -7.349 -58.690 1.00 83.06 1148 LEU A C 1
ATOM 9350 O O . LEU A 1 1148 ? -25.535 -8.269 -59.384 1.00 83.06 1148 LEU A O 1
ATOM 9354 N N . ILE A 1 1149 ? -26.853 -6.461 -59.158 1.00 86.75 1149 ILE A N 1
ATOM 9355 C CA . ILE A 1 1149 ? -27.358 -6.479 -60.540 1.00 86.75 1149 ILE A CA 1
ATOM 9356 C C . ILE A 1 1149 ? -26.200 -6.305 -61.530 1.00 86.75 1149 ILE A C 1
ATOM 9358 O O . ILE A 1 1149 ? -26.111 -7.062 -62.496 1.00 86.75 1149 ILE A O 1
ATOM 9362 N N . LEU A 1 1150 ? -25.272 -5.378 -61.267 1.00 83.75 1150 LEU A N 1
ATOM 9363 C CA . LEU A 1 1150 ? -24.071 -5.189 -62.087 1.00 83.75 1150 LEU A CA 1
ATOM 9364 C C . LEU A 1 1150 ? -23.190 -6.445 -62.110 1.00 83.75 1150 LEU A C 1
ATOM 9366 O O . LEU A 1 1150 ? -22.765 -6.873 -63.183 1.00 83.75 1150 LEU A O 1
ATOM 9370 N N . ILE A 1 1151 ? -22.958 -7.085 -60.958 1.00 81.12 1151 ILE A N 1
ATOM 9371 C CA . ILE A 1 1151 ? -22.188 -8.338 -60.882 1.00 81.12 1151 ILE A CA 1
ATOM 9372 C C . ILE A 1 1151 ? -22.860 -9.446 -61.704 1.00 81.12 1151 ILE A C 1
ATOM 9374 O O . ILE A 1 1151 ? -22.188 -10.145 -62.468 1.00 81.12 1151 ILE A O 1
ATOM 9378 N N . ILE A 1 1152 ? -24.180 -9.610 -61.570 1.00 81.12 1152 ILE A N 1
ATOM 9379 C CA . ILE A 1 1152 ? -24.950 -10.606 -62.324 1.00 81.12 1152 ILE A CA 1
ATOM 9380 C C . ILE A 1 1152 ? -24.871 -10.306 -63.824 1.00 81.12 1152 ILE A C 1
ATOM 9382 O O . ILE A 1 1152 ? -24.614 -11.221 -64.606 1.00 81.12 1152 ILE A O 1
ATOM 9386 N N . PHE A 1 1153 ? -25.004 -9.040 -64.224 1.00 82.12 1153 PHE A N 1
ATOM 9387 C CA . PHE A 1 1153 ? -24.891 -8.606 -65.614 1.00 82.12 1153 PHE A CA 1
ATOM 9388 C C . PHE A 1 1153 ? -23.515 -8.940 -66.212 1.00 82.12 1153 PHE A C 1
ATOM 9390 O O . PHE A 1 1153 ? -23.442 -9.586 -67.259 1.00 82.12 1153 PHE A O 1
ATOM 9397 N N . PHE A 1 1154 ? -22.417 -8.613 -65.519 1.00 77.06 1154 PHE A N 1
ATOM 9398 C CA . PHE A 1 1154 ? -21.060 -8.961 -65.963 1.00 77.06 1154 PHE A CA 1
ATOM 9399 C C . PHE A 1 1154 ? -20.835 -10.476 -66.031 1.00 77.06 1154 PHE A C 1
ATOM 9401 O O . PHE A 1 1154 ? -20.204 -10.978 -66.966 1.00 77.06 1154 PHE A O 1
ATOM 9408 N N . LYS A 1 1155 ? -21.389 -11.234 -65.078 1.00 75.69 1155 LYS A N 1
ATOM 9409 C CA . LYS A 1 1155 ? -21.305 -12.698 -65.082 1.00 75.69 1155 LYS A CA 1
ATOM 9410 C C . LYS A 1 1155 ? -22.093 -13.307 -66.245 1.00 75.69 1155 LYS A C 1
ATOM 9412 O O . LYS A 1 1155 ? -21.584 -14.210 -66.906 1.00 75.69 1155 LYS A O 1
ATOM 9417 N N . MET A 1 1156 ? -23.286 -12.790 -66.548 1.00 74.25 1156 MET A N 1
ATOM 9418 C CA . MET A 1 1156 ? -24.068 -13.204 -67.717 1.00 74.25 1156 MET A CA 1
ATOM 9419 C C . MET A 1 1156 ? -23.350 -12.872 -69.029 1.00 74.25 1156 MET A C 1
ATOM 9421 O O . MET A 1 1156 ? -23.326 -13.710 -69.929 1.00 74.25 1156 MET A O 1
ATOM 9425 N N . GLN A 1 1157 ? -22.695 -11.712 -69.125 1.00 71.50 1157 GLN A N 1
ATOM 9426 C CA . GLN A 1 1157 ? -21.925 -11.326 -70.310 1.00 71.50 1157 GLN A CA 1
ATOM 9427 C C . GLN A 1 1157 ? -20.722 -12.260 -70.550 1.00 71.50 1157 GLN A C 1
ATOM 9429 O O . GLN A 1 1157 ? -20.461 -12.660 -71.686 1.00 71.50 1157 GLN A O 1
ATOM 9434 N N . ASN A 1 1158 ? -20.037 -12.685 -69.481 1.00 66.69 1158 ASN A N 1
ATOM 9435 C CA . ASN A 1 1158 ? -18.958 -13.676 -69.557 1.00 66.69 1158 ASN A CA 1
ATOM 9436 C C . ASN A 1 1158 ? -19.457 -15.072 -69.963 1.00 66.69 1158 ASN A C 1
ATOM 9438 O O . ASN A 1 1158 ? -18.804 -15.745 -70.759 1.00 66.69 1158 ASN A O 1
ATOM 9442 N N . ILE A 1 1159 ? -20.630 -15.493 -69.477 1.00 70.12 1159 ILE A N 1
ATOM 9443 C CA . ILE A 1 1159 ? -21.253 -16.771 -69.865 1.00 70.12 1159 ILE A CA 1
ATOM 9444 C C . ILE A 1 1159 ? -21.708 -16.747 -71.335 1.00 70.12 1159 ILE A C 1
ATOM 9446 O O . ILE A 1 1159 ? -21.588 -17.754 -72.029 1.00 70.12 1159 ILE A O 1
ATOM 9450 N N . MET A 1 1160 ? -22.186 -15.608 -71.849 1.00 63.09 1160 MET A N 1
ATOM 9451 C CA . MET A 1 1160 ? -22.509 -15.484 -73.277 1.00 63.09 1160 MET A CA 1
ATOM 9452 C C . MET A 1 1160 ? -21.256 -15.493 -74.166 1.00 63.09 1160 MET A C 1
ATOM 9454 O O . MET A 1 1160 ? -21.299 -16.041 -75.265 1.00 63.09 1160 MET A O 1
ATOM 9458 N N . ARG A 1 1161 ? -20.121 -14.961 -73.688 1.00 57.22 1161 ARG A N 1
ATOM 9459 C CA . ARG A 1 1161 ? -18.835 -15.017 -74.409 1.00 57.22 1161 ARG A CA 1
ATOM 9460 C C . ARG A 1 1161 ? -18.211 -16.416 -74.450 1.00 57.22 1161 ARG A C 1
ATOM 9462 O O . ARG A 1 1161 ? -17.546 -16.731 -75.432 1.00 57.22 1161 ARG A O 1
ATOM 9469 N N . SER A 1 1162 ? -18.435 -17.268 -73.443 1.00 53.09 1162 SER A N 1
ATOM 9470 C CA . SER A 1 1162 ? -17.840 -18.616 -73.401 1.00 53.09 1162 SER A CA 1
ATOM 9471 C C . SER A 1 1162 ? -18.537 -19.650 -74.295 1.00 53.09 1162 SER A C 1
ATOM 9473 O O . SER A 1 1162 ? -17.968 -20.707 -74.550 1.00 53.09 1162 SER A O 1
ATOM 9475 N N . LYS A 1 1163 ? -19.731 -19.353 -74.827 1.00 50.66 1163 LYS A N 1
ATOM 9476 C CA . LYS A 1 1163 ? -20.469 -20.264 -75.723 1.00 50.66 1163 LYS A CA 1
ATOM 9477 C C . LYS A 1 1163 ? -20.044 -20.223 -77.201 1.00 50.66 1163 LYS A C 1
ATOM 9479 O O . LYS A 1 1163 ? -20.548 -21.034 -77.966 1.00 50.66 1163 LYS A O 1
ATOM 9484 N N . ASN A 1 1164 ? -19.113 -19.349 -77.603 1.00 50.66 1164 ASN A N 1
ATOM 9485 C CA . ASN A 1 1164 ? -18.709 -19.173 -79.012 1.00 50.66 1164 ASN A CA 1
ATOM 9486 C C . ASN A 1 1164 ? -17.304 -19.691 -79.374 1.00 50.66 1164 ASN A C 1
ATOM 9488 O O . ASN A 1 1164 ? -16.753 -19.294 -80.397 1.00 50.66 1164 ASN A O 1
ATOM 9492 N N . ILE A 1 1165 ? -16.711 -20.586 -78.582 1.00 46.34 1165 ILE A N 1
ATOM 9493 C CA . ILE A 1 1165 ? -15.416 -21.197 -78.925 1.00 46.34 1165 ILE A CA 1
ATOM 9494 C C . ILE A 1 1165 ? -15.574 -22.720 -78.899 1.00 46.34 1165 ILE A C 1
ATOM 9496 O O . ILE A 1 1165 ? -15.460 -23.358 -77.856 1.00 46.34 1165 ILE A O 1
ATOM 9500 N N . MET A 1 1166 ? -15.901 -23.272 -80.070 1.00 43.78 1166 MET A N 1
ATOM 9501 C CA . MET A 1 1166 ? -15.872 -24.704 -80.373 1.00 43.78 1166 MET A CA 1
ATOM 9502 C C . MET A 1 1166 ? -14.485 -25.111 -80.882 1.00 43.78 1166 MET A C 1
ATOM 9504 O O . MET A 1 1166 ? -13.856 -24.378 -81.640 1.00 43.78 1166 MET A O 1
ATOM 9508 N N . ASP A 1 1167 ? -14.103 -26.321 -80.476 1.00 46.06 1167 ASP A N 1
ATOM 9509 C CA . ASP A 1 1167 ? -13.061 -27.199 -81.011 1.00 46.06 1167 ASP A CA 1
ATOM 9510 C C . ASP A 1 1167 ? -11.603 -26.730 -80.991 1.00 46.06 1167 ASP A C 1
ATOM 9512 O O . ASP A 1 1167 ? -11.133 -26.085 -81.916 1.00 46.06 1167 ASP A O 1
ATOM 9516 N N . TYR A 1 1168 ? -10.828 -27.252 -80.029 1.00 33.22 1168 TYR A N 1
ATOM 9517 C CA . TYR A 1 1168 ? -9.514 -27.834 -80.335 1.00 33.22 1168 TYR A CA 1
ATOM 9518 C C . TYR A 1 1168 ? -9.190 -29.006 -79.394 1.00 33.22 1168 TYR A C 1
ATOM 9520 O O . TYR A 1 1168 ? -9.279 -28.909 -78.170 1.00 33.22 1168 TYR A O 1
ATOM 9528 N N . ARG A 1 1169 ? -8.835 -30.142 -80.008 1.00 37.50 1169 ARG A N 1
ATOM 9529 C CA . ARG A 1 1169 ? -8.497 -31.424 -79.372 1.00 37.50 1169 ARG A CA 1
ATOM 9530 C C . ARG A 1 1169 ? -7.138 -31.363 -78.661 1.00 37.50 1169 ARG A C 1
ATOM 9532 O O . ARG A 1 1169 ? -6.160 -30.878 -79.221 1.00 37.50 1169 ARG A O 1
ATOM 9539 N N . LEU A 1 1170 ? -7.089 -31.935 -77.458 1.00 32.09 1170 LEU A N 1
ATOM 9540 C CA . LEU A 1 1170 ? -5.898 -32.122 -76.625 1.00 32.09 1170 LEU A CA 1
ATOM 9541 C C . LEU A 1 1170 ? -5.022 -33.272 -77.149 1.00 32.09 1170 LEU A C 1
ATOM 9543 O O . LEU A 1 1170 ? -5.455 -34.424 -77.165 1.00 32.09 1170 LEU A O 1
ATOM 9547 N N . VAL A 1 1171 ? -3.769 -32.968 -77.497 1.00 34.09 1171 VAL A N 1
ATOM 9548 C CA . VAL A 1 1171 ? -2.672 -33.947 -77.533 1.00 34.09 1171 VAL A CA 1
ATOM 9549 C C . VAL A 1 1171 ? -1.896 -33.807 -76.223 1.00 34.09 1171 VAL A C 1
ATOM 9551 O O . VAL A 1 1171 ? -1.459 -32.715 -75.865 1.00 34.09 1171 VAL A O 1
ATOM 9554 N N . LYS A 1 1172 ? -1.788 -34.920 -75.492 1.00 38.16 1172 LYS A N 1
ATOM 9555 C CA . LYS A 1 1172 ? -1.003 -35.081 -74.261 1.00 38.16 1172 LYS A CA 1
ATOM 9556 C C . LYS A 1 1172 ? 0.487 -35.108 -74.615 1.00 38.16 1172 LYS A C 1
ATOM 9558 O O . LYS A 1 1172 ? 0.872 -35.906 -75.464 1.00 38.16 1172 LYS A O 1
ATOM 9563 N N . ASP A 1 1173 ? 1.295 -34.308 -73.923 1.00 33.59 1173 ASP A N 1
ATOM 9564 C CA . ASP A 1 1173 ? 2.758 -34.424 -73.925 1.00 33.59 1173 ASP A CA 1
ATOM 9565 C C . ASP A 1 1173 ? 3.282 -34.784 -72.518 1.00 33.59 1173 ASP A C 1
ATOM 9567 O O . ASP A 1 1173 ? 2.567 -34.684 -71.521 1.00 33.59 1173 ASP A O 1
ATOM 9571 N N . THR A 1 1174 ? 4.509 -35.288 -72.470 1.00 41.62 1174 THR A N 1
ATOM 9572 C CA . THR A 1 1174 ? 4.947 -36.469 -71.714 1.00 41.62 1174 THR A CA 1
ATOM 9573 C C . THR A 1 1174 ? 5.858 -36.189 -70.517 1.00 41.62 1174 THR A C 1
ATOM 9575 O O . THR A 1 1174 ? 6.524 -37.103 -70.046 1.00 41.62 1174 THR A O 1
ATOM 9578 N N . ASN A 1 1175 ? 5.848 -34.985 -69.943 1.00 39.47 1175 ASN A N 1
ATOM 9579 C CA . ASN A 1 1175 ? 6.641 -34.695 -68.742 1.00 39.47 1175 ASN A CA 1
ATOM 9580 C C . ASN A 1 1175 ? 5.753 -34.215 -67.589 1.00 39.47 1175 ASN A C 1
ATOM 9582 O O . ASN A 1 1175 ? 5.174 -33.132 -67.638 1.00 39.47 1175 ASN A O 1
ATOM 9586 N N . ASN A 1 1176 ? 5.651 -35.064 -66.562 1.00 44.22 1176 ASN A N 1
ATOM 9587 C CA . ASN A 1 1176 ? 4.964 -34.839 -65.290 1.00 44.22 1176 ASN A CA 1
ATOM 9588 C C . ASN A 1 1176 ? 5.565 -33.658 -64.504 1.00 44.22 1176 ASN A C 1
ATOM 9590 O O . ASN A 1 1176 ? 6.235 -33.888 -63.508 1.00 44.22 1176 ASN A O 1
ATOM 9594 N N . ASP A 1 1177 ? 5.283 -32.413 -64.886 1.00 37.16 1177 ASP A N 1
ATOM 9595 C CA . ASP A 1 1177 ? 5.429 -31.277 -63.970 1.00 37.16 1177 ASP A CA 1
ATOM 9596 C C . ASP A 1 1177 ? 4.438 -30.151 -64.288 1.00 37.16 1177 ASP A C 1
ATOM 9598 O O . ASP A 1 1177 ? 4.321 -29.665 -65.414 1.00 37.16 1177 ASP A O 1
ATOM 9602 N N . TRP A 1 1178 ? 3.684 -29.748 -63.264 1.00 39.94 1178 TRP A N 1
ATOM 9603 C CA . TRP A 1 1178 ? 2.677 -28.691 -63.335 1.00 39.94 1178 TRP A CA 1
ATOM 9604 C C . TRP A 1 1178 ? 3.340 -27.309 -63.221 1.00 39.94 1178 TRP A C 1
ATOM 9606 O O . TRP A 1 1178 ? 3.996 -27.044 -62.210 1.00 39.94 1178 TRP A O 1
ATOM 9616 N N . PRO A 1 1179 ? 3.099 -26.354 -64.140 1.00 35.94 1179 PRO A N 1
ATOM 9617 C CA . PRO A 1 1179 ? 3.437 -24.966 -63.879 1.00 35.94 1179 PRO A CA 1
ATOM 9618 C C . PRO A 1 1179 ? 2.345 -24.344 -62.999 1.00 35.94 1179 PRO A C 1
ATOM 9620 O O . PRO A 1 1179 ? 1.241 -24.025 -63.439 1.00 35.94 1179 PRO A O 1
ATOM 9623 N N . ASN A 1 1180 ? 2.677 -24.165 -61.723 1.00 41.38 1180 ASN A N 1
ATOM 9624 C CA . ASN A 1 1180 ? 1.930 -23.366 -60.755 1.00 41.38 1180 ASN A CA 1
ATOM 9625 C C . ASN A 1 1180 ? 1.897 -21.885 -61.194 1.00 41.38 1180 ASN A C 1
ATOM 9627 O O . ASN A 1 1180 ? 2.698 -21.072 -60.737 1.00 41.38 1180 ASN A O 1
ATOM 9631 N N . SER A 1 1181 ? 0.953 -21.490 -62.050 1.00 36.44 1181 SER A N 1
ATOM 9632 C CA . SER A 1 1181 ? 0.647 -20.073 -62.283 1.00 36.44 1181 SER A CA 1
ATOM 9633 C C . SER A 1 1181 ? -0.415 -19.597 -61.287 1.00 36.44 1181 SER A C 1
ATOM 9635 O O . SER A 1 1181 ? -1.585 -19.419 -61.626 1.00 36.44 1181 SER A O 1
ATOM 9637 N N . LYS A 1 1182 ? -0.012 -19.387 -60.027 1.00 34.22 1182 LYS A N 1
ATOM 9638 C CA . LYS A 1 1182 ? -0.789 -18.551 -59.102 1.00 34.22 1182 LYS A CA 1
ATOM 9639 C C . LYS A 1 1182 ? -0.581 -17.095 -59.496 1.00 34.22 1182 LYS A C 1
ATOM 9641 O O . LYS A 1 1182 ? 0.549 -16.617 -59.544 1.00 34.22 1182 LYS A O 1
ATOM 9646 N N . CYS A 1 1183 ? -1.684 -16.399 -59.745 1.00 33.31 1183 CYS A N 1
ATOM 9647 C CA . CYS A 1 1183 ? -1.739 -14.953 -59.897 1.00 33.31 1183 CYS A CA 1
ATOM 9648 C C . CYS A 1 1183 ? -1.165 -14.298 -58.624 1.00 33.31 1183 CYS A C 1
ATOM 9650 O O . CYS A 1 1183 ? -1.861 -14.146 -57.621 1.00 33.31 1183 CYS A O 1
ATOM 9652 N N . LYS A 1 1184 ? 0.133 -13.976 -58.617 1.00 39.59 1184 LYS A N 1
ATOM 9653 C CA . LYS A 1 1184 ? 0.766 -13.218 -57.535 1.00 39.59 1184 LYS A CA 1
ATOM 9654 C C . LYS A 1 1184 ? 0.568 -11.740 -57.857 1.00 39.59 1184 LYS A C 1
ATOM 9656 O O . LYS A 1 1184 ? 1.470 -11.060 -58.329 1.00 39.59 1184 LYS A O 1
ATOM 9661 N N . LEU A 1 1185 ? -0.665 -11.272 -57.660 1.00 33.94 1185 LEU A N 1
ATOM 9662 C CA . LEU A 1 1185 ? -0.940 -9.846 -57.552 1.00 33.94 1185 LEU A CA 1
ATOM 9663 C C . LEU A 1 1185 ? -0.075 -9.319 -56.408 1.00 33.94 1185 LEU A C 1
ATOM 9665 O O . LEU A 1 1185 ? -0.216 -9.757 -55.264 1.00 33.94 1185 LEU A O 1
ATOM 9669 N N . ILE A 1 1186 ? 0.843 -8.420 -56.750 1.00 36.38 1186 ILE A N 1
ATOM 9670 C CA . ILE A 1 1186 ? 1.562 -7.576 -55.805 1.00 36.38 1186 ILE A CA 1
ATOM 9671 C C . ILE A 1 1186 ? 0.494 -6.894 -54.952 1.00 36.38 1186 ILE A C 1
ATOM 9673 O O . ILE A 1 1186 ? -0.284 -6.069 -55.428 1.00 36.38 1186 ILE A O 1
ATOM 9677 N N . SER A 1 1187 ? 0.399 -7.323 -53.699 1.00 34.50 1187 SER A N 1
ATOM 9678 C CA . SER A 1 1187 ? -0.403 -6.666 -52.687 1.00 34.50 1187 SER A CA 1
ATOM 9679 C C . SER A 1 1187 ? 0.260 -5.333 -52.374 1.00 34.50 1187 SER A C 1
ATOM 9681 O O . SER A 1 1187 ? 1.135 -5.274 -51.517 1.00 34.50 1187 SER A O 1
ATOM 9683 N N . TYR A 1 1188 ? -0.156 -4.266 -53.051 1.00 34.44 1188 TYR A N 1
ATOM 9684 C CA . TYR A 1 1188 ? -0.130 -2.956 -52.415 1.00 34.44 1188 TYR A CA 1
ATOM 9685 C C . TYR A 1 1188 ? -1.216 -2.976 -51.336 1.00 34.44 1188 TYR A C 1
ATOM 9687 O O . TYR A 1 1188 ? -2.406 -2.796 -51.598 1.00 34.44 1188 TYR A O 1
ATOM 9695 N N . SER A 1 1189 ? -0.802 -3.323 -50.121 1.00 33.31 1189 SER A N 1
ATOM 9696 C CA . SER A 1 1189 ? -1.566 -3.140 -48.899 1.00 33.31 1189 SER A CA 1
ATOM 9697 C C . SER A 1 1189 ? -1.636 -1.643 -48.604 1.00 33.31 1189 SER A C 1
ATOM 9699 O O . SER A 1 1189 ? -0.793 -1.093 -47.913 1.00 33.31 1189 SER A O 1
ATOM 9701 N N . PHE A 1 1190 ? -2.728 -0.988 -48.996 1.00 33.06 1190 PHE A N 1
ATOM 9702 C CA . PHE A 1 1190 ? -3.188 0.216 -48.284 1.00 33.06 1190 PHE A CA 1
ATOM 9703 C C . PHE A 1 1190 ? -3.804 -0.150 -46.905 1.00 33.06 1190 PHE A C 1
ATOM 9705 O O . PHE A 1 1190 ? -4.699 0.511 -46.399 1.00 33.06 1190 PHE A O 1
ATOM 9712 N N . LEU A 1 1191 ? -3.364 -1.272 -46.320 1.00 35.59 1191 LEU A N 1
ATOM 9713 C CA . LEU A 1 1191 ? -3.884 -1.925 -45.116 1.00 35.59 1191 LEU A CA 1
ATOM 9714 C C . LEU A 1 1191 ? -2.769 -2.757 -44.446 1.00 35.59 1191 LEU A C 1
ATOM 9716 O O . LEU A 1 1191 ? -2.949 -3.943 -44.179 1.00 35.59 1191 LEU A O 1
ATOM 9720 N N . ASP A 1 1192 ? -1.610 -2.152 -44.173 1.00 31.88 1192 ASP A N 1
ATOM 9721 C CA . ASP A 1 1192 ? -0.629 -2.738 -43.236 1.00 31.88 1192 ASP A CA 1
ATOM 9722 C C . ASP A 1 1192 ? -0.842 -2.322 -41.769 1.00 31.88 1192 ASP A C 1
ATOM 9724 O O . ASP A 1 1192 ? -0.158 -2.822 -40.886 1.00 31.88 1192 ASP A O 1
ATOM 9728 N N . ASN A 1 1193 ? -1.906 -1.567 -41.462 1.00 33.72 1193 ASN A N 1
ATOM 9729 C CA . ASN A 1 1193 ? -2.351 -1.322 -40.080 1.00 33.72 1193 ASN A CA 1
ATOM 9730 C C . ASN A 1 1193 ? -3.414 -2.312 -39.550 1.00 33.72 1193 ASN A C 1
ATOM 9732 O O . ASN A 1 1193 ? -4.040 -2.051 -38.528 1.00 33.72 1193 ASN A O 1
ATOM 9736 N N . GLN A 1 1194 ? -3.628 -3.474 -40.186 1.00 33.91 1194 GLN A N 1
ATOM 9737 C CA . GLN A 1 1194 ? -4.524 -4.516 -39.633 1.00 33.91 1194 GLN A CA 1
ATOM 9738 C C . GLN A 1 1194 ? -3.939 -5.937 -39.568 1.00 33.91 1194 GLN A C 1
ATOM 9740 O O . GLN A 1 1194 ? -4.650 -6.897 -39.265 1.00 33.91 1194 GLN A O 1
ATOM 9745 N N . ARG A 1 1195 ? -2.623 -6.109 -39.746 1.00 30.72 1195 ARG A N 1
ATOM 9746 C CA . ARG A 1 1195 ? -1.962 -7.423 -39.634 1.00 30.72 1195 ARG A CA 1
ATOM 9747 C C . ARG A 1 1195 ? -1.493 -7.820 -38.226 1.00 30.72 1195 ARG A C 1
ATOM 9749 O O . ARG A 1 1195 ? -0.646 -8.695 -38.103 1.00 30.72 1195 ARG A O 1
ATOM 9756 N N . TYR A 1 1196 ? -2.129 -7.289 -37.180 1.00 35.34 1196 TYR A N 1
ATOM 9757 C CA . TYR A 1 1196 ? -1.993 -7.775 -35.794 1.00 35.34 1196 TYR A CA 1
ATOM 9758 C C . TYR A 1 1196 ? -3.277 -8.395 -35.208 1.00 35.34 1196 TYR A C 1
ATOM 9760 O O . TYR A 1 1196 ? -3.369 -8.618 -34.007 1.00 35.34 1196 TYR A O 1
ATOM 9768 N N . ALA A 1 1197 ? -4.257 -8.746 -36.050 1.00 32.16 1197 ALA A N 1
ATOM 9769 C CA . ALA A 1 1197 ? -5.472 -9.457 -35.636 1.00 32.16 1197 ALA A CA 1
ATOM 9770 C C . ALA A 1 1197 ? -5.633 -10.818 -36.340 1.00 32.16 1197 ALA A C 1
ATOM 9772 O O . ALA A 1 1197 ? -6.720 -11.183 -36.784 1.00 32.16 1197 ALA A O 1
ATOM 9773 N N . LYS A 1 1198 ? -4.548 -11.599 -36.449 1.00 28.52 1198 LYS A N 1
ATOM 9774 C CA . LYS A 1 1198 ? -4.640 -13.038 -36.738 1.00 28.52 1198 LYS A CA 1
ATOM 9775 C C . LYS A 1 1198 ? -4.282 -13.816 -35.479 1.00 28.52 1198 LYS A C 1
ATOM 9777 O O . LYS A 1 1198 ? -3.132 -14.155 -35.227 1.00 28.52 1198 LYS A O 1
ATOM 9782 N N . VAL A 1 1199 ? -5.326 -14.043 -34.693 1.00 34.50 1199 VAL A N 1
ATOM 9783 C CA . VAL A 1 1199 ? -5.385 -14.923 -33.530 1.00 34.50 1199 VAL A CA 1
ATOM 9784 C C . VAL A 1 1199 ? -4.804 -16.292 -33.895 1.00 34.50 1199 VAL A C 1
ATOM 9786 O O . VAL A 1 1199 ? -5.372 -17.030 -34.702 1.00 34.50 1199 VAL A O 1
ATOM 9789 N N . LYS A 1 1200 ? -3.663 -16.627 -33.289 1.00 29.36 1200 LYS A N 1
ATOM 9790 C CA . LYS A 1 1200 ? -3.259 -18.011 -33.048 1.00 29.36 1200 LYS A CA 1
ATOM 9791 C C . LYS A 1 1200 ? -4.163 -18.532 -31.929 1.00 29.36 1200 LYS A C 1
ATOM 9793 O O . LYS A 1 1200 ? -4.011 -18.136 -30.779 1.00 29.36 1200 LYS A O 1
ATOM 9798 N N . PHE A 1 1201 ? -5.121 -19.386 -32.276 1.00 32.78 1201 PHE A N 1
ATOM 9799 C CA . PHE A 1 1201 ? -5.765 -20.273 -31.310 1.00 32.78 1201 PHE A CA 1
ATOM 9800 C C . PHE A 1 1201 ? -4.779 -21.409 -31.011 1.00 32.78 1201 PHE A C 1
ATOM 9802 O O . PHE A 1 1201 ? -4.796 -22.448 -31.666 1.00 32.78 1201 PHE A O 1
ATOM 9809 N N . GLU A 1 1202 ? -3.885 -21.186 -30.051 1.00 30.52 1202 GLU A N 1
ATOM 9810 C CA . GLU A 1 1202 ? -3.171 -22.254 -29.352 1.00 30.52 1202 GLU A CA 1
ATOM 9811 C C . GLU A 1 1202 ? -3.716 -22.286 -27.916 1.00 30.52 1202 GLU A C 1
ATOM 9813 O O . GLU A 1 1202 ? -3.771 -21.263 -27.240 1.00 30.52 1202 GLU A O 1
ATOM 9818 N N . LYS A 1 1203 ? -4.238 -23.464 -27.556 1.00 33.69 1203 LYS A N 1
ATOM 9819 C CA . LYS A 1 1203 ? -4.905 -23.885 -26.313 1.00 33.69 1203 LYS A CA 1
ATOM 9820 C C . LYS A 1 1203 ? -4.725 -22.953 -25.104 1.00 33.69 1203 LYS A C 1
ATOM 9822 O O . LYS A 1 1203 ? -3.669 -22.939 -24.481 1.00 33.69 1203 LYS A O 1
ATOM 9827 N N . ALA A 1 1204 ? -5.808 -22.271 -24.737 1.00 28.19 1204 ALA A N 1
ATOM 9828 C CA . ALA A 1 1204 ? -6.021 -21.768 -23.388 1.00 28.19 1204 ALA A CA 1
ATOM 9829 C C . ALA A 1 1204 ? -6.920 -22.767 -22.646 1.00 28.19 1204 ALA A C 1
ATOM 9831 O O . ALA A 1 1204 ? -8.066 -22.992 -23.045 1.00 28.19 1204 ALA A O 1
ATOM 9832 N N . ASP A 1 1205 ? -6.380 -23.373 -21.595 1.00 33.44 1205 ASP A N 1
ATOM 9833 C CA . ASP A 1 1205 ? -7.123 -24.160 -20.616 1.00 33.44 1205 ASP A CA 1
ATOM 9834 C C . ASP A 1 1205 ? -7.908 -23.209 -19.693 1.00 33.44 1205 ASP A C 1
ATOM 9836 O O . ASP A 1 1205 ? -7.455 -22.928 -18.593 1.00 33.44 1205 ASP A O 1
ATOM 9840 N N . ASP A 1 1206 ? -9.040 -22.661 -20.158 1.00 33.75 1206 ASP A N 1
ATOM 9841 C CA . ASP A 1 1206 ? -10.177 -22.230 -19.311 1.00 33.75 1206 ASP A CA 1
ATOM 9842 C C . ASP A 1 1206 ? -11.399 -21.838 -20.185 1.00 33.75 1206 ASP A C 1
ATOM 9844 O O . ASP A 1 1206 ? -11.432 -20.747 -20.765 1.00 33.75 1206 ASP A O 1
ATOM 9848 N N . PRO A 1 1207 ? -12.426 -22.698 -20.335 1.00 30.19 1207 PRO A N 1
ATOM 9849 C CA . PRO A 1 1207 ? -13.589 -22.425 -21.174 1.00 30.19 1207 PRO A CA 1
ATOM 9850 C C . PRO A 1 1207 ? -14.747 -21.766 -20.396 1.00 30.19 1207 PRO A C 1
ATOM 9852 O O . PRO A 1 1207 ? -15.897 -22.181 -20.541 1.00 30.19 1207 PRO A O 1
ATOM 9855 N N . SER A 1 1208 ? -14.483 -20.742 -19.576 1.00 30.03 1208 SER A N 1
ATOM 9856 C CA . SER A 1 1208 ? -15.527 -20.068 -18.775 1.00 30.03 1208 SER A CA 1
ATOM 9857 C C . SER A 1 1208 ? -15.889 -18.638 -19.206 1.00 30.03 1208 SER A C 1
ATOM 9859 O O . SER A 1 1208 ? -16.825 -18.050 -18.663 1.00 30.03 1208 SER A O 1
ATOM 9861 N N . VAL A 1 1209 ? -15.262 -18.083 -20.249 1.00 34.78 1209 VAL A N 1
ATOM 9862 C CA . VAL A 1 1209 ? -15.577 -16.726 -20.734 1.00 34.78 1209 VAL A CA 1
ATOM 9863 C C . VAL A 1 1209 ? -15.768 -16.727 -22.247 1.00 34.78 1209 VAL A C 1
ATOM 9865 O O . VAL A 1 1209 ? -14.853 -16.389 -22.977 1.00 34.78 1209 VAL A O 1
ATOM 9868 N N . TYR A 1 1210 ? -16.937 -17.155 -22.728 1.00 30.83 1210 TYR A N 1
ATOM 9869 C CA . TYR A 1 1210 ? -17.687 -16.572 -23.860 1.00 30.83 1210 TYR A CA 1
ATOM 9870 C C . TYR A 1 1210 ? -18.932 -17.444 -24.131 1.00 30.83 1210 TYR A C 1
ATOM 9872 O O . TYR A 1 1210 ? -18.822 -18.653 -24.289 1.00 30.83 1210 TYR A O 1
ATOM 9880 N N . PHE A 1 1211 ? -20.104 -16.800 -24.215 1.00 31.70 1211 PHE A N 1
ATOM 9881 C CA . PHE A 1 1211 ? -21.479 -17.338 -24.318 1.00 31.70 1211 PHE A CA 1
ATOM 9882 C C . PHE A 1 1211 ? -22.197 -17.727 -23.013 1.00 31.70 1211 PHE A C 1
ATOM 9884 O O . PHE A 1 1211 ? -22.345 -18.895 -22.668 1.00 31.70 1211 PHE A O 1
ATOM 9891 N N . LYS A 1 1212 ? -22.843 -16.730 -22.393 1.00 31.38 1212 LYS A N 1
ATOM 9892 C CA . LYS A 1 1212 ? -24.064 -16.937 -21.596 1.00 31.38 1212 LYS A CA 1
ATOM 9893 C C . LYS A 1 1212 ? -25.119 -15.871 -21.931 1.00 31.38 1212 LYS A C 1
ATOM 9895 O O . LYS A 1 1212 ? -25.436 -15.022 -21.116 1.00 31.38 1212 LYS A O 1
ATOM 9900 N N . TYR A 1 1213 ? -25.654 -15.918 -23.155 1.00 39.12 1213 TYR A N 1
ATOM 9901 C CA . TYR A 1 1213 ? -26.893 -15.217 -23.546 1.00 39.12 1213 TYR A CA 1
ATOM 9902 C C . TYR A 1 1213 ? -27.782 -16.139 -24.382 1.00 39.12 1213 TYR A C 1
ATOM 9904 O O . TYR A 1 1213 ? -28.107 -15.879 -25.536 1.00 39.12 1213 TYR A O 1
ATOM 9912 N N . LYS A 1 1214 ? -28.163 -17.268 -23.785 1.00 33.81 1214 LYS A N 1
ATOM 9913 C CA . LYS A 1 1214 ? -29.205 -18.141 -24.327 1.00 33.81 1214 LYS A CA 1
ATOM 9914 C C . LYS A 1 1214 ? -30.163 -18.537 -23.208 1.00 33.81 1214 LYS A C 1
ATOM 9916 O O . LYS A 1 1214 ? -30.143 -19.666 -22.745 1.00 33.81 1214 LYS A O 1
ATOM 9921 N N . ASN A 1 1215 ? -30.898 -17.541 -22.715 1.00 37.56 1215 ASN A N 1
ATOM 9922 C CA . ASN A 1 1215 ? -32.242 -17.658 -22.138 1.00 37.56 1215 ASN A CA 1
ATOM 9923 C C . ASN A 1 1215 ? -32.705 -16.268 -21.676 1.00 37.56 1215 ASN A C 1
ATOM 9925 O O . ASN A 1 1215 ? -32.608 -15.917 -20.507 1.00 37.56 1215 ASN A O 1
ATOM 9929 N N . MET A 1 1216 ? -33.194 -15.464 -22.620 1.00 35.16 1216 MET A N 1
ATOM 9930 C CA . MET A 1 1216 ? -33.966 -14.246 -22.348 1.00 35.16 1216 MET A CA 1
ATOM 9931 C C . MET A 1 1216 ? -35.282 -14.330 -23.119 1.00 35.16 1216 MET A C 1
ATOM 9933 O O . MET A 1 1216 ? -35.538 -13.539 -24.015 1.00 35.16 1216 MET A O 1
ATOM 9937 N N . ASN A 1 1217 ? -36.096 -15.336 -22.799 1.00 33.34 1217 ASN A N 1
ATOM 9938 C CA . ASN A 1 1217 ? -37.449 -15.432 -23.347 1.00 33.34 1217 ASN A CA 1
ATOM 9939 C C . ASN A 1 1217 ? -38.537 -14.970 -22.372 1.00 33.34 1217 ASN A C 1
ATOM 9941 O O . ASN A 1 1217 ? -39.688 -15.067 -22.750 1.00 33.34 1217 ASN A O 1
ATOM 9945 N N . ASN A 1 1218 ? -38.223 -14.463 -21.170 1.00 37.91 1218 ASN A N 1
ATOM 9946 C CA . ASN A 1 1218 ? -39.244 -14.008 -20.207 1.00 37.91 1218 ASN A CA 1
ATOM 9947 C C . ASN A 1 1218 ? -38.723 -12.974 -19.185 1.00 37.91 1218 ASN A C 1
ATOM 9949 O O . ASN A 1 1218 ? -38.995 -13.088 -17.995 1.00 37.91 1218 ASN A O 1
ATOM 9953 N N . ILE A 1 1219 ? -37.951 -11.969 -19.609 1.00 34.81 1219 ILE A N 1
ATOM 9954 C CA . ILE A 1 1219 ? -37.621 -10.841 -18.721 1.00 34.81 1219 ILE A CA 1
ATOM 9955 C C . ILE A 1 1219 ? -38.059 -9.555 -19.404 1.00 34.81 1219 ILE A C 1
ATOM 9957 O O . ILE A 1 1219 ? -37.583 -9.221 -20.487 1.00 34.81 1219 ILE A O 1
ATOM 9961 N N . GLU A 1 1220 ? -38.995 -8.866 -18.761 1.00 36.41 1220 GLU A N 1
ATOM 9962 C CA . GLU A 1 1220 ? -39.454 -7.537 -19.132 1.00 36.41 1220 GLU A CA 1
ATOM 9963 C C . GLU A 1 1220 ? -38.253 -6.581 -19.067 1.00 36.41 1220 GLU A C 1
ATOM 9965 O O . GLU A 1 1220 ? -37.642 -6.377 -18.015 1.00 36.41 1220 GLU A O 1
ATOM 9970 N N . ILE A 1 1221 ? -37.832 -6.068 -20.225 1.00 38.00 1221 ILE A N 1
ATOM 9971 C CA . ILE A 1 1221 ? -36.686 -5.162 -20.315 1.00 38.00 1221 ILE A CA 1
ATOM 9972 C C . ILE A 1 1221 ? -37.132 -3.812 -19.756 1.00 38.00 1221 ILE A C 1
ATOM 9974 O O . ILE A 1 1221 ? -37.785 -3.024 -20.437 1.00 38.00 1221 ILE A O 1
ATOM 9978 N N . THR A 1 1222 ? -36.778 -3.541 -18.503 1.00 52.09 1222 THR A N 1
ATOM 9979 C CA . THR A 1 1222 ? -37.017 -2.239 -17.882 1.00 52.09 1222 THR A CA 1
ATOM 9980 C C . THR A 1 1222 ? -36.111 -1.169 -18.503 1.00 52.09 1222 THR A C 1
ATOM 9982 O O . THR A 1 1222 ? -34.965 -1.427 -18.894 1.00 52.09 1222 THR A O 1
ATOM 9985 N N . ARG A 1 1223 ? -36.620 0.069 -18.584 1.00 39.00 1223 ARG A N 1
ATOM 9986 C CA . ARG A 1 1223 ? -35.925 1.253 -19.135 1.00 39.00 1223 ARG A CA 1
ATOM 9987 C C . ARG A 1 1223 ? -34.537 1.465 -18.509 1.00 39.00 1223 ARG A C 1
ATOM 9989 O O . ARG A 1 1223 ? -33.612 1.901 -19.188 1.00 39.00 1223 ARG A O 1
ATOM 9996 N N . GLU A 1 1224 ? -34.371 1.105 -17.241 1.00 43.06 1224 GLU A N 1
ATOM 9997 C CA . GLU A 1 1224 ? -33.119 1.232 -16.486 1.00 43.06 1224 GLU A CA 1
ATOM 9998 C C . GLU A 1 1224 ? -32.033 0.258 -16.960 1.00 43.06 1224 GLU A C 1
ATOM 10000 O O . GLU A 1 1224 ? -30.876 0.656 -17.110 1.00 43.06 1224 GLU A O 1
ATOM 10005 N N . ASN A 1 1225 ? -32.406 -0.980 -17.302 1.00 43.44 1225 ASN A N 1
ATOM 10006 C CA . ASN A 1 1225 ? -31.474 -1.975 -17.835 1.00 43.44 1225 ASN A CA 1
ATOM 10007 C C . ASN A 1 1225 ? -30.984 -1.593 -19.238 1.00 43.44 1225 ASN A C 1
ATOM 10009 O O . ASN A 1 1225 ? -29.802 -1.747 -19.548 1.00 43.44 1225 ASN A O 1
ATOM 10013 N N . TYR A 1 1226 ? -31.858 -1.010 -20.063 1.00 45.69 1226 TYR A N 1
ATOM 10014 C CA . TYR A 1 1226 ? -31.474 -0.472 -21.370 1.00 45.69 1226 TYR A CA 1
ATOM 10015 C C . TYR A 1 1226 ? -30.523 0.731 -21.241 1.00 45.69 1226 TYR A C 1
ATOM 10017 O O . TYR A 1 1226 ? -29.501 0.787 -21.925 1.00 45.69 1226 TYR A O 1
ATOM 10025 N N . ILE A 1 1227 ? -30.791 1.654 -20.306 1.00 42.88 1227 ILE A N 1
ATOM 10026 C CA . ILE A 1 1227 ? -29.922 2.812 -20.033 1.00 42.88 1227 ILE A CA 1
ATOM 10027 C C . ILE A 1 1227 ? -28.552 2.372 -19.493 1.00 42.88 1227 ILE A C 1
ATOM 10029 O O . ILE A 1 1227 ? -27.539 2.959 -19.872 1.00 42.88 1227 ILE A O 1
ATOM 10033 N N . GLN A 1 1228 ? -28.479 1.332 -18.656 1.00 41.00 1228 GLN A N 1
ATOM 10034 C CA . GLN A 1 1228 ? -27.196 0.801 -18.180 1.00 41.00 1228 GLN A CA 1
ATOM 10035 C C . GLN A 1 1228 ? -26.383 0.123 -19.288 1.00 41.00 1228 GLN A C 1
ATOM 10037 O O . GLN A 1 1228 ? -25.170 0.332 -19.362 1.00 41.00 1228 GLN A O 1
ATOM 10042 N N . VAL A 1 1229 ? -27.033 -0.646 -20.171 1.00 44.47 1229 VAL A N 1
ATOM 10043 C CA . VAL A 1 1229 ? -26.376 -1.241 -21.347 1.00 44.47 1229 VAL A CA 1
ATOM 10044 C C . VAL A 1 1229 ? -25.858 -0.138 -22.269 1.00 44.47 1229 VAL A C 1
ATOM 10046 O O . VAL A 1 1229 ? 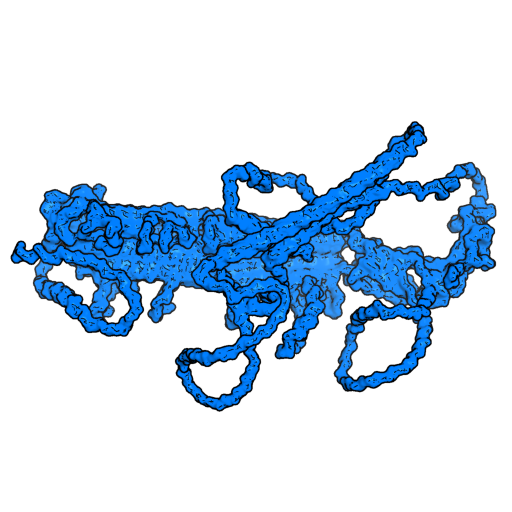-24.688 -0.175 -22.646 1.00 44.47 1229 VAL A O 1
ATOM 10049 N N . TYR A 1 1230 ? -26.672 0.890 -22.531 1.00 43.12 1230 TYR A N 1
ATOM 10050 C CA . TYR A 1 1230 ? -26.309 2.034 -23.366 1.00 43.12 1230 TYR A CA 1
ATOM 10051 C C . TYR A 1 1230 ? -25.131 2.837 -22.788 1.00 43.12 1230 TYR A C 1
ATOM 10053 O O . TYR A 1 1230 ? -24.161 3.099 -23.505 1.00 43.12 1230 TYR A O 1
ATOM 10061 N N . LYS A 1 1231 ? -25.158 3.140 -21.479 1.00 38.88 1231 LYS A N 1
ATOM 10062 C CA . LYS A 1 1231 ? -24.065 3.825 -20.766 1.00 38.88 1231 LYS A CA 1
ATOM 10063 C C . LYS A 1 1231 ? -22.762 3.029 -20.834 1.00 38.88 1231 LYS A C 1
ATOM 10065 O O . LYS A 1 1231 ? -21.733 3.611 -21.150 1.00 38.88 1231 LYS A O 1
ATOM 10070 N N . LYS A 1 1232 ? -22.794 1.704 -20.627 1.00 38.22 1232 LYS A N 1
ATOM 10071 C CA . LYS A 1 1232 ? -21.596 0.849 -20.750 1.00 38.22 1232 LYS A CA 1
ATOM 10072 C C . LYS A 1 1232 ? -21.042 0.817 -22.175 1.00 38.22 1232 LYS A C 1
ATOM 10074 O O . LYS A 1 1232 ? -19.826 0.853 -22.352 1.00 38.22 1232 LYS A O 1
ATOM 10079 N N . SER A 1 1233 ? -21.898 0.793 -23.197 1.00 36.94 1233 SER A N 1
ATOM 10080 C CA . SER A 1 1233 ? -21.447 0.859 -24.592 1.00 36.94 1233 SER A CA 1
ATOM 10081 C C . SER A 1 1233 ? -20.869 2.226 -24.976 1.00 36.94 1233 SER A C 1
ATOM 10083 O O . SER A 1 1233 ? -19.866 2.265 -25.687 1.00 36.94 1233 SER A O 1
ATOM 10085 N N . SER A 1 1234 ? -21.407 3.342 -24.467 1.00 34.56 1234 SER A N 1
ATOM 10086 C CA . SER A 1 1234 ? -20.879 4.679 -24.773 1.00 34.56 1234 SER A CA 1
ATOM 10087 C C . SER A 1 1234 ? -19.507 4.936 -24.134 1.00 34.56 1234 SER A C 1
ATOM 10089 O O . SER A 1 1234 ? -18.653 5.555 -24.767 1.00 34.56 1234 SER A O 1
ATOM 10091 N N . THR A 1 1235 ? -19.235 4.407 -22.931 1.00 35.75 1235 THR A N 1
ATOM 10092 C CA . THR A 1 1235 ? -17.907 4.519 -22.285 1.00 35.75 1235 THR A CA 1
ATOM 10093 C C . THR A 1 1235 ? -16.837 3.685 -22.999 1.00 35.75 1235 THR A C 1
ATOM 10095 O O . THR A 1 1235 ? -15.691 4.117 -23.118 1.00 35.75 1235 THR A O 1
ATOM 10098 N N . ILE A 1 1236 ? -17.207 2.515 -23.533 1.00 35.66 1236 ILE A N 1
ATOM 10099 C CA . ILE A 1 1236 ? -16.303 1.661 -24.326 1.00 35.66 1236 ILE A CA 1
ATOM 10100 C C . ILE A 1 1236 ? -15.953 2.324 -25.673 1.00 35.66 1236 ILE A C 1
ATOM 10102 O O . ILE A 1 1236 ? -14.831 2.182 -26.163 1.00 35.66 1236 ILE A O 1
ATOM 10106 N N . ILE A 1 1237 ? -16.883 3.083 -26.264 1.00 38.53 1237 ILE A N 1
ATOM 10107 C CA . ILE A 1 1237 ? -16.690 3.760 -27.556 1.00 38.53 1237 ILE A CA 1
ATOM 10108 C C . ILE A 1 1237 ? -15.867 5.050 -27.407 1.00 38.53 1237 ILE A C 1
ATOM 10110 O O . ILE A 1 1237 ? -14.985 5.291 -28.232 1.00 38.53 1237 ILE A O 1
ATOM 10114 N N . GLY A 1 1238 ? -16.057 5.816 -26.324 1.00 36.75 1238 GLY A N 1
ATOM 10115 C CA . GLY A 1 1238 ? -15.227 6.990 -26.015 1.00 36.75 1238 GLY A CA 1
ATOM 10116 C C . GLY A 1 1238 ? -13.735 6.658 -25.863 1.00 36.75 1238 GLY A C 1
ATOM 10117 O O . GLY A 1 1238 ? -12.892 7.398 -26.362 1.00 36.75 1238 GLY A O 1
ATOM 10118 N N . LYS A 1 1239 ? -13.398 5.498 -25.274 1.00 31.16 1239 LYS A N 1
ATOM 10119 C CA . LYS A 1 1239 ? -12.004 5.022 -25.168 1.00 31.16 1239 LYS A CA 1
ATOM 10120 C C . LYS A 1 1239 ? -11.440 4.483 -26.492 1.00 31.16 1239 LYS A C 1
ATOM 10122 O O . LYS A 1 1239 ? -10.255 4.653 -26.751 1.00 31.16 1239 LYS A O 1
ATOM 10127 N N . LYS A 1 1240 ? -12.257 3.890 -27.375 1.00 30.53 1240 LYS A N 1
ATOM 10128 C CA . LYS A 1 1240 ? -11.792 3.409 -28.697 1.00 30.53 1240 LYS A CA 1
ATOM 10129 C C . LYS A 1 1240 ? -11.514 4.528 -29.704 1.00 30.53 1240 LYS A C 1
ATOM 10131 O O . LYS A 1 1240 ? -10.661 4.341 -30.566 1.00 30.53 1240 LYS A O 1
ATOM 10136 N N . TYR A 1 1241 ? -12.174 5.680 -29.573 1.00 31.33 1241 TYR A N 1
ATOM 10137 C CA . TYR A 1 1241 ? -11.905 6.867 -30.399 1.00 31.33 1241 TYR A CA 1
ATOM 10138 C C . TYR A 1 1241 ? -10.500 7.455 -30.163 1.00 31.33 1241 TYR A C 1
ATOM 10140 O O . TYR A 1 1241 ? -9.992 8.183 -31.009 1.00 31.33 1241 TYR A O 1
ATOM 10148 N N . PHE A 1 1242 ? -9.858 7.102 -29.044 1.00 32.03 1242 PHE A N 1
ATOM 10149 C CA . PHE A 1 1242 ? -8.500 7.523 -28.686 1.00 32.03 1242 PHE A CA 1
ATOM 10150 C C . PHE A 1 1242 ? -7.414 6.504 -29.080 1.00 32.03 1242 PHE A C 1
ATOM 10152 O O . PHE A 1 1242 ? -6.237 6.793 -28.940 1.00 32.03 1242 PHE A O 1
ATOM 10159 N N . ILE A 1 1243 ? -7.795 5.309 -29.555 1.00 30.91 1243 ILE A N 1
ATOM 10160 C CA . ILE A 1 1243 ? -6.857 4.225 -29.921 1.00 30.91 1243 ILE A CA 1
ATOM 10161 C C . ILE A 1 1243 ? -6.632 4.161 -31.452 1.00 30.91 1243 ILE A C 1
ATOM 10163 O O . ILE A 1 1243 ? -5.797 3.400 -31.929 1.00 30.91 1243 ILE A O 1
ATOM 10167 N N . LEU A 1 1244 ? -7.375 4.946 -32.243 1.00 25.38 1244 LEU A N 1
ATOM 10168 C CA . LEU A 1 1244 ? -7.311 4.953 -33.717 1.00 25.38 1244 LEU A CA 1
ATOM 10169 C C . LEU A 1 1244 ? -6.947 6.314 -34.346 1.00 25.38 1244 LEU A C 1
ATOM 10171 O O . LEU A 1 1244 ? -6.897 6.401 -35.571 1.00 25.38 1244 LEU A O 1
ATOM 10175 N N . ASN A 1 1245 ? -6.663 7.328 -33.525 1.00 27.69 1245 ASN A N 1
ATOM 10176 C CA . ASN A 1 1245 ? -5.824 8.481 -33.880 1.00 27.69 1245 ASN A CA 1
ATOM 10177 C C . ASN A 1 1245 ? -4.481 8.308 -33.177 1.00 27.69 1245 ASN A C 1
ATOM 10179 O O . ASN A 1 1245 ? -3.476 8.795 -33.736 1.00 27.69 1245 ASN A O 1
#

Solvent-accessible surface area (backbone atoms only — not comparable to full-atom values): 67957 Å² total; per-residue (Å²): 142,91,85,87,89,85,86,87,85,82,84,79,84,86,85,85,84,89,80,83,91,84,78,96,72,91,81,92,78,70,68,77,67,60,57,55,59,57,51,51,55,55,59,57,59,74,68,61,71,99,68,80,72,86,37,78,65,46,76,45,81,41,42,76,90,38,72,60,38,41,38,39,41,59,56,46,68,78,47,46,81,34,59,20,35,35,44,32,30,71,47,62,61,35,65,54,73,60,43,63,67,67,38,70,43,66,34,70,28,36,36,35,44,32,34,24,98,90,38,14,33,41,38,27,82,42,39,83,66,70,33,41,38,37,37,51,77,44,75,79,27,37,41,38,42,33,22,34,30,41,29,27,35,26,41,91,91,53,65,58,87,45,81,25,49,34,33,36,38,30,63,62,79,55,34,36,38,36,41,34,49,30,33,43,35,48,21,45,21,25,41,33,34,38,42,44,48,65,65,47,85,83,35,100,80,47,88,87,69,74,69,77,84,66,100,65,57,31,29,42,35,32,49,30,38,42,35,44,19,44,26,41,35,39,39,44,35,85,47,79,89,54,76,47,32,37,39,36,32,53,25,37,40,33,35,28,22,18,38,37,38,37,47,30,22,36,35,41,37,34,35,49,25,41,40,32,40,40,44,70,48,91,50,98,84,56,69,33,17,56,33,39,33,66,24,60,26,34,42,36,40,29,57,22,39,37,34,59,28,54,41,75,59,92,42,34,47,32,34,25,23,31,36,34,38,38,38,31,49,25,40,40,33,45,36,41,36,75,74,44,28,36,31,36,34,39,60,79,86,77,69,92,62,89,62,87,83,67,66,74,16,34,40,38,37,32,57,23,40,41,30,42,34,47,20,39,36,37,41,36,52,40,40,35,42,39,29,49,27,38,40,32,48,32,63,61,54,92,44,76,58,18,47,47,29,39,35,33,64,19,47,40,38,40,31,56,26,39,40,35,46,31,35,38,54,23,24,47,40,37,37,49,33,32,41,38,39,33,49,30,39,38,35,46,32,39,27,48,17,52,21,44,39,36,39,51,52,42,51,32,40,40,35,44,33,38,37,34,42,35,36,20,62,14,61,75,63,61,2,12,49,32,30,41,34,22,79,83,87,55,98,84,64,90,75,68,21,43,36,42,38,30,40,37,35,41,34,55,25,36,23,28,1,17,40,34,33,37,42,43,58,50,39,39,38,38,41,30,57,25,37,41,31,46,32,44,18,40,16,13,47,37,31,31,61,19,25,30,42,36,40,39,34,44,32,38,39,36,50,29,32,14,69,22,64,88,41,36,3,30,34,23,42,43,14,45,58,28,35,39,39,40,29,55,25,39,38,33,50,18,34,13,55,13,35,0,7,42,34,19,39,35,54,56,52,24,33,40,39,38,40,35,47,28,39,38,33,43,13,26,13,39,27,0,0,31,33,24,36,40,51,67,58,77,72,49,71,80,55,56,71,70,59,70,77,79,64,91,81,70,85,77,71,85,76,80,72,70,54,52,24,38,41,38,39,34,48,28,37,37,33,47,10,30,9,60,36,32,0,0,27,33,21,36,46,49,80,65,56,71,44,73,48,47,41,49,30,36,39,28,48,10,30,7,43,52,42,7,0,22,30,22,40,59,52,58,90,56,100,65,88,39,65,89,60,72,38,91,64,41,47,75,41,76,9,20,18,68,91,34,85,23,54,60,40,44,45,71,33,30,37,35,62,71,64,87,61,72,86,40,55,46,78,44,40,17,42,45,75,53,69,47,41,33,37,37,20,20,76,81,73,45,69,50,54,49,81,69,52,82,51,48,73,29,29,44,35,59,47,76,42,69,70,79,72,88,76,87,72,83,85,78,89,83,89,80,89,83,90,84,84,84,88,81,93,79,93,75,91,80,90,70,87,76,86,75,83,88,82,78,96,71,90,84,78,81,75,76,76,66,62,49,76,39,49,39,64,23,49,46,53,79,19,27,31,60,24,72,65,15,24,49,29,29,57,63,44,52,27,33,64,41,80,46,73,41,85,57,96,67,81,63,46,71,69,53,76,80,36,38,40,34,33,44,82,66,59,63,90,51,38,32,51,29,58,51,100,83,67,41,44,29,36,41,77,37,38,38,44,92,66,35,40,60,88,78,29,16,45,51,40,31,48,83,88,48,68,63,59,78,45,36,91,62,24,45,60,41,50,38,94,77,31,37,69,96,34,17,71,38,48,90,80,84,90,89,90,83,85,91,87,84,94,82,85,89,87,86,90,89,82,84,84,60,71,68,59,56,53,51,57,50,52,63,61,48,52,60,56,52,52,53,52,51,52,52,51,51,54,53,52,42,36,52,67,71,65,57,73,86,68,53,80,40,98,78,83,48,73,51,80,95,64,101,64,79,73,46,74,52,77,70,79,98,50,82,49,82,49,75,84,82,91,83,83,90,83,90,83,90,84,90,80,86,81,88,84,92,80,89,79,89,83,84,89,81,88,88,85,87,83,90,82,90,88,88,91,84,85,90,75,86,78,83,85,81,71,76,91,82,81,69,66,68,67,59,57,49,50,50,54,50,55,51,42,50,54,50,44,53,50,54,50,50,52,54,50,53,52,50,52,52,52,51,52,53,53,50,51,51,53,50,51,55,52,51,53,52,58,64,61,65,75,76,72,81,88,84,87,87,80,88,78,95,67,99,71,84,85,84,79,70,87,77,72,79,76,82,62,96,60,77,88,61,82,86,74,76,82,79,89,68,90,74,98,68,97,83,84,81,87,90,85,88,81,83,88,83,68,85,83,48,72,65,62,55,50,52,53,49,52,56,52,52,57,57,49,62,58,50,66,68,74,78,111

Secondary structure (DSSP, 8-state):
--S--SS---PPPP---------------SGGGTHHHHHHHHHHHTTS-TT------EEEE--TTSHHHHTHHHHHHHHTTSSEEEEEE-SSEEEGGG--S-EEEEESSEEEEEE-TT-EEEEEEEE----EEEEE-STT-EEEEESEEEEEES-TTS-TTS--SEEEEES-SS-EEEEES-EEES-SSEEEEEEE--GGGG-TT-TT------SS-SEEEES-EEES-SEEEEEEE--TT--EEEEEES-EEES-SEEEEESS-EEEEEES-EEE------STT---SSEEESS--EEEEES-EEEEEEE-SSS-SEEEES-EEEEES-EEEEEEETTSEEEEEE---S--S---SS---EEEEES-EEEEESEEEEEBS-EEEEES-EEE--B--S--S-SSB--BS-EEEEES-EEEEEEESS-SB-SSSEEEEES-EEEEEEE-SSEEEEEESS-EEEES-EEEEEEE-SSTTT-EEEEEEE----TT----EEEEEES-EEES-EESS-SEEEEESEEEEEEES-EEES-EESS-SEEE-SEEEEEEES-EEES-EE--SSS--SEEE--SSEEEEEES-EEES-EESSS-SSEEEES-SSEEEEEES-EEES-EESS-SSEEEE--GGGTTTTHHHHTTS--SS----------EEEEEES-EEES-EESSB-SSEEE--S--SEEEEES-EEES-EESSB-SSEEES---SSS-------TTSEEES-EETTEE-SEEESEEEEEE-S--GGGEEEE-TT-B--EEEEEEETTS-B---TTSSSTT-EEEEEEEETT----------------------------------------------EEEES-EEEEETTEEEETT-EEEE-SSEEEEEEEEES--S--EE-----EEEE-SS--TTPEEEE-TT--EEEEPP---TTS-BTTTEEEE--TT--S---TTTSEEEEPTTEESTTS-EESS------------SS-------HHHHHHHHHHHHHHHHHHHHHHHHHHHHHHHTT----EE-TTS-EE--SSS--EEEEETTEEEEE-PPP-----------------------------------S-----TT--TTS--HHHHHHHHHHHHHHHHHHHHHHHHHHHHHHHHHHHHHHHHHHHHHHHHHTT----PPPP-S---------------S--SSTT--------S---SS------SS----HHHHHHHHHHHHHHHHHHTTS--

Foldseek 3Di:
DPPPDPDPDDDDDDDDDDDDDDDDDDDPPDPVPVCVVVVVVVVVVVPDDPDDDAAAEDEDEDEQPDPCQQAVQVVQVVCLSHQEYEYEDEDQEHANCSHPDAAEHAFPHAYEYEYHPQAHEHEPQQDADHAYHYEYPDAPYEYEYYRYEYENHHHPVDDLQDHENYHYEYQDQRYEYEYYQYEYEHHAHENEEYDHDNPCVVPVPCVVPNDPRDPDANYEYELYEYEQYQEHYEYDDPDAPDEHEYEYYNYEYEQYQEYYEEEERYEYAYYAYEAEHHDDPPDQPRAREPYDYEYQYEYAYELYEHEHAEAEDDYANEEYEQYAYHAYNYEHYHHEYPVLERYEYEYPPDDPPPPVPDHQHEHEHECYEYEHYGEYYEYERYEYHAENYEYYHADDDPDQAARYYNYAAYHHEHYLYEYYQEEEAYANYHQHYEEHAYNYEYENYEYQYLENAHHEQYEYHAEQYEHYAYEFNHDAARTEHYEAEYAPPDPPDPRAHEYEAYNYEHELYEHSHEHHEAYYEEHEYEHYLYEDYNYEYCAANYEYQYQYAYEAENYEYYQYEHPHAVHEANHEYAHENHEYAHYLYEAENAEYNYEALHYEYENYQAYHAHAYQYEHEAGEHQEALHYEYYYPCVVCPVVVVVVVPPDPPDPPDVCPPRRAAEHAHENYEHYAGEHAAYAQHYEYADAGHQYYHHAQYEFENGEYAWAALHYEYAYDDDPRDDDPPHDPNYHFYNRDYNRHDHNYFYPFAAKEWPDDDVPLEAEAAAADWDKTKIFTATPVRDTRQRPSCPQQPKKKFKDKDFPDDPPPDDDDDDDDDDDDDDDDDDDDDDPDDDPDDDDDDDDDDPPQDFKDWDLRMATQHRRMGISRRIGIFGDFGKIWMDMDMPPDPDDYHYPYPTRIYGHDPDHPAQWAWAQDPSRTTHTHRADAPPLAPDPPFWPKGAPHVDHNDSDNVHIQTGTDPQADDSRSPDRPDDDDDDDDDDPPPPDDDDDDPDPPVVVVVVVVVCVVVVVVVLVVVLVVVLCVLLPNDDFDQDPVRDTDDPDPDDFDWDDDDPDIDTDHDDDDDDDDDDDDDDDDDDDDDDDDDDDDDDDDDDDDDDDDDDDPPDDDPPDDDPVVVVVVSVVVSVVVSVVVVVVSVVVVVVVVVVVVVVVVVVVVVVVVVVVPDDDDDDDDDDDPDDPPPDPPDPDPPPPPVPVPPPDDPDDDPDPPDDDDDPDPPDDDDDPVNVVVVVVVVVVVVVVVVVVPD

Radius of gyration: 49.88 Å; Cα contacts (8 Å, |Δi|>4): 2766; chains: 1; bounding box: 107×97×159 Å

InterPro domains:
  IPR000742 EGF-like domain [PS00022] (957-968)
  IPR000742 EGF-like domain [PS01186] (957-968)
  IPR003368 Polymorphic outer membrane protein repeat [TIGR01376] (586-605)
  IPR003368 Polymorphic outer membrane protein repeat [TIGR01376] (670-685)

Nearest PDB structures (foldseek):
  7r5j-assembly1_10  TM=4.927E-01  e=3.997E-01  Homo sapiens
  3wwg-assembly3_C  TM=2.052E-01  e=5.682E-01  Aspergillus niger

Organism: NCBI:txid1754192

Mean predicted aligned error: 17.71 Å